Protein AF-A0AAU9J4H0-F1 (afdb_monomer)

Radius of gyration: 45.66 Å; Cα contacts (8 Å, |Δi|>4): 1269; chains: 1; bounding box: 122×54×115 Å

InterPro domains:
  IPR002110 Ankyrin repeat [PF00023] (557-580)
  IPR002110 Ankyrin repeat [PF12796] (115-205)
  IPR002110 Ankyrin repeat [PF12796] (214-286)
  IPR002110 Ankyrin repeat [PF12796] (301-387)
  IPR002110 Ankyrin repeat [PS50088] (143-175)
  IPR002110 Ankyrin repeat [PS50088] (176-208)
  IPR002110 Ankyrin repeat [PS50088] (290-323)
  IPR002110 Ankyrin repeat [PS50088] (357-389)
  IPR002110 Ankyrin repeat [SM00248] (110-138)
  IPR002110 Ankyrin repeat [SM00248] (143-172)
  IPR002110 Ankyrin repeat [SM00248] (176-205)
  IPR002110 Ankyrin repeat [SM00248] (209-238)
  IPR002110 Ankyrin repeat [SM00248] (242-272)
  IPR002110 Ankyrin repeat [SM00248] (276-320)
  IPR002110 Ankyrin repeat [SM00248] (324-353)
  IPR002110 Ankyrin repeat [SM00248] (357-386)
  IPR002110 Ankyrin repeat [SM00248] (390-419)
  IPR002110 Ankyrin repeat [SM00248] (521-550)
  IPR002110 Ankyrin repeat [SM00248] (556-585)
  IPR002562 3'-5' exonuclease domain [PF01612] (671-838)

Nearest PDB structures (foldseek):
  4rlv-assembly1_A  TM=5.603E-01  e=5.193E-19  Mus musculus
  5y4f-assembly2_B  TM=6.706E-01  e=7.267E-16  Homo sapiens
  6moj-assembly1_A-2  TM=9.292E-01  e=9.478E-12  synthetic construct
  3aji-assembly2_C  TM=9.211E-01  e=5.402E-10  Mus musculus
  7tbn-assembly2_B  TM=6.997E-01  e=3.399E-10  synthetic construct

Organism: NCBI:txid1481888

Structure (mmCIF, N/CA/C/O backbone):
data_AF-A0AAU9J4H0-F1
#
_entry.id   AF-A0AAU9J4H0-F1
#
loop_
_atom_site.group_PDB
_atom_site.id
_atom_site.type_symbol
_atom_site.label_atom_id
_atom_site.label_alt_id
_atom_site.label_comp_id
_atom_site.label_asym_id
_atom_site.label_entity_id
_atom_site.label_seq_id
_atom_site.pdbx_PDB_ins_code
_atom_site.Cartn_x
_atom_site.Cartn_y
_atom_site.Cartn_z
_atom_site.occupancy
_atom_site.B_iso_or_equiv
_atom_site.auth_seq_id
_atom_site.auth_comp_id
_atom_site.auth_asym_id
_atom_site.auth_atom_id
_atom_site.pdbx_PDB_model_num
ATOM 1 N N . MET A 1 1 ? 71.762 -32.742 -17.492 1.00 55.78 1 MET A N 1
ATOM 2 C CA . MET A 1 1 ? 72.572 -32.353 -16.318 1.00 55.78 1 MET A CA 1
ATOM 3 C C . MET A 1 1 ? 74.013 -31.993 -16.672 1.00 55.78 1 MET A C 1
ATOM 5 O O . MET A 1 1 ? 74.462 -30.982 -16.165 1.00 55.78 1 MET A O 1
ATOM 9 N N . GLY A 1 2 ? 74.713 -32.695 -17.580 1.00 63.88 2 GLY A N 1
ATOM 10 C CA . GLY A 1 2 ? 76.107 -32.341 -17.932 1.00 63.88 2 GLY A CA 1
ATOM 11 C C . GLY A 1 2 ? 76.330 -30.894 -18.416 1.00 63.88 2 GLY A C 1
ATOM 12 O O . GLY A 1 2 ? 77.321 -30.276 -18.057 1.00 63.88 2 GLY A O 1
ATOM 13 N N . TRP A 1 3 ? 75.373 -30.299 -19.142 1.00 71.12 3 TRP A N 1
ATOM 14 C CA . TRP A 1 3 ? 75.443 -28.881 -19.535 1.00 71.12 3 TRP A CA 1
ATOM 15 C C . TRP A 1 3 ? 75.326 -27.909 -18.342 1.00 71.12 3 TRP A C 1
ATOM 17 O O . TRP A 1 3 ? 75.891 -26.817 -18.381 1.00 71.12 3 TRP A O 1
ATOM 27 N N . LEU A 1 4 ? 74.601 -28.299 -17.283 1.00 64.75 4 LEU A N 1
ATOM 28 C CA . LEU A 1 4 ? 74.402 -27.495 -16.075 1.00 64.75 4 LEU A CA 1
ATOM 29 C C . LEU A 1 4 ? 75.691 -27.464 -15.251 1.00 64.75 4 LEU A C 1
ATOM 31 O O . LEU A 1 4 ? 76.097 -26.397 -14.812 1.00 64.75 4 LEU A O 1
ATOM 35 N N . GLU A 1 5 ? 76.366 -28.604 -15.099 1.00 70.50 5 GLU A N 1
ATOM 36 C CA . GLU A 1 5 ? 77.673 -28.682 -14.432 1.00 70.50 5 GLU A CA 1
ATOM 37 C C . GLU A 1 5 ? 78.719 -27.820 -15.150 1.00 70.50 5 GLU A C 1
ATOM 39 O O . GLU A 1 5 ? 79.410 -27.027 -14.512 1.00 70.50 5 GLU A O 1
ATOM 44 N N . ASP A 1 6 ? 78.764 -27.892 -16.482 1.00 73.69 6 ASP A N 1
ATOM 45 C CA . ASP A 1 6 ? 79.670 -27.088 -17.308 1.00 73.69 6 ASP A CA 1
ATOM 46 C C . ASP A 1 6 ? 79.358 -25.579 -17.193 1.00 73.69 6 ASP A C 1
ATOM 48 O O . ASP A 1 6 ? 80.252 -24.737 -17.079 1.00 73.69 6 ASP A O 1
ATOM 52 N N . SER A 1 7 ? 78.070 -25.230 -17.110 1.00 68.06 7 SER A N 1
ATOM 53 C CA . SER A 1 7 ? 77.603 -23.856 -16.878 1.00 68.06 7 SER A CA 1
ATOM 54 C C . SER A 1 7 ? 77.935 -23.351 -15.470 1.00 68.06 7 SER A C 1
ATOM 56 O O . SER A 1 7 ? 78.333 -22.199 -15.311 1.00 68.06 7 SER A O 1
ATOM 58 N N . LEU A 1 8 ? 77.842 -24.200 -14.443 1.00 68.06 8 LEU A N 1
ATOM 59 C CA . LEU A 1 8 ? 78.218 -23.860 -13.066 1.00 68.06 8 LEU A CA 1
ATOM 60 C C . LEU A 1 8 ? 79.736 -23.668 -12.919 1.00 68.06 8 LEU A C 1
ATOM 62 O O . LEU A 1 8 ? 80.172 -22.797 -12.167 1.00 68.06 8 LEU A O 1
ATOM 66 N N . VAL A 1 9 ? 80.552 -24.421 -13.664 1.00 76.69 9 VAL A N 1
ATOM 67 C CA . VAL A 1 9 ? 82.009 -24.209 -13.734 1.00 76.69 9 VAL A CA 1
ATOM 68 C C . VAL A 1 9 ? 82.345 -22.887 -14.433 1.00 76.69 9 VAL A C 1
ATOM 70 O O . VAL A 1 9 ? 83.223 -22.159 -13.965 1.00 76.69 9 VAL A O 1
ATOM 73 N N . LYS A 1 10 ? 81.641 -22.528 -15.516 1.00 71.50 10 LYS A N 1
ATOM 74 C CA . LYS A 1 10 ? 81.786 -21.209 -16.165 1.00 71.50 10 LYS A CA 1
ATOM 75 C C . LYS A 1 10 ? 81.401 -20.071 -15.213 1.00 71.50 10 LYS A C 1
ATOM 77 O O . LYS A 1 10 ? 82.149 -19.099 -15.110 1.00 71.50 10 LYS A O 1
ATOM 82 N N . LEU A 1 11 ? 80.305 -20.237 -14.469 1.00 67.25 11 LEU A N 1
ATOM 83 C CA . LEU A 1 11 ? 79.821 -19.272 -13.480 1.00 67.25 11 LEU A CA 1
ATOM 84 C C . LEU A 1 11 ? 80.829 -19.061 -12.335 1.00 67.25 11 LEU A C 1
ATOM 86 O O . LEU A 1 11 ? 81.153 -17.924 -12.018 1.00 67.25 11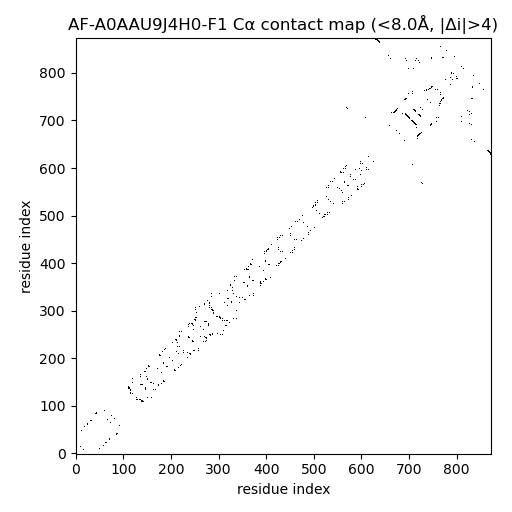 LEU A O 1
ATOM 90 N N . LYS A 1 12 ? 81.407 -20.142 -11.780 1.00 70.00 12 LYS A N 1
ATOM 91 C CA . LYS A 1 12 ? 82.473 -20.080 -10.750 1.00 70.00 12 LYS A CA 1
ATOM 92 C C . LYS A 1 12 ? 83.719 -19.307 -11.193 1.00 70.00 12 LYS A C 1
ATOM 94 O O . LYS A 1 12 ? 84.480 -18.849 -10.350 1.00 70.00 12 LYS A O 1
ATOM 99 N N . ASN A 1 13 ? 83.935 -19.183 -12.500 1.00 71.25 13 ASN A N 1
ATOM 100 C CA . ASN A 1 13 ? 85.061 -18.468 -13.095 1.00 71.25 13 ASN A CA 1
ATOM 101 C C . ASN A 1 13 ? 84.658 -17.092 -13.672 1.00 71.25 13 ASN A C 1
ATOM 103 O O . ASN A 1 13 ? 85.376 -16.569 -14.524 1.00 71.25 13 ASN A O 1
ATOM 107 N N . ASN A 1 14 ? 83.513 -16.525 -13.258 1.00 62.69 14 ASN A N 1
ATOM 108 C CA . ASN A 1 14 ? 82.960 -15.244 -13.733 1.00 62.69 14 ASN A CA 1
ATOM 109 C C . ASN A 1 14 ? 82.810 -15.135 -15.263 1.00 62.69 14 ASN A C 1
ATOM 111 O O . ASN A 1 14 ? 82.966 -14.060 -15.842 1.00 62.69 14 ASN A O 1
ATOM 115 N N . ARG A 1 15 ? 82.513 -16.245 -15.951 1.00 64.75 15 ARG A N 1
ATOM 116 C CA . ARG A 1 15 ? 82.235 -16.230 -17.396 1.00 64.75 15 ARG A CA 1
ATOM 117 C C . ARG A 1 15 ? 80.726 -16.182 -17.667 1.00 64.75 15 ARG A C 1
ATOM 119 O O . ARG A 1 15 ? 79.979 -16.884 -16.986 1.00 64.75 15 ARG A O 1
ATOM 126 N N . PRO A 1 16 ? 80.274 -15.415 -18.678 1.00 59.50 16 PRO A N 1
ATOM 127 C CA . PRO A 1 16 ? 78.859 -15.295 -19.005 1.00 59.50 16 PRO A CA 1
ATOM 128 C C . PRO A 1 16 ? 78.319 -16.607 -19.576 1.00 59.50 16 PRO A C 1
ATOM 130 O O . PRO A 1 16 ? 78.934 -17.229 -20.444 1.00 59.50 16 PRO A O 1
ATOM 133 N N . ILE A 1 17 ? 77.142 -17.008 -19.101 1.00 64.94 17 ILE A N 1
ATOM 134 C CA . ILE A 1 17 ? 76.466 -18.254 -19.497 1.00 64.94 17 ILE A CA 1
ATOM 135 C C . ILE A 1 17 ? 75.100 -18.006 -20.155 1.00 64.94 17 ILE A C 1
ATOM 137 O O . ILE A 1 17 ? 74.308 -18.933 -20.310 1.00 64.94 17 ILE A O 1
ATOM 141 N N . PHE A 1 18 ? 74.830 -16.758 -20.564 1.00 60.97 18 PHE A N 1
ATOM 142 C CA . PHE A 1 18 ? 73.543 -16.299 -21.100 1.00 60.97 18 PHE A CA 1
ATOM 143 C C . PHE A 1 18 ? 72.962 -17.217 -22.178 1.00 60.97 18 PHE A C 1
ATOM 145 O O . PHE A 1 18 ? 71.823 -17.650 -22.071 1.00 60.97 18 PHE A O 1
ATOM 152 N N . TRP A 1 19 ? 73.748 -17.545 -23.205 1.00 60.97 19 TRP A N 1
ATOM 153 C CA . TRP A 1 19 ? 73.262 -18.305 -24.360 1.00 60.97 19 TRP A CA 1
ATOM 154 C C . TRP A 1 19 ? 73.025 -19.788 -24.069 1.00 60.97 19 TRP A C 1
ATOM 156 O O . TRP A 1 19 ? 72.193 -20.409 -24.733 1.00 60.97 19 TRP A O 1
ATOM 166 N N . ASP A 1 20 ? 73.737 -20.348 -23.090 1.00 66.62 20 ASP A N 1
ATOM 167 C CA . ASP A 1 20 ? 73.509 -21.714 -22.612 1.00 66.62 20 ASP A CA 1
ATOM 168 C C . ASP A 1 20 ? 72.182 -21.766 -21.826 1.00 66.62 20 ASP A C 1
ATOM 170 O O . ASP A 1 20 ? 71.399 -22.707 -21.970 1.00 66.62 20 ASP A O 1
ATOM 174 N N . TRP A 1 21 ? 71.871 -20.693 -21.090 1.00 68.12 21 TRP A N 1
ATOM 175 C CA . TRP A 1 21 ? 70.630 -20.535 -20.330 1.00 68.12 21 TRP A CA 1
ATOM 176 C C . TRP A 1 21 ? 69.412 -20.160 -21.165 1.00 68.12 21 TRP A C 1
ATOM 178 O O . TRP A 1 21 ? 68.358 -20.754 -20.972 1.00 68.12 21 TRP A O 1
ATOM 188 N N . ALA A 1 22 ? 69.534 -19.235 -22.114 1.00 61.28 22 ALA A N 1
ATOM 189 C CA . ALA A 1 22 ? 68.445 -18.875 -23.020 1.00 61.28 22 ALA A CA 1
ATOM 190 C C . ALA A 1 22 ? 67.926 -20.114 -23.770 1.00 61.28 22 ALA A C 1
ATOM 192 O O . ALA A 1 22 ? 66.721 -20.337 -23.832 1.00 61.28 22 ALA A O 1
ATOM 193 N N . ARG A 1 23 ? 68.834 -20.998 -24.214 1.00 68.38 23 ARG A N 1
ATOM 194 C CA . ARG A 1 23 ? 68.466 -22.281 -24.835 1.00 68.38 23 ARG A CA 1
ATOM 195 C C . ARG A 1 23 ? 67.745 -23.232 -23.887 1.00 68.38 23 ARG A C 1
ATOM 197 O O . ARG A 1 23 ? 66.812 -23.902 -24.314 1.00 68.38 23 ARG A O 1
ATOM 204 N N . PHE A 1 24 ? 68.163 -23.308 -22.625 1.00 72.19 24 PHE A N 1
ATOM 205 C CA . PHE A 1 24 ? 67.441 -24.102 -21.633 1.00 72.19 24 PHE A CA 1
ATOM 206 C C . PHE A 1 24 ? 66.038 -23.535 -21.379 1.00 72.19 24 PHE A C 1
ATOM 208 O O . PHE A 1 24 ? 65.074 -24.294 -21.378 1.00 72.19 24 PHE A O 1
ATOM 215 N N . ILE A 1 25 ? 65.912 -22.216 -21.228 1.00 64.94 25 ILE A N 1
ATOM 216 C CA . ILE A 1 25 ? 64.640 -21.518 -20.986 1.00 64.94 25 ILE A CA 1
ATOM 217 C C . ILE A 1 25 ? 63.668 -21.732 -22.146 1.00 64.94 25 ILE A C 1
ATOM 219 O O . ILE A 1 25 ? 62.499 -22.027 -21.919 1.00 64.94 25 ILE A O 1
ATOM 223 N N . ASP A 1 26 ? 64.158 -21.652 -23.382 1.00 67.25 26 ASP A N 1
ATOM 224 C CA . ASP A 1 26 ? 63.362 -21.941 -24.575 1.00 67.25 26 ASP A CA 1
ATOM 225 C C . ASP A 1 26 ? 62.990 -23.426 -24.714 1.00 67.25 26 ASP A C 1
ATOM 227 O O . ASP A 1 26 ? 62.048 -23.751 -25.431 1.00 67.25 26 ASP A O 1
ATOM 231 N N . SER A 1 27 ? 63.688 -24.326 -24.011 1.00 70.31 27 SER A N 1
ATOM 232 C CA . SER A 1 27 ? 63.398 -25.768 -23.990 1.00 70.31 27 SER A CA 1
ATOM 233 C C . SER A 1 27 ? 62.429 -26.208 -22.883 1.00 70.31 27 SER A C 1
ATOM 235 O O . SER A 1 27 ? 62.122 -27.397 -22.788 1.00 70.31 27 SER A O 1
ATOM 237 N N . ILE A 1 28 ? 61.966 -25.284 -22.030 1.00 69.25 28 ILE A N 1
ATOM 238 C CA . ILE A 1 28 ? 61.002 -25.588 -20.965 1.00 69.25 28 ILE A CA 1
ATOM 239 C C . ILE A 1 28 ? 59.639 -25.870 -21.597 1.00 69.25 28 ILE A C 1
ATOM 241 O O . ILE A 1 28 ? 59.050 -24.993 -22.228 1.00 69.25 28 ILE A O 1
ATOM 245 N N . ASP A 1 29 ? 59.117 -27.077 -21.377 1.00 64.12 29 ASP A N 1
ATOM 246 C CA . ASP A 1 29 ? 57.759 -27.424 -21.789 1.00 64.12 29 ASP A CA 1
ATOM 247 C C . ASP A 1 29 ? 56.728 -26.695 -20.895 1.00 64.12 29 ASP A C 1
ATOM 249 O O . ASP A 1 29 ? 56.713 -26.901 -19.673 1.00 64.12 29 ASP A O 1
ATOM 253 N N . PRO A 1 30 ? 55.856 -25.838 -21.463 1.00 60.62 30 PRO A N 1
ATOM 254 C CA . PRO A 1 30 ? 54.851 -25.104 -20.698 1.00 60.62 30 PRO A CA 1
ATOM 255 C C . PRO A 1 30 ? 53.732 -25.992 -20.120 1.00 60.62 30 PRO A C 1
ATOM 257 O O . PRO A 1 30 ? 53.028 -25.546 -19.207 1.00 60.62 30 PRO A O 1
ATOM 260 N N . ILE A 1 31 ? 53.566 -27.229 -20.607 1.00 54.44 31 ILE A N 1
ATOM 261 C CA . ILE A 1 31 ? 52.535 -28.178 -20.155 1.00 54.44 31 ILE A CA 1
ATOM 262 C C . ILE A 1 31 ? 52.981 -28.915 -18.882 1.00 54.44 31 ILE A C 1
ATOM 264 O O . ILE A 1 31 ? 52.195 -29.035 -17.940 1.00 54.44 31 ILE A O 1
ATOM 268 N N . GLU A 1 32 ? 54.254 -29.322 -18.789 1.00 60.59 32 GLU A N 1
ATOM 269 C CA . GLU A 1 32 ? 54.823 -30.011 -17.615 1.00 60.59 32 GLU A CA 1
ATOM 270 C C . GLU A 1 32 ? 56.016 -29.272 -16.963 1.00 60.59 32 GLU A C 1
ATOM 272 O O . GLU A 1 32 ? 57.096 -29.837 -16.763 1.00 60.59 32 GLU A O 1
ATOM 277 N N . PRO A 1 33 ? 55.841 -28.011 -16.519 1.00 58.72 33 PRO A N 1
ATOM 278 C CA . PRO A 1 33 ? 56.946 -27.179 -16.033 1.00 58.72 33 PRO A CA 1
ATOM 279 C C . PRO A 1 33 ? 57.571 -27.677 -14.724 1.00 58.72 33 PRO A C 1
ATOM 281 O O . PRO A 1 33 ? 58.656 -27.246 -14.330 1.00 58.72 33 PRO A O 1
ATOM 284 N N . HIS A 1 34 ? 56.894 -28.600 -14.040 1.00 62.44 34 HIS A N 1
ATOM 285 C CA . HIS A 1 34 ? 57.294 -29.082 -12.731 1.00 62.44 34 HIS A CA 1
ATOM 286 C C . HIS A 1 34 ? 58.551 -29.950 -12.736 1.00 62.44 34 HIS A C 1
ATOM 288 O O . HIS A 1 34 ? 59.285 -29.973 -11.746 1.00 62.44 34 HIS A O 1
ATOM 294 N N . GLN A 1 35 ? 58.853 -30.587 -13.868 1.00 63.38 35 GLN A N 1
ATOM 295 C CA . GLN A 1 35 ? 60.067 -31.381 -14.047 1.00 63.38 35 GLN A CA 1
ATOM 296 C C . GLN A 1 35 ? 61.344 -30.518 -14.034 1.00 63.38 35 GLN A C 1
ATOM 298 O O . GLN A 1 35 ? 62.427 -30.998 -13.699 1.00 63.38 35 GLN A O 1
ATOM 303 N N . TYR A 1 36 ? 61.210 -29.220 -14.324 1.00 70.31 36 TYR A N 1
ATOM 304 C CA . TYR A 1 36 ? 62.320 -28.271 -14.421 1.00 70.31 36 TYR A CA 1
ATOM 305 C C . TYR A 1 36 ? 62.561 -27.485 -13.120 1.00 70.31 36 TYR A C 1
ATOM 307 O O . TYR A 1 36 ? 63.591 -26.820 -12.990 1.00 70.31 36 TYR A O 1
ATOM 315 N N . TYR A 1 37 ? 61.665 -27.591 -12.124 1.00 68.75 37 TYR A N 1
ATOM 316 C CA . TYR A 1 37 ? 61.773 -26.845 -10.861 1.00 68.75 37 TYR A CA 1
ATOM 317 C C . TYR A 1 37 ? 63.051 -27.150 -10.096 1.00 68.75 37 TYR A C 1
ATOM 319 O O . TYR A 1 37 ? 63.688 -26.234 -9.583 1.00 68.75 37 TYR A O 1
ATOM 327 N N . ARG A 1 38 ? 63.445 -28.425 -10.037 1.00 65.62 38 ARG A N 1
ATOM 328 C CA . ARG A 1 38 ? 64.646 -28.837 -9.307 1.00 65.62 38 ARG A CA 1
ATOM 329 C C . ARG A 1 38 ? 65.905 -28.213 -9.911 1.00 65.62 38 ARG A C 1
ATOM 331 O O . ARG A 1 38 ? 66.733 -27.700 -9.172 1.00 65.62 38 ARG A O 1
ATOM 338 N N . ILE A 1 39 ? 65.991 -28.177 -11.242 1.00 70.75 39 ILE A N 1
ATOM 339 C CA . ILE A 1 39 ? 67.118 -27.590 -11.982 1.00 70.75 39 ILE A CA 1
ATOM 340 C C . ILE A 1 39 ? 67.184 -26.073 -11.759 1.00 70.75 39 ILE A C 1
ATOM 342 O O . ILE A 1 39 ? 68.255 -25.536 -11.485 1.00 70.75 39 ILE A O 1
ATOM 346 N N . LEU A 1 40 ? 66.040 -25.385 -11.823 1.00 70.12 40 LEU A N 1
ATOM 347 C CA . LEU A 1 40 ? 65.954 -23.941 -11.579 1.00 70.12 40 LEU A CA 1
ATOM 348 C C . LEU A 1 40 ? 66.286 -23.577 -10.128 1.00 70.12 40 LEU A C 1
ATOM 350 O O . LEU A 1 40 ? 66.999 -22.608 -9.883 1.00 70.12 40 LEU A O 1
ATOM 354 N N . GLN A 1 41 ? 65.808 -24.363 -9.166 1.00 68.69 41 GLN A N 1
ATOM 355 C CA . GLN A 1 41 ? 66.076 -24.139 -7.749 1.00 68.69 41 GLN A CA 1
ATOM 356 C C . GLN A 1 41 ? 67.553 -24.357 -7.407 1.00 68.69 41 GLN A C 1
ATOM 358 O O . GLN A 1 41 ? 68.129 -23.551 -6.681 1.00 68.69 41 GLN A O 1
ATOM 363 N N . GLU A 1 42 ? 68.161 -25.417 -7.940 1.00 66.88 42 GLU A N 1
ATOM 364 C CA . GLU A 1 42 ? 69.566 -25.768 -7.713 1.00 66.88 42 GLU A CA 1
ATOM 365 C C . GLU A 1 42 ? 70.522 -24.772 -8.388 1.00 66.88 42 GLU A C 1
ATOM 367 O O . GLU A 1 42 ? 71.559 -24.415 -7.830 1.00 66.88 42 GLU A O 1
ATOM 372 N N . TYR A 1 43 ? 70.143 -24.229 -9.545 1.00 70.50 43 TYR A N 1
ATOM 373 C CA . TYR A 1 43 ? 70.875 -23.134 -10.172 1.00 70.50 43 TYR A CA 1
ATOM 374 C C . TYR A 1 43 ? 70.780 -21.827 -9.379 1.00 70.50 43 TYR A C 1
ATOM 376 O O . TYR A 1 43 ? 71.813 -21.231 -9.085 1.00 70.50 43 TYR A O 1
ATOM 384 N N . LEU A 1 44 ? 69.570 -21.381 -9.015 1.00 67.19 44 LEU A N 1
ATOM 385 C CA . LEU A 1 44 ? 69.379 -20.115 -8.301 1.00 67.19 44 LEU A CA 1
ATOM 386 C C . LEU A 1 44 ? 70.043 -20.139 -6.923 1.00 67.19 44 LEU A C 1
ATOM 388 O O . LEU A 1 44 ? 70.700 -19.170 -6.561 1.00 67.19 44 LEU A O 1
ATOM 392 N N . SER A 1 45 ? 69.960 -21.255 -6.191 1.00 64.00 45 SER A N 1
ATOM 393 C CA . SER A 1 45 ? 70.660 -21.394 -4.909 1.00 64.00 45 SER A CA 1
ATOM 394 C C . SER A 1 45 ? 72.180 -21.306 -5.074 1.00 64.00 45 SER A C 1
ATOM 396 O O . SER A 1 45 ? 72.847 -20.619 -4.301 1.00 64.00 45 SER A O 1
ATOM 398 N N . THR A 1 46 ? 72.731 -21.942 -6.111 1.00 64.12 46 THR A N 1
ATOM 399 C CA . THR A 1 46 ? 74.173 -21.928 -6.388 1.00 64.12 46 THR A CA 1
ATOM 400 C C . THR A 1 46 ? 74.641 -20.564 -6.902 1.00 64.12 46 THR A C 1
ATOM 402 O O . THR A 1 46 ? 75.730 -20.113 -6.559 1.00 64.12 46 THR A O 1
ATOM 405 N N . ARG A 1 47 ? 73.810 -19.868 -7.681 1.00 66.12 47 ARG A N 1
ATOM 406 C CA . ARG A 1 47 ? 74.084 -18.528 -8.206 1.00 66.12 47 ARG A CA 1
ATOM 407 C C . ARG A 1 47 ? 74.091 -17.471 -7.105 1.00 66.12 47 ARG A C 1
ATOM 409 O O . ARG A 1 47 ? 75.065 -16.731 -7.015 1.00 66.12 47 ARG A O 1
ATOM 416 N N . THR A 1 48 ? 73.078 -17.454 -6.235 1.00 62.06 48 THR A N 1
ATOM 417 C CA . THR A 1 48 ? 73.042 -16.565 -5.059 1.00 62.06 48 THR A CA 1
ATOM 418 C C . THR A 1 48 ? 74.233 -16.830 -4.130 1.00 62.06 48 THR A C 1
ATOM 420 O O . THR A 1 48 ? 74.805 -15.896 -3.579 1.00 62.06 48 THR A O 1
ATOM 423 N N . TYR A 1 49 ? 74.668 -18.090 -3.995 1.00 55.88 49 TYR A N 1
ATOM 424 C CA . TYR A 1 49 ? 75.842 -18.444 -3.188 1.00 55.88 49 TYR A CA 1
ATOM 425 C C . TYR A 1 49 ? 77.181 -17.996 -3.806 1.00 55.88 49 TYR A C 1
ATOM 427 O O . TYR A 1 49 ? 78.102 -17.650 -3.071 1.00 55.88 49 TYR A O 1
ATOM 435 N N . LEU A 1 50 ? 77.315 -18.015 -5.139 1.00 56.19 50 LEU A N 1
ATOM 436 C CA . LEU A 1 50 ? 78.579 -17.723 -5.833 1.00 56.19 50 LEU A CA 1
ATOM 437 C C . LEU A 1 50 ? 78.776 -16.247 -6.208 1.00 56.19 50 LEU A C 1
ATOM 439 O O . LEU A 1 50 ? 79.918 -15.800 -6.235 1.00 56.19 50 LEU A O 1
ATOM 443 N N . ILE A 1 51 ? 77.703 -15.514 -6.522 1.00 58.59 51 ILE A N 1
ATOM 444 C CA . ILE A 1 51 ? 77.764 -14.135 -7.058 1.00 58.59 51 ILE A CA 1
ATOM 445 C C . ILE A 1 51 ? 77.055 -13.125 -6.134 1.00 58.59 51 ILE A C 1
ATOM 447 O O . ILE A 1 51 ? 77.065 -11.926 -6.388 1.00 58.59 51 ILE A O 1
ATOM 451 N N . GLY A 1 52 ? 76.457 -13.588 -5.033 1.00 57.97 52 GLY A N 1
ATOM 452 C CA . GLY A 1 52 ? 75.711 -12.737 -4.109 1.00 57.97 52 GLY A CA 1
ATOM 453 C C . GLY A 1 52 ? 74.371 -12.257 -4.678 1.00 57.97 52 GLY A C 1
ATOM 454 O O . GLY A 1 52 ? 73.738 -12.935 -5.486 1.00 57.97 52 GLY A O 1
ATOM 455 N N . ASP A 1 53 ? 73.940 -11.086 -4.212 1.00 56.84 53 ASP A N 1
ATOM 456 C CA . ASP A 1 53 ? 72.629 -10.474 -4.470 1.00 56.84 53 ASP A CA 1
ATOM 457 C C . ASP A 1 53 ? 72.566 -9.633 -5.767 1.00 56.84 53 ASP A C 1
ATOM 459 O O . ASP A 1 53 ? 71.594 -8.910 -5.997 1.00 56.84 53 ASP A O 1
ATOM 463 N N . GLU A 1 54 ? 73.600 -9.696 -6.613 1.00 58.81 54 GLU A N 1
ATOM 464 C CA . GLU A 1 54 ? 73.684 -8.918 -7.854 1.00 58.81 54 GLU A CA 1
ATOM 465 C C . GLU A 1 54 ? 72.772 -9.474 -8.963 1.00 58.81 54 GLU A C 1
ATOM 467 O O . GLU A 1 54 ? 72.734 -10.677 -9.235 1.00 58.81 54 GLU A O 1
ATOM 472 N N . ILE A 1 55 ? 72.043 -8.571 -9.632 1.00 60.50 55 ILE A N 1
ATOM 473 C CA . ILE A 1 55 ? 71.105 -8.876 -10.723 1.00 60.50 55 ILE A CA 1
ATOM 474 C C . ILE A 1 55 ? 71.746 -8.515 -12.062 1.00 60.50 55 ILE A C 1
ATOM 476 O O . ILE A 1 55 ? 72.242 -7.403 -12.242 1.00 60.50 55 ILE A O 1
ATOM 480 N N . PHE A 1 56 ? 71.675 -9.433 -13.023 1.00 60.12 56 PHE A N 1
ATOM 481 C CA . PHE A 1 56 ? 72.255 -9.273 -14.356 1.00 60.12 56 PHE A CA 1
ATOM 482 C C . PHE A 1 56 ? 71.156 -9.224 -15.442 1.00 60.12 56 PHE A C 1
ATOM 484 O O . PHE A 1 56 ? 70.059 -9.738 -15.218 1.00 60.12 56 PHE A O 1
ATOM 491 N N . PRO A 1 57 ? 71.394 -8.627 -16.629 1.00 52.78 57 PRO A N 1
ATOM 492 C CA . PRO A 1 57 ? 70.400 -8.530 -17.716 1.00 52.78 57 PRO A CA 1
ATOM 493 C C . PRO A 1 57 ? 69.739 -9.861 -18.116 1.00 52.78 57 PRO A C 1
ATOM 495 O O . PRO A 1 57 ? 68.581 -9.911 -18.531 1.00 52.78 57 PRO A O 1
ATOM 498 N N . GLU A 1 58 ? 70.466 -10.957 -17.952 1.00 57.69 58 GLU A N 1
ATOM 499 C CA . GLU A 1 58 ? 70.024 -12.325 -18.191 1.00 57.69 58 GLU A CA 1
ATOM 500 C C . GLU A 1 58 ? 68.879 -12.758 -17.259 1.00 57.69 58 GLU A C 1
ATOM 502 O O . GLU A 1 58 ? 68.028 -13.561 -17.649 1.00 57.69 58 GLU A O 1
ATOM 507 N N . ASP A 1 59 ? 68.809 -12.181 -16.059 1.00 62.75 59 ASP A N 1
ATOM 508 C CA . ASP A 1 59 ? 67.752 -12.435 -15.077 1.00 62.75 59 ASP A CA 1
ATOM 509 C C . ASP A 1 59 ? 66.420 -11.836 -15.508 1.00 62.75 59 ASP A C 1
ATOM 511 O O . ASP A 1 59 ? 65.375 -12.468 -15.349 1.00 62.75 59 ASP A O 1
ATOM 515 N N . LEU A 1 60 ? 66.454 -10.652 -16.127 1.00 58.59 60 LEU A N 1
ATOM 516 C CA . LEU A 1 60 ? 65.264 -10.026 -16.700 1.00 58.59 60 LEU A CA 1
ATOM 517 C C . LEU A 1 60 ? 64.716 -10.835 -17.876 1.00 58.59 60 LEU A C 1
ATOM 519 O O . LEU A 1 60 ? 63.500 -10.994 -18.006 1.00 58.59 60 LEU A O 1
ATOM 523 N N . TYR A 1 61 ? 65.601 -11.367 -18.722 1.00 60.59 61 TYR A N 1
ATOM 524 C CA . TYR A 1 61 ? 65.200 -12.215 -19.843 1.00 60.59 61 TYR A CA 1
ATOM 525 C C . TYR A 1 61 ? 64.489 -13.489 -19.357 1.00 60.59 61 TYR A C 1
ATOM 527 O O . TYR A 1 61 ? 63.397 -13.817 -19.830 1.00 60.59 61 TYR A O 1
ATOM 535 N N . LEU A 1 62 ? 65.056 -14.154 -18.346 1.00 61.66 62 LEU A N 1
ATOM 536 C CA . LEU A 1 62 ? 64.476 -15.335 -17.704 1.00 61.66 62 LEU A CA 1
ATOM 537 C C . LEU A 1 62 ? 63.113 -15.035 -17.049 1.00 61.66 62 LEU A C 1
ATOM 539 O O . LEU A 1 62 ? 62.154 -15.782 -17.251 1.00 61.66 62 LEU A O 1
ATOM 543 N N . VAL A 1 63 ? 62.992 -13.926 -16.315 1.00 62.19 63 VAL A N 1
ATOM 544 C CA . VAL A 1 63 ? 61.742 -13.512 -15.653 1.00 62.19 63 VAL A CA 1
ATOM 545 C C . VAL A 1 63 ? 60.623 -13.214 -16.658 1.00 62.19 63 VAL A C 1
ATOM 547 O O . VAL A 1 63 ? 59.485 -13.645 -16.455 1.00 62.19 63 VAL A O 1
ATOM 550 N N . ASN A 1 64 ? 60.925 -12.523 -17.760 1.00 59.59 64 ASN A N 1
ATOM 551 C CA . ASN A 1 64 ? 59.929 -12.200 -18.785 1.00 59.59 64 ASN A CA 1
ATOM 552 C C . ASN A 1 64 ? 59.410 -13.442 -19.521 1.00 59.59 64 ASN A C 1
ATOM 554 O O . ASN A 1 64 ? 58.217 -13.518 -19.811 1.00 59.59 64 ASN A O 1
ATOM 558 N N . LYS A 1 65 ? 60.267 -14.437 -19.773 1.00 61.59 65 LYS A N 1
ATOM 559 C CA . LYS A 1 65 ? 59.861 -15.718 -20.374 1.00 61.59 65 LYS A CA 1
ATOM 560 C C . LYS A 1 65 ? 59.024 -16.573 -19.422 1.00 61.59 65 LYS A C 1
ATOM 562 O O . LYS A 1 65 ? 57.969 -17.059 -19.821 1.00 61.59 65 LYS A O 1
ATOM 567 N N . LEU A 1 66 ? 59.428 -16.714 -18.155 1.00 61.12 66 LEU A N 1
ATOM 568 C CA . LEU A 1 66 ? 58.676 -17.506 -17.170 1.00 61.12 66 LEU A CA 1
ATOM 569 C C . LEU A 1 66 ? 57.280 -16.925 -16.872 1.00 61.12 66 LEU A C 1
ATOM 571 O O . LEU A 1 66 ? 56.351 -17.691 -16.629 1.00 61.12 66 LEU A O 1
ATOM 575 N N . LYS A 1 67 ? 57.099 -15.596 -16.957 1.00 56.84 67 LYS A N 1
ATOM 576 C CA . LYS A 1 67 ? 55.788 -14.920 -16.838 1.00 56.84 67 LYS A CA 1
ATOM 577 C C . LYS A 1 67 ? 54.776 -15.327 -17.909 1.00 56.84 67 LYS A C 1
ATOM 579 O O . LYS A 1 67 ? 53.573 -15.271 -17.664 1.00 56.84 67 LYS A O 1
ATOM 584 N N . GLN A 1 68 ? 55.255 -15.707 -19.089 1.00 55.00 68 GLN A N 1
ATOM 585 C CA . GLN A 1 68 ? 54.406 -16.104 -20.211 1.00 55.00 68 GLN A CA 1
ATOM 586 C C . GLN A 1 68 ? 53.922 -17.558 -20.089 1.00 55.00 68 GLN A C 1
ATOM 588 O O . GLN A 1 68 ? 53.073 -17.974 -20.871 1.00 55.00 68 GLN A O 1
ATOM 593 N N . ILE A 1 69 ? 54.424 -18.327 -19.110 1.00 60.22 69 ILE A N 1
ATOM 594 C CA . ILE A 1 69 ? 54.046 -19.723 -18.859 1.00 60.22 69 ILE A CA 1
ATOM 595 C C . ILE A 1 69 ? 53.010 -19.762 -17.711 1.00 60.22 69 ILE A C 1
ATOM 597 O O . ILE A 1 69 ? 53.384 -19.629 -16.542 1.00 60.22 69 ILE A O 1
ATOM 601 N N . PRO A 1 70 ? 51.703 -19.971 -17.989 1.00 53.47 70 PRO A N 1
ATOM 602 C CA . PRO A 1 70 ? 50.619 -19.762 -17.013 1.00 53.47 70 PRO A CA 1
ATOM 603 C C . PRO A 1 70 ? 50.724 -20.617 -15.741 1.00 53.47 70 PRO A C 1
ATOM 605 O O . PRO A 1 70 ? 50.338 -20.202 -14.644 1.00 53.47 70 PRO A O 1
ATOM 608 N N . THR A 1 71 ? 51.265 -21.825 -15.871 1.00 56.53 71 THR A N 1
ATOM 609 C CA . THR A 1 71 ? 51.471 -22.784 -14.780 1.00 56.53 71 THR A CA 1
ATOM 610 C C . THR A 1 71 ? 52.582 -22.335 -13.824 1.00 56.53 71 THR A C 1
ATOM 612 O O . THR A 1 71 ? 52.472 -22.556 -12.619 1.00 56.53 71 THR A O 1
ATOM 615 N N . PHE A 1 72 ? 53.614 -21.642 -14.323 1.00 58.09 72 PHE A N 1
ATOM 616 C CA . PHE A 1 72 ? 54.703 -21.094 -13.505 1.00 58.09 72 PHE A CA 1
ATOM 617 C C . PHE A 1 72 ? 54.221 -19.928 -12.637 1.00 58.09 72 PHE A C 1
ATOM 619 O O . PHE A 1 72 ? 54.528 -19.875 -11.445 1.00 58.09 72 PHE A O 1
ATOM 626 N N . THR A 1 73 ? 53.380 -19.059 -13.201 1.00 55.44 73 THR A N 1
ATOM 627 C CA . THR A 1 73 ? 52.722 -17.957 -12.484 1.00 55.44 73 THR A CA 1
ATOM 628 C C . THR A 1 73 ? 51.853 -18.478 -11.335 1.00 55.44 73 THR A C 1
ATOM 630 O O . THR A 1 73 ? 51.920 -17.959 -10.223 1.00 55.44 73 THR A O 1
ATOM 633 N N . LYS A 1 74 ? 51.114 -19.578 -11.544 1.00 53.00 74 LYS A N 1
ATOM 634 C CA . LYS A 1 74 ? 50.337 -20.237 -10.476 1.00 53.00 74 LYS A CA 1
ATOM 635 C C . LYS A 1 74 ? 51.204 -20.800 -9.347 1.00 53.00 74 LYS A C 1
ATOM 637 O O . LYS A 1 74 ? 50.815 -20.693 -8.187 1.00 53.00 74 LYS A O 1
ATOM 642 N N . VAL A 1 75 ? 52.364 -21.383 -9.656 1.00 54.22 75 VAL A N 1
ATOM 643 C CA . VAL A 1 75 ? 53.274 -21.940 -8.636 1.00 54.22 75 VAL A CA 1
ATOM 644 C C . VAL A 1 75 ? 53.965 -20.842 -7.822 1.00 54.22 75 VAL A C 1
ATOM 646 O O . VAL A 1 75 ? 54.092 -20.985 -6.607 1.00 54.22 75 VAL A O 1
ATOM 649 N N . LEU A 1 76 ? 54.314 -19.709 -8.439 1.00 52.03 76 LEU A N 1
ATOM 650 C CA . LEU A 1 76 ? 54.832 -18.526 -7.734 1.00 52.03 76 LEU A CA 1
ATOM 651 C C . LEU A 1 76 ? 53.802 -17.919 -6.756 1.00 52.03 76 LEU A C 1
ATOM 653 O O . LEU A 1 76 ? 54.174 -17.374 -5.713 1.00 52.03 76 LEU A O 1
ATOM 657 N N . CYS A 1 77 ? 52.509 -18.064 -7.062 1.00 49.25 77 CYS A N 1
ATOM 658 C CA . CYS A 1 77 ? 51.391 -17.585 -6.246 1.00 49.25 77 CYS A CA 1
ATOM 659 C C . CYS A 1 77 ? 50.831 -18.627 -5.249 1.00 49.25 77 CYS A C 1
ATOM 661 O O . CYS A 1 77 ? 49.935 -18.296 -4.474 1.00 49.25 77 CYS A O 1
ATOM 663 N N . GLY A 1 78 ? 51.339 -19.866 -5.239 1.00 47.59 78 GLY A N 1
ATOM 664 C CA . GLY A 1 78 ? 50.872 -20.950 -4.362 1.00 47.59 78 GLY A CA 1
ATOM 665 C C . GLY A 1 78 ? 51.431 -20.901 -2.929 1.00 47.59 78 GLY A C 1
ATOM 666 O O . GLY A 1 78 ? 52.418 -20.225 -2.646 1.00 47.59 78 GLY A O 1
ATOM 667 N N . THR A 1 79 ? 50.815 -21.644 -2.001 1.00 43.09 79 THR A N 1
ATOM 668 C CA . THR A 1 79 ? 51.149 -21.641 -0.556 1.00 43.09 79 THR A CA 1
ATOM 669 C C . THR A 1 79 ? 52.364 -22.497 -0.167 1.00 43.09 79 THR A C 1
ATOM 671 O O . THR A 1 79 ? 52.923 -22.299 0.908 1.00 43.09 79 THR A O 1
ATOM 674 N N . LYS A 1 80 ? 52.824 -23.413 -1.031 1.00 50.16 80 LYS A N 1
ATOM 675 C CA . LYS A 1 80 ? 54.075 -24.178 -0.854 1.00 50.16 80 LYS A CA 1
ATOM 676 C C . LYS A 1 80 ? 55.146 -23.637 -1.805 1.00 50.16 80 LYS A C 1
ATOM 678 O O . LYS A 1 80 ? 55.222 -24.060 -2.954 1.00 50.16 80 LYS A O 1
ATOM 683 N N . LYS A 1 81 ? 55.942 -22.677 -1.330 1.00 56.06 81 LYS A N 1
ATOM 684 C CA . LYS A 1 81 ? 56.931 -21.948 -2.140 1.00 56.06 81 LYS A CA 1
ATOM 685 C C . LYS A 1 81 ? 58.340 -22.542 -1.993 1.00 56.06 81 LYS A C 1
ATOM 687 O O . LYS A 1 81 ? 58.774 -22.746 -0.860 1.00 56.06 81 LYS A O 1
ATOM 6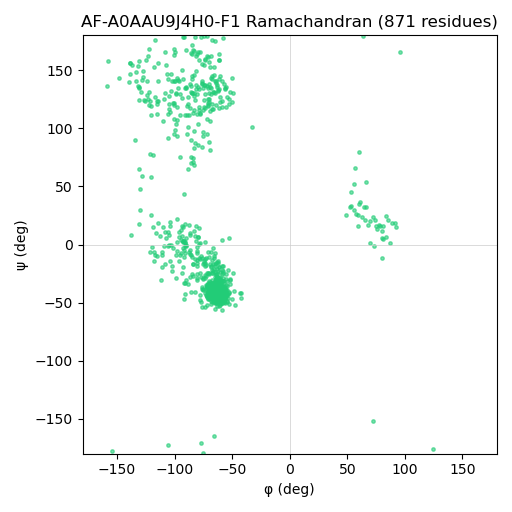92 N N . PRO A 1 82 ? 59.101 -22.748 -3.083 1.00 56.28 82 PRO A N 1
ATOM 693 C CA . PRO A 1 82 ? 60.551 -22.900 -3.002 1.00 56.28 82 PRO A CA 1
ATOM 694 C C . PRO A 1 82 ? 61.164 -21.546 -2.606 1.00 56.28 82 PRO A C 1
ATOM 696 O O . PRO A 1 82 ? 61.187 -20.608 -3.403 1.00 56.28 82 PRO A O 1
ATOM 699 N N . GLU A 1 83 ? 61.625 -21.424 -1.360 1.00 56.47 83 GLU A N 1
ATOM 700 C CA . GLU A 1 83 ? 61.980 -20.145 -0.714 1.00 56.47 83 GLU A CA 1
ATOM 701 C C . GLU A 1 83 ? 62.996 -19.304 -1.514 1.00 56.47 83 GLU A C 1
ATOM 703 O O . GLU A 1 83 ? 62.844 -18.088 -1.642 1.00 56.47 83 GLU A O 1
ATOM 708 N N . HIS A 1 84 ? 63.985 -19.956 -2.131 1.00 58.19 84 HIS A N 1
ATOM 709 C CA . HIS A 1 84 ? 65.017 -19.291 -2.933 1.00 58.19 84 HIS A CA 1
ATOM 710 C C . HIS A 1 84 ? 64.494 -18.738 -4.265 1.00 58.19 84 HIS A C 1
ATOM 712 O O . HIS A 1 84 ? 64.914 -17.664 -4.686 1.00 58.19 84 HIS A O 1
ATOM 718 N N . LEU A 1 85 ? 63.542 -19.431 -4.901 1.00 59.19 85 LEU A N 1
ATOM 719 C CA . LEU A 1 85 ? 62.972 -19.016 -6.185 1.00 59.19 85 LEU A CA 1
ATOM 720 C C . LEU A 1 85 ? 62.104 -17.759 -6.006 1.00 59.19 85 LEU A C 1
ATOM 722 O O . LEU A 1 85 ? 62.179 -16.832 -6.805 1.00 59.19 85 LEU A O 1
ATOM 726 N N . CYS A 1 86 ? 61.335 -17.694 -4.912 1.00 58.38 86 CYS A N 1
ATOM 727 C CA . CYS A 1 86 ? 60.519 -16.526 -4.579 1.00 58.38 86 CYS A CA 1
ATOM 728 C C . CYS A 1 86 ? 61.346 -15.331 -4.090 1.00 58.38 86 CYS A C 1
ATOM 730 O O . CYS A 1 86 ? 61.020 -14.204 -4.458 1.00 58.38 86 CYS A O 1
ATOM 732 N N . ARG A 1 87 ? 62.411 -15.548 -3.298 1.00 58.44 87 ARG A N 1
ATOM 733 C CA . ARG A 1 87 ? 63.326 -14.461 -2.899 1.00 58.44 87 ARG A CA 1
ATOM 734 C C . ARG A 1 87 ? 63.982 -13.817 -4.116 1.00 58.44 87 ARG A C 1
ATOM 736 O O . ARG A 1 87 ? 63.867 -12.609 -4.272 1.00 58.44 87 ARG A O 1
ATOM 743 N N . TRP A 1 88 ? 64.582 -14.623 -4.992 1.00 64.19 88 TRP A N 1
ATOM 744 C CA . TRP A 1 88 ? 65.241 -14.128 -6.200 1.00 64.19 88 TRP A CA 1
ATOM 745 C C . TRP A 1 88 ? 64.263 -13.398 -7.134 1.00 64.19 88 TRP A C 1
ATOM 747 O O . TRP A 1 88 ? 64.564 -12.304 -7.602 1.00 64.19 88 TRP A O 1
ATOM 757 N N . PHE A 1 89 ? 63.054 -13.938 -7.338 1.00 60.53 89 PHE A N 1
ATOM 758 C CA . PHE A 1 89 ? 62.027 -13.281 -8.154 1.00 60.53 89 PHE A CA 1
ATOM 759 C C . PHE A 1 89 ? 61.639 -11.914 -7.567 1.00 60.53 89 PHE A C 1
ATOM 761 O O . PHE A 1 89 ? 61.688 -10.909 -8.268 1.00 60.53 89 PHE A O 1
ATOM 768 N N . ASN A 1 90 ? 61.336 -11.846 -6.267 1.00 56.16 90 ASN A N 1
ATOM 769 C CA . ASN A 1 90 ? 60.993 -10.589 -5.593 1.00 56.16 90 ASN A CA 1
ATOM 770 C C . ASN A 1 90 ? 62.138 -9.566 -5.633 1.00 56.16 90 ASN A C 1
ATOM 772 O O . ASN A 1 90 ? 61.887 -8.374 -5.784 1.00 56.16 90 ASN A O 1
ATOM 776 N N . GLN A 1 91 ? 63.382 -10.030 -5.531 1.00 58.56 91 GLN A N 1
ATOM 777 C CA . GLN A 1 91 ? 64.573 -9.191 -5.585 1.00 58.56 91 GLN A CA 1
ATOM 778 C C . GLN A 1 91 ? 64.739 -8.553 -6.969 1.00 58.56 91 GLN A C 1
ATOM 780 O O . GLN A 1 91 ? 64.815 -7.330 -7.049 1.00 58.56 91 GLN A O 1
ATOM 785 N N . VAL A 1 92 ? 64.643 -9.337 -8.054 1.00 56.50 92 VAL A N 1
ATOM 786 C CA . VAL A 1 92 ? 64.678 -8.825 -9.441 1.00 56.50 92 VAL A CA 1
ATOM 787 C C . VAL A 1 92 ? 63.563 -7.800 -9.701 1.00 56.50 92 VAL A C 1
ATOM 789 O O . VAL A 1 92 ? 63.803 -6.800 -10.375 1.00 56.50 92 VAL A O 1
ATOM 792 N N . PHE A 1 93 ? 62.369 -7.991 -9.124 1.00 50.94 93 PHE A N 1
ATOM 793 C CA . PHE A 1 93 ? 61.261 -7.027 -9.231 1.00 50.94 93 PHE A CA 1
ATOM 794 C C . PHE A 1 93 ? 61.457 -5.754 -8.409 1.00 50.94 93 PHE A C 1
ATOM 796 O O . PHE A 1 93 ? 61.049 -4.682 -8.845 1.00 50.94 93 PHE A O 1
ATOM 803 N N . SER A 1 94 ? 62.079 -5.853 -7.235 1.00 50.19 94 SER A N 1
ATOM 804 C CA . SER A 1 94 ? 62.289 -4.706 -6.345 1.00 50.19 94 SER A CA 1
ATOM 805 C C . SER A 1 94 ? 63.347 -3.721 -6.854 1.00 50.19 94 SER A C 1
ATOM 807 O O . SER A 1 94 ? 63.304 -2.543 -6.513 1.00 50.19 94 SER A O 1
ATOM 809 N N . THR A 1 95 ? 64.286 -4.185 -7.683 1.00 48.03 95 THR A N 1
ATOM 810 C CA . THR A 1 95 ? 65.415 -3.380 -8.178 1.00 48.03 95 THR A CA 1
ATOM 811 C C . THR A 1 95 ? 65.070 -2.533 -9.408 1.00 48.03 95 THR A C 1
ATOM 813 O O . THR A 1 95 ? 65.770 -1.564 -9.688 1.00 48.03 95 THR A O 1
ATOM 816 N N . PHE A 1 96 ? 63.967 -2.825 -10.106 1.00 50.47 96 PHE A N 1
ATOM 817 C CA . PHE A 1 96 ? 63.465 -2.018 -11.226 1.00 50.47 96 PHE A CA 1
ATOM 818 C C . PHE A 1 96 ? 62.033 -1.541 -10.938 1.00 50.47 96 PHE A C 1
ATOM 820 O O . PHE A 1 96 ? 61.069 -2.128 -11.439 1.00 50.47 96 PHE A O 1
ATOM 827 N N . PRO A 1 97 ? 61.871 -0.502 -10.098 1.00 40.78 97 PRO A N 1
ATOM 828 C CA . PRO A 1 97 ? 60.566 0.014 -9.727 1.00 40.78 97 PRO A CA 1
ATOM 829 C C . PRO A 1 97 ? 60.036 0.923 -10.839 1.00 40.78 97 PRO A C 1
ATOM 831 O O . PRO A 1 97 ? 60.170 2.141 -10.782 1.00 40.78 97 PRO A O 1
ATOM 834 N N . ASP A 1 98 ? 59.381 0.348 -11.844 1.00 37.88 98 ASP A N 1
ATOM 835 C CA . ASP A 1 98 ? 58.356 1.109 -12.555 1.00 37.88 98 ASP A CA 1
ATOM 836 C C . ASP A 1 98 ? 57.127 1.159 -11.639 1.00 37.88 98 ASP A C 1
ATOM 838 O O . ASP A 1 98 ? 56.318 0.227 -11.602 1.00 37.88 98 ASP A O 1
ATOM 842 N N . GLU A 1 99 ? 56.991 2.266 -10.898 1.00 38.38 99 GLU A N 1
ATOM 843 C CA . GLU A 1 99 ? 55.922 2.591 -9.929 1.00 38.38 99 GLU A CA 1
ATOM 844 C C . GLU A 1 99 ? 54.479 2.469 -10.461 1.00 38.38 99 GLU A C 1
ATOM 846 O O . GLU A 1 99 ? 53.517 2.792 -9.769 1.00 38.38 99 GLU A O 1
ATOM 851 N N . LYS A 1 100 ? 54.273 1.987 -11.686 1.00 42.31 100 LYS A N 1
ATOM 852 C CA . LYS A 1 100 ? 52.942 1.800 -12.262 1.00 42.31 100 LYS A CA 1
ATOM 853 C C . LYS A 1 100 ? 52.584 0.355 -12.582 1.00 42.31 100 LYS A C 1
ATOM 855 O O . LYS A 1 100 ? 51.415 0.106 -12.836 1.00 42.31 100 LYS A O 1
ATOM 860 N N . HIS A 1 101 ? 53.491 -0.621 -12.519 1.00 40.47 101 HIS A N 1
ATOM 861 C CA . HIS A 1 101 ? 53.158 -1.970 -13.006 1.00 40.47 101 HIS A CA 1
ATOM 862 C C . HIS A 1 101 ? 52.470 -2.885 -11.967 1.00 40.47 101 HIS A C 1
ATOM 864 O O . HIS A 1 101 ? 51.638 -3.713 -12.340 1.00 40.47 101 HIS A O 1
ATOM 870 N N . GLU A 1 102 ? 52.716 -2.703 -10.661 1.00 36.00 102 GLU A N 1
ATOM 871 C CA . GLU A 1 102 ? 52.000 -3.455 -9.607 1.00 36.00 102 GLU A CA 1
ATOM 872 C C . GLU A 1 102 ? 50.529 -3.007 -9.469 1.00 36.00 102 GLU A C 1
ATOM 874 O O . GLU A 1 102 ? 49.668 -3.799 -9.087 1.00 36.00 102 GLU A O 1
ATOM 879 N N . TYR A 1 103 ? 50.219 -1.769 -9.877 1.00 36.03 103 TYR A N 1
ATOM 880 C CA . TYR A 1 103 ? 48.848 -1.273 -10.009 1.00 36.03 103 TYR A CA 1
ATOM 881 C C . TYR A 1 103 ? 48.100 -1.986 -11.149 1.00 36.03 103 TYR A C 1
ATOM 883 O O . TYR A 1 103 ? 46.994 -2.472 -10.930 1.00 36.03 103 TYR A O 1
ATOM 891 N N . TYR A 1 104 ? 48.708 -2.140 -12.330 1.00 36.28 104 TYR A N 1
ATOM 892 C CA . TYR A 1 104 ? 48.043 -2.754 -13.491 1.00 36.28 104 TYR A CA 1
ATOM 893 C C . TYR A 1 104 ? 47.902 -4.284 -13.403 1.00 36.28 104 TYR A C 1
ATOM 895 O O . TYR A 1 104 ? 46.928 -4.827 -13.915 1.00 36.28 104 TYR A O 1
ATOM 903 N N . LEU A 1 105 ? 48.803 -4.994 -12.708 1.00 37.81 105 LEU A N 1
ATOM 904 C CA . LEU A 1 105 ? 48.681 -6.450 -12.513 1.00 37.81 105 LEU A CA 1
ATOM 905 C C . LEU A 1 105 ? 47.714 -6.844 -11.384 1.00 37.81 105 LEU A C 1
ATOM 907 O O . LEU A 1 105 ? 47.073 -7.888 -11.480 1.00 37.81 105 LEU A O 1
ATOM 911 N N . LYS A 1 106 ? 47.567 -6.018 -10.335 1.00 37.19 106 LYS A N 1
ATOM 912 C CA . LYS A 1 106 ? 46.520 -6.211 -9.308 1.00 37.19 106 LYS A CA 1
ATOM 913 C C . LYS A 1 106 ? 45.120 -5.823 -9.802 1.00 37.19 106 LYS A C 1
ATOM 915 O O . LYS A 1 106 ? 44.144 -6.220 -9.175 1.00 37.19 106 LYS A O 1
ATOM 920 N N . HIS A 1 107 ? 45.021 -5.103 -10.923 1.00 37.09 107 HIS A N 1
ATOM 921 C CA . HIS A 1 107 ? 43.763 -4.625 -11.493 1.00 37.09 107 HIS A CA 1
ATOM 922 C C . HIS A 1 107 ? 43.615 -4.986 -12.980 1.00 37.09 107 HIS A C 1
ATOM 924 O O . HIS A 1 107 ? 43.376 -4.110 -13.808 1.00 37.09 107 HIS A O 1
ATOM 930 N N . SER A 1 108 ? 43.644 -6.276 -13.334 1.00 37.19 108 SER A N 1
ATOM 931 C CA . SER A 1 108 ? 43.308 -6.755 -14.694 1.00 37.19 108 SER A CA 1
ATOM 932 C C . SER A 1 108 ? 41.881 -6.402 -15.170 1.00 37.19 108 SER A C 1
ATOM 934 O O . SER A 1 108 ? 41.484 -6.813 -16.255 1.00 37.19 108 SER A O 1
ATOM 936 N N . ASN A 1 109 ? 41.127 -5.651 -14.361 1.00 40.72 109 ASN A N 1
ATOM 937 C CA . ASN A 1 109 ? 39.804 -5.097 -14.631 1.00 40.72 109 ASN A CA 1
ATOM 938 C C . ASN A 1 109 ? 39.796 -3.551 -14.729 1.00 40.72 109 ASN A C 1
ATOM 940 O O . ASN A 1 109 ? 38.721 -2.962 -14.800 1.00 40.72 109 ASN A O 1
ATOM 944 N N . VAL A 1 110 ? 40.944 -2.852 -14.723 1.00 45.78 110 VAL A N 1
ATOM 945 C CA . VAL A 1 110 ? 40.955 -1.405 -15.018 1.00 45.78 110 VAL A CA 1
ATOM 946 C C . VAL A 1 110 ? 40.883 -1.216 -16.526 1.00 45.78 110 VAL A C 1
ATOM 948 O O . VAL A 1 110 ? 41.849 -1.402 -17.262 1.00 45.78 110 VAL A O 1
ATOM 951 N N . ILE A 1 111 ? 39.689 -0.848 -16.960 1.00 54.91 111 ILE A N 1
ATOM 952 C CA . ILE A 1 111 ? 39.353 -0.413 -18.305 1.00 54.91 111 ILE A CA 1
ATOM 953 C C . ILE A 1 111 ? 40.243 0.776 -18.741 1.00 54.91 111 ILE A C 1
ATOM 955 O O . ILE A 1 111 ? 40.223 1.843 -18.124 1.00 54.91 111 ILE A O 1
ATOM 959 N N . ASP A 1 112 ? 41.040 0.593 -19.803 1.00 64.38 112 ASP A N 1
ATOM 960 C CA . ASP A 1 112 ? 41.908 1.637 -20.370 1.00 64.38 112 ASP A CA 1
ATOM 961 C C . ASP A 1 112 ? 41.182 2.467 -21.442 1.00 64.38 112 ASP A C 1
ATOM 963 O O . ASP A 1 112 ? 41.151 2.130 -22.625 1.00 64.38 112 ASP A O 1
ATOM 967 N N . ASN A 1 113 ? 40.630 3.604 -21.017 1.00 73.88 113 ASN A N 1
ATOM 968 C CA . ASN A 1 113 ? 39.806 4.481 -21.858 1.00 73.88 113 ASN A CA 1
ATOM 969 C C . ASN A 1 113 ? 40.563 5.558 -22.619 1.00 73.88 113 ASN A C 1
ATOM 971 O O . ASN A 1 113 ? 39.936 6.434 -23.218 1.00 73.88 113 ASN A O 1
ATOM 975 N N . ARG A 1 114 ? 41.898 5.572 -22.580 1.00 79.06 114 ARG A N 1
ATOM 976 C CA . ARG A 1 114 ? 42.667 6.677 -23.175 1.00 79.06 114 ARG A CA 1
ATOM 977 C C . ARG A 1 114 ? 42.420 6.800 -24.679 1.00 79.06 114 ARG A C 1
ATOM 979 O O . ARG A 1 114 ? 42.331 7.923 -25.174 1.00 79.06 114 ARG A O 1
ATOM 986 N N . LEU A 1 115 ? 42.242 5.667 -25.366 1.00 79.50 115 LEU A N 1
ATOM 987 C CA . LEU A 1 115 ? 41.900 5.629 -26.788 1.00 79.50 115 LEU A CA 1
ATOM 988 C C . LEU A 1 115 ? 40.502 6.219 -27.045 1.00 79.50 115 LEU A C 1
ATOM 990 O O . LEU A 1 115 ? 40.365 7.120 -27.864 1.00 79.50 115 LEU A O 1
ATOM 994 N N . ILE A 1 116 ? 39.482 5.797 -26.290 1.00 83.62 116 ILE A N 1
ATOM 995 C CA . ILE A 1 116 ? 38.108 6.331 -26.382 1.00 83.62 116 ILE A CA 1
ATOM 996 C C . ILE A 1 116 ? 38.061 7.833 -26.086 1.00 83.62 116 ILE A C 1
ATOM 998 O O . ILE A 1 116 ? 37.427 8.596 -26.815 1.00 83.62 116 ILE A O 1
ATOM 1002 N N . LYS A 1 117 ? 38.768 8.273 -25.041 1.00 83.69 117 LYS A N 1
ATOM 1003 C CA . LYS A 1 117 ? 38.854 9.683 -24.662 1.00 83.69 117 LYS A CA 1
ATOM 1004 C C . LYS A 1 117 ? 39.461 10.527 -25.784 1.00 83.69 117 LYS A C 1
ATOM 1006 O O . LYS A 1 117 ? 38.913 11.578 -26.090 1.00 83.69 117 LYS A O 1
ATOM 1011 N N . ALA A 1 118 ? 40.527 10.050 -26.432 1.00 85.31 118 ALA A N 1
ATOM 1012 C CA . ALA A 1 118 ? 41.119 10.740 -27.578 1.00 85.31 118 ALA A CA 1
ATOM 1013 C C . ALA A 1 118 ? 40.128 10.878 -28.751 1.00 85.31 118 ALA A C 1
ATOM 1015 O O . ALA A 1 118 ? 40.057 11.944 -29.357 1.00 85.31 118 ALA A O 1
ATOM 1016 N N . ILE A 1 119 ? 39.314 9.847 -29.020 1.00 89.81 119 ILE A N 1
ATOM 1017 C CA . ILE A 1 119 ? 38.278 9.893 -30.067 1.00 89.81 119 ILE A CA 1
ATOM 1018 C C . ILE A 1 119 ? 37.197 10.932 -29.727 1.00 89.81 119 ILE A C 1
ATOM 1020 O O . ILE A 1 119 ? 36.847 11.737 -30.586 1.00 89.81 119 ILE A O 1
ATOM 1024 N N . ARG A 1 120 ? 36.694 10.959 -28.484 1.00 88.62 120 ARG A 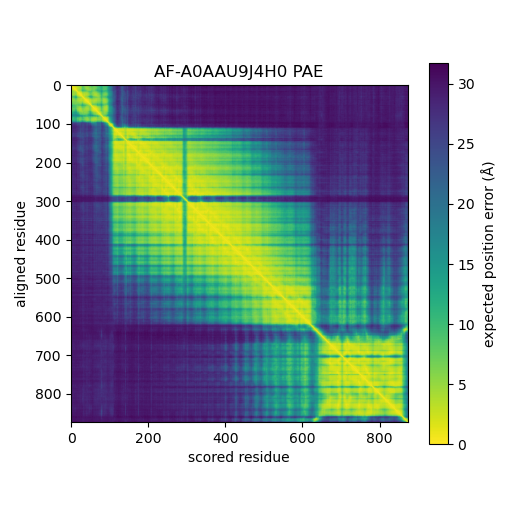N 1
ATOM 1025 C CA . ARG A 1 120 ? 35.691 11.952 -28.040 1.00 88.62 120 ARG A CA 1
ATOM 1026 C C . ARG A 1 120 ? 36.219 13.385 -28.057 1.00 88.62 120 ARG A C 1
ATOM 1028 O O . ARG A 1 120 ? 35.477 14.305 -28.378 1.00 88.62 120 ARG A O 1
ATOM 1035 N N . GLU A 1 121 ? 37.490 13.568 -27.706 1.00 86.44 121 GLU A N 1
ATOM 1036 C CA . GLU A 1 121 ? 38.176 14.866 -27.734 1.00 86.44 121 GLU A CA 1
ATOM 1037 C C . GLU A 1 121 ? 38.508 15.328 -29.166 1.00 86.44 121 GLU A C 1
ATOM 1039 O O . GLU A 1 121 ? 38.879 16.484 -29.357 1.00 86.44 121 GLU A O 1
ATOM 1044 N N . GLY A 1 122 ? 38.394 14.447 -30.169 1.00 85.38 122 GLY A N 1
ATOM 1045 C CA . GLY A 1 122 ? 38.822 14.724 -31.542 1.00 85.38 122 GLY A CA 1
ATOM 1046 C C . GLY A 1 122 ? 40.344 14.854 -31.698 1.00 85.38 122 GLY A C 1
ATOM 1047 O O . GLY A 1 122 ? 40.816 15.381 -32.705 1.00 85.38 122 GLY A O 1
ATOM 1048 N N . ASP A 1 123 ? 41.129 14.389 -30.720 1.00 86.81 123 ASP A N 1
ATOM 1049 C CA . ASP A 1 123 ? 42.591 14.481 -30.726 1.00 86.81 123 ASP A CA 1
ATOM 1050 C C . ASP A 1 123 ? 43.192 13.326 -31.534 1.00 86.81 123 ASP A C 1
ATOM 1052 O O . ASP A 1 123 ? 43.587 12.281 -31.007 1.00 86.81 123 ASP A O 1
ATOM 1056 N N . TYR A 1 124 ? 43.239 13.522 -32.850 1.00 88.50 124 TYR A N 1
ATOM 1057 C CA . TYR A 1 124 ? 43.729 12.521 -33.791 1.00 88.50 124 TYR A CA 1
ATOM 1058 C C . TYR A 1 124 ? 45.197 12.135 -33.545 1.00 88.50 124 TYR A C 1
ATOM 1060 O O . TYR A 1 124 ? 45.545 10.961 -33.621 1.00 88.50 124 TYR A O 1
ATOM 1068 N N . SER A 1 125 ? 46.062 13.094 -33.201 1.00 83.06 125 SER A N 1
ATOM 1069 C CA . SER A 1 125 ? 47.487 12.831 -32.938 1.00 83.06 125 SER A CA 1
ATOM 1070 C C . SER A 1 125 ? 47.676 11.903 -31.738 1.00 83.06 125 SER A C 1
ATOM 1072 O O . SER A 1 125 ? 48.501 10.988 -31.761 1.00 83.06 125 SER A O 1
ATOM 1074 N N . LYS A 1 126 ? 46.888 12.121 -30.682 1.00 78.88 126 LYS A N 1
ATOM 1075 C CA . LYS A 1 126 ? 46.868 11.269 -29.492 1.00 78.88 126 LYS A CA 1
ATOM 1076 C C . LYS A 1 126 ? 46.206 9.922 -29.764 1.00 78.88 126 LYS A C 1
ATOM 1078 O O . LYS A 1 126 ? 46.697 8.918 -29.263 1.00 78.88 126 LYS A O 1
ATOM 1083 N N . PHE A 1 127 ? 45.143 9.877 -30.570 1.00 86.00 127 PHE A N 1
ATOM 1084 C CA . PHE A 1 127 ? 44.554 8.622 -31.045 1.00 86.00 127 PHE A CA 1
ATOM 1085 C C . PHE A 1 127 ? 45.594 7.772 -31.789 1.00 86.00 127 PHE A C 1
ATOM 1087 O O . PHE A 1 127 ? 45.791 6.614 -31.432 1.00 86.00 127 PHE A O 1
ATOM 1094 N N . GLU A 1 128 ? 46.320 8.363 -32.741 1.00 81.50 128 GLU A N 1
ATOM 1095 C CA . GLU A 1 128 ? 47.329 7.669 -33.547 1.00 81.50 128 GLU A CA 1
ATOM 1096 C C . GLU A 1 128 ? 48.466 7.110 -32.687 1.00 81.50 128 GLU A C 1
ATOM 1098 O O . GLU A 1 128 ? 48.863 5.959 -32.842 1.00 81.50 128 GLU A O 1
ATOM 1103 N N . MET A 1 129 ? 48.955 7.903 -31.729 1.00 78.62 129 MET A N 1
ATOM 1104 C CA . MET A 1 129 ? 49.989 7.469 -30.788 1.00 78.62 129 MET A CA 1
ATOM 1105 C C . MET A 1 129 ? 49.538 6.271 -29.940 1.00 78.62 129 MET A C 1
ATOM 1107 O O . MET A 1 129 ? 50.339 5.392 -29.625 1.00 78.62 129 MET A O 1
ATOM 1111 N N . LEU A 1 130 ? 48.268 6.250 -29.532 1.00 72.31 130 LEU A N 1
ATOM 1112 C CA . LEU A 1 130 ? 47.713 5.220 -28.655 1.00 72.31 130 LEU A CA 1
ATOM 1113 C C . LEU A 1 130 ? 47.274 3.956 -29.407 1.00 72.31 130 LEU A C 1
ATOM 1115 O O . LEU A 1 130 ? 47.116 2.914 -28.773 1.00 72.31 130 LEU A O 1
ATOM 1119 N N . LEU A 1 131 ? 47.104 4.033 -30.729 1.00 72.06 131 LEU A N 1
ATOM 1120 C CA . LEU A 1 131 ? 46.548 2.972 -31.571 1.00 72.06 131 LEU A CA 1
ATOM 1121 C C . LEU A 1 131 ? 47.371 1.672 -31.552 1.00 72.06 131 LEU A C 1
ATOM 1123 O O . LEU A 1 131 ? 46.800 0.591 -31.652 1.00 72.06 131 LEU A O 1
ATOM 1127 N N . ASP A 1 132 ? 48.695 1.774 -31.398 1.00 66.62 132 ASP A N 1
ATOM 1128 C CA . ASP A 1 132 ? 49.609 0.621 -31.305 1.00 66.62 132 ASP A CA 1
ATOM 1129 C C . ASP A 1 132 ? 49.909 0.193 -29.855 1.00 66.62 132 ASP A C 1
ATOM 1131 O O . ASP A 1 132 ? 50.568 -0.821 -29.624 1.00 66.62 132 ASP A O 1
ATOM 1135 N N . LEU A 1 133 ? 49.447 0.968 -28.869 1.00 58.28 133 LEU A N 1
ATOM 1136 C CA . LEU A 1 133 ? 49.762 0.782 -27.448 1.00 58.28 133 LEU A CA 1
ATOM 1137 C C . LEU A 1 133 ? 48.576 0.255 -26.627 1.00 58.28 133 LEU A C 1
ATOM 1139 O O . LEU A 1 133 ? 48.778 -0.206 -25.504 1.00 58.28 133 LEU A O 1
ATOM 1143 N N . ILE A 1 134 ? 47.354 0.355 -27.155 1.00 68.81 134 ILE A N 1
ATOM 1144 C CA . ILE A 1 134 ? 46.101 0.005 -26.476 1.00 68.81 134 ILE A CA 1
ATOM 1145 C C . ILE A 1 134 ? 45.298 -0.955 -27.360 1.00 68.81 134 ILE A C 1
ATOM 1147 O O . ILE A 1 134 ? 45.281 -0.818 -28.581 1.00 68.81 134 ILE A O 1
ATOM 1151 N N . ASP A 1 135 ? 44.603 -1.916 -26.746 1.00 67.44 135 ASP A N 1
ATOM 1152 C CA . ASP A 1 135 ? 43.659 -2.784 -27.457 1.00 67.44 135 ASP A CA 1
ATOM 1153 C C . ASP A 1 135 ? 42.523 -1.955 -28.082 1.00 67.44 135 ASP A C 1
ATOM 1155 O O . ASP A 1 135 ? 41.726 -1.328 -27.380 1.00 67.44 135 ASP A O 1
ATOM 1159 N N . VAL A 1 136 ? 42.415 -1.986 -29.414 1.00 73.38 136 VAL A N 1
ATOM 1160 C CA . VAL A 1 136 ? 41.360 -1.300 -30.184 1.00 73.38 136 VAL A CA 1
ATOM 1161 C C . VAL A 1 136 ? 39.950 -1.808 -29.871 1.00 73.38 136 VAL A C 1
ATOM 1163 O O . VAL A 1 136 ? 38.963 -1.156 -30.216 1.00 73.38 136 VAL A O 1
ATOM 1166 N N . ASN A 1 137 ? 39.844 -2.954 -29.195 1.00 74.62 137 ASN A N 1
ATOM 1167 C CA . ASN A 1 137 ? 38.592 -3.523 -28.723 1.00 74.62 137 ASN A CA 1
ATOM 1168 C C . ASN A 1 137 ? 38.307 -3.210 -27.245 1.00 74.62 137 ASN A C 1
ATOM 1170 O O . ASN A 1 137 ? 37.279 -3.665 -26.747 1.00 74.62 137 ASN A O 1
ATOM 1174 N N . ALA A 1 138 ? 39.142 -2.448 -26.534 1.00 69.31 138 ALA A N 1
ATOM 1175 C CA . ALA A 1 138 ? 38.890 -2.105 -25.133 1.00 69.31 138 ALA A CA 1
ATOM 1176 C C . ALA A 1 138 ? 37.509 -1.437 -24.955 1.00 69.31 138 ALA A C 1
ATOM 1178 O O . ALA A 1 138 ? 37.108 -0.595 -25.757 1.00 69.31 138 ALA A O 1
ATOM 1179 N N . LYS A 1 139 ? 36.741 -1.835 -23.934 1.00 66.81 139 LYS A N 1
ATOM 1180 C CA . LYS A 1 139 ? 35.455 -1.189 -23.604 1.00 66.81 139 LYS A CA 1
ATOM 1181 C C . LYS A 1 139 ? 35.687 0.118 -22.846 1.00 66.81 139 LYS A C 1
ATOM 1183 O O . LYS A 1 139 ? 36.729 0.250 -22.226 1.00 66.81 139 LYS A O 1
ATOM 1188 N N . GLU A 1 140 ? 34.712 1.033 -22.850 1.00 63.72 140 GLU A N 1
ATOM 1189 C CA . GLU A 1 140 ? 34.740 2.267 -22.041 1.00 63.72 140 GLU A CA 1
ATOM 1190 C C . GLU A 1 140 ? 34.510 2.030 -20.538 1.00 63.72 140 GLU A C 1
ATOM 1192 O O . GLU A 1 140 ? 34.933 2.784 -19.665 1.00 63.72 140 GLU A O 1
ATOM 1197 N N . SER A 1 141 ? 33.797 0.974 -20.196 1.00 62.12 141 SER A N 1
ATOM 1198 C CA . SER A 1 141 ? 33.565 0.571 -18.814 1.00 62.12 141 SER A CA 1
ATOM 1199 C C . SER A 1 141 ? 33.287 -0.930 -18.790 1.00 62.12 141 SER A C 1
ATOM 1201 O O . SER A 1 141 ? 33.311 -1.573 -19.845 1.00 62.12 141 SER A O 1
ATOM 1203 N N . GLU A 1 142 ? 32.995 -1.509 -17.619 1.00 56.91 142 GLU A N 1
ATOM 1204 C CA . GLU A 1 142 ? 32.549 -2.911 -17.547 1.00 56.91 142 GLU A CA 1
ATOM 1205 C C . GLU A 1 142 ? 31.319 -3.142 -18.446 1.00 56.91 142 GLU A C 1
ATOM 1207 O O . GLU A 1 142 ? 31.157 -4.243 -18.976 1.00 56.91 142 GLU A O 1
ATOM 1212 N N . SER A 1 143 ? 30.553 -2.070 -18.710 1.00 55.75 143 SER A N 1
ATOM 1213 C CA . SER A 1 143 ? 29.343 -2.065 -19.526 1.00 55.75 143 SER A CA 1
ATOM 1214 C C . SER A 1 143 ? 29.254 -1.000 -20.633 1.00 55.75 143 SER A C 1
ATOM 1216 O O . SER A 1 143 ? 28.167 -0.533 -20.971 1.00 55.75 143 SER A O 1
ATOM 1218 N N . GLY A 1 144 ? 30.391 -0.576 -21.196 1.00 65.62 144 GLY A N 1
ATOM 1219 C CA . GLY A 1 144 ? 30.459 0.600 -22.076 1.00 65.62 144 GLY A CA 1
ATOM 1220 C C . GLY A 1 144 ? 30.695 0.329 -23.571 1.00 65.62 144 GLY A C 1
ATOM 1221 O O . GLY A 1 144 ? 31.154 -0.757 -23.948 1.00 65.62 144 GLY A O 1
ATOM 1222 N N . PRO A 1 145 ? 30.462 1.344 -24.431 1.00 77.69 145 PRO A N 1
ATOM 1223 C CA . PRO A 1 145 ? 30.794 1.295 -25.853 1.00 77.69 145 PRO A CA 1
ATOM 1224 C C . PRO A 1 145 ? 32.302 1.107 -26.070 1.00 77.69 145 PRO A C 1
ATOM 1226 O O . PRO A 1 145 ? 33.136 1.394 -25.214 1.00 77.69 145 PRO A O 1
ATOM 1229 N N . ARG A 1 146 ? 32.666 0.623 -27.255 1.00 87.81 146 ARG A N 1
ATOM 1230 C CA . ARG A 1 146 ? 34.068 0.429 -27.689 1.00 87.81 146 ARG A CA 1
ATOM 1231 C C . ARG A 1 146 ? 34.523 1.563 -28.613 1.00 87.81 146 ARG A C 1
ATOM 1233 O O . ARG A 1 146 ? 33.648 2.211 -29.188 1.00 87.81 146 ARG A O 1
ATOM 1240 N N . PRO A 1 147 ? 35.838 1.763 -28.848 1.00 89.75 147 PRO A N 1
ATOM 1241 C CA . PRO A 1 147 ? 36.365 2.796 -29.742 1.00 89.75 147 PRO A CA 1
ATOM 1242 C C . PRO A 1 147 ? 35.610 2.934 -31.068 1.00 89.75 147 PRO A C 1
ATOM 1244 O O . PRO A 1 147 ? 35.307 4.046 -31.488 1.00 89.75 147 PRO A O 1
ATOM 1247 N N . ILE A 1 148 ? 35.237 1.812 -31.693 1.00 92.81 148 ILE A N 1
ATOM 1248 C CA . ILE A 1 148 ? 34.512 1.805 -32.970 1.00 92.81 148 ILE A CA 1
ATOM 1249 C C . ILE A 1 148 ? 33.073 2.345 -32.872 1.00 92.81 148 ILE A C 1
ATOM 1251 O O . ILE A 1 148 ? 32.616 3.013 -33.797 1.00 92.81 148 ILE A O 1
ATOM 1255 N N . HIS A 1 149 ? 32.379 2.124 -31.750 1.00 93.06 149 HIS A N 1
ATOM 1256 C CA . HIS A 1 149 ? 31.059 2.712 -31.498 1.00 93.06 149 HIS A CA 1
ATOM 1257 C C . HIS A 1 149 ? 31.178 4.228 -31.354 1.00 93.06 149 HIS A C 1
ATOM 1259 O O . HIS A 1 149 ? 30.435 4.962 -31.992 1.00 93.06 149 HIS A O 1
ATOM 1265 N N . ILE A 1 150 ? 32.176 4.689 -30.592 1.00 92.25 150 ILE A N 1
ATOM 1266 C CA . ILE A 1 150 ? 32.436 6.116 -30.376 1.00 92.25 150 ILE A CA 1
ATOM 1267 C C . ILE A 1 150 ? 32.845 6.812 -31.678 1.00 92.25 150 ILE A C 1
ATOM 1269 O O . ILE A 1 150 ? 32.408 7.926 -31.929 1.00 92.25 150 ILE A O 1
ATOM 1273 N N . ALA A 1 151 ? 33.635 6.168 -32.541 1.00 94.12 151 ALA A N 1
ATOM 1274 C CA . ALA A 1 151 ? 33.964 6.716 -33.858 1.00 94.12 151 ALA A CA 1
ATOM 1275 C C . ALA A 1 151 ? 32.712 6.899 -34.738 1.00 94.12 151 ALA A C 1
ATOM 1277 O O . ALA A 1 151 ? 32.584 7.903 -35.438 1.00 94.12 151 ALA A O 1
ATOM 1278 N N . CYS A 1 152 ? 31.768 5.954 -34.664 1.00 95.88 152 CYS A N 1
ATOM 1279 C CA . CYS A 1 152 ? 30.476 6.051 -35.344 1.00 95.88 152 CYS A CA 1
ATOM 1280 C C . CYS A 1 152 ? 29.529 7.058 -34.684 1.00 95.88 152 CYS A C 1
ATOM 1282 O O . CYS A 1 152 ? 28.702 7.631 -35.374 1.00 95.88 152 CYS A O 1
ATOM 1284 N N . GLU A 1 153 ? 29.636 7.286 -33.375 1.00 94.62 153 GLU A N 1
ATOM 1285 C CA . GLU A 1 153 ? 28.877 8.302 -32.639 1.00 94.62 153 GLU A CA 1
ATOM 1286 C C . GLU A 1 153 ? 29.345 9.721 -32.994 1.00 94.62 153 GLU A C 1
ATOM 1288 O O . GLU A 1 153 ? 28.530 10.597 -33.282 1.00 94.62 153 GLU A O 1
ATOM 1293 N N . THR A 1 154 ? 30.663 9.943 -33.016 1.00 93.38 154 THR A N 1
ATOM 1294 C CA . THR A 1 154 ? 31.276 11.257 -33.270 1.00 93.38 154 THR A CA 1
ATOM 1295 C C . THR A 1 154 ? 31.350 11.625 -34.748 1.00 93.38 154 THR A C 1
ATOM 1297 O O . THR A 1 154 ? 31.610 12.783 -35.068 1.00 93.38 154 THR A O 1
ATOM 1300 N N . GLY A 1 155 ? 31.124 10.671 -35.654 1.00 94.06 155 GLY A N 1
ATOM 1301 C CA . GLY A 1 155 ? 31.159 10.917 -37.096 1.00 94.06 155 GLY A CA 1
ATOM 1302 C C . GLY A 1 155 ? 32.562 10.942 -37.696 1.00 94.06 155 GLY A C 1
ATOM 1303 O O . GLY A 1 155 ? 32.745 11.431 -38.809 1.00 94.06 155 GLY A O 1
ATOM 1304 N N . ASN A 1 156 ? 33.575 10.435 -36.986 1.00 92.62 156 ASN A N 1
ATOM 1305 C CA . ASN A 1 156 ? 34.953 10.487 -37.463 1.00 92.62 156 ASN A CA 1
ATOM 1306 C C . ASN A 1 156 ? 35.280 9.294 -38.379 1.00 92.62 156 ASN A C 1
ATOM 1308 O O . ASN A 1 156 ? 35.735 8.238 -37.930 1.00 92.62 156 ASN A O 1
ATOM 1312 N N . PHE A 1 157 ? 35.048 9.486 -39.680 1.00 94.81 157 PHE A N 1
ATOM 1313 C CA . PHE A 1 157 ? 35.269 8.477 -40.719 1.00 94.81 157 PHE A CA 1
ATOM 1314 C C . PHE A 1 157 ? 36.712 7.948 -40.751 1.00 94.81 157 PHE A C 1
ATOM 1316 O O . PHE A 1 157 ? 36.937 6.743 -40.855 1.00 94.81 157 PHE A O 1
ATOM 1323 N N . GLU A 1 158 ? 37.702 8.830 -40.611 1.00 93.81 158 GLU A N 1
ATOM 1324 C CA . GLU A 1 158 ? 39.116 8.454 -40.682 1.00 93.81 158 GLU A CA 1
ATOM 1325 C C . GLU A 1 158 ? 39.529 7.547 -39.511 1.00 93.81 158 GLU A C 1
ATOM 1327 O O . GLU A 1 158 ? 40.191 6.524 -39.707 1.00 93.81 158 GLU A O 1
ATOM 1332 N N . ILE A 1 159 ? 39.070 7.874 -38.298 1.00 94.06 159 ILE A N 1
ATOM 1333 C CA . ILE A 1 159 ? 39.272 7.042 -37.105 1.00 94.06 159 ILE A CA 1
ATOM 1334 C C . ILE A 1 159 ? 38.587 5.680 -37.270 1.00 94.06 159 ILE A C 1
ATOM 1336 O O . ILE A 1 159 ? 39.196 4.654 -36.961 1.00 94.06 159 ILE A O 1
ATOM 1340 N N . LEU A 1 160 ? 37.353 5.640 -37.786 1.00 95.00 160 LEU A N 1
ATOM 1341 C CA . LEU A 1 160 ? 36.635 4.388 -38.048 1.00 95.00 160 LEU A CA 1
ATOM 1342 C C . LEU A 1 160 ? 37.428 3.464 -38.985 1.00 95.00 160 LEU A C 1
ATOM 1344 O O . LEU A 1 160 ? 37.615 2.285 -38.674 1.00 95.00 160 LEU A O 1
ATOM 1348 N N . VAL A 1 161 ? 37.918 3.995 -40.109 1.00 94.38 161 VAL A N 1
ATOM 1349 C CA . VAL A 1 161 ? 38.704 3.224 -41.085 1.00 94.38 161 VAL A CA 1
ATOM 1350 C C . VAL A 1 161 ? 39.968 2.658 -40.439 1.00 94.38 161 VAL A C 1
ATOM 1352 O O . VAL A 1 161 ? 40.264 1.473 -40.609 1.00 94.38 161 VAL A O 1
ATOM 1355 N N . LYS A 1 162 ? 40.689 3.461 -39.648 1.00 91.38 162 LYS A N 1
ATOM 1356 C CA . LYS A 1 162 ? 41.901 3.004 -38.951 1.00 91.38 162 LYS A CA 1
ATOM 1357 C C . LYS A 1 162 ? 41.625 1.937 -37.897 1.00 91.38 162 LYS A C 1
ATOM 1359 O O . LYS A 1 162 ? 42.371 0.961 -37.818 1.00 91.38 162 LYS A O 1
ATOM 1364 N N . LEU A 1 163 ? 40.552 2.078 -37.120 1.00 89.31 163 LEU A N 1
ATOM 1365 C CA . LEU A 1 163 ? 40.145 1.067 -36.142 1.00 89.31 163 LEU A CA 1
ATOM 1366 C C . LEU A 1 163 ? 39.849 -0.278 -36.822 1.00 89.31 163 LEU A C 1
ATOM 1368 O O . LEU A 1 163 ? 40.336 -1.311 -36.364 1.00 89.31 163 LEU A O 1
ATOM 1372 N N . LEU A 1 164 ? 39.119 -0.271 -37.943 1.00 87.31 164 LEU A N 1
ATOM 1373 C CA . LEU A 1 164 ? 38.836 -1.479 -38.729 1.00 87.31 164 LEU A CA 1
ATOM 1374 C C . LEU A 1 164 ? 40.119 -2.109 -39.301 1.00 87.31 164 LEU A C 1
ATOM 1376 O O . LEU A 1 164 ? 40.303 -3.321 -39.207 1.00 87.31 164 LEU A O 1
ATOM 1380 N N . GLN A 1 165 ? 41.048 -1.301 -39.827 1.00 86.56 165 GLN A N 1
ATOM 1381 C CA . GLN A 1 165 ? 42.353 -1.782 -40.314 1.00 86.56 165 GLN A CA 1
ATOM 1382 C C . GLN A 1 165 ? 43.195 -2.443 -39.214 1.00 86.56 165 GLN A C 1
ATOM 1384 O O . GLN A 1 165 ? 43.944 -3.380 -39.487 1.00 86.56 165 GLN A O 1
ATOM 1389 N N . LYS A 1 166 ? 43.069 -1.973 -37.969 1.00 81.12 166 LYS A N 1
ATOM 1390 C CA . LYS A 1 166 ? 43.757 -2.520 -36.790 1.00 81.12 166 LYS A CA 1
ATOM 1391 C C . LYS A 1 166 ? 43.010 -3.685 -36.131 1.00 81.12 166 LYS A C 1
ATOM 1393 O O . LYS A 1 166 ? 43.427 -4.154 -35.076 1.00 81.12 166 LYS A O 1
ATOM 1398 N N . GLY A 1 167 ? 41.950 -4.189 -36.764 1.00 76.19 167 GLY A N 1
ATOM 1399 C CA . GLY A 1 167 ? 41.254 -5.402 -36.339 1.00 76.19 167 GLY A CA 1
ATOM 1400 C C . GLY A 1 167 ? 40.071 -5.178 -35.397 1.00 76.19 167 GLY A C 1
ATOM 1401 O O . GLY A 1 167 ? 39.611 -6.144 -34.788 1.00 76.19 167 GLY A O 1
ATOM 1402 N N . ALA A 1 168 ? 39.551 -3.951 -35.270 1.00 84.81 168 ALA A N 1
ATOM 1403 C CA . ALA A 1 168 ? 38.238 -3.750 -34.659 1.00 84.81 168 ALA A CA 1
ATOM 1404 C C . ALA A 1 168 ? 37.158 -4.432 -35.518 1.00 84.81 168 ALA A C 1
ATOM 1406 O O . ALA A 1 168 ? 37.178 -4.334 -36.745 1.00 84.81 168 ALA A O 1
ATOM 1407 N N . SER A 1 169 ? 36.205 -5.123 -34.891 1.00 85.75 169 SER A N 1
ATOM 1408 C CA . SER A 1 169 ? 35.135 -5.803 -35.631 1.00 85.75 169 SER A CA 1
ATOM 1409 C C . SER A 1 169 ? 33.971 -4.857 -35.936 1.00 85.75 169 SER A C 1
ATOM 1411 O O . SER A 1 169 ? 33.445 -4.195 -35.036 1.00 85.75 169 SER A O 1
ATOM 1413 N N . ILE A 1 170 ? 33.525 -4.850 -37.197 1.00 90.00 170 ILE A N 1
ATOM 1414 C CA . ILE A 1 170 ? 32.354 -4.093 -37.671 1.00 90.00 170 ILE A CA 1
ATOM 1415 C C . ILE A 1 170 ? 31.043 -4.545 -37.003 1.00 90.00 170 ILE A C 1
ATOM 1417 O O . ILE A 1 170 ? 30.108 -3.763 -36.891 1.00 90.00 170 ILE A O 1
ATOM 1421 N N . GLU A 1 171 ? 31.010 -5.780 -36.491 1.00 91.19 171 GLU A N 1
ATOM 1422 C CA . GLU A 1 171 ? 29.865 -6.401 -35.808 1.00 91.19 171 GLU A CA 1
ATOM 1423 C C . GLU A 1 171 ? 30.038 -6.446 -34.287 1.00 91.19 171 GLU A C 1
ATOM 1425 O O . GLU A 1 171 ? 29.377 -7.225 -33.591 1.00 91.19 171 GLU A O 1
ATOM 1430 N N . THR A 1 172 ? 30.977 -5.667 -33.744 1.00 88.00 172 THR A N 1
ATOM 1431 C CA . THR A 1 172 ? 31.165 -5.652 -32.296 1.00 88.00 172 THR A CA 1
ATOM 1432 C C . THR A 1 172 ? 29.911 -5.128 -31.619 1.00 88.00 172 THR A C 1
ATOM 1434 O O . THR A 1 172 ? 29.356 -4.132 -32.057 1.00 88.00 172 THR A O 1
ATOM 1437 N N . LYS A 1 173 ? 29.483 -5.788 -30.546 1.00 88.62 173 LYS A N 1
ATOM 1438 C CA . LYS A 1 173 ? 28.306 -5.387 -29.780 1.00 88.62 173 LYS A CA 1
ATOM 1439 C C . LYS A 1 173 ? 28.718 -4.676 -28.501 1.00 88.62 173 LYS A C 1
ATOM 1441 O O . LYS A 1 173 ? 29.708 -5.073 -27.867 1.00 88.62 173 LYS A O 1
ATOM 1446 N N . ASP A 1 174 ? 27.977 -3.638 -28.149 1.00 85.62 174 ASP A N 1
ATOM 1447 C CA . ASP A 1 174 ? 27.938 -3.131 -26.784 1.00 85.62 174 ASP A CA 1
ATOM 1448 C C . ASP A 1 174 ? 27.056 -4.028 -25.892 1.00 85.62 174 ASP A C 1
ATOM 1450 O O . ASP A 1 174 ? 26.662 -5.134 -26.275 1.00 85.62 174 ASP A O 1
ATOM 1454 N N . ASP A 1 175 ? 26.788 -3.565 -24.679 1.00 85.19 175 ASP A N 1
ATOM 1455 C CA . ASP A 1 175 ? 26.039 -4.303 -23.666 1.00 85.19 175 ASP A CA 1
ATOM 1456 C C . ASP A 1 175 ? 24.515 -4.281 -23.866 1.00 85.19 175 ASP A C 1
ATOM 1458 O O . ASP A 1 175 ? 23.808 -5.055 -23.226 1.00 85.19 175 ASP A O 1
ATOM 1462 N N . GLU A 1 176 ? 24.007 -3.426 -24.757 1.00 85.31 176 GLU A N 1
ATOM 1463 C CA . GLU A 1 176 ? 22.615 -3.458 -25.224 1.00 85.31 176 GLU A CA 1
ATOM 1464 C C . GLU A 1 176 ? 22.474 -4.298 -26.506 1.00 85.31 176 GLU A C 1
ATOM 1466 O O . GLU A 1 176 ? 21.391 -4.426 -27.086 1.00 85.31 176 GLU A O 1
ATOM 1471 N N . GLY A 1 177 ? 23.580 -4.884 -26.970 1.00 89.31 177 GLY A N 1
ATOM 1472 C CA . GLY A 1 177 ? 23.637 -5.623 -28.214 1.00 89.31 177 GLY A CA 1
ATOM 1473 C C . GLY A 1 177 ? 23.661 -4.717 -29.444 1.00 89.31 177 GLY A C 1
ATOM 1474 O O . GLY A 1 177 ? 23.454 -5.231 -30.540 1.00 89.31 177 GLY A O 1
ATOM 1475 N N . LEU A 1 178 ? 23.893 -3.407 -29.317 1.00 92.69 178 LEU A N 1
ATOM 1476 C CA . LEU A 1 178 ? 23.983 -2.476 -30.443 1.00 92.69 178 LEU A CA 1
ATOM 1477 C C . LEU A 1 178 ? 25.333 -2.623 -31.146 1.00 92.69 178 LEU A C 1
ATOM 1479 O O . LEU A 1 178 ? 26.372 -2.769 -30.506 1.00 92.69 178 LEU A O 1
ATOM 1483 N N . THR A 1 179 ? 25.314 -2.574 -32.476 1.00 93.94 179 THR A N 1
ATOM 1484 C CA . THR A 1 179 ? 26.521 -2.555 -33.318 1.00 93.94 179 THR A CA 1
ATOM 1485 C C . THR A 1 179 ? 26.847 -1.122 -33.768 1.00 93.94 179 THR A C 1
ATOM 1487 O O . THR A 1 179 ? 25.988 -0.238 -33.679 1.00 93.94 179 THR A O 1
ATOM 1490 N N . PRO A 1 180 ? 28.056 -0.839 -34.296 1.00 95.25 180 PRO A N 1
ATOM 1491 C CA . PRO A 1 180 ? 28.477 0.517 -34.661 1.00 95.25 180 PRO A CA 1
ATOM 1492 C C . PRO A 1 180 ? 27.534 1.240 -35.637 1.00 95.25 180 PRO A C 1
ATOM 1494 O O . PRO A 1 180 ? 27.375 2.458 -35.556 1.00 95.25 180 PRO A O 1
ATOM 1497 N N . ILE A 1 181 ? 26.837 0.505 -36.514 1.00 96.38 181 ILE A N 1
ATOM 1498 C CA . ILE A 1 181 ? 25.868 1.088 -37.455 1.00 96.38 181 ILE A CA 1
ATOM 1499 C C . ILE A 1 181 ? 24.666 1.748 -36.756 1.00 96.38 181 ILE A C 1
ATOM 1501 O O . ILE A 1 181 ? 24.142 2.733 -37.271 1.00 96.38 181 ILE A O 1
ATOM 1505 N N . PHE A 1 182 ? 24.258 1.280 -35.567 1.00 95.06 182 PHE A N 1
ATOM 1506 C CA . PHE A 1 182 ? 23.181 1.915 -34.792 1.00 95.06 182 PHE A CA 1
ATOM 1507 C C . PHE A 1 182 ? 23.578 3.332 -34.369 1.00 95.06 182 PHE A C 1
ATOM 1509 O O . PHE A 1 182 ? 22.802 4.269 -34.551 1.00 95.06 182 PHE A O 1
ATOM 1516 N N . TYR A 1 183 ? 24.812 3.500 -33.885 1.00 94.62 183 TYR A N 1
ATOM 1517 C CA . TYR A 1 183 ? 25.362 4.798 -33.486 1.00 94.62 183 TYR A CA 1
ATOM 1518 C C . TYR A 1 183 ? 25.484 5.760 -34.671 1.00 94.62 183 TYR A C 1
ATOM 1520 O O . TYR A 1 183 ? 25.139 6.936 -34.540 1.00 94.62 183 TYR A O 1
ATOM 1528 N N . ALA A 1 184 ? 25.911 5.258 -35.833 1.00 96.25 184 ALA A N 1
ATOM 1529 C CA . ALA A 1 184 ? 26.010 6.058 -37.050 1.00 96.25 184 ALA A CA 1
ATOM 1530 C C . ALA A 1 184 ? 24.634 6.550 -37.537 1.00 96.25 184 ALA A C 1
ATOM 1532 O O . ALA A 1 184 ? 24.490 7.722 -37.878 1.00 96.25 184 ALA A O 1
ATOM 1533 N N . ILE A 1 185 ? 23.605 5.690 -37.514 1.00 95.31 185 ILE A N 1
ATOM 1534 C CA . ILE A 1 185 ? 22.227 6.066 -37.875 1.00 95.31 185 ILE A CA 1
ATOM 1535 C C . ILE A 1 185 ? 21.636 7.057 -36.866 1.00 95.31 185 ILE A C 1
ATOM 1537 O O . ILE A 1 185 ? 21.017 8.046 -37.265 1.00 95.31 185 ILE A O 1
ATOM 1541 N N . GLN A 1 186 ? 21.833 6.819 -35.565 1.00 94.06 186 GLN A N 1
ATOM 1542 C CA . GLN A 1 186 ? 21.334 7.694 -34.500 1.00 94.06 186 GLN A CA 1
ATOM 1543 C C . GLN A 1 186 ? 21.855 9.126 -34.638 1.00 94.06 186 GLN A C 1
ATOM 1545 O O . GLN A 1 186 ? 21.085 10.073 -34.479 1.00 94.06 186 GLN A O 1
ATOM 1550 N N . ASN A 1 187 ? 23.136 9.270 -34.979 1.00 93.69 187 ASN A N 1
ATOM 1551 C CA . ASN A 1 187 ? 23.805 10.564 -35.105 1.00 93.69 187 ASN A CA 1
ATOM 1552 C C . ASN A 1 187 ? 23.854 11.104 -36.545 1.00 93.69 187 ASN A C 1
ATOM 1554 O O . ASN A 1 187 ? 24.436 12.155 -36.783 1.00 93.69 187 ASN A O 1
ATOM 1558 N N . ASP A 1 188 ? 23.181 10.434 -37.484 1.00 94.75 188 ASP A N 1
ATOM 1559 C CA . ASP A 1 188 ? 23.012 10.868 -38.876 1.00 94.75 188 ASP A CA 1
ATOM 1560 C C . ASP A 1 188 ? 24.298 10.962 -39.717 1.00 94.75 188 ASP A C 1
ATOM 1562 O O . ASP A 1 188 ? 24.420 11.779 -40.631 1.00 94.75 188 ASP A O 1
ATOM 1566 N N . HIS A 1 189 ? 25.271 10.095 -39.438 1.00 95.81 189 HIS A N 1
ATOM 1567 C CA . HIS A 1 189 ? 26.556 10.081 -40.139 1.00 95.81 189 HIS A CA 1
ATOM 1568 C C . HIS A 1 189 ? 26.485 9.255 -41.422 1.00 95.81 189 HIS A C 1
ATOM 1570 O O . HIS A 1 189 ? 26.986 8.132 -41.496 1.00 95.81 189 HIS A O 1
ATOM 1576 N N . LYS A 1 190 ? 25.854 9.823 -42.452 1.00 94.56 190 LYS A N 1
ATOM 1577 C CA . LYS A 1 190 ? 25.561 9.157 -43.732 1.00 94.56 190 LYS A CA 1
ATOM 1578 C C . LYS A 1 190 ? 26.760 8.460 -44.380 1.00 94.56 190 LYS A C 1
ATOM 1580 O O . LYS A 1 190 ? 26.631 7.311 -44.794 1.00 94.56 190 LYS A O 1
ATOM 1585 N N . GLU A 1 191 ? 27.909 9.132 -44.448 1.00 95.62 191 GLU A N 1
ATOM 1586 C CA . GLU A 1 191 ? 29.135 8.579 -45.045 1.00 95.62 191 GLU A CA 1
ATOM 1587 C C . GLU A 1 191 ? 29.598 7.310 -44.309 1.00 95.62 191 GLU A C 1
ATOM 1589 O O . GLU A 1 191 ? 29.943 6.306 -44.932 1.00 95.62 191 GLU A O 1
ATOM 1594 N N . ILE A 1 192 ? 29.512 7.313 -42.976 1.00 97.19 192 ILE A N 1
ATOM 1595 C CA . ILE A 1 192 ? 29.824 6.147 -42.147 1.00 97.19 192 ILE A CA 1
ATOM 1596 C C . ILE A 1 192 ? 28.798 5.033 -42.365 1.00 97.19 192 ILE A C 1
ATOM 1598 O O . ILE A 1 192 ? 29.191 3.882 -42.533 1.00 97.19 192 ILE A O 1
ATOM 1602 N N . VAL A 1 193 ? 27.498 5.343 -42.395 1.00 95.75 193 VAL A N 1
ATOM 1603 C CA . VAL A 1 193 ? 26.445 4.336 -42.627 1.00 95.75 193 VAL A CA 1
ATOM 1604 C C . VAL A 1 193 ? 26.647 3.636 -43.974 1.00 95.75 193 VAL A C 1
ATOM 1606 O O . VAL A 1 193 ? 26.623 2.408 -44.040 1.00 95.75 193 VAL A O 1
ATOM 1609 N N . GLU A 1 194 ? 26.892 4.396 -45.044 1.00 94.19 194 GLU A N 1
ATOM 1610 C CA . GLU A 1 194 ? 27.137 3.849 -46.384 1.00 94.19 194 GLU A CA 1
ATOM 1611 C C . GLU A 1 194 ? 28.389 2.972 -46.419 1.00 94.19 194 GLU A C 1
ATOM 1613 O O . GLU A 1 194 ? 28.358 1.869 -46.969 1.00 94.19 194 GLU A O 1
ATOM 1618 N N . TYR A 1 195 ? 29.466 3.421 -45.776 1.00 96.31 195 TYR A N 1
ATOM 1619 C CA . TYR A 1 195 ? 30.700 2.655 -45.686 1.00 96.31 195 TYR A CA 1
ATOM 1620 C C . TYR A 1 195 ? 30.535 1.363 -44.884 1.00 96.31 195 TYR A C 1
ATOM 1622 O O . TYR A 1 195 ? 31.004 0.314 -45.325 1.00 96.31 195 TYR A O 1
ATOM 1630 N N . LEU A 1 196 ? 29.845 1.401 -43.741 1.00 95.44 196 LEU A N 1
ATOM 1631 C CA . LEU A 1 196 ? 29.587 0.213 -42.929 1.00 95.44 196 LEU A CA 1
ATOM 1632 C C . LEU A 1 196 ? 28.763 -0.819 -43.715 1.00 95.44 196 LEU A C 1
ATOM 1634 O O . LEU A 1 196 ? 29.136 -1.990 -43.763 1.00 95.44 196 LEU A O 1
ATOM 1638 N N . ILE A 1 197 ? 27.699 -0.389 -44.403 1.00 92.81 197 ILE A N 1
ATOM 1639 C CA . ILE A 1 197 ? 26.880 -1.270 -45.254 1.00 92.81 197 ILE A CA 1
ATOM 1640 C C . ILE A 1 197 ? 27.716 -1.857 -46.402 1.00 92.81 197 ILE A C 1
ATOM 1642 O O . ILE A 1 197 ? 27.641 -3.058 -46.665 1.00 92.81 197 ILE A O 1
ATOM 1646 N N . ALA A 1 198 ? 28.535 -1.041 -47.074 1.00 93.38 198 ALA A N 1
ATOM 1647 C CA . ALA A 1 198 ? 29.396 -1.494 -48.168 1.00 93.38 198 ALA A CA 1
ATOM 1648 C C . ALA A 1 198 ? 30.452 -2.516 -47.710 1.00 93.38 198 ALA A C 1
ATOM 1650 O O . ALA A 1 198 ? 30.808 -3.413 -48.473 1.00 93.38 198 ALA A O 1
ATOM 1651 N N . ASN A 1 199 ? 30.910 -2.415 -46.460 1.00 91.06 199 ASN A N 1
ATOM 1652 C CA . ASN A 1 199 ? 31.866 -3.336 -45.842 1.00 91.06 199 ASN A CA 1
ATOM 1653 C C . ASN A 1 199 ? 31.196 -4.507 -45.100 1.00 91.06 199 ASN A C 1
ATOM 1655 O O . ASN A 1 199 ? 31.845 -5.194 -44.313 1.00 91.06 199 ASN A O 1
ATOM 1659 N N . GLY A 1 200 ? 29.916 -4.774 -45.377 1.00 88.88 200 GLY A N 1
ATOM 1660 C CA . GLY A 1 200 ? 29.234 -5.984 -44.924 1.00 88.88 200 GLY A CA 1
ATOM 1661 C C . GLY A 1 200 ? 28.637 -5.911 -43.521 1.00 88.88 200 GLY A C 1
ATOM 1662 O O . GLY A 1 200 ? 28.395 -6.967 -42.939 1.00 88.88 200 GLY A O 1
ATOM 1663 N N . ALA A 1 201 ? 28.377 -4.711 -42.987 1.00 93.75 201 ALA A N 1
ATOM 1664 C CA . ALA A 1 201 ? 27.633 -4.575 -41.737 1.00 93.75 201 ALA A CA 1
ATOM 1665 C C . ALA A 1 201 ? 26.263 -5.269 -41.834 1.00 93.75 201 ALA A C 1
ATOM 1667 O O . ALA A 1 201 ? 25.530 -5.110 -42.818 1.00 93.75 201 ALA A O 1
ATOM 1668 N N . ASN A 1 202 ? 25.895 -6.028 -40.805 1.00 91.56 202 ASN A N 1
ATOM 1669 C CA . ASN A 1 202 ? 24.652 -6.782 -40.782 1.00 91.56 202 ASN A CA 1
ATOM 1670 C C . ASN A 1 202 ? 23.448 -5.862 -40.533 1.00 91.56 202 ASN A C 1
ATOM 1672 O O . ASN A 1 202 ? 23.033 -5.622 -39.399 1.00 91.56 202 ASN A O 1
ATOM 1676 N N . ILE A 1 203 ? 22.824 -5.402 -41.616 1.00 91.69 203 ILE A N 1
ATOM 1677 C CA . ILE A 1 203 ? 21.618 -4.562 -41.567 1.00 91.69 203 ILE A CA 1
ATOM 1678 C C . ILE A 1 203 ? 20.387 -5.267 -40.967 1.00 91.69 203 ILE A C 1
ATOM 1680 O O . ILE A 1 203 ? 19.432 -4.602 -40.573 1.00 91.69 203 ILE A O 1
ATOM 1684 N N . ASN A 1 204 ? 20.411 -6.602 -40.874 1.00 90.50 204 ASN A N 1
ATOM 1685 C CA . ASN A 1 204 ? 19.356 -7.415 -40.263 1.00 90.50 204 ASN A CA 1
ATOM 1686 C C . ASN A 1 204 ? 19.662 -7.761 -38.797 1.00 90.50 204 ASN A C 1
ATOM 1688 O O . ASN A 1 204 ? 19.000 -8.621 -38.214 1.00 90.50 204 ASN A O 1
ATOM 1692 N N . HIS A 1 205 ? 20.678 -7.131 -38.198 1.00 90.50 205 HIS A N 1
ATOM 1693 C CA . HIS A 1 205 ? 20.988 -7.327 -36.789 1.00 90.50 205 HIS A CA 1
ATOM 1694 C C . HIS A 1 205 ? 19.819 -6.884 -35.896 1.00 90.50 205 HIS A C 1
ATOM 1696 O O . HIS A 1 205 ? 19.123 -5.897 -36.160 1.00 90.50 205 HIS A O 1
ATOM 1702 N N . ILE A 1 206 ? 19.613 -7.656 -34.833 1.00 91.94 206 ILE A N 1
ATOM 1703 C CA . ILE A 1 206 ? 18.561 -7.472 -33.841 1.00 91.94 206 ILE A CA 1
ATOM 1704 C C . ILE A 1 206 ? 19.243 -7.337 -32.480 1.00 91.94 206 ILE A C 1
ATOM 1706 O O . ILE A 1 206 ? 19.935 -8.263 -32.046 1.00 91.94 206 ILE A O 1
ATOM 1710 N N . GLU A 1 207 ? 19.038 -6.198 -31.820 1.00 92.31 207 GLU A N 1
ATOM 1711 C CA . GLU A 1 207 ? 19.614 -5.932 -30.497 1.00 92.31 207 GLU A CA 1
ATOM 1712 C C . GLU A 1 207 ? 18.864 -6.669 -29.374 1.00 92.31 207 GLU A C 1
ATOM 1714 O O . GLU A 1 207 ? 17.898 -7.406 -29.615 1.00 92.31 207 GLU A O 1
ATOM 1719 N N . ASP A 1 208 ? 19.321 -6.523 -28.133 1.00 91.25 208 ASP A N 1
ATOM 1720 C CA . ASP A 1 208 ? 18.899 -7.386 -27.028 1.00 91.25 208 ASP A CA 1
ATOM 1721 C C . ASP A 1 208 ? 17.416 -7.212 -26.632 1.00 91.25 208 ASP A C 1
ATOM 1723 O O . ASP A 1 208 ? 16.778 -8.163 -26.160 1.00 91.25 208 ASP A O 1
ATOM 1727 N N . GLN A 1 209 ? 16.803 -6.053 -26.910 1.00 90.44 209 GLN A N 1
ATOM 1728 C CA . GLN A 1 209 ? 15.351 -5.810 -26.807 1.00 90.44 209 GLN A CA 1
ATOM 1729 C C . GLN A 1 209 ? 14.551 -6.276 -28.034 1.00 90.44 209 GLN A C 1
ATOM 1731 O O . GLN A 1 209 ? 13.345 -6.009 -28.148 1.00 90.44 209 GLN A O 1
ATOM 1736 N N . LYS A 1 210 ? 15.190 -7.039 -28.920 1.00 94.38 210 LYS A N 1
ATOM 1737 C CA . LYS A 1 210 ? 14.645 -7.572 -30.170 1.00 94.38 210 LYS A CA 1
ATOM 1738 C C . LYS A 1 210 ? 14.228 -6.505 -31.189 1.00 94.38 210 LYS A C 1
ATOM 1740 O O . LYS A 1 210 ? 13.391 -6.767 -32.046 1.00 94.38 210 LYS A O 1
ATOM 1745 N N . ARG A 1 211 ? 14.784 -5.299 -31.122 1.00 94.69 211 ARG A N 1
ATOM 1746 C CA . ARG A 1 211 ? 14.573 -4.243 -32.119 1.00 94.69 211 ARG A CA 1
ATOM 1747 C C . ARG A 1 211 ? 15.521 -4.471 -33.289 1.00 94.69 211 ARG A C 1
ATOM 1749 O O . ARG A 1 211 ? 16.729 -4.601 -33.108 1.00 94.69 211 ARG A O 1
ATOM 1756 N N . SER A 1 212 ? 14.970 -4.498 -34.496 1.00 94.62 212 SER A N 1
ATOM 1757 C CA . SER A 1 212 ? 15.772 -4.468 -35.719 1.00 94.62 212 SER A CA 1
ATOM 1758 C C . SER A 1 212 ? 16.383 -3.081 -35.939 1.00 94.62 212 SER A C 1
ATOM 1760 O O . SER A 1 212 ? 15.905 -2.074 -35.402 1.00 94.62 212 SER A O 1
ATOM 1762 N N . LEU A 1 213 ? 17.407 -3.008 -36.790 1.00 94.88 213 LEU A N 1
ATOM 1763 C CA . LEU A 1 213 ? 17.964 -1.733 -37.250 1.00 94.88 213 LEU A CA 1
ATOM 1764 C C . LEU A 1 213 ? 16.890 -0.837 -37.898 1.00 94.88 213 LEU A C 1
ATOM 1766 O O . LEU A 1 213 ? 16.843 0.369 -37.651 1.00 94.88 213 LEU A O 1
ATOM 1770 N N . LEU A 1 214 ? 15.965 -1.432 -38.661 1.00 95.25 214 LEU A N 1
ATOM 1771 C CA . LEU A 1 214 ? 14.834 -0.727 -39.270 1.00 95.25 214 LEU A CA 1
ATOM 1772 C C . LEU A 1 214 ? 13.860 -0.163 -38.219 1.00 95.25 214 LEU A C 1
ATOM 1774 O O . LEU A 1 214 ? 13.404 0.971 -38.363 1.00 95.25 214 LEU A O 1
ATOM 1778 N N . TYR A 1 215 ? 13.592 -0.892 -37.126 1.00 95.44 215 TYR A N 1
ATOM 1779 C CA . TYR A 1 215 ? 12.802 -0.377 -35.999 1.00 95.44 215 TYR A CA 1
ATOM 1780 C C . TYR A 1 215 ? 13.433 0.876 -35.386 1.00 95.44 215 TYR A C 1
ATOM 1782 O O . TYR A 1 215 ? 12.738 1.870 -35.165 1.00 95.44 215 TYR A O 1
ATOM 1790 N N . TRP A 1 216 ? 14.742 0.849 -35.126 1.00 93.81 216 TRP A N 1
ATOM 1791 C CA . TRP A 1 216 ? 15.469 2.003 -34.591 1.00 93.81 216 TRP A CA 1
ATOM 1792 C C . TRP A 1 216 ? 15.419 3.193 -35.545 1.00 93.81 216 TRP A C 1
ATOM 1794 O O . TRP A 1 216 ? 15.054 4.296 -35.143 1.00 93.81 216 TRP A O 1
ATOM 1804 N N . THR A 1 217 ? 15.695 2.945 -36.822 1.00 94.00 217 THR A N 1
ATOM 1805 C CA . THR A 1 217 ? 15.682 3.964 -37.875 1.00 94.00 217 THR A CA 1
ATOM 1806 C C . THR A 1 217 ? 14.310 4.643 -37.989 1.00 94.00 217 THR A C 1
ATOM 1808 O O . THR A 1 217 ? 14.226 5.873 -38.023 1.00 94.00 217 THR A O 1
ATOM 1811 N N . ALA A 1 218 ? 13.227 3.858 -37.962 1.00 92.94 218 ALA A N 1
ATOM 1812 C CA . ALA A 1 218 ? 11.854 4.364 -37.951 1.00 92.94 218 ALA A CA 1
ATOM 1813 C C . ALA A 1 218 ? 11.528 5.151 -36.673 1.00 92.94 218 ALA A C 1
ATOM 1815 O O . ALA A 1 218 ? 10.944 6.231 -36.744 1.00 92.94 218 ALA A O 1
ATOM 1816 N N . SER A 1 219 ? 11.949 4.653 -35.505 1.00 90.44 219 SER A N 1
ATOM 1817 C CA . SER A 1 219 ? 11.757 5.338 -34.221 1.00 90.44 219 SER A CA 1
ATOM 1818 C C . SER A 1 219 ? 12.451 6.701 -34.168 1.00 90.44 219 SER A C 1
ATOM 1820 O O . SER A 1 219 ? 11.961 7.596 -33.483 1.00 90.44 219 SER A O 1
ATOM 1822 N N . LEU A 1 220 ? 13.583 6.847 -34.859 1.00 89.00 220 LEU A N 1
ATOM 1823 C CA . LEU A 1 220 ? 14.376 8.075 -34.929 1.00 89.00 220 LEU A CA 1
ATOM 1824 C C . LEU A 1 220 ? 13.929 9.027 -36.049 1.00 89.00 220 LEU A C 1
ATOM 1826 O O . LEU A 1 220 ? 14.459 10.130 -36.154 1.00 89.00 220 LEU A O 1
ATOM 1830 N N . GLY A 1 221 ? 12.990 8.619 -36.906 1.00 89.69 221 GLY A N 1
ATOM 1831 C CA . GLY A 1 221 ? 12.526 9.453 -38.015 1.00 89.69 221 GLY A CA 1
ATOM 1832 C C . GLY A 1 221 ? 13.493 9.559 -39.198 1.00 89.69 221 GLY A C 1
ATOM 1833 O O . GLY A 1 221 ? 13.347 10.461 -40.019 1.00 89.69 221 GLY A O 1
ATOM 1834 N N . LYS A 1 222 ? 14.493 8.675 -39.307 1.00 90.75 222 LYS A N 1
ATOM 1835 C CA . LYS A 1 222 ? 15.570 8.786 -40.306 1.00 90.75 222 LYS A CA 1
ATOM 1836 C C . LYS A 1 222 ? 15.173 8.191 -41.662 1.00 90.75 222 LYS A C 1
ATOM 1838 O O . LYS A 1 222 ? 15.663 7.138 -42.064 1.00 90.75 222 LYS A O 1
ATOM 1843 N N . ILE A 1 223 ? 14.271 8.876 -42.365 1.00 90.06 223 ILE A N 1
ATOM 1844 C CA . ILE A 1 223 ? 13.628 8.404 -43.606 1.00 90.06 223 ILE A CA 1
ATOM 1845 C C . ILE A 1 223 ? 14.631 7.952 -44.677 1.00 90.06 223 ILE A C 1
ATOM 1847 O O . ILE A 1 223 ? 14.418 6.915 -45.299 1.00 90.06 223 ILE A O 1
ATOM 1851 N N . GLU A 1 224 ? 15.735 8.678 -44.871 1.00 89.31 224 GLU A N 1
ATOM 1852 C CA . GLU A 1 224 ? 16.717 8.333 -45.910 1.00 89.31 224 GLU A CA 1
ATOM 1853 C C . GLU A 1 224 ? 17.320 6.931 -45.703 1.00 89.31 224 GLU A C 1
ATOM 1855 O O . GLU A 1 224 ? 17.522 6.183 -46.660 1.00 89.31 224 GLU A O 1
ATOM 1860 N N . TYR A 1 225 ? 17.573 6.538 -44.452 1.00 93.44 225 TYR A N 1
ATOM 1861 C CA . TYR A 1 225 ? 18.097 5.207 -44.149 1.00 93.44 225 TYR A CA 1
ATOM 1862 C C . TYR A 1 225 ? 17.008 4.132 -44.222 1.00 93.44 225 TYR A C 1
ATOM 1864 O O . TYR A 1 225 ? 17.319 2.998 -44.570 1.00 93.44 225 TYR A O 1
ATOM 1872 N N . ILE A 1 226 ? 15.738 4.470 -43.966 1.00 93.38 226 ILE A N 1
ATOM 1873 C CA . ILE A 1 226 ? 14.611 3.534 -44.131 1.00 93.38 226 ILE A CA 1
ATOM 1874 C C . ILE A 1 226 ? 14.549 3.037 -45.573 1.00 93.38 226 ILE A C 1
ATOM 1876 O O . ILE A 1 226 ? 14.473 1.832 -45.791 1.00 93.38 226 ILE A O 1
ATOM 1880 N N . ASP A 1 227 ? 14.645 3.941 -46.547 1.00 89.56 227 ASP A N 1
ATOM 1881 C CA . ASP A 1 227 ? 14.599 3.575 -47.964 1.00 89.56 227 ASP A CA 1
ATOM 1882 C C . ASP A 1 227 ? 15.747 2.628 -48.339 1.00 89.56 227 ASP A C 1
ATOM 1884 O O . ASP A 1 227 ? 15.507 1.564 -48.909 1.00 89.56 227 ASP A O 1
ATOM 1888 N N . LYS A 1 228 ? 16.977 2.941 -47.911 1.00 89.12 228 LYS A N 1
ATOM 1889 C CA . LYS A 1 228 ? 18.155 2.086 -48.147 1.00 89.12 228 LYS A CA 1
ATOM 1890 C C . LYS A 1 228 ? 18.023 0.702 -47.501 1.00 89.12 228 LYS A C 1
ATOM 1892 O O . LYS A 1 228 ? 18.433 -0.294 -48.095 1.00 89.12 228 LYS A O 1
ATOM 1897 N N . LEU A 1 229 ? 17.475 0.621 -46.286 1.00 91.56 229 LEU A N 1
ATOM 1898 C CA . LEU A 1 229 ? 17.263 -0.653 -45.589 1.00 91.56 229 LEU A CA 1
ATOM 1899 C C . LEU A 1 229 ? 16.169 -1.489 -46.274 1.00 91.56 229 LEU A C 1
ATOM 1901 O O . LEU A 1 229 ? 16.335 -2.694 -46.465 1.00 91.56 229 LEU A O 1
ATOM 1905 N N . LEU A 1 230 ? 15.074 -0.858 -46.704 1.00 89.88 230 LEU A N 1
ATOM 1906 C CA . LEU A 1 230 ? 13.985 -1.530 -47.418 1.00 89.88 230 LEU A CA 1
ATOM 1907 C C . LEU A 1 230 ? 14.411 -2.023 -48.811 1.00 89.88 230 LEU A C 1
ATOM 1909 O O . LEU A 1 230 ? 14.051 -3.134 -49.189 1.00 89.88 230 LEU A O 1
ATOM 1913 N N . GLU A 1 231 ? 15.240 -1.270 -49.544 1.00 88.56 231 GLU A N 1
ATOM 1914 C CA . GLU A 1 231 ? 15.839 -1.705 -50.823 1.00 88.56 231 GLU A CA 1
ATOM 1915 C C . GLU A 1 231 ? 16.677 -2.987 -50.688 1.00 88.56 231 GLU A C 1
ATOM 1917 O O . GLU A 1 231 ? 16.841 -3.746 -51.646 1.00 88.56 231 GLU A O 1
ATOM 1922 N N . LYS A 1 232 ? 17.206 -3.253 -49.490 1.00 87.00 232 LYS A N 1
ATOM 1923 C CA . LYS A 1 232 ? 17.953 -4.471 -49.160 1.00 87.00 232 LYS A CA 1
ATOM 1924 C C . LYS A 1 232 ? 17.071 -5.582 -48.573 1.00 87.00 232 LYS A C 1
ATOM 1926 O O . LYS A 1 232 ? 17.606 -6.557 -48.049 1.00 87.00 232 LYS A O 1
ATOM 1931 N N . ASN A 1 233 ? 15.747 -5.473 -48.715 1.00 85.12 233 ASN A N 1
ATOM 1932 C CA . ASN A 1 233 ? 14.743 -6.431 -48.244 1.00 85.12 233 ASN A CA 1
ATOM 1933 C C . ASN A 1 233 ? 14.757 -6.664 -46.719 1.00 85.12 233 ASN A C 1
ATOM 1935 O O . ASN A 1 233 ? 14.514 -7.785 -46.268 1.00 85.12 233 ASN A O 1
ATOM 1939 N N . CYS A 1 234 ? 15.042 -5.635 -45.910 1.00 90.44 234 CYS A N 1
ATOM 1940 C CA . CYS A 1 234 ? 14.818 -5.717 -44.463 1.00 90.44 234 CYS A CA 1
ATOM 1941 C C . CYS A 1 234 ? 13.325 -5.911 -44.160 1.00 90.44 234 CYS A C 1
ATOM 1943 O O . CYS A 1 234 ? 12.486 -5.183 -44.688 1.00 90.44 234 CYS A O 1
ATOM 1945 N N . ASP A 1 235 ? 13.000 -6.853 -43.274 1.00 92.69 235 ASP A N 1
ATOM 1946 C CA . ASP A 1 235 ? 11.617 -7.133 -42.879 1.00 92.69 235 ASP A CA 1
ATOM 1947 C C . ASP A 1 235 ? 11.077 -6.042 -41.920 1.00 92.69 235 ASP A C 1
ATOM 1949 O O . ASP A 1 235 ? 11.595 -5.897 -40.802 1.00 92.69 235 ASP A O 1
ATOM 1953 N N . PRO A 1 236 ? 10.048 -5.260 -42.315 1.00 94.38 236 PRO A N 1
ATOM 1954 C CA . PRO A 1 236 ? 9.456 -4.226 -41.464 1.00 94.38 236 PRO A CA 1
ATOM 1955 C C . PRO A 1 236 ? 8.542 -4.783 -40.359 1.00 94.38 236 PRO A C 1
ATOM 1957 O O . PRO A 1 236 ? 8.180 -4.053 -39.432 1.00 94.38 236 PRO A O 1
ATOM 1960 N N . ASN A 1 237 ? 8.183 -6.067 -40.420 1.00 96.19 237 ASN A N 1
ATOM 1961 C CA . ASN A 1 237 ? 7.234 -6.696 -39.503 1.00 96.19 237 ASN A CA 1
ATOM 1962 C C . ASN A 1 237 ? 7.903 -7.318 -38.267 1.00 96.19 237 ASN A C 1
ATOM 1964 O O . ASN A 1 237 ? 7.220 -7.886 -37.414 1.00 96.19 237 ASN A O 1
ATOM 1968 N N . ILE A 1 238 ? 9.230 -7.197 -38.130 1.00 95.62 238 ILE A N 1
ATOM 1969 C CA . ILE A 1 238 ? 9.965 -7.729 -36.975 1.00 95.62 238 ILE A CA 1
ATOM 1970 C C . ILE A 1 238 ? 9.434 -7.107 -35.678 1.00 95.62 238 ILE A C 1
ATOM 1972 O O . ILE A 1 238 ? 9.451 -5.887 -35.484 1.00 95.62 238 ILE A O 1
ATOM 1976 N N . GLN A 1 239 ? 9.006 -7.979 -34.766 1.00 96.12 239 GLN A N 1
ATOM 1977 C CA . GLN A 1 239 ? 8.508 -7.601 -33.453 1.00 96.12 239 GLN A CA 1
ATOM 1978 C C . GLN A 1 239 ? 9.628 -7.541 -32.412 1.00 96.12 239 GLN A C 1
ATOM 1980 O O . GLN A 1 239 ? 10.446 -8.451 -32.271 1.00 96.12 239 GLN A O 1
ATOM 1985 N N . THR A 1 240 ? 9.601 -6.478 -31.613 1.00 96.19 240 THR A N 1
ATOM 1986 C CA . THR A 1 240 ? 10.429 -6.348 -30.408 1.00 96.19 240 THR A CA 1
ATOM 1987 C C . THR A 1 240 ? 10.014 -7.337 -29.319 1.00 96.19 240 THR A C 1
ATOM 1989 O O . THR A 1 240 ? 8.978 -7.994 -29.400 1.00 96.19 240 THR A O 1
ATOM 1992 N N . ARG A 1 241 ? 10.752 -7.367 -28.203 1.00 95.06 241 ARG A N 1
ATOM 1993 C CA . ARG A 1 241 ? 10.384 -8.149 -27.012 1.00 95.06 241 ARG A CA 1
ATOM 1994 C C . ARG A 1 241 ? 9.018 -7.749 -26.439 1.00 95.06 241 ARG A C 1
ATOM 1996 O O . ARG A 1 241 ? 8.383 -8.531 -25.740 1.00 95.06 241 ARG A O 1
ATOM 2003 N N . LEU A 1 242 ? 8.561 -6.534 -26.744 1.00 93.69 242 LEU A N 1
ATOM 2004 C CA . LEU A 1 242 ? 7.236 -6.035 -26.388 1.00 93.69 242 LEU A CA 1
ATOM 2005 C C . LEU A 1 242 ? 6.204 -6.232 -27.507 1.00 93.69 242 LEU A C 1
ATOM 2007 O O . LEU A 1 242 ? 5.155 -5.609 -27.441 1.00 93.69 242 LEU A O 1
ATOM 2011 N N . GLY A 1 243 ? 6.484 -7.024 -28.542 1.00 95.06 243 GLY A N 1
ATOM 2012 C CA . GLY A 1 243 ? 5.582 -7.256 -29.676 1.00 95.06 243 GLY A CA 1
ATOM 2013 C C . GLY A 1 243 ? 5.462 -6.082 -30.661 1.00 95.06 243 GLY A C 1
ATOM 2014 O O . GLY A 1 243 ? 4.739 -6.179 -31.642 1.00 95.06 243 GLY A O 1
ATOM 2015 N N . ARG A 1 244 ? 6.143 -4.955 -30.421 1.00 95.38 244 ARG A N 1
ATOM 2016 C CA . ARG A 1 244 ? 6.025 -3.744 -31.258 1.00 95.38 244 ARG A CA 1
ATOM 2017 C C . ARG A 1 244 ? 6.777 -3.887 -32.577 1.00 95.38 244 ARG A C 1
ATOM 2019 O O . ARG A 1 244 ? 7.905 -4.367 -32.552 1.00 95.38 244 ARG A O 1
ATOM 2026 N N . THR A 1 245 ? 6.211 -3.377 -33.665 1.00 96.44 245 THR A N 1
ATOM 2027 C CA . THR A 1 245 ? 6.845 -3.243 -34.993 1.00 96.44 245 THR A CA 1
ATOM 2028 C C . THR A 1 245 ? 7.338 -1.815 -35.244 1.00 96.44 245 THR A C 1
ATOM 2030 O O . THR A 1 245 ? 6.973 -0.886 -34.511 1.00 96.44 245 THR A O 1
ATOM 2033 N N . CYS A 1 246 ? 8.136 -1.603 -36.298 1.00 95.19 246 CYS A N 1
ATOM 2034 C CA . CYS A 1 246 ? 8.582 -0.260 -36.685 1.00 95.19 246 CYS A CA 1
ATOM 2035 C C . CYS A 1 246 ? 7.400 0.647 -37.073 1.00 95.19 246 CYS A C 1
ATOM 2037 O O . CYS A 1 246 ? 7.402 1.830 -36.735 1.00 95.19 246 CYS A O 1
ATOM 2039 N N . LEU A 1 247 ? 6.354 0.069 -37.680 1.00 96.38 247 LEU A N 1
ATOM 2040 C CA . LEU A 1 247 ? 5.105 0.756 -38.010 1.00 96.38 247 LEU A CA 1
ATOM 2041 C C . LEU A 1 247 ? 4.371 1.226 -36.749 1.00 96.38 247 LEU A C 1
ATOM 2043 O O . LEU A 1 247 ? 4.053 2.406 -36.630 1.00 96.38 247 LEU A O 1
ATOM 2047 N N . SER A 1 248 ? 4.176 0.338 -35.765 1.00 94.06 248 SER A N 1
ATOM 2048 C CA . SER A 1 248 ? 3.508 0.698 -34.503 1.00 94.06 248 SER A CA 1
ATOM 2049 C C . SER A 1 248 ? 4.259 1.789 -33.728 1.00 94.06 248 SER A C 1
ATOM 2051 O O . SER A 1 248 ? 3.646 2.637 -33.079 1.00 94.06 248 SER A O 1
ATOM 2053 N N . LYS A 1 249 ? 5.595 1.810 -33.829 1.00 92.19 249 LYS A N 1
ATOM 2054 C CA . LYS A 1 249 ? 6.429 2.836 -33.201 1.00 92.19 249 LYS A CA 1
ATOM 2055 C C . LYS A 1 249 ? 6.367 4.172 -33.946 1.00 92.19 249 LYS A C 1
ATOM 2057 O O . LYS A 1 249 ? 6.313 5.208 -33.287 1.00 92.19 249 LYS A O 1
ATOM 2062 N N . ALA A 1 250 ? 6.340 4.157 -35.279 1.00 92.38 250 ALA A N 1
ATOM 2063 C CA . ALA A 1 250 ? 6.126 5.357 -36.087 1.00 92.38 250 ALA A CA 1
ATOM 2064 C C . ALA A 1 250 ? 4.753 5.984 -35.801 1.00 92.38 250 ALA A C 1
ATOM 2066 O O . ALA A 1 250 ? 4.673 7.191 -35.582 1.00 92.38 250 ALA A O 1
ATOM 2067 N N . ALA A 1 251 ? 3.715 5.147 -35.704 1.00 92.00 251 ALA A N 1
ATOM 2068 C CA . ALA A 1 251 ? 2.365 5.544 -35.320 1.00 92.00 251 ALA A CA 1
ATOM 2069 C C . ALA A 1 251 ? 2.323 6.170 -33.915 1.00 92.00 251 ALA A C 1
ATOM 2071 O O . ALA A 1 251 ? 1.824 7.278 -33.761 1.00 92.00 251 ALA A O 1
ATOM 2072 N N . TRP A 1 252 ? 2.932 5.524 -32.911 1.00 87.94 252 TRP A N 1
ATOM 2073 C CA . TRP A 1 252 ? 3.038 6.072 -31.548 1.00 87.94 252 TRP A CA 1
ATOM 2074 C C . TRP A 1 252 ? 3.738 7.434 -31.496 1.00 87.94 252 TRP A C 1
ATOM 2076 O O . TRP A 1 252 ? 3.398 8.284 -30.681 1.00 87.94 252 TRP A O 1
ATOM 2086 N N . ASN A 1 253 ? 4.767 7.627 -32.321 1.00 85.75 253 ASN A N 1
ATOM 2087 C CA . ASN A 1 253 ? 5.520 8.876 -32.370 1.00 85.75 253 ASN A CA 1
ATOM 2088 C C . ASN A 1 253 ? 4.815 9.967 -33.201 1.00 85.75 253 ASN A C 1
ATOM 2090 O O . ASN A 1 253 ? 5.341 11.074 -33.270 1.00 85.75 253 ASN A O 1
ATOM 2094 N N . GLY A 1 254 ? 3.696 9.661 -33.869 1.00 87.25 254 GLY A N 1
ATOM 2095 C CA . GLY A 1 254 ? 3.024 10.585 -34.785 1.00 87.25 254 GLY A CA 1
ATOM 2096 C C . GLY A 1 254 ? 3.845 10.937 -36.030 1.00 87.25 254 GLY A C 1
ATOM 2097 O O . GLY A 1 254 ? 3.628 11.977 -36.648 1.00 87.25 254 GLY A O 1
ATOM 2098 N N . ASN A 1 255 ? 4.826 10.107 -36.409 1.00 89.00 255 ASN A N 1
ATOM 2099 C CA . ASN A 1 255 ? 5.700 10.409 -37.543 1.00 89.00 255 ASN A CA 1
ATOM 2100 C C . ASN A 1 255 ? 5.030 10.011 -38.865 1.00 89.00 255 ASN A C 1
ATOM 2102 O O . ASN A 1 255 ? 5.226 8.906 -39.380 1.00 89.00 255 ASN A O 1
ATOM 2106 N N . LEU A 1 256 ? 4.249 10.947 -39.404 1.00 90.06 256 LEU A N 1
ATOM 2107 C CA . LEU A 1 256 ? 3.449 10.762 -40.610 1.00 90.06 256 LEU A CA 1
ATOM 2108 C C . LEU A 1 256 ? 4.287 10.347 -41.826 1.00 90.06 256 LEU A C 1
ATOM 2110 O O . LEU A 1 256 ? 3.870 9.487 -42.602 1.00 90.06 256 LEU A O 1
ATOM 2114 N N . ASP A 1 257 ? 5.467 10.936 -42.005 1.00 92.38 257 ASP A N 1
ATOM 2115 C CA . ASP A 1 257 ? 6.290 10.685 -43.187 1.00 92.38 257 ASP A CA 1
ATOM 2116 C C . ASP A 1 257 ? 6.941 9.302 -43.145 1.00 92.38 257 ASP A C 1
ATOM 2118 O O . ASP A 1 257 ? 6.908 8.582 -44.145 1.00 92.38 257 ASP A O 1
ATOM 2122 N N . VAL A 1 258 ? 7.444 8.870 -41.984 1.00 93.44 258 VAL A N 1
ATOM 2123 C CA . VAL A 1 258 ? 7.917 7.488 -41.802 1.00 93.44 258 VAL A CA 1
ATOM 2124 C C . VAL A 1 258 ? 6.782 6.496 -42.028 1.00 93.44 258 VAL A C 1
ATOM 2126 O O . VAL A 1 258 ? 6.971 5.504 -42.734 1.00 93.44 258 VAL A O 1
ATOM 2129 N N . LEU A 1 259 ? 5.597 6.773 -41.480 1.00 94.19 259 LEU A N 1
ATOM 2130 C CA . LEU A 1 259 ? 4.427 5.917 -41.643 1.00 94.19 259 LEU A CA 1
ATOM 2131 C C . LEU A 1 259 ? 4.057 5.763 -43.126 1.00 94.19 259 LEU A C 1
ATOM 2133 O O . LEU A 1 259 ? 3.946 4.640 -43.613 1.00 94.19 259 LEU A O 1
ATOM 2137 N N . LYS A 1 260 ? 3.987 6.869 -43.884 1.00 95.06 260 LYS A N 1
ATOM 2138 C CA . LYS A 1 260 ? 3.750 6.856 -45.341 1.00 95.06 260 LYS A CA 1
ATOM 2139 C C . LYS A 1 260 ? 4.769 6.013 -46.102 1.00 95.06 260 LYS A C 1
ATOM 2141 O O . LYS A 1 260 ? 4.410 5.392 -47.099 1.00 95.06 260 LYS A O 1
ATOM 2146 N N . ARG A 1 261 ? 6.045 6.027 -45.701 1.00 94.81 261 ARG A N 1
ATOM 2147 C CA . ARG A 1 261 ? 7.086 5.216 -46.356 1.00 94.81 261 ARG A CA 1
ATOM 2148 C C . ARG A 1 261 ? 6.916 3.734 -46.051 1.00 94.81 261 ARG A C 1
ATOM 2150 O O . ARG A 1 261 ? 6.932 2.938 -46.982 1.00 94.81 261 ARG A O 1
ATOM 2157 N N . LEU A 1 262 ? 6.708 3.378 -44.785 1.00 95.50 262 LEU A N 1
ATOM 2158 C CA . LEU A 1 262 ? 6.515 1.986 -44.369 1.00 95.50 262 LEU A CA 1
ATOM 2159 C C . LEU A 1 262 ? 5.251 1.371 -44.989 1.00 95.50 262 LEU A C 1
ATOM 2161 O O . LEU A 1 262 ? 5.302 0.243 -45.463 1.00 95.50 262 LEU A O 1
ATOM 2165 N N . LEU A 1 263 ? 4.152 2.128 -45.072 1.00 96.12 263 LEU A N 1
ATOM 2166 C CA . LEU A 1 263 ? 2.890 1.670 -45.671 1.00 96.12 263 LEU A CA 1
ATOM 2167 C C . LEU A 1 263 ? 2.970 1.422 -47.187 1.00 96.12 263 LEU A C 1
ATOM 2169 O O . LEU A 1 263 ? 2.114 0.743 -47.742 1.00 96.12 263 LEU A O 1
ATOM 2173 N N . LYS A 1 264 ? 3.999 1.937 -47.875 1.00 93.69 264 LYS A N 1
ATOM 2174 C CA . LYS A 1 264 ? 4.241 1.627 -49.296 1.00 93.69 264 LYS A CA 1
ATOM 2175 C C . LYS A 1 264 ? 4.888 0.260 -49.511 1.00 93.69 264 LYS A C 1
ATOM 2177 O O . LYS A 1 264 ? 4.963 -0.184 -50.655 1.00 93.69 264 LYS A O 1
ATOM 2182 N N . VAL A 1 265 ? 5.394 -0.384 -48.458 1.00 92.94 265 VAL A N 1
ATOM 2183 C CA . VAL A 1 265 ? 6.036 -1.697 -48.560 1.00 92.94 265 VAL A CA 1
ATOM 2184 C C . VAL A 1 265 ? 4.948 -2.756 -48.759 1.00 92.94 265 VAL A C 1
ATOM 2186 O O . VAL A 1 265 ? 4.135 -2.933 -47.859 1.00 92.94 265 VAL A O 1
ATOM 2189 N N . PRO A 1 266 ? 4.917 -3.504 -49.880 1.00 89.31 266 PRO A N 1
ATOM 2190 C CA . PRO A 1 266 ? 3.810 -4.423 -50.167 1.00 89.31 266 PRO A CA 1
ATOM 2191 C C . PRO A 1 266 ? 3.607 -5.540 -49.135 1.00 89.31 266 PRO A C 1
ATOM 2193 O O . PRO A 1 266 ? 2.519 -6.094 -49.045 1.00 89.31 266 PRO A O 1
ATOM 2196 N N . SER A 1 267 ? 4.652 -5.895 -48.384 1.00 91.06 267 SER A N 1
ATOM 2197 C CA . SER A 1 267 ? 4.614 -6.930 -47.348 1.00 91.06 267 SER A CA 1
ATOM 2198 C C . SER A 1 267 ? 4.304 -6.400 -45.946 1.00 91.06 267 SER A C 1
ATOM 2200 O O . SER A 1 267 ? 4.387 -7.177 -44.999 1.00 91.06 267 SER A O 1
ATOM 2202 N N . ILE A 1 268 ? 4.030 -5.101 -45.771 1.00 95.25 268 ILE A N 1
ATOM 2203 C CA . ILE A 1 268 ? 3.744 -4.525 -44.451 1.00 95.25 268 ILE A CA 1
ATOM 2204 C C . ILE A 1 268 ? 2.428 -5.079 -43.897 1.00 95.25 268 ILE A C 1
ATOM 2206 O O . ILE A 1 268 ? 1.410 -5.081 -44.586 1.00 95.25 268 ILE A O 1
ATOM 2210 N N . ASP A 1 269 ? 2.447 -5.530 -42.647 1.00 96.38 269 ASP A N 1
ATOM 2211 C CA . ASP A 1 269 ? 1.239 -5.910 -41.918 1.00 96.38 269 ASP A CA 1
ATOM 2212 C C . ASP A 1 269 ? 0.911 -4.816 -40.891 1.00 96.38 269 ASP A C 1
ATOM 2214 O O . ASP A 1 269 ? 1.696 -4.506 -39.986 1.00 96.38 269 ASP A O 1
ATOM 2218 N N . VAL A 1 270 ? -0.244 -4.181 -41.086 1.00 96.75 270 VAL A N 1
ATOM 2219 C CA . VAL A 1 270 ? -0.695 -3.023 -40.306 1.00 96.75 270 VAL A CA 1
ATOM 2220 C C . VAL A 1 270 ? -1.310 -3.405 -38.957 1.00 96.75 270 VAL A C 1
ATOM 2222 O O . VAL A 1 270 ? -1.342 -2.570 -38.045 1.00 96.75 270 VAL A O 1
ATOM 2225 N N . ASP A 1 271 ? -1.721 -4.666 -38.801 1.00 96.75 271 ASP A N 1
ATOM 2226 C CA . ASP A 1 271 ? -2.512 -5.150 -37.667 1.00 96.75 271 ASP A CA 1
ATOM 2227 C C . ASP A 1 271 ? -1.718 -6.045 -36.706 1.00 96.75 271 ASP A C 1
ATOM 2229 O O . ASP A 1 271 ? -2.290 -6.612 -35.775 1.00 96.75 271 ASP A O 1
ATOM 2233 N N . ILE A 1 272 ? -0.389 -6.124 -36.850 1.00 97.12 272 ILE A N 1
ATOM 2234 C CA . ILE A 1 272 ? 0.464 -6.847 -35.897 1.00 97.12 272 ILE A CA 1
ATOM 2235 C C . ILE A 1 272 ? 0.296 -6.251 -34.484 1.00 97.12 272 ILE A C 1
ATOM 2237 O O . ILE A 1 272 ? 0.650 -5.083 -34.261 1.00 97.12 272 ILE A O 1
ATOM 2241 N N . PRO A 1 273 ? -0.189 -7.038 -33.503 1.00 96.25 273 PRO A N 1
ATOM 2242 C CA . PRO A 1 273 ? -0.401 -6.551 -32.151 1.00 96.25 273 PRO A CA 1
ATOM 2243 C C . PRO A 1 273 ? 0.888 -6.583 -31.325 1.00 96.25 273 PRO A C 1
ATOM 2245 O O . PRO A 1 273 ? 1.709 -7.498 -31.428 1.00 96.25 273 PRO A O 1
ATOM 2248 N N . ASP A 1 274 ? 1.038 -5.604 -30.433 1.00 95.38 274 ASP A N 1
ATOM 2249 C CA . ASP A 1 274 ? 2.073 -5.625 -29.404 1.00 95.38 274 ASP A CA 1
ATOM 2250 C C . ASP A 1 274 ? 1.739 -6.611 -28.262 1.00 95.38 274 ASP A C 1
ATOM 2252 O O . ASP A 1 274 ? 0.705 -7.276 -28.246 1.00 95.38 274 ASP A O 1
ATOM 2256 N N . SER A 1 275 ? 2.604 -6.715 -27.252 1.00 95.94 275 SER A N 1
ATOM 2257 C CA . SER A 1 275 ? 2.395 -7.606 -26.098 1.00 95.94 275 SER A CA 1
ATOM 2258 C C . SER A 1 275 ? 1.189 -7.235 -25.224 1.00 95.94 275 SER A C 1
ATOM 2260 O O . SER A 1 275 ? 0.842 -7.971 -24.297 1.00 95.94 275 SER A O 1
ATOM 2262 N N . LYS A 1 276 ? 0.555 -6.088 -25.486 1.00 93.88 276 LYS A N 1
ATOM 2263 C CA . LYS A 1 276 ? -0.707 -5.646 -24.892 1.00 93.88 276 LYS A CA 1
ATOM 2264 C C . LYS A 1 276 ? -1.883 -5.781 -25.859 1.00 93.88 276 LYS A C 1
ATOM 2266 O O . LYS A 1 276 ? -2.955 -5.321 -25.499 1.00 93.88 276 LYS A O 1
ATOM 2271 N N . GLY A 1 277 ? -1.713 -6.405 -27.022 1.00 95.56 277 GLY A N 1
ATOM 2272 C CA . GLY A 1 277 ? -2.759 -6.544 -28.035 1.00 95.56 277 GLY A CA 1
ATOM 2273 C C . GLY A 1 277 ? -2.939 -5.302 -28.915 1.00 95.56 277 GLY A C 1
ATOM 2274 O O . GLY A 1 277 ? -3.848 -5.263 -29.729 1.00 95.56 277 GLY A O 1
ATOM 2275 N N . ARG A 1 278 ? -2.101 -4.265 -28.770 1.00 95.50 278 ARG A N 1
ATOM 2276 C CA . ARG A 1 278 ? -2.308 -2.977 -29.454 1.00 95.50 278 ARG A CA 1
ATOM 2277 C C . ARG A 1 278 ? -1.658 -2.973 -30.832 1.00 95.50 278 ARG A C 1
ATOM 2279 O O . ARG A 1 278 ? -0.453 -3.198 -30.939 1.00 95.50 278 ARG A O 1
ATOM 2286 N N . THR A 1 279 ? -2.432 -2.636 -31.857 1.00 97.00 279 THR A N 1
ATOM 2287 C CA . THR A 1 279 ? -1.966 -2.465 -33.247 1.00 97.00 279 THR A CA 1
ATOM 2288 C C . THR A 1 279 ? -1.349 -1.085 -33.488 1.00 97.00 279 THR A C 1
ATOM 2290 O O . THR A 1 279 ? -1.315 -0.229 -32.597 1.00 97.00 279 THR A O 1
ATOM 2293 N N . ALA A 1 280 ? -0.855 -0.822 -34.702 1.00 96.19 280 ALA A N 1
ATOM 2294 C CA . ALA A 1 280 ? -0.386 0.515 -35.067 1.00 96.19 280 ALA A CA 1
ATOM 2295 C C . ALA A 1 280 ? -1.492 1.580 -34.922 1.00 96.19 280 ALA A C 1
ATOM 2297 O O . ALA A 1 280 ? -1.201 2.678 -34.452 1.00 96.19 280 ALA A O 1
ATOM 2298 N N . LEU A 1 281 ? -2.752 1.236 -35.221 1.00 96.81 281 LEU A N 1
ATOM 2299 C CA . LEU A 1 281 ? -3.895 2.149 -35.093 1.00 96.81 281 LEU A CA 1
ATOM 2300 C C . LEU A 1 281 ? -4.132 2.567 -33.635 1.00 96.81 281 LEU A C 1
ATOM 2302 O O . LEU A 1 281 ? -4.201 3.759 -33.346 1.00 96.81 281 LEU A O 1
ATOM 2306 N N . HIS A 1 282 ? -4.130 1.611 -32.698 1.00 95.06 282 HIS A N 1
ATOM 2307 C CA . HIS A 1 282 ? -4.198 1.913 -31.262 1.00 95.06 282 HIS A CA 1
ATOM 2308 C C . HIS A 1 282 ? -3.099 2.887 -30.829 1.00 95.06 282 HIS A C 1
ATOM 2310 O O . HIS A 1 282 ? -3.340 3.808 -30.055 1.00 95.06 282 HIS A O 1
ATOM 2316 N N . ASN A 1 283 ? -1.875 2.677 -31.320 1.00 91.88 283 ASN A N 1
ATOM 2317 C CA . ASN A 1 283 ? -0.731 3.502 -30.958 1.00 91.88 283 ASN A CA 1
ATOM 2318 C C . ASN A 1 283 ? -0.808 4.917 -31.567 1.00 91.88 283 ASN A C 1
ATOM 2320 O O . ASN A 1 283 ? -0.390 5.859 -30.899 1.00 91.88 283 ASN A O 1
ATOM 2324 N N . ALA A 1 284 ? -1.363 5.082 -32.776 1.00 92.31 284 ALA A N 1
ATOM 2325 C CA . ALA A 1 284 ? -1.606 6.399 -33.380 1.00 92.31 284 ALA A CA 1
ATOM 2326 C C . ALA A 1 284 ? -2.611 7.235 -32.572 1.00 92.31 284 ALA A C 1
ATOM 2328 O O . ALA A 1 284 ? -2.412 8.432 -32.386 1.00 92.31 284 ALA A O 1
ATOM 2329 N N . ILE A 1 285 ? -3.666 6.591 -32.067 1.00 91.56 285 ILE A N 1
ATOM 2330 C CA . ILE A 1 285 ? -4.733 7.241 -31.290 1.00 91.56 285 ILE A CA 1
ATOM 2331 C C . ILE A 1 285 ? -4.271 7.551 -29.866 1.00 91.56 285 ILE A C 1
ATOM 2333 O O . ILE A 1 285 ? -4.592 8.593 -29.308 1.00 91.56 285 ILE A O 1
ATOM 2337 N N . TRP A 1 286 ? -3.494 6.652 -29.261 1.00 84.75 286 TRP A N 1
ATOM 2338 C CA . TRP A 1 286 ? -2.945 6.878 -27.924 1.00 84.75 286 TRP A CA 1
ATOM 2339 C C . TRP A 1 286 ? -1.891 8.000 -27.927 1.00 84.75 286 TRP A C 1
ATOM 2341 O O . TRP A 1 286 ? -1.819 8.793 -26.985 1.00 84.75 286 TRP A O 1
ATOM 2351 N N . GLY A 1 287 ? -1.069 8.060 -28.982 1.00 72.75 287 GLY A N 1
ATOM 2352 C CA . GLY A 1 287 ? -0.042 9.078 -29.192 1.00 72.75 287 GLY A CA 1
ATOM 2353 C C . GLY A 1 287 ? 1.090 9.090 -28.146 1.00 72.75 287 GLY A C 1
ATOM 2354 O O . GLY A 1 287 ? 1.102 8.317 -27.180 1.00 72.75 287 GLY A O 1
ATOM 2355 N N . PRO A 1 288 ? 2.069 10.001 -28.295 1.00 60.03 288 PRO A N 1
ATOM 2356 C CA . PRO A 1 288 ? 3.212 10.107 -27.388 1.00 60.03 288 PRO A CA 1
ATOM 2357 C C . PRO A 1 288 ? 2.858 10.751 -26.034 1.00 60.03 288 PRO A C 1
ATOM 2359 O O . PRO A 1 288 ? 3.621 10.605 -25.077 1.00 60.03 288 PRO A O 1
ATOM 2362 N N . ALA A 1 289 ? 1.713 11.436 -25.932 1.00 53.78 289 ALA A N 1
ATOM 2363 C CA . ALA A 1 289 ? 1.257 12.137 -24.728 1.00 53.78 289 ALA A CA 1
ATOM 2364 C C . ALA A 1 289 ? 0.650 11.207 -23.657 1.00 53.78 289 ALA A C 1
ATOM 2366 O O . ALA A 1 289 ? 0.717 11.515 -22.469 1.00 53.78 289 ALA A O 1
ATOM 2367 N N . GLY A 1 290 ? 0.128 10.034 -24.035 1.00 49.28 290 GLY A N 1
ATOM 2368 C CA . GLY A 1 290 ? -0.516 9.098 -23.104 1.00 49.28 290 GLY A CA 1
ATOM 2369 C C . GLY A 1 290 ? 0.437 8.189 -22.304 1.00 49.28 290 GLY A C 1
ATOM 2370 O O . GLY A 1 290 ? 0.007 7.160 -21.775 1.00 49.28 290 GLY A O 1
ATOM 2371 N N . GLY A 1 291 ? 1.737 8.504 -22.241 1.00 42.69 291 GLY A N 1
ATOM 2372 C CA . GLY A 1 291 ? 2.743 7.745 -21.488 1.00 42.69 291 GLY A CA 1
ATOM 2373 C C . GLY A 1 291 ? 2.767 8.072 -19.987 1.00 42.69 291 GLY A C 1
ATOM 2374 O O . GLY A 1 291 ? 2.511 9.201 -19.576 1.00 42.69 291 GLY A O 1
ATOM 2375 N N . ARG A 1 292 ? 3.125 7.089 -19.142 1.00 39.56 292 ARG A N 1
ATOM 2376 C CA . ARG A 1 292 ? 3.379 7.306 -17.703 1.00 39.56 292 ARG A CA 1
ATOM 2377 C C . ARG A 1 292 ? 4.391 8.449 -17.531 1.00 39.56 292 ARG A C 1
ATOM 2379 O O . ARG A 1 292 ? 5.522 8.339 -17.998 1.00 39.56 292 ARG A O 1
ATOM 2386 N N . SER A 1 293 ? 3.976 9.505 -16.827 1.00 36.94 293 SER A N 1
ATOM 2387 C CA . SER A 1 293 ? 4.785 10.658 -16.395 1.00 36.94 293 SER A CA 1
ATOM 2388 C C . SER A 1 293 ? 5.445 11.488 -17.511 1.00 36.94 293 SER A C 1
ATOM 2390 O O . SER A 1 293 ? 6.646 11.392 -17.742 1.00 36.94 293 SER A O 1
ATOM 2392 N N . GLY A 1 294 ? 4.667 12.374 -18.141 1.00 37.03 294 GLY A N 1
ATOM 2393 C CA . GLY A 1 294 ? 5.056 13.778 -18.364 1.00 37.03 294 GLY A CA 1
ATOM 2394 C C . GLY A 1 294 ? 6.329 14.113 -19.158 1.00 37.03 294 GLY A C 1
ATOM 2395 O O . GLY A 1 294 ? 6.772 15.256 -19.085 1.00 37.03 294 GLY A O 1
ATOM 2396 N N . LYS A 1 295 ? 6.937 13.196 -19.921 1.00 33.22 295 LYS A N 1
ATOM 2397 C CA . LYS A 1 295 ? 8.015 13.545 -20.864 1.00 33.22 295 LYS A CA 1
ATOM 2398 C C . LYS A 1 295 ? 7.477 13.644 -22.290 1.00 33.22 295 LYS A C 1
ATOM 2400 O O . LYS A 1 295 ? 7.338 12.642 -22.986 1.00 33.22 295 LYS A O 1
ATOM 2405 N N . LYS A 1 296 ? 7.207 14.889 -22.698 1.00 39.31 296 LYS A N 1
ATOM 2406 C CA . LYS A 1 296 ? 6.947 15.329 -24.077 1.00 39.31 296 LYS A CA 1
ATOM 2407 C C . LYS A 1 296 ? 8.063 14.806 -25.000 1.00 39.31 296 LYS A C 1
ATOM 2409 O O . LYS A 1 296 ? 9.230 15.099 -24.752 1.00 39.31 296 LYS A O 1
ATOM 2414 N N . MET A 1 297 ? 7.720 14.037 -26.036 1.00 44.00 297 MET A N 1
ATOM 2415 C CA . MET A 1 297 ? 8.653 13.664 -27.119 1.00 44.00 297 MET A CA 1
ATOM 2416 C C . MET A 1 297 ? 8.313 14.318 -28.469 1.00 44.00 297 MET A C 1
ATOM 2418 O O . MET A 1 297 ? 9.130 14.250 -29.380 1.00 44.00 297 MET A O 1
ATOM 2422 N N . ALA A 1 298 ? 7.158 14.979 -28.589 1.00 45.81 298 ALA A N 1
ATOM 2423 C CA . ALA A 1 298 ? 6.745 15.731 -29.774 1.00 45.81 298 ALA A CA 1
ATOM 2424 C C . ALA A 1 298 ? 6.119 17.080 -29.366 1.00 45.81 298 ALA A C 1
ATOM 2426 O O . ALA A 1 298 ? 5.628 17.227 -28.243 1.00 45.81 298 ALA A O 1
ATOM 2427 N N . GLU A 1 299 ? 6.177 18.066 -30.265 1.00 39.53 299 GLU A N 1
ATOM 2428 C CA . GLU A 1 299 ? 5.656 19.427 -30.052 1.00 39.53 299 GLU A CA 1
ATOM 2429 C C . GLU A 1 299 ? 4.121 19.502 -30.091 1.00 39.53 299 GLU A C 1
ATOM 2431 O O . GLU A 1 299 ? 3.552 20.450 -29.553 1.00 39.53 299 GLU A O 1
ATOM 2436 N N . THR A 1 300 ? 3.450 18.501 -30.669 1.00 46.09 300 THR A N 1
ATOM 2437 C CA . THR A 1 300 ? 1.992 18.472 -30.829 1.00 46.09 300 THR A CA 1
ATOM 2438 C C . THR A 1 300 ? 1.293 17.941 -29.578 1.00 46.09 300 THR A C 1
ATOM 2440 O O . THR A 1 300 ? 1.655 16.903 -29.020 1.00 46.09 300 THR A O 1
ATOM 2443 N N . GLU A 1 301 ? 0.287 18.683 -29.124 1.00 43.91 301 GLU A N 1
ATOM 2444 C CA . GLU A 1 301 ? -0.645 18.265 -28.081 1.00 43.91 301 GLU A CA 1
ATOM 2445 C C . GLU A 1 301 ? -1.665 17.313 -28.714 1.00 43.91 301 GLU A C 1
ATOM 2447 O O . GLU A 1 301 ? -2.421 17.736 -29.580 1.00 43.91 301 GLU A O 1
ATOM 2452 N N . GLY A 1 302 ? -1.658 16.034 -28.328 1.00 59.62 302 GLY A N 1
ATOM 2453 C CA . GLY A 1 302 ? -2.712 15.088 -28.711 1.00 59.62 302 GLY A CA 1
ATOM 2454 C C . GLY A 1 302 ? -2.262 13.808 -29.416 1.00 59.62 302 GLY A C 1
ATOM 2455 O O . GLY A 1 302 ? -1.072 13.495 -29.534 1.00 59.62 302 GLY A O 1
ATOM 2456 N N . ASP A 1 303 ? -3.282 13.047 -29.807 1.00 69.25 303 ASP A N 1
ATOM 2457 C CA . ASP A 1 303 ? -3.267 11.905 -30.718 1.00 69.25 303 ASP A CA 1
ATOM 2458 C C . ASP A 1 303 ? -2.718 12.279 -32.106 1.00 69.25 303 ASP A C 1
ATOM 2460 O O . ASP A 1 303 ? -2.341 13.416 -32.374 1.00 69.25 303 ASP A O 1
ATOM 2464 N N . SER A 1 304 ? -2.606 11.308 -33.012 1.00 83.56 304 SER A N 1
ATOM 2465 C CA . SER A 1 304 ? -2.188 11.554 -34.398 1.00 83.56 304 SER A CA 1
ATOM 2466 C C . SER A 1 304 ? -3.293 11.138 -35.371 1.00 83.56 304 SER A C 1
ATOM 2468 O O . SER A 1 304 ? -3.180 10.069 -35.989 1.00 83.56 304 SER A O 1
ATOM 2470 N N . PRO A 1 305 ? -4.355 11.954 -35.528 1.00 87.69 305 PRO A N 1
ATOM 2471 C CA . PRO A 1 305 ? -5.499 11.620 -36.374 1.00 87.69 305 PRO A CA 1
ATOM 2472 C C . PRO A 1 305 ? -5.095 11.406 -37.838 1.00 87.69 305 PRO A C 1
ATOM 2474 O O . PRO A 1 305 ? -5.644 10.533 -38.506 1.00 87.69 305 PRO A O 1
ATOM 2477 N N . GLU A 1 306 ? -4.069 12.099 -38.343 1.00 90.69 306 GLU A N 1
ATOM 2478 C CA . GLU A 1 306 ? -3.545 11.878 -39.695 1.00 90.69 306 GLU A CA 1
ATOM 2479 C C . GLU A 1 306 ? -2.868 10.508 -39.838 1.00 90.69 306 GLU A C 1
ATOM 2481 O O . GLU A 1 306 ? -3.000 9.855 -40.874 1.00 90.69 306 GLU A O 1
ATOM 2486 N N . CYS A 1 307 ? -2.157 10.046 -38.803 1.00 92.81 307 CYS A N 1
ATOM 2487 C CA . CYS A 1 307 ? -1.563 8.708 -38.793 1.00 92.81 307 CYS A CA 1
ATOM 2488 C C . CYS A 1 307 ? -2.646 7.629 -38.694 1.00 92.81 307 CYS A C 1
ATOM 2490 O O . CYS A 1 307 ? -2.575 6.635 -39.416 1.00 92.81 307 CYS A O 1
ATOM 2492 N N . ALA A 1 308 ? -3.656 7.836 -37.842 1.00 94.94 308 ALA A N 1
ATOM 2493 C CA . ALA A 1 308 ? -4.813 6.951 -37.741 1.00 94.94 308 ALA A CA 1
ATOM 2494 C C . ALA A 1 308 ? -5.541 6.850 -39.090 1.00 94.94 308 ALA A C 1
ATOM 2496 O O . ALA A 1 308 ? -5.789 5.747 -39.571 1.00 94.94 308 ALA A O 1
ATOM 2497 N N . LYS A 1 309 ? -5.773 7.987 -39.758 1.00 96.31 309 LYS A N 1
ATOM 2498 C CA . LYS A 1 309 ? -6.382 8.044 -41.090 1.00 96.31 309 LYS A CA 1
ATOM 2499 C C . LYS A 1 309 ? -5.591 7.251 -42.125 1.00 96.31 309 LYS A C 1
ATOM 2501 O O . LYS A 1 309 ? -6.179 6.431 -42.819 1.00 96.31 309 LYS A O 1
ATOM 2506 N N . LEU A 1 310 ? -4.271 7.436 -42.202 1.00 97.00 310 LEU A N 1
ATOM 2507 C CA . LEU A 1 310 ? -3.437 6.673 -43.138 1.00 97.00 310 LEU A CA 1
ATOM 2508 C C . LEU A 1 310 ? -3.457 5.167 -42.865 1.00 97.00 310 LEU A C 1
ATOM 2510 O O . LEU A 1 310 ? -3.423 4.382 -43.807 1.00 97.00 310 LEU A O 1
ATOM 2514 N N . LEU A 1 311 ? -3.488 4.758 -41.596 1.00 97.56 311 LEU A N 1
ATOM 2515 C CA . LEU A 1 311 ? -3.577 3.344 -41.231 1.00 97.56 311 LEU A CA 1
ATOM 2516 C C . LEU A 1 311 ? -4.921 2.750 -41.662 1.00 97.56 311 LEU A C 1
ATOM 2518 O O . LEU A 1 311 ? -4.936 1.673 -42.250 1.00 97.56 311 LEU A O 1
ATOM 2522 N N . ILE A 1 312 ? -6.025 3.470 -41.442 1.00 97.50 312 ILE A N 1
ATOM 2523 C CA . ILE A 1 312 ? -7.364 3.060 -41.890 1.00 97.50 312 ILE A CA 1
ATOM 2524 C C . ILE A 1 312 ? -7.418 2.979 -43.425 1.00 97.50 312 ILE A C 1
ATOM 2526 O O . ILE A 1 312 ? -7.884 1.982 -43.971 1.00 97.50 312 ILE A O 1
ATOM 2530 N N . GLU A 1 313 ? -6.879 3.975 -44.137 1.00 96.38 313 GLU A N 1
ATOM 2531 C CA . GLU A 1 313 ? -6.781 3.974 -45.608 1.00 96.38 313 GLU A CA 1
ATOM 2532 C C . GLU A 1 313 ? -5.912 2.822 -46.142 1.00 96.38 313 GLU A C 1
ATOM 2534 O O . GLU A 1 313 ? -6.176 2.298 -47.225 1.00 96.38 313 GLU A O 1
ATOM 2539 N N . ALA A 1 314 ? -4.900 2.398 -45.379 1.00 96.19 314 ALA A N 1
ATOM 2540 C CA . ALA A 1 314 ? -4.064 1.238 -45.681 1.00 96.19 314 ALA A CA 1
ATOM 2541 C C . ALA A 1 314 ? -4.699 -0.109 -45.278 1.00 96.19 314 ALA A C 1
ATOM 2543 O O . ALA A 1 314 ? -4.070 -1.151 -45.459 1.00 96.19 314 ALA A O 1
ATOM 2544 N N . GLY A 1 315 ? -5.934 -0.105 -44.766 1.00 95.88 315 GLY A N 1
ATOM 2545 C CA . GLY A 1 315 ? -6.697 -1.308 -44.439 1.00 95.88 315 GLY A CA 1
ATOM 2546 C C . GLY A 1 315 ? -6.540 -1.818 -43.007 1.00 95.88 315 GLY A C 1
ATOM 2547 O O . GLY A 1 315 ? -6.859 -2.978 -42.768 1.00 95.88 315 GLY A O 1
ATOM 2548 N N . ALA A 1 316 ? -6.065 -0.994 -42.064 1.00 97.44 316 ALA A N 1
ATOM 2549 C CA . ALA A 1 316 ? -6.026 -1.368 -40.649 1.00 97.44 316 ALA A CA 1
ATOM 2550 C C . ALA A 1 316 ? -7.436 -1.635 -40.113 1.00 97.44 316 ALA A C 1
ATOM 2552 O O . ALA A 1 316 ? -8.358 -0.841 -40.325 1.00 97.44 316 ALA A O 1
ATOM 2553 N N . ASN A 1 317 ? -7.600 -2.738 -39.387 1.00 97.38 317 ASN A N 1
ATOM 2554 C CA . ASN A 1 317 ? -8.884 -3.097 -38.811 1.00 97.38 317 ASN A CA 1
ATOM 2555 C C . ASN A 1 317 ? -9.218 -2.196 -37.602 1.00 97.38 317 ASN A C 1
ATOM 2557 O O . ASN A 1 317 ? -8.528 -2.198 -36.578 1.00 97.38 317 ASN A O 1
ATOM 2561 N N . ILE A 1 318 ? -10.313 -1.439 -37.723 1.00 97.44 318 ILE A N 1
ATOM 2562 C CA . ILE A 1 318 ? -10.783 -0.486 -36.706 1.00 97.44 318 ILE A CA 1
ATOM 2563 C C . ILE A 1 318 ? -11.391 -1.150 -35.463 1.00 97.44 318 ILE A C 1
ATOM 2565 O O . ILE A 1 318 ? -11.563 -0.467 -34.459 1.00 97.44 318 ILE A O 1
ATOM 2569 N N . GLU A 1 319 ? -11.659 -2.458 -35.506 1.00 97.44 319 GLU A N 1
ATOM 2570 C CA . GLU A 1 319 ? -12.300 -3.230 -34.428 1.00 97.44 319 GLU A CA 1
ATOM 2571 C C . GLU A 1 319 ? -11.348 -4.216 -33.733 1.00 97.44 319 GLU A C 1
ATOM 2573 O O . GLU A 1 319 ? -11.784 -5.134 -33.040 1.00 97.44 319 GLU A O 1
ATOM 2578 N N . VAL A 1 320 ? -10.029 -4.087 -33.923 1.00 97.12 320 VAL A N 1
ATOM 2579 C CA . VAL A 1 320 ? -9.087 -4.947 -33.189 1.00 97.12 320 VAL A CA 1
ATOM 2580 C C . VAL A 1 320 ? -9.164 -4.628 -31.701 1.00 97.12 320 VAL A C 1
ATOM 2582 O O . VAL A 1 320 ? -9.068 -3.472 -31.309 1.00 97.12 320 VAL A O 1
ATOM 2585 N N . GLU A 1 321 ? -9.289 -5.659 -30.872 1.00 96.94 321 GLU A N 1
ATOM 2586 C CA . GLU A 1 321 ? -9.258 -5.528 -29.420 1.00 96.94 321 GLU A CA 1
ATOM 2587 C C . GLU A 1 321 ? -7.839 -5.676 -28.864 1.00 96.94 321 GLU A C 1
ATOM 2589 O O . GLU A 1 321 ? -7.118 -6.628 -29.182 1.00 96.94 321 GLU A O 1
ATOM 2594 N N . ASP A 1 322 ? -7.469 -4.787 -27.943 1.00 95.94 322 ASP A N 1
ATOM 2595 C CA . ASP A 1 322 ? -6.302 -4.986 -27.094 1.00 95.94 322 ASP A CA 1
ATOM 2596 C C . ASP A 1 322 ? -6.532 -6.091 -26.034 1.00 95.94 322 ASP A C 1
ATOM 2598 O O . ASP A 1 322 ? -7.597 -6.701 -25.902 1.00 95.94 322 ASP A O 1
ATOM 2602 N N . ASN A 1 323 ? -5.526 -6.373 -25.206 1.00 96.00 323 ASN A N 1
ATOM 2603 C CA . ASN A 1 323 ? -5.632 -7.419 -24.187 1.00 96.00 323 ASN A CA 1
ATOM 2604 C C . ASN A 1 323 ? -6.682 -7.121 -23.101 1.00 96.00 323 ASN A C 1
ATOM 2606 O O . ASN A 1 323 ? -7.094 -8.062 -22.418 1.00 96.00 323 ASN A O 1
ATOM 2610 N N . ALA A 1 324 ? -7.115 -5.870 -22.936 1.00 94.00 324 ALA A N 1
ATOM 2611 C CA . ALA A 1 324 ? -8.217 -5.467 -22.063 1.00 94.00 324 ALA A CA 1
ATOM 2612 C C . ALA A 1 324 ? -9.572 -5.418 -22.802 1.00 94.00 324 ALA A C 1
ATOM 2614 O O . ALA A 1 324 ? -10.596 -5.114 -22.193 1.00 94.00 324 ALA A O 1
ATOM 2615 N N . GLY A 1 325 ? -9.604 -5.789 -24.084 1.00 96.00 325 GLY A N 1
ATOM 2616 C CA . GLY A 1 325 ? -10.798 -5.745 -24.921 1.00 96.00 325 GLY A CA 1
ATOM 2617 C C . GLY A 1 325 ? -11.131 -4.345 -25.418 1.00 96.00 325 GLY A C 1
ATOM 2618 O O . GLY A 1 325 ? -12.265 -4.116 -25.805 1.00 96.00 325 GLY A O 1
ATOM 2619 N N . ASN A 1 326 ? -10.215 -3.378 -25.347 1.00 96.06 326 ASN A N 1
ATOM 2620 C CA . ASN A 1 326 ? -10.482 -2.038 -25.863 1.00 96.06 326 ASN A CA 1
ATOM 2621 C C . ASN A 1 326 ? -10.215 -2.008 -27.366 1.00 96.06 326 ASN A C 1
ATOM 2623 O O . ASN A 1 326 ? -9.133 -2.406 -27.793 1.00 96.06 326 ASN A O 1
ATOM 2627 N N . THR A 1 327 ? -11.165 -1.484 -28.133 1.00 97.38 327 THR A N 1
ATOM 2628 C CA . THR A 1 327 ? -10.971 -1.117 -29.538 1.00 97.38 327 THR A CA 1
ATOM 2629 C C . THR A 1 327 ? -10.341 0.280 -29.652 1.00 97.38 327 THR A C 1
ATOM 2631 O O . THR A 1 327 ? -10.326 1.047 -28.677 1.00 97.38 327 THR A O 1
ATOM 2634 N N . PRO A 1 328 ? -9.841 0.668 -30.837 1.00 96.69 328 PRO A N 1
ATOM 2635 C CA . PRO A 1 328 ? -9.403 2.027 -31.150 1.00 96.69 328 PRO A CA 1
ATOM 2636 C C . PRO A 1 328 ? -10.323 3.147 -30.629 1.00 96.69 328 PRO A C 1
ATOM 2638 O O . PRO A 1 328 ? -9.827 4.124 -30.063 1.00 96.69 328 PRO A O 1
ATOM 2641 N N . ILE A 1 329 ? -11.650 2.995 -30.737 1.00 97.25 329 ILE A N 1
ATOM 2642 C CA . ILE A 1 329 ? -12.612 3.999 -30.249 1.00 97.25 329 ILE A CA 1
ATOM 2643 C C . ILE A 1 329 ? -12.652 4.073 -28.715 1.00 97.25 329 ILE A C 1
ATOM 2645 O O . ILE A 1 329 ? -12.710 5.168 -28.156 1.00 97.25 329 ILE A O 1
ATOM 2649 N N . CYS A 1 330 ? -12.513 2.942 -28.012 1.00 95.75 330 CYS A N 1
ATOM 2650 C CA . CYS A 1 330 ? -12.360 2.932 -26.554 1.00 95.75 330 CYS A CA 1
ATOM 2651 C C . CYS A 1 330 ? -11.088 3.667 -26.115 1.00 95.75 330 CYS A C 1
ATOM 2653 O O . CYS A 1 330 ? -11.124 4.428 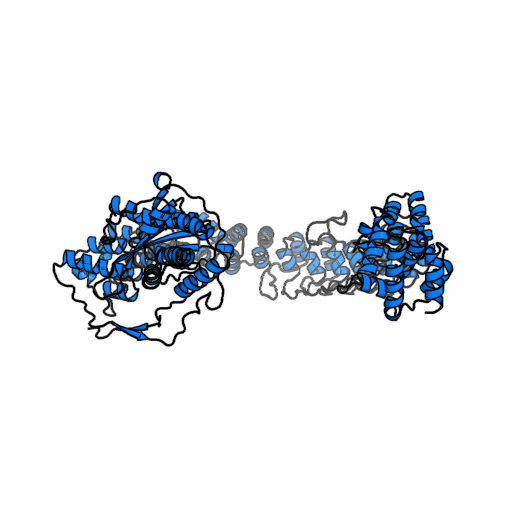-25.144 1.00 95.75 330 CYS A O 1
ATOM 2655 N N . ILE A 1 331 ? -9.973 3.467 -26.833 1.00 93.00 331 ILE A N 1
ATOM 2656 C CA . ILE A 1 331 ? -8.728 4.192 -26.555 1.00 93.00 331 ILE A CA 1
ATOM 2657 C C . ILE A 1 331 ? -8.954 5.688 -26.727 1.00 93.00 331 ILE A C 1
ATOM 2659 O O . ILE A 1 331 ? -8.645 6.428 -25.793 1.00 93.00 331 ILE A O 1
ATOM 2663 N N . ALA A 1 332 ? -9.570 6.112 -27.835 1.00 93.69 332 ALA A N 1
ATOM 2664 C CA . ALA A 1 332 ? -9.808 7.522 -28.116 1.00 93.69 332 ALA A CA 1
ATOM 2665 C C . ALA A 1 332 ? -10.590 8.225 -26.995 1.00 93.69 332 ALA A C 1
ATOM 2667 O O . ALA A 1 332 ? -10.193 9.289 -26.517 1.00 93.69 332 ALA A O 1
ATOM 2668 N N . CYS A 1 333 ? -11.651 7.579 -26.507 1.00 93.69 333 CYS A N 1
ATOM 2669 C CA . CYS A 1 333 ? -12.452 8.075 -25.392 1.00 93.69 333 CYS A CA 1
ATOM 2670 C C . CYS A 1 333 ? -11.683 8.117 -24.068 1.00 93.69 333 CYS A C 1
ATOM 2672 O O . CYS A 1 333 ? -11.929 8.998 -23.252 1.00 93.69 333 CYS A O 1
ATOM 2674 N N . SER A 1 334 ? -10.738 7.201 -23.843 1.00 90.44 334 SER A N 1
ATOM 2675 C CA . SER A 1 334 ? -9.934 7.164 -22.614 1.00 90.44 334 SER A CA 1
ATOM 2676 C C . SER A 1 334 ? -8.763 8.159 -22.603 1.00 90.44 334 SER A C 1
ATOM 2678 O O . SER A 1 334 ? -8.322 8.568 -21.527 1.00 90.44 334 SER A O 1
ATOM 2680 N N . THR A 1 335 ? -8.257 8.553 -23.777 1.00 87.38 335 THR A N 1
ATOM 2681 C CA . THR A 1 335 ? -7.079 9.426 -23.934 1.00 87.38 335 THR A CA 1
ATOM 2682 C C . THR A 1 335 ? -7.412 10.838 -24.407 1.00 87.38 335 THR A C 1
ATOM 2684 O O . THR A 1 335 ? -6.484 11.606 -24.638 1.00 87.38 335 THR A O 1
ATOM 2687 N N . TYR A 1 336 ? -8.699 11.185 -24.528 1.00 88.56 336 TYR A N 1
ATOM 2688 C CA . TYR A 1 336 ? -9.165 12.485 -25.029 1.00 88.56 336 TYR A CA 1
ATOM 2689 C C . TYR A 1 336 ? -8.710 12.768 -26.480 1.00 88.56 336 TYR A C 1
ATOM 2691 O O . TYR A 1 336 ? -8.397 13.888 -26.866 1.00 88.56 336 TYR A O 1
ATOM 2699 N N . ALA A 1 337 ? -8.669 11.728 -27.317 1.00 89.31 337 ALA A N 1
ATOM 2700 C CA . ALA A 1 337 ? -8.290 11.831 -28.727 1.00 89.31 337 ALA A CA 1
ATOM 2701 C C . ALA A 1 337 ? -9.503 12.245 -29.582 1.00 89.31 337 ALA A C 1
ATOM 2703 O O . ALA A 1 337 ? -10.129 11.408 -30.235 1.00 89.31 337 ALA A O 1
ATOM 2704 N N . LEU A 1 338 ? -9.903 13.519 -29.509 1.00 90.56 338 LEU A N 1
ATOM 2705 C CA . LEU A 1 338 ? -11.164 14.004 -30.094 1.00 90.56 338 LEU A CA 1
ATOM 2706 C C . LEU A 1 338 ? -11.240 13.832 -31.610 1.00 90.56 338 LEU A C 1
ATOM 2708 O O . LEU A 1 338 ? -12.278 13.423 -32.131 1.00 90.56 338 LEU A O 1
ATOM 2712 N N . ASP A 1 339 ? -10.163 14.150 -32.320 1.00 91.19 339 ASP A N 1
ATOM 2713 C CA . ASP A 1 339 ? -10.168 14.110 -33.779 1.00 91.19 339 ASP A CA 1
ATOM 2714 C C . ASP A 1 339 ? -10.084 12.670 -34.290 1.00 91.19 339 ASP A C 1
ATOM 2716 O O . ASP A 1 339 ? -10.816 12.311 -35.216 1.00 91.19 339 ASP A O 1
ATOM 2720 N N . SER A 1 340 ? -9.320 11.797 -33.622 1.00 92.44 340 SER A N 1
ATOM 2721 C CA . SER A 1 340 ? -9.393 10.357 -33.889 1.00 92.44 340 SER A CA 1
ATOM 2722 C C . SER A 1 340 ? -10.758 9.761 -33.538 1.00 92.44 340 SER A C 1
ATOM 2724 O O . SER A 1 340 ? -11.234 8.899 -34.269 1.00 92.44 340 SER A O 1
ATOM 2726 N N . LEU A 1 341 ? -11.420 10.205 -32.463 1.00 95.69 341 LEU A N 1
ATOM 2727 C CA . LEU A 1 341 ? -12.772 9.751 -32.116 1.00 95.69 341 LEU A CA 1
ATOM 2728 C C . LEU A 1 341 ? -13.768 10.088 -33.232 1.00 95.69 341 LEU A C 1
ATOM 2730 O O . LEU A 1 341 ? -14.515 9.212 -33.665 1.00 95.69 341 LEU A O 1
ATOM 2734 N N . LYS A 1 342 ? -13.758 11.334 -33.726 1.00 96.44 342 LYS A N 1
ATOM 2735 C CA . LYS A 1 342 ? -14.612 11.757 -34.849 1.00 96.44 342 LYS A CA 1
ATOM 2736 C C . LYS A 1 342 ? -14.325 10.931 -36.100 1.00 96.44 342 LYS A C 1
ATOM 2738 O O . LYS A 1 342 ? -15.256 10.384 -36.680 1.00 96.44 342 LYS A O 1
ATOM 2743 N N . LEU A 1 343 ? -13.048 10.771 -36.455 1.00 97.00 343 LEU A N 1
ATOM 2744 C CA . LEU A 1 343 ? -12.619 9.952 -37.590 1.00 97.00 343 LEU A CA 1
ATOM 2745 C C . LEU A 1 343 ? -13.115 8.502 -37.473 1.00 97.00 343 LEU A C 1
ATOM 2747 O O . LEU A 1 343 ? -13.649 7.955 -38.431 1.00 97.00 343 LEU A O 1
ATOM 2751 N N . LEU A 1 344 ? -12.965 7.873 -36.306 1.00 97.88 344 LEU A N 1
ATOM 2752 C CA . LEU A 1 344 ? -13.404 6.494 -36.084 1.00 97.88 344 LEU A CA 1
ATOM 2753 C C . LEU A 1 344 ? -14.924 6.354 -36.208 1.00 97.88 344 LEU A C 1
ATOM 2755 O O . LEU A 1 344 ? -15.392 5.404 -36.832 1.00 97.88 344 LEU A O 1
ATOM 2759 N N . ILE A 1 345 ? -15.695 7.307 -35.675 1.00 97.75 345 ILE A N 1
ATOM 2760 C CA . ILE A 1 345 ? -17.157 7.335 -35.836 1.00 97.75 345 ILE A CA 1
ATOM 2761 C C . ILE A 1 345 ? -17.534 7.491 -37.317 1.00 97.75 345 ILE A C 1
ATOM 2763 O O . ILE A 1 345 ? -18.405 6.766 -37.798 1.00 97.75 345 ILE A O 1
ATOM 2767 N N . GLU A 1 346 ? -16.866 8.382 -38.057 1.00 97.19 346 GLU A N 1
ATOM 2768 C CA . GLU A 1 346 ? -17.067 8.563 -39.504 1.00 97.19 346 GLU A CA 1
ATOM 2769 C C . GLU A 1 346 ? -16.738 7.293 -40.303 1.00 97.19 346 GLU A C 1
ATOM 2771 O O . GLU A 1 346 ? -17.431 6.969 -41.269 1.00 97.19 346 GLU A O 1
ATOM 2776 N N . CYS A 1 347 ? -15.718 6.542 -39.879 1.00 96.94 347 CYS A N 1
ATOM 2777 C CA . CYS A 1 347 ? -15.337 5.256 -40.461 1.00 96.94 347 CYS A CA 1
ATOM 2778 C C . CYS A 1 347 ? -16.220 4.078 -40.007 1.00 96.94 347 CYS A C 1
ATOM 2780 O O . CYS A 1 347 ? -16.006 2.958 -40.468 1.00 96.94 347 CYS A O 1
ATOM 2782 N N . GLY A 1 348 ? -17.222 4.316 -39.155 1.00 96.69 348 GLY A N 1
ATOM 2783 C CA . GLY A 1 348 ? -18.192 3.307 -38.732 1.00 96.69 348 GLY A CA 1
ATOM 2784 C C . GLY A 1 348 ? -17.743 2.417 -37.573 1.00 96.69 348 GLY A C 1
ATOM 2785 O O . GLY A 1 348 ? -18.256 1.306 -37.464 1.00 96.69 348 GLY A O 1
ATOM 2786 N N . ALA A 1 349 ? -16.819 2.884 -36.726 1.00 97.75 349 ALA A N 1
ATOM 2787 C CA . ALA A 1 349 ? -16.388 2.144 -35.543 1.00 97.75 349 ALA A CA 1
ATOM 2788 C C . ALA A 1 349 ? -17.549 1.885 -34.563 1.00 97.75 349 ALA A C 1
ATOM 2790 O O . ALA A 1 349 ? -18.425 2.743 -34.379 1.00 97.75 349 ALA A O 1
ATOM 2791 N N . ASP A 1 350 ? -17.543 0.731 -33.894 1.00 97.44 350 ASP A N 1
ATOM 2792 C CA . ASP A 1 350 ? -18.594 0.368 -32.944 1.00 97.44 350 ASP A CA 1
ATOM 2793 C C . ASP A 1 350 ? -18.517 1.192 -31.646 1.00 97.44 350 ASP A C 1
ATOM 2795 O O . ASP A 1 350 ? -17.831 0.867 -30.675 1.00 97.44 350 ASP A O 1
ATOM 2799 N N . LYS A 1 351 ? -19.298 2.273 -31.602 1.00 96.19 351 LYS A N 1
ATOM 2800 C CA . LYS A 1 351 ? -19.475 3.125 -30.413 1.00 96.19 351 LYS A CA 1
ATOM 2801 C C . LYS A 1 351 ? -20.180 2.436 -29.235 1.00 96.19 351 LYS A C 1
ATOM 2803 O O . LYS A 1 351 ? -20.218 3.016 -28.150 1.00 96.19 351 LYS A O 1
ATOM 2808 N N . PHE A 1 352 ? -20.735 1.237 -29.429 1.00 94.75 352 PHE A N 1
ATOM 2809 C CA . PHE A 1 352 ? -21.382 0.434 -28.389 1.00 94.75 352 PHE A CA 1
ATOM 2810 C C . PHE A 1 352 ? -20.515 -0.724 -27.894 1.00 94.75 352 PHE A C 1
ATOM 2812 O O . PHE A 1 352 ? -20.950 -1.429 -26.982 1.00 94.75 352 PHE A O 1
ATOM 2819 N N . HIS A 1 353 ? -19.309 -0.891 -28.450 1.00 95.62 353 HIS A N 1
ATOM 2820 C CA . HIS A 1 353 ? -18.377 -1.948 -28.068 1.00 95.62 353 HIS A CA 1
ATOM 2821 C C . HIS A 1 353 ? -18.179 -2.001 -26.552 1.00 95.62 353 HIS A C 1
ATOM 2823 O O . HIS A 1 353 ? -18.121 -0.964 -25.896 1.00 95.62 353 HIS A O 1
ATOM 2829 N N . GLU A 1 354 ? -18.037 -3.194 -25.983 1.00 93.56 354 GLU A N 1
ATOM 2830 C CA . GLU A 1 354 ? -17.776 -3.368 -24.555 1.00 93.56 354 GLU A CA 1
ATOM 2831 C C . GLU A 1 354 ? -16.418 -4.028 -24.337 1.00 93.56 354 GLU A C 1
ATOM 2833 O O . GLU A 1 354 ? -16.148 -5.115 -24.848 1.00 93.56 354 GLU A O 1
ATOM 2838 N N . SER A 1 355 ? -15.579 -3.401 -23.509 1.00 93.69 355 SER A N 1
ATOM 2839 C CA . SER A 1 355 ? -14.306 -3.994 -23.101 1.00 93.69 355 SER A CA 1
ATOM 2840 C C . SER A 1 355 ? -14.504 -5.266 -22.268 1.00 93.69 355 SER A C 1
ATOM 2842 O O . SER A 1 355 ? -15.616 -5.614 -21.861 1.00 93.69 355 SER A O 1
ATOM 2844 N N . LYS A 1 356 ? -13.414 -5.960 -21.917 1.00 93.25 356 LYS A N 1
ATOM 2845 C CA . LYS A 1 356 ? -13.497 -7.149 -21.045 1.00 93.25 356 LYS A CA 1
ATOM 2846 C C . LYS A 1 356 ? -14.081 -6.838 -19.666 1.00 93.25 356 LYS A C 1
ATOM 2848 O O . LYS A 1 356 ? -14.720 -7.708 -19.076 1.00 93.25 356 LYS A O 1
ATOM 2853 N N . ASP A 1 357 ? -13.911 -5.605 -19.192 1.00 87.50 357 ASP A N 1
ATOM 2854 C CA . ASP A 1 357 ? -14.504 -5.109 -17.944 1.00 87.50 357 ASP A CA 1
ATOM 2855 C C . ASP A 1 357 ? -15.975 -4.680 -18.113 1.00 87.50 357 ASP A C 1
ATOM 2857 O O . ASP A 1 357 ? -16.632 -4.291 -17.147 1.00 87.50 357 ASP A O 1
ATOM 2861 N N . GLY A 1 358 ? -16.512 -4.761 -19.334 1.00 92.25 358 GLY A N 1
ATOM 2862 C CA . GLY A 1 358 ? -17.882 -4.395 -19.675 1.00 92.25 358 GLY A CA 1
ATOM 2863 C C . GLY A 1 358 ? -18.096 -2.908 -19.941 1.00 92.25 358 GLY A C 1
ATOM 2864 O O . GLY A 1 358 ? -19.242 -2.490 -20.078 1.00 92.25 358 GLY A O 1
ATOM 2865 N N . TYR A 1 359 ? -17.036 -2.095 -19.971 1.00 94.69 359 TYR A N 1
ATOM 2866 C CA . TYR A 1 359 ? -17.153 -0.655 -20.192 1.00 94.69 359 TYR A CA 1
ATOM 2867 C C . TYR A 1 359 ? -17.203 -0.319 -21.679 1.00 94.69 359 TYR A C 1
ATOM 2869 O O . TYR A 1 359 ? -16.335 -0.737 -22.445 1.00 94.69 359 TYR A O 1
ATOM 2877 N N . SER A 1 360 ? -18.187 0.498 -22.053 1.00 96.56 360 SER A N 1
ATOM 2878 C CA . SER A 1 360 ? -18.298 1.065 -23.398 1.00 96.56 360 SER A CA 1
ATOM 2879 C C . SER A 1 360 ? -17.449 2.328 -23.584 1.00 96.56 360 SER A C 1
ATOM 2881 O O . SER A 1 360 ? -16.999 2.900 -22.583 1.00 96.56 360 SER A O 1
ATOM 2883 N N . PRO A 1 361 ? -17.245 2.816 -24.826 1.00 97.38 361 PRO A N 1
ATOM 2884 C CA . PRO A 1 361 ? -16.566 4.086 -25.083 1.00 97.38 361 PRO A CA 1
ATOM 2885 C C . PRO A 1 361 ? -17.083 5.248 -24.222 1.00 97.38 361 PRO A C 1
ATOM 2887 O O . PRO A 1 361 ? -16.280 6.005 -23.676 1.00 97.38 361 PRO A O 1
ATOM 2890 N N . LEU A 1 362 ? -18.403 5.338 -24.004 1.00 97.56 362 LEU A N 1
ATOM 2891 C CA . LEU A 1 362 ? -18.994 6.373 -23.146 1.00 97.56 362 LEU A CA 1
ATOM 2892 C C . LEU A 1 362 ? -18.540 6.232 -21.690 1.00 97.56 362 LEU A C 1
ATOM 2894 O O . LEU A 1 362 ? -18.105 7.208 -21.084 1.00 97.56 362 LEU A O 1
ATOM 2898 N N . HIS A 1 363 ? -18.571 5.018 -21.136 1.00 97.44 363 HIS A N 1
ATOM 2899 C CA . HIS A 1 363 ? -18.085 4.779 -19.776 1.00 97.44 363 HIS A CA 1
ATOM 2900 C C . HIS A 1 363 ? -16.594 5.113 -19.636 1.00 97.44 363 HIS A C 1
ATOM 2902 O O . HIS A 1 363 ? -16.191 5.667 -18.619 1.00 97.44 363 HIS A O 1
ATOM 2908 N N . GLN A 1 364 ? -15.773 4.817 -20.650 1.00 95.19 364 GLN A N 1
ATOM 2909 C CA . GLN A 1 364 ? -14.343 5.144 -20.633 1.00 95.19 364 GLN A CA 1
ATOM 2910 C C . GLN A 1 364 ? -14.097 6.658 -20.650 1.00 95.19 364 GLN A C 1
ATOM 2912 O O . GLN A 1 364 ? -13.237 7.137 -19.910 1.00 95.19 364 GLN A O 1
ATOM 2917 N N . ALA A 1 365 ? -14.868 7.413 -21.442 1.00 96.12 365 ALA A N 1
ATOM 2918 C CA . ALA A 1 365 ? -14.807 8.874 -21.442 1.00 96.12 365 ALA A CA 1
ATOM 2919 C C . ALA A 1 365 ? -15.163 9.445 -20.060 1.00 96.12 365 ALA A C 1
ATOM 2921 O O . ALA A 1 365 ? -14.397 10.220 -19.487 1.00 96.12 365 ALA A O 1
ATOM 2922 N N . LEU A 1 366 ? -16.278 8.986 -19.486 1.00 97.00 366 LEU A N 1
ATOM 2923 C CA . LEU A 1 366 ? -16.775 9.431 -18.182 1.00 97.00 366 LEU A CA 1
ATOM 2924 C C . LEU A 1 366 ? -15.854 9.042 -17.020 1.00 97.00 366 LEU A C 1
ATOM 2926 O O . LEU A 1 366 ? -15.692 9.822 -16.088 1.00 97.00 366 LEU A O 1
ATOM 2930 N N . ALA A 1 367 ? -15.210 7.873 -17.076 1.00 95.31 367 ALA A N 1
ATOM 2931 C CA . ALA A 1 367 ? -14.236 7.436 -16.073 1.00 95.31 367 ALA A CA 1
ATOM 2932 C C . ALA A 1 367 ? -12.963 8.298 -16.061 1.00 95.31 367 ALA A C 1
ATOM 2934 O O . ALA A 1 367 ? -12.247 8.334 -15.060 1.00 95.31 367 ALA A O 1
ATOM 2935 N N . ARG A 1 368 ? -12.646 8.949 -17.187 1.00 93.00 368 ARG A N 1
ATOM 2936 C CA . ARG A 1 368 ? -11.430 9.753 -17.374 1.00 93.00 368 ARG A CA 1
ATOM 2937 C C . ARG A 1 368 ? -11.665 11.258 -17.333 1.00 93.00 368 ARG A C 1
ATOM 2939 O O . ARG A 1 368 ? -10.690 11.991 -17.449 1.00 93.00 368 ARG A O 1
ATOM 2946 N N . GLY A 1 369 ? -12.907 11.705 -17.151 1.00 94.25 369 GLY A N 1
ATOM 2947 C CA . GLY A 1 369 ? -13.232 13.133 -17.138 1.00 94.25 369 GLY A CA 1
ATOM 2948 C C . GLY A 1 369 ? -13.350 13.759 -18.532 1.00 94.25 369 GLY A C 1
ATOM 2949 O O . GLY A 1 369 ? -13.387 14.979 -18.659 1.00 94.25 369 GLY A O 1
ATOM 2950 N N . ASN A 1 370 ? -13.399 12.951 -19.595 1.00 93.69 370 ASN A N 1
ATOM 2951 C CA . ASN A 1 370 ? -13.355 13.421 -20.981 1.00 93.69 370 ASN A CA 1
ATOM 2952 C C . ASN A 1 370 ? -14.761 13.804 -21.472 1.00 93.69 370 ASN A C 1
ATOM 2954 O O . ASN A 1 370 ? -15.355 13.107 -22.298 1.00 93.69 370 ASN A O 1
ATOM 2958 N N . ILE A 1 371 ? -15.295 14.909 -20.944 1.00 95.44 371 ILE A N 1
ATOM 2959 C CA . ILE A 1 371 ? -16.674 15.373 -21.182 1.00 95.44 371 ILE A CA 1
ATOM 2960 C C . ILE A 1 371 ? -16.973 15.549 -22.673 1.00 95.44 371 ILE A C 1
ATOM 2962 O O . ILE A 1 371 ? -17.995 15.075 -23.150 1.00 95.44 371 ILE A O 1
ATOM 2966 N N . GLU A 1 372 ? -16.061 16.143 -23.437 1.00 94.88 372 GLU A N 1
ATOM 2967 C CA . GLU A 1 372 ? -16.273 16.380 -24.871 1.00 94.88 372 GLU A CA 1
ATOM 2968 C C . GLU A 1 372 ? -16.333 15.071 -25.678 1.00 94.88 372 GLU A C 1
ATOM 2970 O O . GLU A 1 372 ? -17.123 14.950 -26.612 1.00 94.88 372 GLU A O 1
ATOM 2975 N N . CYS A 1 373 ? -15.568 14.040 -25.291 1.00 95.00 373 CYS A N 1
ATOM 2976 C CA . CYS A 1 373 ? -15.713 12.707 -25.883 1.00 95.00 373 CYS A CA 1
ATOM 2977 C C . CYS A 1 373 ? -17.087 12.103 -25.560 1.00 95.00 373 CYS A C 1
ATOM 2979 O O . CYS A 1 373 ? -17.713 11.502 -26.435 1.00 95.00 373 CYS A O 1
ATOM 2981 N N . ALA A 1 374 ? -17.553 12.253 -24.315 1.00 97.00 374 ALA A N 1
ATOM 2982 C CA . ALA A 1 374 ? -18.877 11.794 -23.905 1.00 97.00 374 ALA A CA 1
ATOM 2983 C C . ALA A 1 374 ? -19.985 12.532 -24.676 1.00 97.00 374 ALA A C 1
ATOM 2985 O O . ALA A 1 374 ? -20.909 11.894 -25.176 1.00 97.00 374 ALA A O 1
ATOM 2986 N N . GLU A 1 375 ? -19.852 13.847 -24.853 1.00 97.12 375 GLU A N 1
ATOM 2987 C CA . GLU A 1 375 ? -20.772 14.669 -25.635 1.00 97.12 375 GLU A CA 1
ATOM 2988 C C . GLU A 1 375 ? -20.835 14.219 -27.098 1.00 97.12 375 GLU A C 1
ATOM 2990 O O . GLU A 1 375 ? -21.928 13.981 -27.611 1.00 97.12 375 GLU A O 1
ATOM 2995 N N . ILE A 1 376 ? -19.686 14.016 -27.755 1.00 97.62 376 ILE A N 1
ATOM 2996 C CA . ILE A 1 376 ? -19.628 13.520 -29.139 1.00 97.62 376 ILE A CA 1
ATOM 2997 C C . ILE A 1 376 ? -20.352 12.174 -29.266 1.00 97.62 376 ILE A C 1
ATOM 2999 O O . ILE A 1 376 ? -21.122 11.979 -30.209 1.00 97.62 376 ILE A O 1
ATOM 3003 N N . LEU A 1 377 ? -20.140 11.244 -28.330 1.00 97.81 377 LEU A N 1
ATOM 3004 C CA . LEU A 1 377 ? -20.812 9.942 -28.339 1.00 97.81 377 LEU A CA 1
ATOM 3005 C C . LEU A 1 377 ? -22.333 10.077 -28.176 1.00 97.81 377 LEU A C 1
ATOM 3007 O O . LEU A 1 377 ? -23.083 9.471 -28.945 1.00 97.81 377 LEU A O 1
ATOM 3011 N N . ILE A 1 378 ? -22.788 10.895 -27.222 1.00 96.31 378 ILE A N 1
ATOM 3012 C CA . ILE A 1 378 ? -24.215 11.135 -26.961 1.00 96.31 378 ILE A CA 1
ATOM 3013 C C . ILE A 1 378 ? -24.885 11.795 -28.174 1.00 96.31 378 ILE A C 1
ATOM 3015 O O . ILE A 1 378 ? -25.931 11.335 -28.633 1.00 96.31 378 ILE A O 1
ATOM 3019 N N . GLN A 1 379 ? -24.255 12.813 -28.768 1.00 95.62 379 GLN A N 1
ATOM 3020 C CA . GLN A 1 379 ? -24.736 13.467 -29.992 1.00 95.62 379 GLN A CA 1
ATOM 3021 C C . GLN A 1 379 ? -24.803 12.501 -31.184 1.00 95.62 379 GLN A C 1
ATOM 3023 O O . GLN A 1 379 ? -25.661 12.642 -32.054 1.00 95.62 379 GLN A O 1
ATOM 3028 N N . ASN A 1 380 ? -23.940 11.482 -31.203 1.00 96.44 380 ASN A N 1
ATOM 3029 C CA . ASN A 1 380 ? -23.964 10.409 -32.191 1.00 96.44 380 ASN A CA 1
ATOM 3030 C C . ASN A 1 380 ? -24.887 9.240 -31.799 1.00 96.44 380 ASN A C 1
ATOM 3032 O O . ASN A 1 380 ? -24.803 8.173 -32.407 1.00 96.44 380 ASN A O 1
ATOM 3036 N N . GLY A 1 381 ? -25.803 9.416 -30.844 1.00 94.50 381 GLY A N 1
ATOM 3037 C CA . GLY A 1 381 ? -26.874 8.460 -30.547 1.00 94.50 381 GLY A CA 1
ATOM 3038 C C . GLY A 1 381 ? -26.525 7.379 -29.523 1.00 94.50 381 GLY A C 1
ATOM 3039 O O . GLY A 1 381 ? -27.202 6.352 -29.494 1.00 94.50 381 GLY A O 1
ATOM 3040 N N . VAL A 1 382 ? -25.484 7.573 -28.707 1.00 96.19 382 VAL A N 1
ATOM 3041 C CA . VAL A 1 382 ? -25.246 6.741 -27.515 1.00 96.19 382 VAL A CA 1
ATOM 3042 C C . VAL A 1 382 ? -26.141 7.232 -26.372 1.00 96.19 382 VAL A C 1
ATOM 3044 O O . VAL A 1 382 ? -26.173 8.423 -26.076 1.00 96.19 382 VAL A O 1
ATOM 3047 N N . ASP A 1 383 ? -26.882 6.325 -25.731 1.00 94.50 383 ASP A N 1
ATOM 3048 C CA . ASP A 1 383 ? -27.753 6.668 -24.601 1.00 94.50 383 ASP A CA 1
ATOM 3049 C C . ASP A 1 383 ? -26.909 7.010 -23.354 1.00 94.50 383 ASP A C 1
ATOM 3051 O O . ASP A 1 383 ? -26.143 6.155 -22.899 1.00 94.50 383 ASP A O 1
ATOM 3055 N N . PRO A 1 384 ? -27.036 8.212 -22.754 1.00 94.50 384 PRO A N 1
ATOM 3056 C CA . PRO A 1 384 ? -26.327 8.551 -21.519 1.00 94.50 384 PRO A CA 1
ATOM 3057 C C . PRO A 1 384 ? -26.703 7.654 -20.326 1.00 94.50 384 PRO A C 1
ATOM 3059 O O . PRO A 1 384 ? -25.929 7.554 -19.373 1.00 94.50 384 PRO A O 1
ATOM 3062 N N . ASN A 1 385 ? -27.854 6.971 -20.376 1.00 92.69 385 ASN A N 1
ATOM 3063 C CA . ASN A 1 385 ? -28.296 6.017 -19.357 1.00 92.69 385 ASN A CA 1
ATOM 3064 C C . ASN A 1 385 ? -27.862 4.573 -19.639 1.00 92.69 385 ASN A C 1
ATOM 3066 O O . ASN A 1 385 ? -28.213 3.677 -18.859 1.00 92.69 385 ASN A O 1
ATOM 3070 N N . GLN A 1 386 ? -27.122 4.310 -20.728 1.00 91.88 386 GLN A N 1
ATOM 3071 C CA . GLN A 1 386 ? -26.693 2.947 -21.022 1.00 91.88 386 GLN A CA 1
ATOM 3072 C C . GLN A 1 386 ? -25.897 2.393 -19.837 1.00 91.88 386 GLN A C 1
ATOM 3074 O O . GLN A 1 386 ? -25.045 3.065 -19.251 1.00 91.88 386 GLN A O 1
ATOM 3079 N N . LYS A 1 387 ? -26.161 1.130 -19.510 1.00 92.31 387 LYS A N 1
ATOM 3080 C CA . LYS A 1 387 ? -25.429 0.414 -18.472 1.00 92.31 387 LYS A CA 1
ATOM 3081 C C . LYS A 1 387 ? -24.339 -0.433 -19.103 1.00 92.31 387 LYS A C 1
ATOM 3083 O O . LYS A 1 387 ? -24.544 -1.025 -20.157 1.00 92.31 387 LYS A O 1
ATOM 3088 N N . SER A 1 388 ? -23.194 -0.494 -18.439 1.00 92.12 388 SER A N 1
ATOM 3089 C CA . SER A 1 388 ? -22.143 -1.470 -18.726 1.00 92.12 388 SER A CA 1
ATOM 3090 C C . SER A 1 388 ? -22.660 -2.895 -18.509 1.00 92.12 388 SER A C 1
ATOM 3092 O O . SER A 1 388 ? -23.634 -3.110 -17.777 1.00 92.12 388 SER A O 1
ATOM 3094 N N . LYS A 1 389 ? -21.946 -3.897 -19.025 1.00 88.44 389 LYS A N 1
ATOM 3095 C CA . LYS A 1 389 ? -22.199 -5.318 -18.719 1.00 88.44 389 LYS A CA 1
ATOM 3096 C C . LYS A 1 389 ? -22.266 -5.633 -17.220 1.00 88.44 389 LYS A C 1
ATOM 3098 O O . LYS A 1 389 ? -22.979 -6.542 -16.802 1.00 88.44 389 LYS A O 1
ATOM 3103 N N . GLY A 1 390 ? -21.524 -4.879 -16.404 1.00 87.06 390 GLY A N 1
ATOM 3104 C CA . GLY A 1 390 ? -21.537 -4.971 -14.940 1.00 87.06 390 GLY A CA 1
ATOM 3105 C C . GLY A 1 390 ? -22.742 -4.298 -14.272 1.00 87.06 390 GLY A C 1
ATOM 3106 O O . GLY A 1 390 ? -22.821 -4.281 -13.047 1.00 87.06 390 GLY A O 1
ATOM 3107 N N . GLY A 1 391 ? -23.663 -3.724 -15.049 1.00 90.62 391 GLY A N 1
ATOM 3108 C CA . GLY A 1 391 ? -24.851 -3.022 -14.570 1.00 90.62 391 GLY A CA 1
ATOM 3109 C C . GLY A 1 391 ? -24.607 -1.586 -14.105 1.00 90.62 391 GLY A C 1
ATOM 3110 O O . GLY A 1 391 ? -25.551 -0.977 -13.602 1.00 90.62 391 GLY A O 1
ATOM 3111 N N . ARG A 1 392 ? -23.389 -1.046 -14.277 1.00 91.25 392 ARG A N 1
ATOM 3112 C CA . ARG A 1 392 ? -23.050 0.333 -13.885 1.00 91.25 392 ARG A CA 1
ATOM 3113 C C . ARG A 1 392 ? -23.491 1.339 -14.934 1.00 91.25 392 ARG A C 1
ATOM 3115 O O . ARG A 1 392 ? -23.190 1.103 -16.102 1.00 91.25 392 ARG A O 1
ATOM 3122 N N . SER A 1 393 ? -24.132 2.431 -14.527 1.00 93.94 393 SER A N 1
ATOM 3123 C CA . SER A 1 393 ? -24.439 3.576 -15.396 1.00 93.94 393 SER A CA 1
ATOM 3124 C C . SER A 1 393 ? -23.230 4.500 -15.582 1.00 93.94 393 SER A C 1
ATOM 3126 O O . SER A 1 393 ? -22.269 4.459 -14.807 1.00 93.94 393 SER A O 1
ATOM 3128 N N . GLY A 1 394 ? -23.298 5.391 -16.576 1.00 94.69 394 GLY A N 1
ATOM 3129 C CA . GLY A 1 394 ? -22.324 6.472 -16.737 1.00 94.69 394 GLY A CA 1
ATOM 3130 C C . GLY A 1 394 ? -22.187 7.345 -15.482 1.00 94.69 394 GLY A C 1
ATOM 3131 O O . GLY A 1 394 ? -21.071 7.671 -15.085 1.00 94.69 394 GLY A O 1
ATOM 3132 N N . LEU A 1 395 ? -23.305 7.630 -14.803 1.00 95.94 395 LEU A N 1
ATOM 3133 C CA . LEU A 1 395 ? -23.328 8.403 -13.559 1.00 95.94 395 LEU A CA 1
ATOM 3134 C C . LEU A 1 395 ? -22.549 7.704 -12.434 1.00 95.94 395 LEU A C 1
ATOM 3136 O O . LEU A 1 395 ? -21.708 8.323 -11.785 1.00 95.94 395 LEU A O 1
ATOM 3140 N N . GLU A 1 396 ? -22.778 6.405 -12.224 1.00 95.62 396 GLU A N 1
ATOM 3141 C CA . GLU A 1 396 ? -22.060 5.618 -11.210 1.00 95.62 396 GLU A CA 1
ATOM 3142 C C . GLU A 1 396 ? -20.560 5.523 -11.513 1.00 95.62 396 GLU A C 1
ATOM 3144 O O . GLU A 1 396 ? -19.737 5.544 -10.595 1.00 95.62 396 GLU A O 1
ATOM 3149 N N . VAL A 1 397 ? -20.190 5.451 -12.795 1.00 95.94 397 VAL A N 1
ATOM 3150 C CA . VAL A 1 397 ? -18.788 5.487 -13.223 1.00 95.94 397 VAL A CA 1
ATOM 3151 C C . VAL A 1 397 ? -18.155 6.839 -12.889 1.00 95.94 397 VAL A C 1
ATOM 3153 O O . VAL A 1 397 ? -17.107 6.861 -12.246 1.00 95.94 397 VAL A O 1
ATOM 3156 N N . SER A 1 398 ? -18.793 7.961 -13.231 1.00 96.94 398 SER A N 1
ATOM 3157 C CA . SER A 1 398 ? -18.279 9.296 -12.889 1.00 96.94 398 SER A CA 1
ATOM 3158 C C . SER A 1 398 ? -18.098 9.477 -11.380 1.00 96.94 398 SER A C 1
ATOM 3160 O O . SER A 1 398 ? -17.044 9.935 -10.944 1.00 96.94 398 SER A O 1
ATOM 3162 N N . ILE A 1 399 ? -19.064 9.022 -10.576 1.00 96.56 399 ILE A N 1
ATOM 3163 C CA . ILE A 1 399 ? -18.982 9.036 -9.108 1.00 96.56 399 ILE A CA 1
ATOM 3164 C C . ILE A 1 399 ? -17.784 8.212 -8.616 1.00 96.56 399 ILE A C 1
ATOM 3166 O O . ILE A 1 399 ? -16.987 8.694 -7.815 1.00 96.56 399 ILE A O 1
ATOM 3170 N N . GLN A 1 400 ? -17.641 6.972 -9.094 1.00 95.19 400 GLN A N 1
ATOM 3171 C CA . GLN A 1 400 ? -16.599 6.050 -8.635 1.00 95.19 400 GLN A CA 1
ATOM 3172 C C . GLN A 1 400 ? -15.182 6.559 -8.933 1.00 95.19 400 GLN A C 1
ATOM 3174 O O . GLN A 1 400 ? -14.262 6.312 -8.151 1.00 95.19 400 GLN A O 1
ATOM 3179 N N . PHE A 1 401 ? -14.997 7.239 -10.066 1.00 94.56 401 PHE A N 1
ATOM 3180 C CA . PHE A 1 401 ? -13.708 7.797 -10.477 1.00 94.56 401 PHE A CA 1
ATOM 3181 C C . PHE A 1 401 ? -13.512 9.262 -10.052 1.00 94.56 401 PHE A C 1
ATOM 3183 O O . PHE A 1 401 ? -12.515 9.872 -10.443 1.00 94.56 401 PHE A O 1
ATOM 3190 N N . GLY A 1 402 ? -14.423 9.818 -9.242 1.00 95.69 402 GLY A N 1
ATOM 3191 C CA . GLY A 1 402 ? -14.318 11.171 -8.689 1.00 95.69 402 GLY A CA 1
ATOM 3192 C C . GLY A 1 402 ? -14.394 12.283 -9.737 1.00 95.69 402 GLY A C 1
ATOM 3193 O O . GLY A 1 402 ? -13.720 13.296 -9.591 1.00 95.69 402 GLY A O 1
ATOM 3194 N N . GLN A 1 403 ? -15.159 12.073 -10.809 1.00 96.88 403 GLN A N 1
ATOM 3195 C CA . GLN A 1 403 ? -15.323 13.017 -11.917 1.00 96.88 403 GLN A CA 1
ATOM 3196 C C . GLN A 1 403 ? -16.575 13.876 -11.691 1.00 96.88 403 GLN A C 1
ATOM 3198 O O . GLN A 1 403 ? -17.618 13.642 -12.307 1.00 96.88 403 GLN A O 1
ATOM 3203 N N . ASP A 1 404 ? -16.482 14.847 -10.780 1.00 96.75 404 ASP A N 1
ATOM 3204 C CA . ASP A 1 404 ? -17.610 15.699 -10.371 1.00 96.75 404 ASP A CA 1
ATOM 3205 C C . ASP A 1 404 ? -18.178 16.514 -11.550 1.00 96.75 404 ASP A C 1
ATOM 3207 O O . ASP A 1 404 ? -19.392 16.663 -11.686 1.00 96.75 404 ASP A O 1
ATOM 3211 N N . GLU A 1 405 ? -17.325 16.979 -12.463 1.00 96.69 405 GLU A N 1
ATOM 3212 C CA . GLU A 1 405 ? -17.745 17.704 -13.665 1.00 96.69 405 GLU A CA 1
ATOM 3213 C C . GLU A 1 405 ? -18.505 16.801 -14.646 1.00 96.69 405 GLU A C 1
ATOM 3215 O O . GLU A 1 405 ? -19.446 17.253 -15.295 1.00 96.69 405 GLU A O 1
ATOM 3220 N N . CYS A 1 406 ? -18.156 15.511 -14.724 1.00 97.00 406 CYS A N 1
ATOM 3221 C CA . CYS A 1 406 ? -18.929 14.547 -15.510 1.00 97.00 406 CYS A CA 1
ATOM 3222 C C . CYS A 1 406 ? -20.295 14.268 -14.874 1.00 97.00 406 CYS A C 1
ATOM 3224 O O . CYS A 1 406 ? -21.272 14.100 -15.600 1.00 97.00 406 CYS A O 1
ATOM 3226 N N . VAL A 1 407 ? -20.382 14.247 -13.538 1.00 97.12 407 VAL A N 1
ATOM 3227 C CA . VAL A 1 407 ? -21.671 14.159 -12.834 1.00 97.12 407 VAL A CA 1
ATOM 3228 C C . VAL A 1 407 ? -22.535 15.366 -13.193 1.00 97.12 407 VAL A C 1
ATOM 3230 O O . VAL A 1 407 ? -23.662 15.177 -13.643 1.00 97.12 407 VAL A O 1
ATOM 3233 N N . ALA A 1 408 ? -22.002 16.586 -13.084 1.00 96.50 408 ALA A N 1
ATOM 3234 C CA . ALA A 1 408 ? -22.718 17.802 -13.469 1.00 96.50 408 ALA A CA 1
ATOM 3235 C C . ALA A 1 408 ? -23.192 17.753 -14.932 1.00 96.50 408 ALA A C 1
ATOM 3237 O O . ALA A 1 408 ? -24.382 17.926 -15.190 1.00 96.50 408 ALA A O 1
ATOM 3238 N N . PHE A 1 409 ? -22.287 17.430 -15.862 1.00 96.69 409 PHE A N 1
ATOM 3239 C CA . PHE A 1 409 ? -22.583 17.289 -17.289 1.00 96.69 409 PHE A CA 1
ATOM 3240 C C . PHE A 1 409 ? -23.720 16.295 -17.551 1.00 96.69 409 PHE A C 1
ATOM 3242 O O . PHE A 1 409 ? -24.673 16.618 -18.253 1.00 96.69 409 PHE A O 1
ATOM 3249 N N . LEU A 1 410 ? -23.673 15.097 -16.962 1.00 96.00 410 LEU A N 1
ATOM 3250 C CA . LEU A 1 410 ? -24.717 14.092 -17.167 1.00 96.00 410 LEU A CA 1
ATOM 3251 C C . LEU A 1 410 ? -26.082 14.553 -16.637 1.00 96.00 410 LEU A C 1
ATOM 3253 O O . LEU A 1 410 ? -27.103 14.299 -17.278 1.00 96.00 410 LEU A O 1
ATOM 3257 N N . LEU A 1 411 ? -26.121 15.256 -15.502 1.00 94.75 411 LEU A N 1
ATOM 3258 C CA . LEU A 1 411 ? -27.368 15.782 -14.936 1.00 94.75 411 LEU A CA 1
ATOM 3259 C C . LEU A 1 411 ? -28.036 16.829 -15.848 1.00 94.75 411 LEU A C 1
ATOM 3261 O O . LEU A 1 411 ? -29.266 16.931 -15.848 1.00 94.75 411 LEU A O 1
ATOM 3265 N N . GLU A 1 412 ? -27.278 17.543 -16.689 1.00 92.62 412 GLU A N 1
ATOM 3266 C CA . GLU A 1 412 ? -27.838 18.456 -17.701 1.00 92.62 412 GLU A CA 1
ATOM 3267 C C . GLU A 1 412 ? -28.672 17.720 -18.767 1.00 92.62 412 GLU A C 1
ATOM 3269 O O . GLU A 1 412 ? -29.668 18.261 -19.257 1.00 92.62 412 GLU A O 1
ATOM 3274 N N . PHE A 1 413 ? -28.347 16.455 -19.062 1.00 89.50 413 PHE A N 1
ATOM 3275 C CA . PHE A 1 413 ? -29.101 15.607 -19.999 1.00 89.50 413 PHE A CA 1
ATOM 3276 C C . PHE A 1 413 ? -30.367 14.987 -19.395 1.00 89.50 413 PHE A C 1
ATOM 3278 O O . PHE A 1 413 ? -31.035 14.196 -20.061 1.00 89.50 413 PHE A O 1
ATOM 3285 N N . LYS A 1 414 ? -30.734 15.357 -18.160 1.00 84.69 414 LYS A N 1
ATOM 3286 C CA . LYS A 1 414 ? -31.897 14.820 -17.434 1.00 84.69 414 LYS A CA 1
ATOM 3287 C C . LYS A 1 414 ? -31.897 13.290 -17.355 1.00 84.69 414 LYS A C 1
ATOM 3289 O O . LYS A 1 414 ? -32.919 12.650 -17.601 1.00 84.69 414 LYS A O 1
ATOM 3294 N N . ILE A 1 415 ? -30.736 12.721 -17.038 1.00 90.38 415 ILE A N 1
ATOM 3295 C CA . ILE A 1 415 ? -30.561 11.276 -16.867 1.00 90.38 415 ILE A CA 1
ATOM 3296 C C . ILE A 1 415 ? -31.427 10.714 -15.731 1.00 90.38 415 ILE A C 1
ATOM 3298 O O . ILE A 1 415 ? -31.840 11.437 -14.812 1.00 90.38 415 ILE A O 1
ATOM 3302 N N . ASP A 1 416 ? -31.662 9.405 -15.784 1.00 86.69 416 ASP A N 1
ATOM 3303 C CA . ASP A 1 416 ? -32.379 8.671 -14.750 1.00 86.69 416 ASP A CA 1
ATOM 3304 C C . ASP A 1 416 ? -31.518 8.609 -13.480 1.00 86.69 416 ASP A C 1
ATOM 3306 O O . ASP A 1 416 ? -30.455 7.990 -13.449 1.00 86.69 416 ASP A O 1
ATOM 3310 N N . CYS A 1 417 ? -31.991 9.245 -12.408 1.00 90.75 417 CYS A N 1
ATOM 3311 C CA . CYS A 1 417 ? -31.369 9.192 -11.088 1.00 90.75 417 CYS A CA 1
ATOM 3312 C C . CYS A 1 417 ? -32.390 8.681 -10.073 1.00 90.75 417 CYS A C 1
ATOM 3314 O O . CYS A 1 417 ? -33.487 9.232 -9.947 1.00 90.75 417 CYS A O 1
ATOM 3316 N N . SER A 1 418 ? -32.040 7.618 -9.353 1.00 92.12 418 SER A N 1
ATOM 3317 C CA . SER A 1 418 ? -32.852 7.046 -8.286 1.00 92.12 418 SER A CA 1
ATOM 3318 C C . SER A 1 418 ? -32.130 7.138 -6.943 1.00 92.12 418 SER A C 1
ATOM 3320 O O . SER A 1 418 ? -30.960 7.511 -6.852 1.00 92.12 418 SER A O 1
ATOM 3322 N N . GLN A 1 419 ? -32.813 6.720 -5.876 1.00 94.44 419 GLN A N 1
ATOM 3323 C CA . GLN A 1 419 ? -32.205 6.603 -4.551 1.00 94.44 419 GLN A CA 1
ATOM 3324 C C . GLN A 1 419 ? -30.902 5.786 -4.573 1.00 94.44 419 GLN A C 1
ATOM 3326 O O . GLN A 1 419 ? -29.981 6.096 -3.822 1.00 94.44 419 GLN A O 1
ATOM 3331 N N . LYS A 1 420 ? -30.798 4.769 -5.443 1.00 93.00 420 LYS A N 1
ATOM 3332 C CA . LYS A 1 420 ? -29.617 3.899 -5.518 1.00 93.00 420 LYS A CA 1
ATOM 3333 C C . LYS A 1 420 ? -28.363 4.658 -5.930 1.00 93.00 420 LYS A C 1
ATOM 3335 O O . LYS A 1 420 ? -27.313 4.430 -5.340 1.00 93.00 420 LYS A O 1
ATOM 3340 N N . GLU A 1 421 ? -28.465 5.565 -6.894 1.00 94.25 421 GLU A N 1
ATOM 3341 C CA . GLU A 1 421 ? -27.327 6.353 -7.364 1.00 94.25 421 GLU A CA 1
ATOM 3342 C C . GLU A 1 421 ? -26.887 7.375 -6.303 1.00 94.25 421 GLU A C 1
ATOM 3344 O O . GLU A 1 421 ? -25.689 7.569 -6.094 1.00 94.25 421 GLU A O 1
ATOM 3349 N N . VAL A 1 422 ? -27.829 7.959 -5.549 1.00 95.94 422 VAL A N 1
ATOM 3350 C CA . VAL A 1 422 ? -27.491 8.840 -4.416 1.00 95.94 422 VAL A CA 1
ATOM 3351 C C . VAL A 1 422 ? -26.804 8.056 -3.293 1.00 95.94 422 VAL A C 1
ATOM 3353 O O . VAL A 1 422 ? -25.781 8.493 -2.768 1.00 95.94 422 VAL A O 1
ATOM 3356 N N . GLU A 1 423 ? -27.315 6.874 -2.943 1.00 96.38 423 GLU A N 1
ATOM 3357 C CA . GLU A 1 423 ? -26.680 5.976 -1.969 1.00 96.38 423 GLU A CA 1
ATOM 3358 C C . GLU A 1 423 ? -25.283 5.526 -2.423 1.00 96.38 423 GLU A C 1
ATOM 3360 O O . GLU A 1 423 ? -24.343 5.495 -1.623 1.00 96.38 423 GLU A O 1
ATOM 3365 N N . TYR A 1 424 ? -25.119 5.224 -3.713 1.00 95.88 424 TYR A N 1
ATOM 3366 C CA . TYR A 1 424 ? -23.823 4.908 -4.308 1.00 95.88 424 TYR A CA 1
ATOM 3367 C C . TYR A 1 424 ? -22.855 6.093 -4.184 1.00 95.88 424 TYR A C 1
ATOM 3369 O O . TYR A 1 424 ? -21.698 5.905 -3.803 1.00 95.88 424 TYR A O 1
ATOM 3377 N N . CYS A 1 425 ? -23.333 7.322 -4.405 1.00 97.12 425 CYS A N 1
ATOM 3378 C CA . CYS A 1 425 ? -22.550 8.535 -4.190 1.00 97.12 425 CYS A CA 1
ATOM 3379 C C . CYS A 1 425 ? -22.135 8.727 -2.732 1.00 97.12 425 CYS A C 1
ATOM 3381 O O . CYS A 1 425 ? -20.986 9.075 -2.476 1.00 97.12 425 CYS A O 1
ATOM 3383 N N . MET A 1 426 ? -23.011 8.451 -1.765 1.00 97.19 426 MET A N 1
ATOM 3384 C CA . MET A 1 426 ? -22.634 8.525 -0.348 1.00 97.19 426 MET A CA 1
ATOM 3385 C C . MET A 1 426 ? -21.489 7.567 -0.009 1.00 97.19 426 MET A C 1
ATOM 3387 O O . MET A 1 426 ? -20.647 7.886 0.829 1.00 97.19 426 MET A O 1
ATOM 3391 N N . LYS A 1 427 ? -21.458 6.391 -0.646 1.00 96.88 427 LYS A N 1
ATOM 3392 C CA . LYS A 1 427 ? -20.434 5.362 -0.424 1.00 96.88 427 LYS A CA 1
ATOM 3393 C C . LYS A 1 427 ? -19.117 5.700 -1.114 1.00 96.88 427 LYS A C 1
ATOM 3395 O O . LYS A 1 427 ? -18.065 5.663 -0.477 1.00 96.88 427 LYS A O 1
ATOM 3400 N N . TYR A 1 428 ? -19.166 6.046 -2.397 1.00 96.44 428 TYR A N 1
ATOM 3401 C CA . TYR A 1 428 ? -17.980 6.086 -3.262 1.00 96.44 428 TYR A CA 1
ATOM 3402 C C . TYR A 1 428 ? -17.650 7.470 -3.826 1.00 96.44 428 TYR A C 1
ATOM 3404 O O . TYR A 1 428 ? -16.552 7.658 -4.339 1.00 96.44 428 TYR A O 1
ATOM 3412 N N . GLY A 1 429 ? -18.577 8.421 -3.736 1.00 95.50 429 GLY A N 1
ATOM 3413 C CA . GLY A 1 429 ? -18.462 9.745 -4.338 1.00 95.50 429 GLY A CA 1
ATOM 3414 C C . GLY A 1 429 ? -17.859 10.811 -3.432 1.00 95.50 429 GLY A C 1
ATOM 3415 O O . GLY A 1 429 ? -17.532 10.587 -2.261 1.00 95.50 429 GLY A O 1
ATOM 3416 N N . SER A 1 430 ? -17.734 12.008 -4.002 1.00 96.62 430 SER A N 1
ATOM 3417 C CA . SER A 1 430 ? -17.331 13.216 -3.292 1.00 96.62 430 SER A CA 1
ATOM 3418 C C . SER A 1 430 ? -18.536 13.909 -2.639 1.00 96.62 430 SER A C 1
ATOM 3420 O O . SER A 1 430 ? -19.694 13.687 -2.998 1.00 96.62 430 SER A O 1
ATOM 3422 N N . GLN A 1 431 ? -18.253 14.826 -1.713 1.00 94.94 431 GLN A N 1
ATOM 3423 C CA . GLN A 1 431 ? -19.267 15.715 -1.140 1.00 94.94 431 GLN A CA 1
ATOM 3424 C C . GLN A 1 431 ? -19.896 16.666 -2.177 1.00 94.94 431 GLN A C 1
ATOM 3426 O O . GLN A 1 431 ? -21.029 17.101 -1.993 1.00 94.94 431 GLN A O 1
ATOM 3431 N N . ILE A 1 432 ? -19.179 16.975 -3.267 1.00 96.44 432 ILE A N 1
ATOM 3432 C CA . ILE A 1 432 ? -19.658 17.845 -4.350 1.00 96.44 432 ILE A CA 1
ATOM 3433 C C . ILE A 1 432 ? -20.703 17.092 -5.175 1.00 96.44 432 ILE A C 1
ATOM 3435 O O . ILE A 1 432 ? -21.837 17.558 -5.290 1.00 96.44 432 ILE A O 1
ATOM 3439 N N . SER A 1 433 ? -20.355 15.893 -5.655 1.00 96.94 433 SER A N 1
ATOM 3440 C CA . SER A 1 433 ? -21.287 14.995 -6.347 1.00 96.94 433 SER A CA 1
ATOM 3441 C C . SER A 1 433 ? -22.520 14.693 -5.493 1.00 96.94 433 SER A C 1
ATOM 3443 O O . SER A 1 433 ? -23.642 14.721 -5.996 1.00 96.94 433 SER A O 1
ATOM 3445 N N . LEU A 1 434 ? -22.337 14.461 -4.186 1.00 96.88 434 LEU A N 1
ATOM 3446 C CA . LEU A 1 434 ? -23.457 14.211 -3.278 1.00 96.88 434 LEU A CA 1
ATOM 3447 C C . LEU A 1 434 ? -24.402 15.416 -3.200 1.00 96.88 434 LEU A C 1
ATOM 3449 O O . LEU A 1 434 ? -25.616 15.231 -3.265 1.00 96.88 434 LEU A O 1
ATOM 3453 N N . GLY A 1 435 ? -23.864 16.634 -3.093 1.00 95.94 435 GLY A N 1
ATOM 3454 C CA . GLY A 1 435 ? -24.661 17.861 -3.108 1.00 95.94 435 GLY A CA 1
ATOM 3455 C C . GLY A 1 435 ? -25.480 18.000 -4.392 1.00 95.94 435 GLY A C 1
ATOM 3456 O O . GLY A 1 435 ? -26.698 18.147 -4.322 1.00 95.94 435 GLY A O 1
ATOM 3457 N N . MET A 1 436 ? -24.835 17.842 -5.554 1.00 96.31 436 MET A N 1
ATOM 3458 C CA . MET A 1 436 ? -25.500 17.905 -6.863 1.00 96.31 436 MET A CA 1
ATOM 3459 C C . MET A 1 436 ? -26.631 16.879 -6.988 1.00 96.31 436 MET A C 1
ATOM 3461 O O . MET A 1 436 ? -27.725 17.201 -7.448 1.00 96.31 436 MET A O 1
ATOM 3465 N N . LEU A 1 437 ? -26.390 15.641 -6.551 1.00 95.94 437 LEU A N 1
ATOM 3466 C CA . LEU A 1 437 ? -27.390 14.580 -6.621 1.00 95.94 437 LEU A CA 1
ATOM 3467 C C . LEU A 1 437 ? -28.544 14.790 -5.647 1.00 95.94 437 LEU A C 1
ATOM 3469 O O . LEU A 1 437 ? -29.676 14.469 -5.991 1.00 95.94 437 LEU A O 1
ATOM 3473 N N . ILE A 1 438 ? -28.295 15.336 -4.457 1.00 94.69 438 ILE A N 1
ATOM 3474 C CA . ILE A 1 438 ? -29.366 15.685 -3.517 1.00 94.69 438 ILE A CA 1
ATOM 3475 C C . ILE A 1 438 ? -30.220 16.826 -4.070 1.00 94.69 438 ILE A C 1
ATOM 3477 O O . ILE A 1 438 ? -31.441 16.769 -3.934 1.00 94.69 438 ILE A O 1
ATOM 3481 N N . ASP A 1 439 ? -29.610 17.823 -4.711 1.00 94.25 439 ASP A N 1
ATOM 3482 C CA . ASP A 1 439 ? -30.340 18.924 -5.346 1.00 94.25 439 ASP A CA 1
ATOM 3483 C C . ASP A 1 439 ? -31.172 18.437 -6.544 1.00 94.25 439 ASP A C 1
ATOM 3485 O O . ASP A 1 439 ? -32.290 18.910 -6.756 1.00 94.25 439 ASP A O 1
ATOM 3489 N N . TYR A 1 440 ? -30.662 17.454 -7.293 1.00 94.94 440 TYR A N 1
ATOM 3490 C CA . TYR A 1 440 ? -31.348 16.865 -8.444 1.00 94.94 440 TYR A CA 1
ATOM 3491 C C . TYR A 1 440 ? -32.455 15.864 -8.056 1.00 94.94 440 TYR A C 1
ATOM 3493 O O . TYR A 1 440 ? -33.563 15.934 -8.585 1.00 94.94 440 TYR A O 1
ATOM 3501 N N . TYR A 1 441 ? -32.176 14.927 -7.142 1.00 94.19 441 TYR A N 1
ATOM 3502 C CA . TYR A 1 441 ? -33.089 13.840 -6.747 1.00 94.19 441 TYR A CA 1
ATOM 3503 C C . TYR A 1 441 ? -34.040 14.227 -5.603 1.00 94.19 441 TYR A C 1
ATOM 3505 O O . TYR A 1 441 ? -35.188 13.781 -5.557 1.00 94.19 441 TYR A O 1
ATOM 3513 N N . GLY A 1 442 ? -33.579 15.065 -4.673 1.00 92.38 442 GLY A N 1
ATOM 3514 C CA . GLY A 1 442 ? -34.296 15.445 -3.459 1.00 92.38 442 GLY A CA 1
ATOM 3515 C C . GLY A 1 442 ? -33.925 14.624 -2.217 1.00 92.38 442 GLY A C 1
ATOM 3516 O O . GLY A 1 442 ? -33.291 13.567 -2.270 1.00 92.38 442 GLY A O 1
ATOM 3517 N N . LYS A 1 443 ? -34.331 15.130 -1.045 1.00 91.50 443 LYS A N 1
ATOM 3518 C CA . LYS A 1 443 ? -34.103 14.479 0.257 1.00 91.50 443 LYS A CA 1
ATOM 3519 C C . LYS A 1 443 ? -35.189 13.446 0.572 1.00 91.50 443 LYS A C 1
ATOM 3521 O O . LYS A 1 443 ? -36.366 13.699 0.325 1.00 91.50 443 LYS A O 1
ATOM 3526 N N . TRP A 1 444 ? -34.813 12.325 1.197 1.00 93.62 444 TRP A N 1
ATOM 3527 C CA . TRP A 1 444 ? -35.752 11.320 1.718 1.00 93.62 444 TRP A CA 1
ATOM 3528 C C . TRP A 1 444 ? -35.559 11.067 3.219 1.00 93.62 444 TRP A C 1
ATOM 3530 O O . TRP A 1 444 ? -34.535 11.410 3.816 1.00 93.62 444 TRP A O 1
ATOM 3540 N N . GLN A 1 445 ? -36.567 10.468 3.852 1.00 90.56 445 GLN A N 1
ATOM 3541 C CA . GLN A 1 445 ? -36.525 10.136 5.275 1.00 90.56 445 GLN A CA 1
ATOM 3542 C C . GLN A 1 445 ? -35.503 9.021 5.552 1.00 90.56 445 GLN A C 1
ATOM 3544 O O . GLN A 1 445 ? -35.548 7.974 4.916 1.00 90.56 445 GLN A O 1
ATOM 3549 N N . GLY A 1 446 ? -34.606 9.228 6.522 1.00 90.75 446 GLY A N 1
ATOM 3550 C CA . GLY A 1 446 ? -33.535 8.275 6.857 1.00 90.75 446 GLY A CA 1
ATOM 3551 C C . GLY A 1 446 ? -32.251 8.446 6.035 1.00 90.75 446 GLY A C 1
ATOM 3552 O O . GLY A 1 446 ? -31.287 7.721 6.254 1.00 90.75 446 GLY A O 1
ATOM 3553 N N . MET A 1 447 ? -32.200 9.430 5.130 1.00 94.81 447 MET A N 1
ATOM 3554 C CA . MET A 1 447 ? -31.015 9.751 4.322 1.00 94.81 447 MET A CA 1
ATOM 3555 C C . MET A 1 447 ? -29.767 10.030 5.179 1.00 94.81 447 MET A C 1
ATOM 3557 O O . MET A 1 447 ? -28.684 9.528 4.888 1.00 94.81 447 MET A O 1
ATOM 3561 N N . VAL A 1 448 ? -29.914 10.825 6.244 1.00 95.00 448 VAL A N 1
ATOM 3562 C CA . VAL A 1 448 ? -28.809 11.197 7.144 1.00 95.00 448 VAL A CA 1
ATOM 3563 C C . VAL A 1 448 ? -28.296 9.972 7.895 1.00 95.00 448 VAL A C 1
ATOM 3565 O O . VAL A 1 448 ? -27.091 9.743 7.941 1.00 95.00 448 VAL A O 1
ATOM 3568 N N . GLU A 1 449 ? -29.206 9.163 8.442 1.00 94.38 449 GLU A N 1
ATOM 3569 C CA . GLU A 1 449 ? -28.865 7.916 9.128 1.00 94.38 449 GLU A CA 1
ATOM 3570 C C . GLU A 1 449 ? -28.111 6.958 8.200 1.00 94.38 449 GLU A C 1
ATOM 3572 O O . GLU A 1 449 ? -27.050 6.459 8.577 1.00 94.38 449 GLU A O 1
ATOM 3577 N N . TYR A 1 450 ? -28.593 6.772 6.965 1.00 95.25 450 TYR A N 1
ATOM 3578 C CA . TYR A 1 450 ? -27.900 5.966 5.960 1.00 95.25 450 TYR A CA 1
ATOM 3579 C C . TYR A 1 450 ? -26.500 6.512 5.676 1.00 95.25 450 TYR A C 1
ATOM 3581 O O . TYR A 1 450 ? -25.530 5.760 5.698 1.00 95.25 450 TYR A O 1
ATOM 3589 N N . CYS A 1 451 ? -26.368 7.823 5.455 1.00 96.12 451 CYS A N 1
ATOM 3590 C CA . CYS A 1 451 ? -25.076 8.441 5.167 1.00 96.12 451 CYS A CA 1
ATOM 3591 C C . CYS A 1 451 ? -24.084 8.278 6.331 1.00 96.12 451 CYS A C 1
ATOM 3593 O O . CYS A 1 451 ? -22.895 8.081 6.096 1.00 96.12 451 CYS A O 1
ATOM 3595 N N . LEU A 1 452 ? -24.551 8.330 7.581 1.00 96.12 452 LEU A N 1
ATOM 3596 C CA . LEU A 1 452 ? -23.716 8.095 8.762 1.00 96.12 452 LEU A CA 1
ATOM 3597 C C . LEU A 1 452 ? -23.324 6.621 8.919 1.00 96.12 452 LEU A C 1
ATOM 3599 O O . LEU A 1 452 ? -22.221 6.327 9.382 1.00 96.12 452 LEU A O 1
ATOM 3603 N N . LEU A 1 453 ? -24.220 5.701 8.560 1.00 94.12 453 LEU A N 1
ATOM 3604 C CA . LEU A 1 453 ? -23.996 4.263 8.684 1.00 94.12 453 LEU A CA 1
ATOM 3605 C C . LEU A 1 453 ? -23.059 3.743 7.587 1.00 94.12 453 LEU A C 1
ATOM 3607 O O . LEU A 1 453 ? -22.034 3.129 7.876 1.00 94.12 453 LEU A O 1
ATOM 3611 N N . GLU A 1 454 ? -23.412 4.029 6.340 1.00 94.31 454 GLU A N 1
ATOM 3612 C CA . GLU A 1 454 ? -22.869 3.402 5.137 1.00 94.31 454 GLU A CA 1
ATOM 3613 C C . GLU A 1 454 ? -21.997 4.348 4.303 1.00 94.31 454 GLU A C 1
ATOM 3615 O O . GLU A 1 454 ? -21.212 3.893 3.474 1.00 94.31 454 GLU A O 1
ATOM 3620 N N . GLY A 1 455 ? -22.137 5.662 4.495 1.00 92.94 455 GLY A N 1
ATOM 3621 C CA . GLY A 1 455 ? -21.409 6.658 3.719 1.00 92.94 455 GLY A CA 1
ATOM 3622 C C . GLY A 1 455 ? -19.928 6.756 4.086 1.00 92.94 455 GLY A C 1
ATOM 3623 O O . GLY A 1 455 ? -19.480 6.376 5.179 1.00 92.94 455 GLY A O 1
ATOM 3624 N N . ASN A 1 456 ? -19.149 7.306 3.157 1.00 95.75 456 ASN A N 1
ATOM 3625 C CA . ASN A 1 456 ? -17.780 7.716 3.429 1.00 95.75 456 ASN A CA 1
ATOM 3626 C C . ASN A 1 456 ? -17.741 8.952 4.341 1.00 95.75 456 ASN A C 1
ATOM 3628 O O . ASN A 1 456 ? -18.726 9.676 4.499 1.00 95.75 456 ASN A O 1
ATOM 3632 N N . ASP A 1 457 ? -16.585 9.186 4.963 1.00 95.94 457 ASP A N 1
ATOM 3633 C CA . ASP A 1 457 ? -16.445 10.227 5.983 1.00 95.94 457 ASP A CA 1
ATOM 3634 C C . ASP A 1 457 ? -16.721 11.635 5.442 1.00 95.94 457 ASP A C 1
ATOM 3636 O O . ASP A 1 457 ? -17.348 12.433 6.135 1.00 95.94 457 ASP A O 1
ATOM 3640 N N . ASN A 1 458 ? -16.307 11.940 4.208 1.00 95.50 458 ASN A N 1
ATOM 3641 C CA . ASN A 1 458 ? -16.520 13.259 3.604 1.00 95.50 458 ASN A CA 1
ATOM 3642 C C . ASN A 1 458 ? -18.012 13.533 3.386 1.00 95.50 458 ASN A C 1
ATOM 3644 O O . ASN A 1 458 ? -18.514 14.588 3.769 1.00 95.50 458 ASN A O 1
ATOM 3648 N N . CYS A 1 459 ? -18.736 12.552 2.846 1.00 96.44 459 CYS A N 1
ATOM 3649 C CA . CYS A 1 459 ? -20.180 12.631 2.655 1.00 96.44 459 CYS A CA 1
ATOM 3650 C C . CYS A 1 459 ? -20.927 12.747 3.990 1.00 96.44 459 CYS A C 1
ATOM 3652 O O . CYS A 1 459 ? -21.819 13.583 4.125 1.00 96.44 459 CYS A O 1
ATOM 3654 N N . ALA A 1 460 ? -20.537 11.962 5.000 1.00 97.00 460 ALA A N 1
ATOM 3655 C CA . ALA A 1 460 ? -21.131 12.017 6.334 1.00 97.00 460 ALA A CA 1
ATOM 3656 C C . ALA A 1 460 ? -20.919 13.380 7.016 1.00 97.00 460 ALA A C 1
ATOM 3658 O O . ALA A 1 460 ? -21.857 13.936 7.588 1.00 97.00 460 ALA A O 1
ATOM 3659 N N . MET A 1 461 ? -19.709 13.943 6.933 1.00 96.75 461 MET A N 1
ATOM 3660 C CA . MET A 1 461 ? -19.408 15.276 7.468 1.00 96.75 461 MET A CA 1
ATOM 3661 C C . MET A 1 461 ? -20.213 16.362 6.748 1.00 96.75 461 MET A C 1
ATOM 3663 O O . MET A 1 461 ? -20.891 17.147 7.411 1.00 96.75 461 MET A O 1
ATOM 3667 N N . TRP A 1 462 ? -20.223 16.357 5.412 1.00 96.25 462 TRP A N 1
ATOM 3668 C CA . TRP A 1 462 ? -21.015 17.302 4.622 1.00 96.25 462 TRP A CA 1
ATOM 3669 C C . TRP A 1 462 ? -22.513 17.204 4.946 1.00 96.25 462 TRP A C 1
ATOM 3671 O O . TRP A 1 462 ? -23.192 18.220 5.099 1.00 96.25 462 TRP A O 1
ATOM 3681 N N . MET A 1 463 ? -23.036 15.987 5.130 1.00 95.94 463 MET A N 1
ATOM 3682 C CA . MET A 1 463 ? -24.428 15.775 5.531 1.00 95.94 463 MET A CA 1
ATOM 3683 C C . MET A 1 463 ? -24.721 16.421 6.892 1.00 95.94 463 MET A C 1
ATOM 3685 O O . MET A 1 463 ? -25.718 17.125 7.034 1.00 95.94 463 MET A O 1
ATOM 3689 N N . LEU A 1 464 ? -23.841 16.234 7.883 1.00 95.75 464 LEU A N 1
ATOM 3690 C CA . LEU A 1 464 ? -23.982 16.850 9.206 1.00 95.75 464 LEU A CA 1
ATOM 3691 C C . LEU A 1 464 ? -23.917 18.384 9.155 1.00 95.75 464 LEU A C 1
ATOM 3693 O O . LEU A 1 464 ? -24.642 19.053 9.895 1.00 95.75 464 LEU A O 1
ATOM 3697 N N . GLU A 1 465 ? -23.090 18.965 8.284 1.00 94.75 465 GLU A N 1
ATOM 3698 C CA . GLU A 1 465 ? -23.030 20.421 8.088 1.00 94.75 465 GLU A CA 1
ATOM 3699 C C . GLU A 1 465 ? -24.373 20.979 7.601 1.00 94.75 465 GLU A C 1
ATOM 3701 O O . GLU A 1 465 ? -24.831 22.001 8.121 1.00 94.75 465 GLU A O 1
ATOM 3706 N N . ASN A 1 466 ? -25.042 20.250 6.702 1.00 92.38 466 ASN A N 1
ATOM 3707 C CA . ASN A 1 466 ? -26.247 20.667 5.979 1.00 92.38 466 ASN A CA 1
ATOM 3708 C C . ASN A 1 466 ? -27.584 20.253 6.635 1.00 92.38 466 ASN A C 1
ATOM 3710 O O . ASN A 1 466 ? -28.641 20.310 5.994 1.00 92.38 466 ASN A O 1
ATOM 3714 N N . ILE A 1 467 ? -27.563 19.860 7.913 1.00 92.38 467 ILE A N 1
ATOM 3715 C CA . ILE A 1 467 ? -28.765 19.608 8.728 1.00 92.38 467 ILE A CA 1
ATOM 3716 C C . ILE A 1 467 ? -28.854 20.553 9.933 1.00 92.38 467 ILE A C 1
ATOM 3718 O O . ILE A 1 467 ? -27.844 21.025 10.466 1.00 92.38 467 ILE A O 1
ATOM 3722 N N . GLU A 1 468 ? -30.080 20.811 10.398 1.00 88.31 468 GLU A N 1
ATOM 3723 C CA . GLU A 1 468 ? -30.347 21.697 11.542 1.00 88.31 468 GLU A CA 1
ATOM 3724 C C . GLU A 1 468 ? -30.359 20.988 12.904 1.00 88.31 468 GLU A C 1
ATOM 3726 O O . GLU A 1 468 ? -30.077 21.614 13.932 1.00 88.31 468 GLU A O 1
ATOM 3731 N N . SER A 1 469 ? -30.755 19.714 12.944 1.00 90.31 469 SER A N 1
ATOM 3732 C CA . SER A 1 469 ? -30.774 18.892 14.157 1.00 90.31 469 SER A CA 1
ATOM 3733 C C . SER A 1 469 ? -30.736 17.407 13.822 1.00 90.31 469 SER A C 1
ATOM 3735 O O . SER A 1 469 ? -31.155 17.010 12.739 1.00 90.31 469 SER A O 1
ATOM 3737 N N . LEU A 1 470 ? -30.298 16.608 14.793 1.00 92.88 470 LEU A N 1
ATOM 3738 C CA . LEU A 1 470 ? -30.253 15.149 14.718 1.00 92.88 470 LEU A CA 1
ATOM 3739 C C . LEU A 1 470 ? -31.384 14.502 15.517 1.00 92.88 470 LEU A C 1
ATOM 3741 O O . LEU A 1 470 ? -31.764 14.978 16.590 1.00 92.88 470 LEU A O 1
ATOM 3745 N N . SER A 1 471 ? -31.856 13.366 15.021 1.00 92.56 471 SER A N 1
ATOM 3746 C CA . SER A 1 471 ? -32.624 12.387 15.782 1.00 92.56 471 SER A CA 1
ATOM 3747 C C . SER A 1 471 ? -31.712 11.539 16.679 1.00 92.56 471 SER A C 1
ATOM 3749 O O . SER A 1 471 ? -30.485 11.527 16.549 1.00 92.56 471 SER A O 1
ATOM 3751 N N . LEU A 1 472 ? -32.315 10.819 17.630 1.00 91.06 472 LEU A N 1
ATOM 3752 C CA . LEU A 1 472 ? -31.568 9.974 18.564 1.00 91.06 472 LEU A CA 1
ATOM 3753 C C . LEU A 1 472 ? -30.824 8.830 17.854 1.00 91.06 472 LEU A C 1
ATOM 3755 O O . LEU A 1 472 ? -29.697 8.515 18.232 1.00 91.06 472 LEU A O 1
ATOM 3759 N N . GLU A 1 473 ? -31.440 8.207 16.850 1.00 92.62 473 GLU A N 1
ATOM 3760 C CA . GLU A 1 473 ? -30.824 7.088 16.125 1.00 92.62 473 GLU A CA 1
ATOM 3761 C C . GLU A 1 473 ? -29.666 7.557 15.232 1.00 92.62 473 GLU A C 1
ATOM 3763 O O . GLU A 1 473 ? -28.618 6.910 15.196 1.00 92.62 473 GLU A O 1
ATOM 3768 N N . GLU A 1 474 ? -29.768 8.744 14.626 1.00 95.00 474 GLU A N 1
ATOM 3769 C CA . GLU A 1 474 ? -28.654 9.353 13.886 1.00 95.00 474 GLU A CA 1
ATOM 3770 C C . GLU A 1 474 ? -27.485 9.703 14.820 1.00 95.00 474 GLU A C 1
ATOM 3772 O O . GLU A 1 474 ? -26.335 9.398 14.504 1.00 95.00 474 GLU A O 1
ATOM 3777 N N . LEU A 1 475 ? -27.759 10.259 16.011 1.00 94.44 475 LEU A N 1
ATOM 3778 C CA . LEU A 1 475 ? -26.715 10.524 17.008 1.00 94.44 475 LEU A CA 1
ATOM 3779 C C . LEU A 1 475 ? -26.009 9.228 17.434 1.00 94.44 475 LEU A C 1
ATOM 3781 O O . LEU A 1 475 ? -24.781 9.177 17.473 1.00 94.44 475 LEU A O 1
ATOM 3785 N N . LYS A 1 476 ? -26.764 8.166 17.740 1.00 93.69 476 LYS A N 1
ATOM 3786 C CA . LYS A 1 476 ? -26.184 6.861 18.099 1.00 93.69 476 LYS A CA 1
ATOM 3787 C C . LYS A 1 476 ? -25.325 6.293 16.972 1.00 93.69 476 LYS A C 1
ATOM 3789 O O . LYS A 1 476 ? -24.278 5.713 17.245 1.00 93.69 476 LYS A O 1
ATOM 3794 N N . THR A 1 477 ? -25.756 6.453 15.724 1.00 94.62 477 THR A N 1
ATOM 3795 C CA . THR A 1 477 ? -25.015 5.985 14.547 1.00 94.62 477 THR A CA 1
ATOM 3796 C C . THR A 1 477 ? -23.718 6.770 14.364 1.00 94.62 477 THR A C 1
ATOM 3798 O O . THR A 1 477 ? -22.673 6.162 14.146 1.00 94.62 477 THR A O 1
ATOM 3801 N N . ALA A 1 478 ? -23.736 8.090 14.575 1.00 94.88 478 ALA A N 1
ATOM 3802 C CA . ALA A 1 478 ? -22.530 8.917 14.551 1.00 94.88 478 ALA A CA 1
ATOM 3803 C C . ALA A 1 478 ? -21.483 8.471 15.590 1.00 94.88 478 ALA A C 1
ATOM 3805 O O . ALA A 1 478 ? -20.292 8.485 15.297 1.00 94.88 478 ALA A O 1
ATOM 3806 N N . PHE A 1 479 ? -21.909 7.999 16.769 1.00 92.62 479 PHE A N 1
ATOM 3807 C CA . PHE A 1 479 ? -21.017 7.468 17.814 1.00 92.62 479 PHE A CA 1
ATOM 3808 C C . PHE A 1 479 ? -20.275 6.176 17.447 1.00 92.62 479 PHE A C 1
ATOM 3810 O O . PHE A 1 479 ? -19.340 5.804 18.149 1.00 92.62 479 PHE A O 1
ATOM 3817 N N . LYS A 1 480 ? -20.651 5.516 16.346 1.00 92.00 480 LYS A N 1
ATOM 3818 C CA . LYS A 1 480 ? -19.929 4.360 15.791 1.00 92.00 480 LYS A CA 1
ATOM 3819 C C . LYS A 1 480 ? -18.853 4.765 14.774 1.00 92.00 480 LYS A C 1
ATOM 3821 O O . LYS A 1 480 ? -18.218 3.899 14.177 1.00 92.00 480 LYS A O 1
ATOM 3826 N N . ARG A 1 481 ? -18.697 6.068 14.513 1.00 93.81 481 ARG A N 1
ATOM 3827 C CA . ARG A 1 481 ? -17.772 6.634 13.522 1.00 93.81 481 ARG A CA 1
ATOM 3828 C C . ARG A 1 481 ? -16.557 7.271 14.200 1.00 93.81 481 ARG A C 1
ATOM 3830 O O . ARG A 1 481 ? -16.344 7.137 15.400 1.00 93.81 481 ARG A O 1
ATOM 3837 N N . ASN A 1 482 ? -15.731 7.947 13.405 1.00 92.06 482 ASN A N 1
ATOM 3838 C CA . ASN A 1 482 ? -14.537 8.629 13.892 1.00 92.06 482 ASN A CA 1
ATOM 3839 C C . ASN A 1 482 ? -14.871 9.847 14.783 1.00 92.06 482 ASN A C 1
ATOM 3841 O O . ASN A 1 482 ? -15.963 10.418 14.730 1.00 92.06 482 ASN A O 1
ATOM 3845 N N . GLU A 1 483 ? -13.884 10.300 15.560 1.00 91.31 483 GLU A N 1
ATOM 3846 C CA . GLU A 1 483 ? -14.045 11.379 16.544 1.00 91.31 483 GLU A CA 1
ATOM 3847 C C . GLU A 1 483 ? -14.541 12.709 15.940 1.00 91.31 483 GLU A C 1
ATOM 3849 O O . GLU A 1 483 ? -15.255 13.457 16.611 1.00 91.31 483 GLU A O 1
ATOM 3854 N N . LYS A 1 484 ? -14.189 13.028 14.684 1.00 93.62 484 LYS A N 1
ATOM 3855 C CA . LYS A 1 484 ? -14.628 14.275 14.032 1.00 93.62 484 LYS A CA 1
ATOM 3856 C C . LYS A 1 484 ? -16.135 14.259 13.787 1.00 93.62 484 LYS A C 1
ATOM 3858 O O . LYS A 1 484 ? -16.818 15.208 14.164 1.00 93.62 484 LYS A O 1
ATOM 3863 N N . ILE A 1 485 ? -16.649 13.157 13.241 1.00 95.19 485 ILE A N 1
ATOM 3864 C CA . ILE A 1 485 ? -18.086 12.962 13.003 1.00 95.19 485 ILE A CA 1
ATOM 3865 C C . ILE A 1 485 ? -18.852 13.008 14.330 1.00 95.19 485 ILE A C 1
ATOM 3867 O O . ILE A 1 485 ? -19.879 13.678 14.419 1.00 95.19 485 ILE A O 1
ATOM 3871 N N . ILE A 1 486 ? -18.324 12.380 15.387 1.00 94.25 486 ILE A N 1
ATOM 3872 C CA . ILE A 1 486 ? -18.933 12.419 16.727 1.00 94.25 486 ILE A CA 1
ATOM 3873 C C . ILE A 1 486 ? -19.041 13.856 17.247 1.00 94.25 486 ILE A C 1
ATOM 3875 O O . ILE A 1 486 ? -20.096 14.253 17.740 1.00 94.25 486 ILE A O 1
ATOM 3879 N N . LYS A 1 487 ? -17.973 14.655 17.131 1.00 92.56 487 LYS A N 1
ATOM 3880 C CA . LYS A 1 487 ? -17.973 16.062 17.568 1.00 92.56 487 LYS A CA 1
ATOM 3881 C C . LYS A 1 487 ? -19.016 16.886 16.820 1.00 92.56 487 LYS A C 1
ATOM 3883 O O . LYS A 1 487 ? -19.827 17.547 17.463 1.00 92.56 487 LYS A O 1
ATOM 3888 N N . MET A 1 488 ? -19.048 16.779 15.493 1.00 95.31 488 MET A N 1
ATOM 3889 C CA . MET A 1 488 ? -20.042 17.472 14.668 1.00 95.31 488 MET A CA 1
ATOM 3890 C C . MET A 1 488 ? -21.467 17.038 15.029 1.00 95.31 488 MET A C 1
ATOM 3892 O O . MET A 1 488 ? -22.363 17.869 15.159 1.00 95.31 488 MET A O 1
ATOM 3896 N N . ALA A 1 489 ? -21.687 15.743 15.268 1.00 94.69 489 ALA A N 1
ATOM 3897 C CA . ALA A 1 489 ? -22.990 15.244 15.687 1.00 94.69 489 ALA A CA 1
ATOM 3898 C C . ALA A 1 489 ? -23.405 15.781 17.070 1.00 94.69 489 ALA A C 1
ATOM 3900 O O . ALA A 1 489 ? -24.556 16.166 17.273 1.00 94.69 489 ALA A O 1
ATOM 3901 N N . LEU A 1 490 ? -22.469 15.877 18.017 1.00 92.69 490 LEU A N 1
ATOM 3902 C CA . LEU A 1 490 ? -22.720 16.478 19.328 1.00 92.69 490 LEU A CA 1
ATOM 3903 C C . LEU A 1 490 ? -23.065 17.972 19.237 1.00 92.69 490 LEU A C 1
ATOM 3905 O O . LEU A 1 490 ? -23.913 18.430 19.998 1.00 92.69 490 LEU A O 1
ATOM 3909 N N . GLU A 1 491 ? -22.462 18.721 18.310 1.00 92.19 491 GLU A N 1
ATOM 3910 C CA . GLU A 1 491 ? -22.800 20.132 18.060 1.00 92.19 491 GLU A CA 1
ATOM 3911 C C . GLU A 1 491 ? -24.220 20.302 17.503 1.00 92.19 491 GLU A C 1
ATOM 3913 O O . GLU A 1 491 ? -24.914 21.266 17.831 1.00 92.19 491 GLU A O 1
ATOM 3918 N N . LYS A 1 492 ? -24.680 19.347 16.688 1.00 93.38 492 LYS A N 1
ATOM 3919 C CA . LYS A 1 492 ? -26.025 19.351 16.090 1.00 93.38 492 LYS A CA 1
ATOM 3920 C C . LYS A 1 492 ? -27.111 18.806 17.027 1.00 93.38 492 LYS A C 1
ATOM 3922 O O . LYS A 1 492 ? -28.304 18.974 16.753 1.00 93.38 492 LYS A O 1
ATOM 3927 N N . TRP A 1 493 ? -26.741 18.167 18.136 1.00 93.50 493 TRP A N 1
ATOM 3928 C CA . TRP A 1 493 ? -27.685 17.622 19.111 1.00 93.50 493 TRP A CA 1
ATOM 3929 C C . TRP A 1 493 ? -28.244 18.708 20.042 1.00 93.50 493 TRP A C 1
ATOM 3931 O O . TRP A 1 493 ? -27.521 19.319 20.824 1.00 93.50 493 TRP A O 1
ATOM 3941 N N . LYS A 1 494 ? -29.567 18.914 20.008 1.00 87.94 494 LYS A N 1
ATOM 3942 C CA . LYS A 1 494 ? -30.265 19.940 20.813 1.00 87.94 494 LYS A CA 1
ATOM 3943 C C . LYS A 1 494 ? -30.910 19.401 22.102 1.00 87.94 494 LYS A C 1
ATOM 3945 O O . LYS A 1 494 ? -31.456 20.178 22.881 1.00 87.94 494 LYS A O 1
ATOM 3950 N N . GLY A 1 495 ? -30.891 18.085 22.321 1.00 85.12 495 GLY A N 1
ATOM 3951 C CA . GLY A 1 495 ? -31.542 17.431 23.462 1.00 85.12 495 GLY A CA 1
ATOM 3952 C C . GLY A 1 495 ? -30.630 17.228 24.676 1.00 85.12 495 GLY A C 1
ATOM 3953 O O . GLY A 1 495 ? -29.431 17.501 24.649 1.00 85.12 495 GLY A O 1
ATOM 3954 N N . THR A 1 496 ? -31.180 16.657 25.748 1.00 88.44 496 THR A N 1
ATOM 3955 C CA . THR A 1 496 ? -30.357 16.085 26.823 1.00 88.44 496 THR A CA 1
ATOM 3956 C C . THR A 1 496 ? -29.664 14.824 26.316 1.00 88.44 496 THR A C 1
ATOM 3958 O O . THR A 1 496 ? -30.253 14.033 25.579 1.00 88.44 496 THR A O 1
ATOM 3961 N N . LEU A 1 497 ? -28.387 14.647 26.658 1.00 90.19 497 LEU A N 1
ATOM 3962 C CA . LEU A 1 497 ? -27.626 13.495 26.185 1.00 90.19 497 LEU A CA 1
ATOM 3963 C C . LEU A 1 497 ? -28.118 12.205 26.880 1.00 90.19 497 LEU A C 1
ATOM 3965 O O . LEU A 1 497 ? -28.149 12.149 28.115 1.00 90.19 497 LEU A O 1
ATOM 3969 N N . PRO A 1 498 ? -28.503 11.167 26.115 1.00 87.94 498 PRO A N 1
ATOM 3970 C CA . PRO A 1 498 ? -28.951 9.899 26.676 1.00 87.94 498 PRO A CA 1
ATOM 3971 C C . PRO A 1 498 ? -27.808 9.131 27.346 1.00 87.94 498 PRO A C 1
ATOM 3973 O O . PRO A 1 498 ? -26.648 9.231 26.945 1.00 87.94 498 PRO A O 1
ATOM 3976 N N . LYS A 1 499 ? -28.143 8.302 28.343 1.00 87.31 499 LYS A N 1
ATOM 3977 C CA . LYS A 1 499 ? -27.169 7.467 29.077 1.00 87.31 499 LYS A CA 1
ATOM 3978 C C . LYS A 1 499 ? -26.425 6.485 28.164 1.00 87.31 499 LYS A C 1
ATOM 3980 O O . LYS A 1 499 ? -25.269 6.170 28.424 1.00 87.31 499 LYS A O 1
ATOM 3985 N N . GLU A 1 500 ? -27.076 6.041 27.090 1.00 88.94 500 GLU A N 1
ATOM 3986 C CA . GLU A 1 500 ? -26.553 5.106 26.092 1.00 88.94 500 GLU A CA 1
ATOM 3987 C C . GLU A 1 500 ? -25.342 5.682 25.339 1.00 88.94 500 GLU A C 1
ATOM 3989 O O . GLU A 1 500 ? -24.489 4.926 24.885 1.00 88.94 500 GLU A O 1
ATOM 3994 N N . ILE A 1 501 ? -25.215 7.011 25.256 1.00 91.12 501 ILE A N 1
ATOM 3995 C CA . ILE A 1 501 ? -24.089 7.669 24.579 1.00 91.12 501 ILE A CA 1
ATOM 3996 C C . ILE A 1 501 ? -22.772 7.473 25.337 1.00 91.12 501 ILE A C 1
ATOM 3998 O O . ILE A 1 501 ? -21.728 7.344 24.707 1.00 91.12 501 ILE A O 1
ATOM 4002 N N . LEU A 1 502 ? -22.801 7.384 26.673 1.00 90.38 502 LEU A N 1
ATOM 4003 C CA . LEU A 1 502 ? -21.599 7.030 27.438 1.00 90.38 502 LEU A CA 1
ATOM 4004 C C . LEU A 1 502 ? -21.153 5.597 27.148 1.00 90.38 502 LEU A C 1
ATOM 4006 O O . LEU A 1 502 ? -19.957 5.338 27.086 1.00 90.38 502 LEU A O 1
ATOM 4010 N N . GLU A 1 503 ? -22.103 4.674 26.972 1.00 89.44 503 GLU A N 1
ATOM 4011 C CA . GLU A 1 503 ? -21.792 3.283 26.633 1.00 89.44 503 GLU A CA 1
ATOM 4012 C C . GLU A 1 503 ? -21.136 3.204 25.256 1.00 89.44 503 GLU A C 1
ATOM 4014 O O . GLU A 1 503 ? -20.050 2.645 25.141 1.00 89.44 503 GLU A O 1
ATOM 4019 N N . LEU A 1 504 ? -21.749 3.829 24.246 1.00 90.94 504 LEU A N 1
ATOM 4020 C CA . LEU A 1 504 ? -21.201 3.870 22.891 1.00 90.94 504 LEU A CA 1
ATOM 4021 C C . LEU A 1 504 ? -19.848 4.586 22.851 1.00 90.94 504 LEU A C 1
ATOM 4023 O O . LEU A 1 504 ? -18.914 4.093 22.233 1.00 90.94 504 LEU A O 1
ATOM 4027 N N . GLY A 1 505 ? -19.708 5.711 23.556 1.00 90.88 505 GLY A N 1
ATOM 4028 C CA . GLY A 1 505 ? -18.441 6.429 23.627 1.00 90.88 505 GLY A CA 1
ATOM 4029 C C . GLY A 1 505 ? -17.315 5.581 24.224 1.00 90.88 505 GLY A C 1
ATOM 4030 O O . GLY A 1 505 ? -16.215 5.575 23.691 1.00 90.88 505 GLY A O 1
ATOM 4031 N N . LEU A 1 506 ? -17.586 4.810 25.281 1.00 90.31 506 LEU A N 1
ATOM 4032 C CA . LEU A 1 506 ? -16.604 3.882 25.856 1.00 90.31 506 LEU A CA 1
ATOM 4033 C C . LEU A 1 506 ? -16.314 2.679 24.944 1.00 90.31 506 LEU A C 1
ATOM 4035 O O . LEU A 1 506 ? -15.183 2.196 24.909 1.00 90.31 506 LEU A O 1
ATOM 4039 N N . GLU A 1 507 ? -17.323 2.176 24.233 1.00 89.69 507 GLU A N 1
ATOM 4040 C CA . GLU A 1 507 ? -17.203 1.029 23.328 1.00 89.69 507 GLU A CA 1
ATOM 4041 C C . GLU A 1 507 ? -16.341 1.351 22.099 1.00 89.69 507 GLU A C 1
ATOM 4043 O O . GLU A 1 507 ? -15.451 0.565 21.768 1.00 89.69 507 GLU A O 1
ATOM 4048 N N . TYR A 1 508 ? -16.560 2.528 21.502 1.00 88.50 508 TYR A N 1
ATOM 4049 C CA . TYR A 1 508 ? -15.857 3.051 20.322 1.00 88.50 508 TYR A CA 1
ATOM 4050 C C . TYR A 1 508 ? -14.724 4.035 20.677 1.00 88.50 508 TYR A C 1
ATOM 4052 O O . TYR A 1 508 ? -14.310 4.842 19.850 1.00 88.50 508 TYR A O 1
ATOM 4060 N N . GLU A 1 509 ? -14.218 3.965 21.913 1.00 84.81 509 GLU A N 1
ATOM 4061 C CA . GLU A 1 509 ? -13.011 4.665 22.392 1.00 84.81 509 GLU A CA 1
ATOM 4062 C C . GLU A 1 509 ? -13.013 6.201 22.256 1.00 84.81 509 GLU A C 1
ATOM 4064 O O . GLU A 1 509 ? -11.963 6.844 22.233 1.00 84.81 509 GLU A O 1
ATOM 4069 N N . PHE A 1 510 ? -14.191 6.820 22.247 1.00 88.56 510 PHE A N 1
ATOM 4070 C CA . PHE A 1 510 ? -14.337 8.263 22.381 1.00 88.56 510 PHE A CA 1
ATOM 4071 C C . PHE A 1 510 ? -13.940 8.729 23.792 1.00 88.56 510 PHE A C 1
ATOM 4073 O O . PHE A 1 510 ? -14.243 8.086 24.801 1.00 88.56 510 PHE A O 1
ATOM 4080 N N . ASP A 1 511 ? -13.315 9.903 23.879 1.00 86.81 511 ASP A N 1
ATOM 4081 C CA . ASP A 1 511 ? -12.995 10.552 25.150 1.00 86.81 511 ASP A CA 1
ATOM 4082 C C . ASP A 1 511 ? -14.268 11.055 25.855 1.00 86.81 511 ASP A C 1
ATOM 4084 O O . ASP A 1 511 ? -14.710 12.200 25.703 1.00 86.81 511 ASP A O 1
ATOM 4088 N N . VAL A 1 512 ? -14.871 10.169 26.651 1.00 88.69 512 VAL A N 1
ATOM 4089 C CA . VAL A 1 512 ? -16.117 10.449 27.371 1.00 88.69 512 VAL A CA 1
ATOM 4090 C C . VAL A 1 512 ? -15.956 11.448 28.519 1.00 88.69 512 VAL A C 1
ATOM 4092 O O . VAL A 1 512 ? -16.971 11.933 29.021 1.00 88.69 512 VAL A O 1
ATOM 4095 N N . SER A 1 513 ? -14.731 11.815 28.921 1.00 85.31 513 SER A N 1
ATOM 4096 C CA . SER A 1 513 ? -14.499 12.783 30.010 1.00 85.31 513 SER A CA 1
ATOM 4097 C C . SER A 1 513 ? -15.204 14.121 29.741 1.00 85.31 513 SER A C 1
ATOM 4099 O O . SER A 1 513 ? -15.819 14.710 30.632 1.00 85.31 513 SER A O 1
ATOM 4101 N N . LYS A 1 514 ? -15.243 14.534 28.468 1.00 81.94 514 LYS A N 1
ATOM 4102 C CA . LYS A 1 514 ? -15.870 15.776 27.984 1.00 81.94 514 LYS A CA 1
ATOM 4103 C C . LYS A 1 514 ? -17.393 15.798 28.125 1.00 81.94 514 LYS A C 1
ATOM 4105 O O . LYS A 1 514 ? -17.998 16.873 28.143 1.00 81.94 514 LYS A O 1
ATOM 4110 N N . ILE A 1 515 ? -18.024 14.627 28.196 1.00 87.62 515 ILE A N 1
ATOM 4111 C CA . ILE A 1 515 ? -19.485 14.482 28.271 1.00 87.62 515 ILE A CA 1
ATOM 4112 C C . ILE A 1 515 ? -19.962 13.868 29.592 1.00 87.62 515 ILE A C 1
ATOM 4114 O O . ILE A 1 515 ? -21.158 13.920 29.873 1.00 87.62 515 ILE A O 1
ATOM 4118 N N . LEU A 1 516 ? -19.058 13.354 30.434 1.00 85.88 516 LEU A N 1
ATOM 4119 C CA . LEU A 1 516 ? -19.388 12.658 31.682 1.00 85.88 516 LEU A CA 1
ATOM 4120 C C . LEU A 1 516 ? -20.220 13.520 32.644 1.00 85.88 516 LEU A C 1
ATOM 4122 O O . LEU A 1 516 ? -21.173 13.034 33.247 1.00 85.88 516 LEU A O 1
ATOM 4126 N N . ALA A 1 517 ? -19.926 14.820 32.731 1.00 84.31 517 ALA A N 1
ATOM 4127 C CA . ALA A 1 517 ? -20.689 15.759 33.559 1.00 84.31 517 ALA A CA 1
ATOM 4128 C C . ALA A 1 517 ? -22.117 16.024 33.039 1.00 84.31 517 ALA A C 1
ATOM 4130 O O . ALA A 1 517 ? -22.973 16.497 33.784 1.00 84.31 517 ALA A O 1
ATOM 4131 N N . LYS A 1 518 ? -22.382 15.738 31.758 1.00 85.75 518 LYS A N 1
ATOM 4132 C CA . LYS A 1 518 ? -23.657 16.022 31.079 1.00 85.75 518 LYS A CA 1
ATOM 4133 C C . LYS A 1 518 ? -24.582 14.807 31.007 1.00 85.75 518 LYS A C 1
ATOM 4135 O O . LYS A 1 518 ? -25.733 14.953 30.601 1.00 85.75 518 LYS A O 1
ATOM 4140 N N . VAL A 1 519 ? -24.095 13.619 31.372 1.00 88.62 519 VAL A N 1
ATOM 4141 C CA . VAL A 1 519 ? -24.816 12.354 31.203 1.00 88.62 519 VAL A CA 1
ATOM 4142 C C . VAL A 1 519 ? -24.803 11.556 32.497 1.00 88.62 519 VAL A C 1
ATOM 4144 O O . VAL A 1 519 ? -23.771 11.382 33.134 1.00 88.62 519 VAL A O 1
ATOM 4147 N N . LYS A 1 520 ? -25.961 11.008 32.871 1.00 88.25 520 LYS A N 1
ATOM 4148 C CA . LYS A 1 520 ? -26.062 10.086 34.003 1.00 88.25 520 LYS A CA 1
ATOM 4149 C C . LYS A 1 520 ? -25.583 8.683 33.584 1.00 88.25 520 LYS A C 1
ATOM 4151 O O . LYS A 1 520 ? -26.257 8.068 32.753 1.00 88.25 520 LYS A O 1
ATOM 4156 N N . PRO A 1 521 ? -24.495 8.138 34.160 1.00 89.12 521 PRO A N 1
ATOM 4157 C CA . PRO A 1 521 ? -23.956 6.838 33.776 1.00 89.12 521 PRO A CA 1
ATOM 4158 C C . PRO A 1 521 ? -24.892 5.685 34.153 1.00 89.12 521 PRO A C 1
ATOM 4160 O O . PRO A 1 521 ? -25.583 5.700 35.179 1.00 89.12 521 PRO A O 1
ATOM 4163 N N . SER A 1 522 ? -24.909 4.662 33.299 1.00 90.62 522 SER A N 1
ATOM 4164 C CA . SER A 1 522 ? -25.563 3.380 33.558 1.00 90.62 522 SER A CA 1
ATOM 4165 C C . SER A 1 522 ? -24.587 2.401 34.232 1.00 90.62 522 SER A C 1
ATOM 4167 O O . SER A 1 522 ? -23.376 2.614 34.242 1.00 90.62 522 SER A O 1
ATOM 4169 N N . LEU A 1 523 ? -25.104 1.288 34.768 1.00 89.38 523 LEU A N 1
ATOM 4170 C CA . LEU A 1 523 ? -24.250 0.195 35.257 1.00 89.38 523 LEU A CA 1
ATOM 4171 C C . LEU A 1 523 ? -23.385 -0.385 34.130 1.00 89.38 523 LEU A C 1
ATOM 4173 O O . LEU A 1 523 ? -22.217 -0.695 34.335 1.00 89.38 523 LEU A O 1
ATOM 4177 N N . LYS A 1 524 ? -23.963 -0.505 32.931 1.00 88.94 524 LYS A N 1
ATOM 4178 C CA . LYS A 1 524 ? -23.264 -1.022 31.758 1.00 88.94 524 LYS A CA 1
ATOM 4179 C C . LYS A 1 524 ? -22.122 -0.095 31.341 1.00 88.94 524 LYS A C 1
ATOM 4181 O O . LYS A 1 524 ? -21.049 -0.602 31.037 1.00 88.94 524 LYS A O 1
ATOM 4186 N N . ALA A 1 525 ? -22.297 1.227 31.418 1.00 90.81 525 ALA A N 1
ATOM 4187 C CA . ALA A 1 525 ? -21.218 2.187 31.182 1.00 90.81 525 ALA A CA 1
ATOM 4188 C C . ALA A 1 525 ? -20.073 2.012 32.195 1.00 90.81 525 ALA A C 1
ATOM 4190 O O . ALA A 1 525 ? -18.920 1.914 31.788 1.00 90.81 525 ALA A O 1
ATOM 4191 N N . LEU A 1 526 ? -20.384 1.874 33.492 1.00 91.94 526 LEU A N 1
ATOM 4192 C CA . LEU A 1 526 ? -19.371 1.619 34.525 1.00 91.94 526 LEU A CA 1
ATOM 4193 C C . LEU A 1 526 ? -18.600 0.318 34.263 1.00 91.94 526 LEU A C 1
ATOM 4195 O O . LEU A 1 526 ? -17.374 0.314 34.271 1.00 91.94 526 LEU A O 1
ATOM 4199 N N . HIS A 1 527 ? -19.303 -0.783 33.991 1.00 91.25 527 HIS A N 1
ATOM 4200 C CA . HIS A 1 527 ? -18.655 -2.061 33.688 1.00 91.25 527 HIS A CA 1
ATOM 4201 C C . HIS A 1 527 ? -17.807 -1.984 32.414 1.00 91.25 527 HIS A C 1
ATOM 4203 O O . HIS A 1 527 ? -16.690 -2.490 32.401 1.00 91.25 527 HIS A O 1
ATOM 4209 N N . THR A 1 528 ? -18.296 -1.306 31.372 1.00 90.50 528 THR A N 1
ATOM 4210 C CA . THR A 1 528 ? -17.550 -1.109 30.119 1.00 90.50 528 THR A CA 1
ATOM 4211 C C . THR A 1 528 ? -16.280 -0.296 30.364 1.00 90.50 528 THR A C 1
ATOM 4213 O O . THR A 1 528 ? -15.231 -0.667 29.853 1.00 90.50 528 THR A O 1
ATOM 4216 N N . ALA A 1 529 ? -16.333 0.751 31.197 1.00 91.50 529 ALA A N 1
ATOM 4217 C CA . ALA A 1 529 ? -15.152 1.528 31.572 1.00 91.50 529 ALA A CA 1
ATOM 4218 C C . ALA A 1 529 ? -14.091 0.659 32.268 1.00 91.50 529 ALA A C 1
ATOM 4220 O O . ALA A 1 529 ? -12.921 0.729 31.901 1.00 91.50 529 ALA A O 1
ATOM 4221 N N . ILE A 1 530 ? -14.498 -0.202 33.210 1.00 91.06 530 ILE A N 1
ATOM 4222 C CA . ILE A 1 530 ? -13.586 -1.123 33.910 1.00 91.06 530 ILE A CA 1
ATOM 4223 C C . ILE A 1 530 ? -12.969 -2.124 32.924 1.00 91.06 530 ILE A C 1
ATOM 4225 O O . ILE A 1 530 ? -11.750 -2.253 32.871 1.00 91.06 530 ILE A O 1
ATOM 4229 N N . ILE A 1 531 ? -13.791 -2.772 32.092 1.00 88.88 531 ILE A N 1
ATOM 4230 C CA . ILE A 1 531 ? -13.340 -3.760 31.095 1.00 88.88 531 ILE A CA 1
ATOM 4231 C C . ILE A 1 531 ? -12.386 -3.127 30.067 1.00 88.88 531 ILE A C 1
ATOM 4233 O O . ILE A 1 531 ? -11.414 -3.749 29.651 1.00 88.88 531 ILE A O 1
ATOM 4237 N N . LYS A 1 532 ? -12.627 -1.871 29.671 1.00 87.44 532 LYS A N 1
ATOM 4238 C CA . LYS A 1 532 ? -11.762 -1.101 28.759 1.00 87.44 532 LYS A CA 1
ATOM 4239 C C . LYS A 1 532 ? -10.558 -0.450 29.459 1.00 87.44 532 LYS A C 1
ATOM 4241 O O . LYS A 1 532 ? -9.852 0.344 28.840 1.00 87.44 532 LYS A O 1
ATOM 4246 N N . GLY A 1 533 ? -10.325 -0.745 30.740 1.00 86.94 533 GLY A N 1
ATOM 4247 C CA . GLY A 1 533 ? -9.178 -0.250 31.504 1.00 86.94 533 GLY A CA 1
ATOM 4248 C C . GLY A 1 533 ? -9.197 1.248 31.822 1.00 86.94 533 GLY A C 1
ATOM 4249 O O . GLY A 1 533 ? -8.154 1.832 32.099 1.00 86.94 533 GLY A O 1
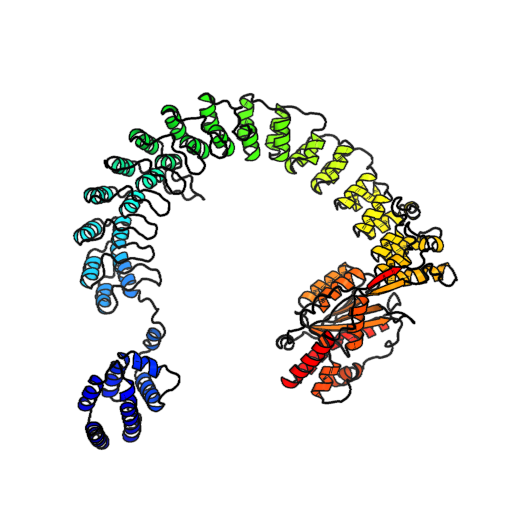ATOM 4250 N N . LYS A 1 534 ? -10.364 1.898 31.782 1.00 87.88 534 LYS A N 1
ATOM 4251 C CA . LYS A 1 534 ? -10.537 3.323 32.098 1.00 87.88 534 LYS A CA 1
ATOM 4252 C C . LYS A 1 534 ? -10.796 3.514 33.600 1.00 87.88 534 LYS A C 1
ATOM 4254 O O . LYS A 1 534 ? -11.887 3.924 34.000 1.00 87.88 534 LYS A O 1
ATOM 4259 N N . GLU A 1 535 ? -9.799 3.182 34.427 1.00 88.75 535 GLU A N 1
ATOM 4260 C CA . GLU A 1 535 ? -9.910 3.161 35.899 1.00 88.75 535 GLU A CA 1
ATOM 4261 C C . GLU A 1 535 ? -10.346 4.519 36.479 1.00 88.75 535 GLU A C 1
ATOM 4263 O O . GLU A 1 535 ? -11.289 4.570 37.266 1.00 88.75 535 GLU A O 1
ATOM 4268 N N . GLU A 1 536 ? -9.743 5.626 36.039 1.00 88.50 536 GLU A N 1
ATOM 4269 C CA . GLU A 1 536 ? -10.076 6.975 36.528 1.00 88.50 536 GLU A CA 1
ATOM 4270 C C . GLU A 1 536 ? -11.524 7.374 36.215 1.00 88.50 536 GLU A C 1
ATOM 4272 O O . GLU A 1 536 ? -12.240 7.865 37.087 1.00 88.50 536 GLU A O 1
ATOM 4277 N N . ILE A 1 537 ? -11.998 7.072 35.001 1.00 90.25 537 ILE A N 1
ATOM 4278 C CA . ILE A 1 537 ? -13.386 7.327 34.593 1.00 90.25 537 ILE A CA 1
ATOM 4279 C C . ILE A 1 537 ? -14.350 6.507 35.461 1.00 90.25 537 ILE A C 1
ATOM 4281 O O . ILE A 1 537 ? -15.388 7.017 35.885 1.00 90.25 537 ILE A O 1
ATOM 4285 N N . ALA A 1 538 ? -14.013 5.247 35.758 1.00 91.25 538 ALA A N 1
ATOM 4286 C CA . ALA A 1 538 ? -14.810 4.406 36.647 1.00 91.25 538 ALA A CA 1
ATOM 4287 C C . ALA A 1 538 ? -14.846 4.969 38.080 1.00 91.25 538 ALA A C 1
ATOM 4289 O O . ALA A 1 538 ? -15.922 5.043 38.679 1.00 91.25 538 ALA A O 1
ATOM 4290 N N . ILE A 1 539 ? -13.702 5.421 38.608 1.00 90.00 539 ILE A N 1
ATOM 4291 C CA . ILE A 1 539 ? -13.604 6.077 39.920 1.00 90.00 539 ILE A CA 1
ATOM 4292 C C . ILE A 1 539 ? -14.493 7.329 39.963 1.00 90.00 539 ILE A C 1
ATOM 4294 O O . ILE A 1 539 ? -15.277 7.485 40.901 1.00 90.00 539 ILE A O 1
ATOM 4298 N N . ASP A 1 540 ? -14.432 8.190 38.947 1.00 89.38 540 ASP A N 1
ATOM 4299 C CA . ASP A 1 540 ? -15.250 9.405 38.874 1.00 89.38 540 ASP A CA 1
ATOM 4300 C C . ASP A 1 540 ? -16.747 9.091 38.772 1.00 89.38 540 ASP A C 1
ATOM 4302 O O . ASP A 1 540 ? -17.567 9.705 39.466 1.00 89.38 540 ASP A O 1
ATOM 4306 N N . MET A 1 541 ? -17.123 8.075 37.987 1.00 90.81 541 MET A N 1
ATOM 4307 C CA . MET A 1 541 ? -18.504 7.586 37.937 1.00 90.81 541 MET A CA 1
ATOM 4308 C C . MET A 1 541 ? -18.998 7.154 39.321 1.00 90.81 541 MET A C 1
ATOM 4310 O O . MET A 1 541 ? -20.121 7.486 39.696 1.00 90.81 541 MET A O 1
ATOM 4314 N N . ILE A 1 542 ? -18.182 6.439 40.095 1.00 89.94 542 ILE A N 1
ATOM 4315 C CA . ILE A 1 542 ? -18.559 5.957 41.431 1.00 89.94 542 ILE A CA 1
ATOM 4316 C C . ILE A 1 542 ? -18.659 7.108 42.434 1.00 89.94 542 ILE A C 1
ATOM 4318 O O . ILE A 1 542 ? -19.643 7.171 43.174 1.00 89.94 542 ILE A O 1
ATOM 4322 N N . LYS A 1 543 ? -17.698 8.041 42.427 1.00 86.50 543 LYS A N 1
ATOM 4323 C CA . LYS A 1 543 ? -17.697 9.223 43.308 1.00 86.50 543 LYS A CA 1
ATOM 4324 C C . LYS A 1 543 ? -18.964 10.061 43.137 1.00 86.50 543 LYS A C 1
ATOM 4326 O O . LYS A 1 543 ? -19.578 10.462 44.122 1.00 86.50 543 LYS A O 1
ATOM 4331 N N . HIS A 1 544 ? -19.373 10.309 41.893 1.00 85.31 544 HIS A N 1
ATOM 4332 C CA . HIS A 1 544 ? -20.549 11.131 41.599 1.00 85.31 544 HIS A CA 1
ATOM 4333 C C . HIS A 1 544 ? -21.871 10.346 41.626 1.00 85.31 544 HIS A C 1
ATOM 4335 O O . HIS A 1 544 ? -22.928 10.927 41.886 1.00 85.31 544 HIS A O 1
ATOM 4341 N N . TYR A 1 545 ? -21.838 9.029 41.392 1.00 87.56 545 TYR A N 1
ATOM 4342 C CA . TYR A 1 545 ? -23.026 8.175 41.308 1.00 87.56 545 TYR A CA 1
ATOM 4343 C C . TYR A 1 545 ? -22.902 6.904 42.172 1.00 87.56 545 TYR A C 1
ATOM 4345 O O . TYR A 1 545 ? -22.985 5.785 41.654 1.00 87.56 545 TYR A O 1
ATOM 4353 N N . PRO A 1 546 ? -22.836 7.033 43.513 1.00 83.62 546 PRO A N 1
ATOM 4354 C CA . PRO A 1 546 ? -22.592 5.913 44.432 1.00 83.62 546 PRO A CA 1
ATOM 4355 C C . PRO A 1 546 ? -23.668 4.816 44.384 1.00 83.62 546 PRO A C 1
ATOM 4357 O O . PRO A 1 546 ? -23.418 3.668 44.734 1.00 83.62 546 PRO A O 1
ATOM 4360 N N . LYS A 1 547 ? -24.872 5.111 43.870 1.00 83.81 547 LYS A N 1
ATOM 4361 C CA . LYS A 1 547 ? -25.926 4.099 43.651 1.00 83.81 547 LYS A CA 1
ATOM 4362 C C . LYS A 1 547 ? -25.534 3.007 42.644 1.00 83.81 547 LYS A C 1
ATOM 4364 O O . LYS A 1 547 ? -26.221 1.990 42.581 1.00 83.81 547 LYS A O 1
ATOM 4369 N N . LEU A 1 548 ? -24.492 3.210 41.833 1.00 85.25 548 LEU A N 1
ATOM 4370 C CA . LEU A 1 548 ? -23.982 2.185 40.919 1.00 85.25 548 LEU A CA 1
ATOM 4371 C C . LEU A 1 548 ? -23.287 1.033 41.659 1.00 85.25 548 LEU A C 1
ATOM 4373 O O . LEU A 1 548 ? -23.320 -0.085 41.157 1.00 85.25 548 LEU A O 1
ATOM 4377 N N . LEU A 1 549 ? -22.760 1.280 42.865 1.00 80.44 549 LEU A N 1
ATOM 4378 C CA . LEU A 1 549 ? -22.064 0.292 43.703 1.00 80.44 549 LEU A CA 1
ATOM 4379 C C . LEU A 1 549 ? -22.917 -0.942 44.014 1.00 80.44 549 LEU A C 1
ATOM 4381 O O . LEU A 1 549 ? -22.421 -2.059 44.043 1.00 80.44 549 LEU A O 1
ATOM 4385 N N . GLN A 1 550 ? -24.213 -0.737 44.248 1.00 71.44 550 GLN A N 1
ATOM 4386 C CA . GLN A 1 550 ? -25.125 -1.776 44.736 1.00 71.44 550 GLN A CA 1
ATOM 4387 C C . GLN A 1 550 ? -25.738 -2.622 43.616 1.00 71.44 550 GLN A C 1
ATOM 4389 O O . GLN A 1 550 ? -26.509 -3.541 43.885 1.00 71.44 550 GLN A O 1
ATOM 4394 N N . LYS A 1 551 ? -25.472 -2.289 42.348 1.00 79.44 551 LYS A N 1
ATOM 4395 C CA . LYS A 1 551 ? -26.111 -2.969 41.224 1.00 79.44 551 LYS A CA 1
ATOM 4396 C C . LYS A 1 551 ? -25.244 -4.119 40.729 1.00 79.44 551 LYS A C 1
ATOM 4398 O O . LYS A 1 551 ? -24.089 -3.927 40.367 1.00 79.44 551 LYS A O 1
ATOM 4403 N N . LEU A 1 552 ? -25.848 -5.298 40.661 1.00 83.56 552 LEU A N 1
ATOM 4404 C CA . LEU A 1 552 ? -25.239 -6.498 40.101 1.00 83.56 552 LEU A CA 1
ATOM 4405 C C . LEU A 1 552 ? -25.432 -6.525 38.586 1.00 83.56 552 LEU A C 1
ATOM 4407 O O . LEU A 1 552 ? -26.472 -6.095 38.074 1.00 83.56 552 LEU A O 1
ATOM 4411 N N . ASN A 1 553 ? -24.448 -7.054 37.861 1.00 84.38 553 ASN A N 1
ATOM 4412 C CA . ASN A 1 553 ? -24.663 -7.435 36.473 1.00 84.38 553 ASN A CA 1
ATOM 4413 C C . ASN A 1 553 ? -25.776 -8.505 36.427 1.00 84.38 553 ASN A C 1
ATOM 4415 O O . ASN A 1 553 ? -25.614 -9.548 37.059 1.00 84.38 553 ASN A O 1
ATOM 4419 N N . PRO A 1 554 ? -26.883 -8.294 35.694 1.00 80.25 554 PRO A N 1
ATOM 4420 C CA . PRO A 1 554 ? -28.010 -9.226 35.698 1.00 80.25 554 PRO A CA 1
ATOM 4421 C C . PRO A 1 554 ? -27.683 -10.598 35.090 1.00 80.25 554 PRO A C 1
ATOM 4423 O O . PRO A 1 554 ? -28.389 -11.555 35.380 1.00 80.25 554 PRO A O 1
ATOM 4426 N N . LEU A 1 555 ? -26.643 -10.701 34.255 1.00 82.75 555 LEU A N 1
ATOM 4427 C CA . LEU A 1 555 ? -26.243 -11.955 33.612 1.00 82.75 555 LEU A CA 1
ATOM 4428 C C . LEU A 1 555 ? -25.212 -12.729 34.435 1.00 82.75 555 LEU A C 1
ATOM 4430 O O . LEU A 1 555 ? -25.304 -13.945 34.537 1.00 82.75 555 LEU A O 1
ATOM 4434 N N . THR A 1 556 ? -24.223 -12.037 35.003 1.00 85.62 556 THR A N 1
ATOM 4435 C CA . THR A 1 556 ? -23.097 -12.690 35.694 1.00 85.62 556 THR A CA 1
ATOM 4436 C C . THR A 1 556 ? -23.192 -12.626 37.214 1.00 85.62 556 THR A C 1
ATOM 4438 O O . THR A 1 556 ? -22.450 -13.322 37.901 1.00 85.62 556 THR A O 1
ATOM 4441 N N . GLY A 1 557 ? -24.059 -11.780 37.770 1.00 87.62 557 GLY A N 1
ATOM 4442 C CA . GLY A 1 557 ? -24.089 -11.467 39.202 1.00 87.62 557 GLY A CA 1
ATOM 4443 C C . GLY A 1 557 ? -22.885 -10.655 39.687 1.00 87.62 557 GLY A C 1
ATOM 4444 O O . GLY A 1 557 ? -22.810 -10.337 40.866 1.00 87.62 557 GLY A O 1
ATOM 4445 N N . ARG A 1 558 ? -21.943 -10.284 38.808 1.00 90.75 558 ARG A N 1
ATOM 4446 C CA . ARG A 1 558 ? -20.722 -9.568 39.203 1.00 90.75 558 ARG A CA 1
ATOM 4447 C C . ARG A 1 558 ? -21.001 -8.106 39.553 1.00 90.75 558 ARG A C 1
ATOM 4449 O O . ARG A 1 558 ? -21.718 -7.409 38.830 1.00 90.75 558 ARG A O 1
ATOM 4456 N N . THR A 1 559 ? -20.384 -7.639 40.638 1.00 92.00 559 THR A N 1
ATOM 4457 C CA . THR A 1 559 ? -20.272 -6.212 40.999 1.00 92.00 559 THR A CA 1
ATOM 4458 C C . THR A 1 559 ? -19.074 -5.561 40.299 1.00 92.00 559 THR A C 1
ATOM 4460 O O . THR A 1 559 ? -18.203 -6.247 39.759 1.00 92.00 559 THR A O 1
ATOM 4463 N N . ALA A 1 560 ? -18.958 -4.234 40.395 1.00 91.56 560 ALA A N 1
ATOM 4464 C CA . ALA A 1 560 ? -17.746 -3.522 39.990 1.00 91.56 560 ALA A CA 1
ATOM 4465 C C . ALA A 1 560 ? -16.485 -4.007 40.740 1.00 91.56 560 ALA A C 1
ATOM 4467 O O . ALA A 1 560 ? -15.400 -3.971 40.168 1.00 91.56 560 ALA A O 1
ATOM 4468 N N . LEU A 1 561 ? -16.615 -4.513 41.979 1.00 92.44 561 LEU A N 1
ATOM 4469 C CA . LEU A 1 561 ? -15.487 -5.059 42.749 1.00 92.44 561 LEU A CA 1
ATOM 4470 C C . LEU A 1 561 ? -14.975 -6.386 42.178 1.00 92.44 561 LEU A C 1
ATOM 4472 O O . LEU A 1 561 ? -13.769 -6.600 42.137 1.00 92.44 561 LEU A O 1
ATOM 4476 N N . HIS A 1 562 ? -15.869 -7.243 41.677 1.00 92.38 562 HIS A N 1
ATOM 4477 C CA . HIS A 1 562 ? -15.477 -8.470 40.975 1.00 92.38 562 HIS A CA 1
ATOM 4478 C C . HIS A 1 562 ? -14.699 -8.145 39.693 1.00 92.38 562 HIS A C 1
ATOM 4480 O O . HIS A 1 562 ? -13.664 -8.748 39.428 1.00 92.38 562 HIS A O 1
ATOM 4486 N N . LEU A 1 563 ? -15.163 -7.155 38.921 1.00 91.69 563 LEU A N 1
ATOM 4487 C CA . LEU A 1 563 ? -14.460 -6.712 37.712 1.00 91.69 563 LEU A CA 1
ATOM 4488 C C . LEU A 1 563 ? -13.121 -6.034 38.041 1.00 91.69 563 LEU A C 1
ATOM 4490 O O . LEU A 1 563 ? -12.145 -6.236 37.324 1.00 91.69 563 LEU A O 1
ATOM 4494 N N . ALA A 1 564 ? -13.048 -5.270 39.136 1.00 90.75 564 ALA A N 1
ATOM 4495 C CA . ALA A 1 564 ? -11.791 -4.708 39.627 1.00 90.75 564 ALA A CA 1
ATOM 4496 C C . ALA A 1 564 ? -10.798 -5.811 40.031 1.00 90.75 564 ALA A C 1
ATOM 4498 O O . ALA A 1 564 ? -9.616 -5.699 39.713 1.00 90.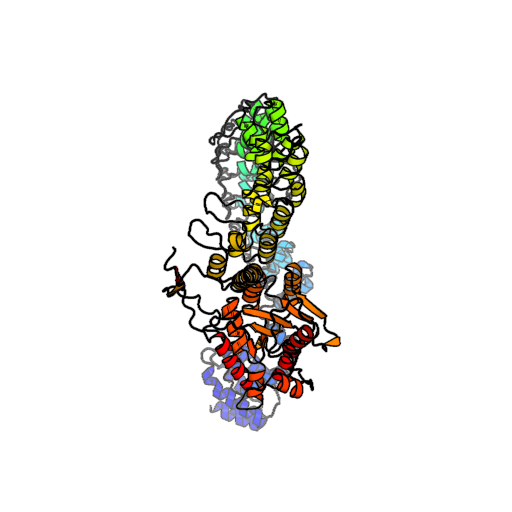75 564 ALA A O 1
ATOM 4499 N N . ALA A 1 565 ? -11.276 -6.890 40.663 1.00 89.31 565 ALA A N 1
ATOM 4500 C CA . ALA A 1 565 ? -10.468 -8.055 41.024 1.00 89.31 565 ALA A CA 1
ATOM 4501 C C . ALA A 1 565 ? -9.921 -8.800 39.801 1.00 89.31 565 ALA A C 1
ATOM 4503 O O . ALA A 1 565 ? -8.771 -9.218 39.809 1.00 89.31 565 ALA A O 1
ATOM 4504 N N . GLU A 1 566 ? -10.708 -8.908 38.732 1.00 85.94 566 GLU A N 1
ATOM 4505 C CA . GLU A 1 566 ? -10.294 -9.504 37.453 1.00 85.94 566 GLU A CA 1
ATOM 4506 C C . GLU A 1 566 ? -9.184 -8.706 36.742 1.00 85.94 566 GLU A C 1
ATOM 4508 O O . GLU A 1 566 ? -8.420 -9.269 35.959 1.00 85.94 566 GLU A O 1
ATOM 4513 N N . HIS A 1 567 ? -9.059 -7.407 37.032 1.00 82.75 567 HIS A N 1
ATOM 4514 C CA . HIS A 1 567 ? -8.081 -6.512 36.399 1.00 82.75 567 HIS A CA 1
ATOM 4515 C C . HIS A 1 567 ? -6.965 -6.037 37.347 1.00 82.75 567 HIS A C 1
ATOM 4517 O O . HIS A 1 567 ? -6.019 -5.389 36.899 1.00 82.75 567 HIS A O 1
ATOM 4523 N N . GLY A 1 568 ? -7.053 -6.354 38.643 1.00 79.88 568 GLY A N 1
ATOM 4524 C CA . GLY A 1 568 ? -6.089 -5.936 39.664 1.00 79.88 568 GLY A CA 1
ATOM 4525 C C . GLY A 1 568 ? -6.149 -4.445 40.033 1.00 79.88 568 GLY A C 1
ATOM 4526 O O . GLY A 1 568 ? -5.155 -3.903 40.516 1.00 79.88 568 GLY A O 1
ATOM 4527 N N . PHE A 1 569 ? -7.283 -3.767 39.821 1.00 84.69 569 PHE A N 1
ATOM 4528 C CA . PHE A 1 569 ? -7.436 -2.323 40.062 1.00 84.69 569 PHE A CA 1
ATOM 4529 C C . PHE A 1 569 ? -7.577 -1.992 41.553 1.00 84.69 569 PHE A C 1
ATOM 4531 O O . PHE A 1 569 ? -8.683 -1.872 42.085 1.00 84.69 569 PHE A O 1
ATOM 4538 N N . CYS A 1 570 ? -6.442 -1.875 42.245 1.00 80.81 570 CYS A N 1
ATOM 4539 C CA . CYS A 1 570 ? -6.385 -1.675 43.695 1.00 80.81 570 CYS A CA 1
ATOM 4540 C C . CYS A 1 570 ? -6.974 -0.322 44.131 1.00 80.81 570 CYS A C 1
ATOM 4542 O O . CYS A 1 570 ? -7.687 -0.267 45.134 1.00 80.81 570 CYS A O 1
ATOM 4544 N N . ASN A 1 571 ? -6.748 0.752 43.363 1.00 78.31 571 ASN A N 1
ATOM 4545 C CA . ASN A 1 571 ? -7.278 2.082 43.683 1.00 78.31 571 ASN A CA 1
ATOM 4546 C C . ASN A 1 571 ? -8.798 2.120 43.520 1.00 78.31 571 ASN A C 1
ATOM 4548 O O . ASN A 1 571 ? -9.512 2.605 44.402 1.00 78.31 571 ASN A O 1
ATOM 4552 N N . LEU A 1 572 ? -9.303 1.550 42.423 1.00 87.50 572 LEU A N 1
ATOM 4553 C CA . LEU A 1 572 ? -10.735 1.354 42.239 1.00 87.50 572 LEU A CA 1
ATOM 4554 C C . LEU A 1 572 ? -11.334 0.486 43.353 1.00 87.50 572 LEU A C 1
ATOM 4556 O O . LEU A 1 572 ? -12.379 0.844 43.888 1.00 87.50 572 LEU A O 1
ATOM 4560 N N . ALA A 1 573 ? -10.688 -0.619 43.740 1.00 87.88 573 ALA A N 1
ATOM 4561 C CA . ALA A 1 573 ? -11.162 -1.482 44.823 1.00 87.88 573 ALA A CA 1
ATOM 4562 C C . ALA A 1 573 ? -11.250 -0.734 46.160 1.00 87.88 573 ALA A C 1
ATOM 4564 O O . ALA A 1 573 ? -12.284 -0.801 46.823 1.00 87.88 573 ALA A O 1
ATOM 4565 N N . ALA A 1 574 ? -10.225 0.042 46.516 1.00 83.06 574 ALA A N 1
ATOM 4566 C CA . ALA A 1 574 ? -10.249 0.893 47.700 1.00 83.06 574 ALA A CA 1
ATOM 4567 C C . ALA A 1 574 ? -11.404 1.908 47.635 1.00 83.06 574 ALA A C 1
ATOM 4569 O O . ALA A 1 574 ? -12.210 1.981 48.559 1.00 83.06 574 ALA A O 1
ATOM 4570 N N . ALA A 1 575 ? -11.560 2.625 46.515 1.00 84.88 575 ALA A N 1
ATOM 4571 C CA . ALA A 1 575 ? -12.643 3.593 46.330 1.00 84.88 575 ALA A CA 1
ATOM 4572 C C . ALA A 1 575 ? -14.039 2.947 46.420 1.00 84.88 575 ALA A C 1
ATOM 4574 O O . ALA A 1 575 ? -14.947 3.507 47.042 1.00 84.88 575 ALA A O 1
ATOM 4575 N N . LEU A 1 576 ? -14.207 1.762 45.829 1.00 89.44 576 LEU A N 1
ATOM 4576 C CA . LEU A 1 576 ? -15.430 0.964 45.876 1.00 89.44 576 LEU A CA 1
ATOM 4577 C C . LEU A 1 576 ? -15.777 0.550 47.312 1.00 89.44 576 LEU A C 1
ATOM 4579 O O . LEU A 1 576 ? -16.921 0.711 47.729 1.00 89.44 576 LEU A O 1
ATOM 4583 N N . ILE A 1 577 ? -14.798 0.033 48.058 1.00 86.94 577 ILE A N 1
ATOM 4584 C CA . ILE A 1 577 ? -14.971 -0.477 49.425 1.00 86.94 577 ILE A CA 1
ATOM 4585 C C . ILE A 1 577 ? -15.225 0.671 50.402 1.00 86.94 577 ILE A C 1
ATOM 4587 O O . ILE A 1 577 ? -16.179 0.604 51.171 1.00 86.94 577 ILE A O 1
ATOM 4591 N N . SER A 1 578 ? -14.445 1.754 50.337 1.00 82.44 578 SER A N 1
ATOM 4592 C CA . SER A 1 578 ? -14.643 2.935 51.189 1.00 82.44 578 SER A CA 1
ATOM 4593 C C . SER A 1 578 ? -15.987 3.625 50.949 1.00 82.44 578 SER A C 1
ATOM 4595 O O . SER A 1 578 ? -16.524 4.252 51.857 1.00 82.44 578 SER A O 1
ATOM 4597 N N . SER A 1 579 ? -16.540 3.509 49.738 1.00 84.25 579 SER A N 1
ATOM 4598 C CA . SER A 1 579 ? -17.849 4.075 49.387 1.00 84.25 579 SER A CA 1
ATOM 4599 C C . SER A 1 579 ? -19.012 3.098 49.614 1.00 84.25 579 SER A C 1
ATOM 4601 O O . SER A 1 579 ? -20.174 3.483 49.452 1.00 84.25 579 SER A O 1
ATOM 4603 N N . ALA A 1 580 ? -18.734 1.833 49.947 1.00 84.88 580 ALA A N 1
ATOM 4604 C CA . ALA A 1 580 ? -19.759 0.816 50.139 1.00 84.88 580 ALA A CA 1
ATOM 4605 C C . ALA A 1 580 ? -20.505 1.033 51.473 1.00 84.88 580 ALA A C 1
ATOM 4607 O O . ALA A 1 580 ? -19.867 1.265 52.499 1.00 84.88 580 ALA A O 1
ATOM 4608 N N . PRO A 1 581 ? -21.847 0.896 51.512 1.00 81.75 581 PRO A N 1
ATOM 4609 C CA . PRO A 1 581 ? -22.614 1.042 52.754 1.00 81.75 581 PRO A CA 1
ATOM 4610 C C . PRO A 1 581 ? -22.256 -0.018 53.802 1.00 81.75 581 PRO A C 1
ATOM 4612 O O . PRO A 1 581 ? -22.281 0.256 54.997 1.00 81.75 581 PRO A O 1
ATOM 4615 N N . ASN A 1 582 ? -21.949 -1.232 53.338 1.00 85.31 582 ASN A N 1
ATOM 4616 C CA . ASN A 1 582 ? -21.505 -2.352 54.156 1.00 85.31 582 ASN A CA 1
ATOM 4617 C C . ASN A 1 582 ? -20.290 -3.008 53.474 1.00 85.31 582 ASN A C 1
ATOM 4619 O O . ASN A 1 582 ? -20.467 -3.889 52.629 1.00 85.31 582 ASN A O 1
ATOM 4623 N N . PRO A 1 583 ? -19.062 -2.557 53.788 1.00 83.69 583 PRO A N 1
ATOM 4624 C CA . PRO A 1 583 ? -17.843 -3.052 53.150 1.00 83.69 583 PRO A CA 1
ATOM 4625 C C . PRO A 1 583 ? -17.655 -4.566 53.294 1.00 83.69 583 PRO A C 1
ATOM 4627 O O . PRO A 1 583 ? -17.312 -5.234 52.323 1.00 83.69 583 PRO A O 1
ATOM 4630 N N . CYS A 1 584 ? -17.947 -5.125 54.473 1.00 80.69 584 CYS A N 1
ATOM 4631 C CA . CYS A 1 584 ? -17.811 -6.559 54.741 1.00 80.69 584 CYS A CA 1
ATOM 4632 C C . CYS A 1 584 ? -18.744 -7.400 53.866 1.00 80.69 584 CYS A C 1
ATOM 4634 O O . CYS A 1 584 ? -18.326 -8.404 53.296 1.00 80.69 584 CYS A O 1
ATOM 4636 N N . GLU A 1 585 ? -20.005 -6.983 53.747 1.00 83.56 585 GLU A N 1
ATOM 4637 C CA . GLU A 1 585 ? -20.975 -7.656 52.882 1.00 83.56 585 GLU A CA 1
ATOM 4638 C C . GLU A 1 585 ? -20.580 -7.514 51.413 1.00 83.56 585 GLU A C 1
ATOM 4640 O O . GLU A 1 585 ? -20.578 -8.500 50.687 1.00 83.56 585 GLU A O 1
ATOM 4645 N N . TYR A 1 586 ? -20.153 -6.321 50.993 1.00 86.81 586 TYR A N 1
ATOM 4646 C CA . TYR A 1 586 ? -19.771 -6.045 49.611 1.00 86.81 586 TYR A CA 1
ATOM 4647 C C . TYR A 1 586 ? -18.544 -6.847 49.141 1.00 86.81 586 TYR A C 1
ATOM 4649 O O . TYR A 1 586 ? -18.520 -7.304 47.999 1.00 86.81 586 TYR A O 1
ATOM 4657 N N . ILE A 1 587 ? -17.556 -7.059 50.020 1.00 86.31 587 ILE A N 1
ATOM 4658 C CA . ILE A 1 587 ? -16.376 -7.903 49.761 1.00 86.31 587 ILE A CA 1
ATOM 4659 C C . ILE A 1 587 ? -16.762 -9.388 49.629 1.00 86.31 587 ILE A C 1
ATOM 4661 O O . ILE A 1 587 ? -16.186 -10.100 48.805 1.00 86.31 587 ILE A O 1
ATOM 4665 N N . ASN A 1 588 ? -17.739 -9.844 50.418 1.00 84.44 588 ASN A N 1
ATOM 4666 C CA . ASN A 1 588 ? -18.182 -11.240 50.459 1.00 84.44 588 ASN A CA 1
ATOM 4667 C C . ASN A 1 588 ? -19.316 -11.571 49.478 1.00 84.44 588 ASN A C 1
ATOM 4669 O O . ASN A 1 588 ? -19.746 -12.723 49.431 1.00 84.44 588 ASN A O 1
ATOM 4673 N N . LEU A 1 589 ? -19.816 -10.597 48.708 1.00 87.38 589 LEU A N 1
ATOM 4674 C CA . LEU A 1 589 ? -20.804 -10.866 47.667 1.00 87.38 589 LEU A CA 1
ATOM 4675 C C . LEU A 1 589 ? -20.251 -11.905 46.694 1.00 87.38 589 LEU A C 1
ATOM 4677 O O . LEU A 1 589 ? -19.107 -11.802 46.255 1.00 87.38 589 LEU A O 1
ATOM 4681 N N . LEU A 1 590 ? -21.087 -12.884 46.367 1.00 88.19 590 LEU A N 1
ATOM 4682 C CA . LEU A 1 590 ? -20.771 -13.933 45.411 1.00 88.19 590 LEU A CA 1
ATOM 4683 C C . LEU A 1 590 ? -21.407 -13.599 44.065 1.00 88.19 590 LEU A C 1
ATOM 4685 O O . LEU A 1 590 ? -22.544 -13.117 44.008 1.00 88.19 590 LEU A O 1
ATOM 4689 N N . ASP A 1 591 ? -20.682 -13.867 42.985 1.00 87.25 591 ASP A N 1
ATOM 4690 C CA . ASP A 1 591 ? -21.257 -13.858 41.648 1.00 87.25 591 ASP A CA 1
ATOM 4691 C C . ASP A 1 591 ? -22.129 -15.108 41.398 1.00 87.25 591 ASP A C 1
ATOM 4693 O O . ASP A 1 591 ? -22.301 -15.968 42.265 1.00 87.25 591 ASP A O 1
ATOM 4697 N N . THR A 1 592 ? -22.722 -15.222 40.206 1.00 86.31 592 THR A N 1
ATOM 4698 C CA . THR A 1 592 ? -23.587 -16.374 39.857 1.00 86.31 592 THR A CA 1
ATOM 4699 C C . THR A 1 592 ? -22.862 -17.723 39.850 1.00 86.31 592 THR A C 1
ATOM 4701 O O . THR A 1 592 ? -23.527 -18.757 39.864 1.00 86.31 592 THR A O 1
ATOM 4704 N N . GLN A 1 593 ? -21.526 -17.730 39.836 1.00 81.56 593 GLN A N 1
ATOM 4705 C CA . GLN A 1 593 ? -20.700 -18.936 39.924 1.00 81.56 593 GLN A CA 1
ATOM 4706 C C . GLN A 1 593 ? -20.273 -19.240 41.368 1.00 81.56 593 GLN A C 1
ATOM 4708 O O . GLN A 1 593 ? -19.520 -20.185 41.596 1.00 81.56 593 GLN A O 1
ATOM 4713 N N . GLY A 1 594 ? -20.740 -18.457 42.347 1.00 82.56 594 GLY A N 1
ATOM 4714 C CA . GLY A 1 594 ? -20.365 -18.610 43.749 1.00 82.56 594 GLY A CA 1
ATOM 4715 C C . GLY A 1 594 ? -18.981 -18.041 44.076 1.00 82.56 594 GLY A C 1
ATOM 4716 O O . GLY A 1 594 ? -18.416 -18.385 45.112 1.00 82.56 594 GLY A O 1
ATOM 4717 N N . LEU A 1 595 ? -18.407 -17.193 43.212 1.00 83.81 595 LEU A N 1
ATOM 4718 C CA . LEU A 1 595 ? -17.065 -16.643 43.402 1.00 83.81 595 LEU A CA 1
ATOM 4719 C C . LEU A 1 595 ? -17.139 -15.239 44.002 1.00 83.81 595 LEU A C 1
ATOM 4721 O O . LEU A 1 595 ? -17.848 -14.380 43.485 1.00 83.81 595 LEU A O 1
ATOM 4725 N N . SER A 1 596 ? -16.368 -14.992 45.062 1.00 88.06 596 SER A N 1
ATOM 4726 C CA . SER A 1 596 ? -16.164 -13.643 45.600 1.00 88.06 596 SER A CA 1
ATOM 4727 C C . SER A 1 596 ? -15.047 -12.909 44.857 1.00 88.06 596 SER A C 1
ATOM 4729 O O . SER A 1 596 ? -14.194 -13.522 44.207 1.00 88.06 596 SER A O 1
ATOM 4731 N N . ALA A 1 597 ? -14.977 -11.586 45.020 1.00 88.06 597 ALA A N 1
ATOM 4732 C CA . ALA A 1 597 ? -13.880 -10.782 44.479 1.00 88.06 597 ALA A CA 1
ATOM 4733 C C . ALA A 1 597 ? -12.493 -11.250 44.970 1.00 88.06 597 ALA A C 1
ATOM 4735 O O . ALA A 1 597 ? -11.529 -11.201 44.208 1.00 88.06 597 ALA A O 1
ATOM 4736 N N . MET A 1 598 ? -12.388 -11.759 46.206 1.00 84.81 598 MET A N 1
ATOM 4737 C CA . MET A 1 598 ? -11.138 -12.340 46.718 1.00 84.81 598 MET A CA 1
ATOM 4738 C C . MET A 1 598 ? -10.712 -13.565 45.907 1.00 84.81 598 MET A C 1
ATOM 4740 O O . MET A 1 598 ? -9.550 -13.690 45.538 1.00 84.81 598 MET A O 1
ATOM 4744 N N . ILE A 1 599 ? -11.659 -14.453 45.602 1.00 81.44 599 ILE A N 1
ATOM 4745 C CA . ILE A 1 599 ? -11.388 -15.687 44.860 1.00 81.44 599 ILE A CA 1
ATOM 4746 C C . ILE A 1 599 ? -11.030 -15.365 43.409 1.00 81.44 599 ILE A C 1
ATOM 4748 O O . ILE A 1 599 ? -10.077 -15.928 42.880 1.00 81.44 599 ILE A O 1
ATOM 4752 N N . ILE A 1 600 ? -11.739 -14.423 42.778 1.00 83.56 600 ILE A N 1
ATOM 4753 C CA . ILE A 1 600 ? -11.397 -13.953 41.428 1.00 83.56 600 ILE A CA 1
ATOM 4754 C C . ILE A 1 600 ? -9.963 -13.406 41.404 1.00 83.56 600 ILE A C 1
ATOM 4756 O O . ILE A 1 600 ? -9.182 -13.778 40.532 1.00 83.56 600 ILE A O 1
ATOM 4760 N N . ALA A 1 601 ? -9.573 -12.592 42.387 1.00 81.38 601 ALA A N 1
ATOM 4761 C CA . ALA A 1 601 ? -8.200 -12.102 42.480 1.00 81.38 601 ALA A CA 1
ATOM 4762 C C . ALA A 1 601 ? -7.175 -13.241 42.650 1.00 81.38 601 ALA A C 1
ATOM 4764 O O . ALA A 1 601 ? -6.117 -13.198 42.019 1.00 81.38 601 ALA A O 1
ATOM 4765 N N . GLU A 1 602 ? -7.482 -14.278 43.439 1.00 73.38 602 GLU A N 1
ATOM 4766 C CA . GLU A 1 602 ? -6.624 -15.466 43.572 1.00 73.38 602 GLU A CA 1
ATOM 4767 C C . GLU A 1 602 ? -6.485 -16.231 42.246 1.00 73.38 602 GLU A C 1
ATOM 4769 O O . GLU A 1 602 ? -5.363 -16.573 41.865 1.00 73.38 602 GLU A O 1
ATOM 4774 N N . ILE A 1 603 ? -7.586 -16.438 41.512 1.00 72.06 603 ILE A N 1
ATOM 4775 C CA . ILE A 1 603 ? -7.602 -17.097 40.191 1.00 72.06 603 ILE A CA 1
ATOM 4776 C C . ILE A 1 603 ? -6.709 -16.345 39.199 1.00 72.06 603 ILE A C 1
ATOM 4778 O O . ILE A 1 603 ? -5.898 -16.952 38.498 1.00 72.06 603 ILE A O 1
ATOM 4782 N N . HIS A 1 604 ? -6.811 -15.016 39.174 1.00 71.31 604 HIS A N 1
ATOM 4783 C CA . HIS A 1 604 ? -6.000 -14.160 38.306 1.00 71.31 604 HIS A CA 1
ATOM 4784 C C . HIS A 1 604 ? -4.578 -13.908 38.848 1.00 71.31 604 HIS A C 1
ATOM 4786 O O . HIS A 1 604 ? -3.819 -13.143 38.253 1.00 71.31 604 HIS A O 1
ATOM 4792 N N . LYS A 1 605 ? -4.187 -14.574 39.946 1.00 70.06 605 LYS A N 1
ATOM 4793 C CA . LYS A 1 605 ? -2.872 -14.459 40.606 1.00 70.06 605 LYS A CA 1
ATOM 4794 C C . LYS A 1 605 ? -2.536 -13.044 41.083 1.00 70.06 605 LYS A C 1
ATOM 4796 O O . LYS A 1 605 ? -1.373 -12.694 41.281 1.00 70.06 605 LYS A O 1
ATOM 4801 N N . PHE A 1 606 ? -3.548 -12.227 41.355 1.00 71.81 606 PHE A N 1
ATOM 4802 C CA . PHE A 1 606 ? -3.384 -10.940 42.019 1.00 71.81 606 PHE A CA 1
ATOM 4803 C C . PHE A 1 606 ? -3.326 -11.146 43.535 1.00 71.81 606 PHE A C 1
ATOM 4805 O O . PHE A 1 606 ? -4.225 -10.766 44.287 1.00 71.81 606 PHE A O 1
ATOM 4812 N N . HIS A 1 607 ? -2.240 -11.776 43.993 1.00 70.00 607 HIS A N 1
ATOM 4813 C CA . HIS A 1 607 ? -2.028 -12.115 45.402 1.00 70.00 607 HIS A CA 1
ATOM 4814 C C . HIS A 1 607 ? -2.063 -10.880 46.305 1.00 70.00 607 HIS A C 1
ATOM 4816 O O . HIS A 1 607 ? -2.705 -10.907 47.348 1.00 70.00 607 HIS A O 1
ATOM 4822 N N . TYR A 1 608 ? -1.475 -9.767 45.862 1.00 68.81 608 TYR A N 1
ATOM 4823 C CA . TYR A 1 608 ? -1.566 -8.504 46.591 1.00 68.81 608 TYR A CA 1
ATOM 4824 C C . TYR A 1 608 ? -3.007 -7.996 46.708 1.00 68.81 608 TYR A C 1
ATOM 4826 O O . TYR A 1 608 ? -3.444 -7.670 47.802 1.00 68.81 608 TYR A O 1
ATOM 4834 N N . PHE A 1 609 ? -3.768 -7.984 45.608 1.00 78.25 609 PHE A N 1
ATOM 4835 C CA . PHE A 1 609 ? -5.176 -7.574 45.626 1.00 78.25 609 PHE A CA 1
ATOM 4836 C C . PHE A 1 609 ? -5.989 -8.448 46.592 1.00 78.25 609 PHE A C 1
ATOM 4838 O O . PHE A 1 609 ? -6.822 -7.951 47.342 1.00 78.25 609 PHE A O 1
ATOM 4845 N N . THR A 1 610 ? -5.701 -9.750 46.618 1.00 78.19 610 THR A N 1
ATOM 4846 C CA . THR A 1 610 ? -6.317 -10.695 47.557 1.00 78.19 610 THR A CA 1
ATOM 4847 C C . THR A 1 610 ? -6.009 -10.323 49.008 1.00 78.19 610 THR A C 1
ATOM 4849 O O . THR A 1 610 ? -6.923 -10.249 49.827 1.00 78.19 610 THR A O 1
ATOM 4852 N N . GLU A 1 611 ? -4.740 -10.080 49.339 1.00 72.19 611 GLU A N 1
ATOM 4853 C CA . GLU A 1 611 ? -4.335 -9.705 50.698 1.00 72.19 611 GLU A CA 1
ATOM 4854 C C . GLU A 1 611 ? -4.841 -8.313 51.092 1.00 72.19 611 GLU A C 1
ATOM 4856 O O . GLU A 1 611 ? -5.263 -8.132 52.227 1.00 72.19 611 GLU A O 1
ATOM 4861 N N . LEU A 1 612 ? -4.912 -7.361 50.157 1.00 77.94 612 LEU A N 1
ATOM 4862 C CA . LEU A 1 612 ? -5.556 -6.064 50.366 1.00 77.94 612 LEU A CA 1
ATOM 4863 C C . LEU A 1 612 ? -7.028 -6.247 50.749 1.00 77.94 612 LEU A C 1
ATOM 4865 O O . LEU A 1 612 ? -7.494 -5.645 51.711 1.00 77.94 612 LEU A O 1
ATOM 4869 N N . LEU A 1 613 ? -7.766 -7.100 50.034 1.00 81.62 613 LEU A N 1
ATOM 4870 C CA . LEU A 1 613 ? -9.155 -7.392 50.384 1.00 81.62 613 LEU A CA 1
ATOM 4871 C C . LEU A 1 613 ? -9.276 -8.061 51.758 1.00 81.62 613 LEU A C 1
ATOM 4873 O O . LEU A 1 613 ? -10.198 -7.737 52.503 1.00 81.62 613 LEU A O 1
ATOM 4877 N N . LYS A 1 614 ? -8.362 -8.973 52.107 1.00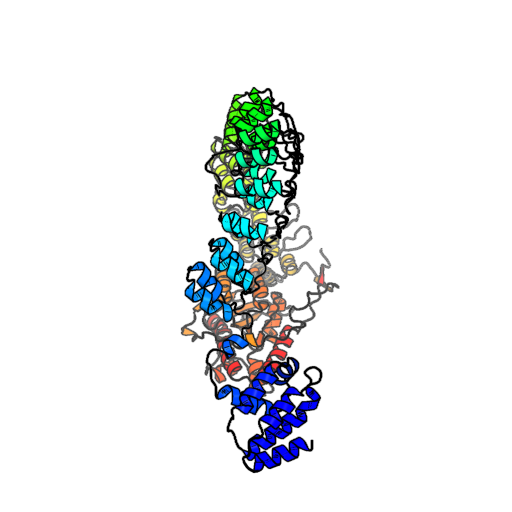 77.12 614 LYS A N 1
ATOM 4878 C CA . LYS A 1 614 ? -8.308 -9.620 53.429 1.00 77.12 614 LYS A CA 1
ATOM 4879 C C . LYS A 1 614 ? -8.011 -8.626 54.551 1.00 77.12 614 LYS A C 1
ATOM 4881 O O . LYS A 1 614 ? -8.689 -8.659 55.574 1.00 77.12 614 LYS A O 1
ATOM 4886 N N . ASP A 1 615 ? -7.041 -7.740 54.351 1.00 73.25 615 ASP A N 1
ATOM 4887 C CA . ASP A 1 615 ? -6.663 -6.693 55.300 1.00 73.25 615 ASP A CA 1
ATOM 4888 C C . ASP A 1 615 ? -7.820 -5.709 55.504 1.00 73.25 615 ASP A C 1
ATOM 4890 O O . ASP A 1 615 ? -8.311 -5.554 56.622 1.00 73.25 615 ASP A O 1
ATOM 4894 N N . LEU A 1 616 ? -8.367 -5.156 54.418 1.00 74.81 616 LEU A N 1
ATOM 4895 C CA . LEU A 1 616 ? -9.550 -4.292 54.469 1.00 74.81 616 LEU A CA 1
ATOM 4896 C C . LEU A 1 616 ? -10.735 -4.988 55.152 1.00 74.81 616 LEU A C 1
ATOM 4898 O O . LEU A 1 616 ? -11.436 -4.379 55.957 1.00 74.81 616 LEU A O 1
ATOM 4902 N N . TYR A 1 617 ? -10.946 -6.278 54.888 1.00 77.75 617 TYR A N 1
ATOM 4903 C CA . TYR A 1 617 ? -11.975 -7.054 55.573 1.00 77.75 617 TYR A CA 1
ATOM 4904 C C . TYR A 1 617 ? -11.694 -7.184 57.076 1.00 77.75 617 TYR A C 1
ATOM 4906 O O . TYR A 1 617 ? -12.600 -7.012 57.891 1.00 77.75 617 TYR A O 1
ATOM 4914 N N . SER A 1 618 ? -10.451 -7.463 57.469 1.00 70.81 618 SER A N 1
ATOM 4915 C CA . SER A 1 618 ? -10.042 -7.608 58.871 1.00 70.81 618 SER A CA 1
ATOM 4916 C C . SER A 1 618 ? -10.202 -6.306 59.665 1.00 70.81 618 SER A C 1
ATOM 4918 O O . SER A 1 618 ? -10.754 -6.325 60.767 1.00 70.81 618 SER A O 1
ATOM 4920 N N . GLN A 1 619 ? -9.830 -5.172 59.059 1.00 69.81 619 GLN A N 1
ATOM 4921 C CA . GLN A 1 619 ? -9.934 -3.835 59.643 1.00 69.81 619 GLN A CA 1
ATOM 4922 C C . GLN A 1 619 ? -11.388 -3.456 59.932 1.00 69.81 619 GLN A C 1
ATOM 4924 O O . GLN A 1 619 ? -11.669 -2.779 60.919 1.00 69.81 619 GLN A O 1
ATOM 4929 N N . VAL A 1 620 ? -12.321 -3.904 59.086 1.00 70.38 620 VAL A N 1
ATOM 4930 C CA . VAL A 1 620 ? -13.743 -3.559 59.211 1.00 70.38 620 VAL A CA 1
ATOM 4931 C C . VAL A 1 620 ? -14.532 -4.608 60.012 1.00 70.38 620 VAL A C 1
ATOM 4933 O O . VAL A 1 620 ? -15.558 -4.277 60.605 1.00 70.38 620 VAL A O 1
ATOM 4936 N N . SER A 1 621 ? -14.079 -5.868 60.078 1.00 66.25 621 SER A N 1
ATOM 4937 C CA . SER A 1 621 ? -14.859 -6.976 60.659 1.00 66.25 621 SER A CA 1
ATOM 4938 C C . SER A 1 621 ? -14.466 -7.408 62.078 1.00 66.25 621 SER A C 1
ATOM 4940 O O . SER A 1 621 ? -15.285 -8.068 62.721 1.00 66.25 621 SER A O 1
ATOM 4942 N N . ASN A 1 622 ? -13.267 -7.073 62.588 1.00 58.41 622 ASN A N 1
ATOM 4943 C CA . ASN A 1 622 ? -12.739 -7.589 63.871 1.00 58.41 622 ASN A CA 1
ATOM 4944 C C . ASN A 1 622 ? -12.845 -9.134 64.009 1.00 58.41 622 ASN A C 1
ATOM 4946 O O . ASN A 1 622 ? -12.943 -9.667 65.117 1.00 58.41 622 ASN A O 1
ATOM 4950 N N . ARG A 1 623 ? -12.878 -9.871 62.890 1.00 55.75 623 ARG A N 1
ATOM 4951 C CA . ARG A 1 623 ? -13.074 -11.329 62.824 1.00 55.75 623 ARG A CA 1
ATOM 4952 C C . ARG A 1 623 ? -12.032 -11.978 61.915 1.00 55.75 623 ARG A C 1
ATOM 4954 O O . ARG A 1 623 ? -11.545 -11.353 60.977 1.00 55.75 623 ARG A O 1
ATOM 4961 N N . GLU A 1 624 ? -11.741 -13.254 62.167 1.00 52.19 624 GLU A N 1
ATOM 4962 C CA . GLU A 1 624 ? -10.970 -14.088 61.240 1.00 52.19 624 GLU A CA 1
ATOM 4963 C C . GLU A 1 624 ? -11.735 -14.292 59.921 1.00 52.19 624 GLU A C 1
ATOM 4965 O O . GLU A 1 624 ? -12.961 -14.443 59.895 1.00 52.19 624 GLU A O 1
ATOM 4970 N N . ILE A 1 625 ? -10.992 -14.269 58.814 1.00 52.25 625 ILE A N 1
ATOM 4971 C CA . ILE A 1 625 ? -11.507 -14.410 57.450 1.00 52.25 625 ILE A CA 1
ATOM 4972 C C . ILE A 1 625 ? -12.040 -15.834 57.262 1.00 52.25 625 ILE A C 1
ATOM 4974 O O . ILE A 1 625 ? -11.280 -16.799 57.299 1.00 52.25 625 ILE A O 1
ATOM 4978 N N . ILE A 1 626 ? -13.344 -15.969 57.015 1.00 49.44 626 ILE A N 1
ATOM 4979 C CA . ILE A 1 626 ? -13.951 -17.247 56.633 1.00 49.44 626 ILE A CA 1
ATOM 4980 C C . ILE A 1 626 ? -13.863 -17.353 55.112 1.00 49.44 626 ILE A C 1
ATOM 4982 O O . ILE A 1 626 ? -14.654 -16.750 54.392 1.00 49.44 626 ILE A O 1
ATOM 4986 N N . THR A 1 627 ? -12.897 -18.114 54.609 1.00 50.81 627 THR A N 1
ATOM 4987 C CA . THR A 1 627 ? -12.854 -18.484 53.192 1.00 50.81 627 THR A CA 1
ATOM 4988 C C . THR A 1 627 ? -13.995 -19.464 52.894 1.00 50.81 627 THR A C 1
ATOM 4990 O O . THR A 1 627 ? -14.132 -20.500 53.541 1.00 50.81 627 THR A O 1
ATOM 4993 N N . HIS A 1 628 ? -14.870 -19.123 51.943 1.00 52.69 628 HIS A N 1
ATOM 4994 C CA . HIS A 1 628 ? -16.004 -19.976 51.544 1.00 52.69 628 HIS A CA 1
ATOM 4995 C C . HIS A 1 628 ? -15.599 -21.150 50.639 1.00 52.69 628 HIS A C 1
ATOM 4997 O O . HIS A 1 628 ? -16.386 -22.072 50.450 1.00 52.69 628 HIS A O 1
ATOM 5003 N N . ILE A 1 629 ? -14.356 -21.164 50.148 1.00 48.91 629 ILE A N 1
ATOM 5004 C CA . ILE A 1 629 ? -13.767 -22.294 49.424 1.00 48.91 629 ILE A CA 1
ATOM 5005 C C . ILE A 1 629 ? -12.862 -23.070 50.379 1.00 48.91 629 ILE A C 1
ATOM 5007 O O . ILE A 1 629 ? -11.894 -22.522 50.907 1.00 48.91 629 ILE A O 1
ATOM 5011 N N . LYS A 1 630 ? -13.173 -24.356 50.587 1.00 44.09 630 LYS A N 1
ATOM 5012 C CA . LYS A 1 630 ? -12.403 -25.248 51.472 1.00 44.09 630 LYS A CA 1
ATOM 5013 C C . LYS A 1 630 ? -11.081 -25.712 50.851 1.00 44.09 630 LYS A C 1
ATOM 5015 O O . LYS A 1 630 ? -10.136 -25.956 51.597 1.00 44.09 630 LYS A O 1
ATOM 5020 N N . SER A 1 631 ? -11.001 -25.822 49.523 1.00 48.28 631 SER A N 1
ATOM 5021 C CA . SER A 1 631 ? -9.759 -26.135 48.810 1.00 48.28 631 SER A CA 1
ATOM 5022 C C . SER A 1 631 ? -9.810 -25.700 47.340 1.00 48.28 631 SER A C 1
ATOM 5024 O O . SER A 1 631 ? -10.799 -25.906 46.638 1.00 48.28 631 SER A O 1
ATOM 5026 N N . ILE A 1 632 ? -8.715 -25.093 46.881 1.00 52.62 632 ILE A N 1
ATOM 5027 C CA . ILE A 1 632 ? -8.400 -24.906 45.463 1.00 52.62 632 ILE A CA 1
ATOM 5028 C C . ILE A 1 632 ? -7.328 -25.944 45.146 1.00 52.62 632 ILE A C 1
ATOM 5030 O O . ILE A 1 632 ? -6.232 -25.879 45.706 1.00 52.62 632 ILE A O 1
ATOM 5034 N N . GLU A 1 633 ? -7.649 -26.912 44.296 1.00 52.22 633 GLU A N 1
ATOM 5035 C CA . GLU A 1 633 ? -6.693 -27.911 43.830 1.00 52.22 633 GLU A CA 1
ATOM 5036 C C . GLU A 1 633 ? -6.142 -27.515 42.460 1.00 52.22 633 GLU A C 1
ATOM 5038 O O . GLU A 1 633 ? -6.840 -26.955 41.617 1.00 52.22 633 GLU A O 1
ATOM 5043 N N . TYR A 1 634 ? -4.861 -27.790 42.255 1.00 50.06 634 TYR A N 1
ATOM 5044 C CA . TYR A 1 634 ? -4.135 -27.503 41.027 1.00 50.06 634 TYR A CA 1
ATOM 5045 C C . TYR A 1 634 ? -3.719 -28.851 40.423 1.00 50.06 634 TYR A C 1
ATOM 5047 O O . TYR A 1 634 ? -2.909 -29.560 41.012 1.00 50.06 634 TYR A O 1
ATOM 5055 N N . GLU A 1 635 ? -4.287 -29.229 39.280 1.00 51.88 635 GLU A N 1
ATOM 5056 C CA . GLU A 1 635 ? -4.003 -30.477 38.559 1.00 51.88 635 GLU A CA 1
ATOM 5057 C C . GLU A 1 635 ? -3.076 -30.184 37.375 1.00 51.88 635 GLU A C 1
ATOM 5059 O O . GLU A 1 635 ? -3.398 -29.359 36.533 1.00 51.88 635 GLU A O 1
ATOM 5064 N N . GLU A 1 636 ? -1.904 -30.807 37.311 1.00 48.72 636 GLU A N 1
ATOM 5065 C CA . GLU A 1 636 ? -0.912 -30.528 36.262 1.00 48.72 636 GLU A CA 1
ATOM 5066 C C . GLU A 1 636 ? -1.433 -30.902 34.858 1.00 48.72 636 GLU A C 1
ATOM 5068 O O . GLU A 1 636 ? -2.073 -31.938 34.697 1.00 48.72 636 GLU A O 1
ATOM 5073 N N . THR A 1 637 ? -1.164 -30.081 33.838 1.00 55.66 637 THR A N 1
ATOM 5074 C CA . THR A 1 637 ? -1.520 -30.365 32.435 1.00 55.66 637 THR A CA 1
ATOM 5075 C C . THR A 1 637 ? -0.286 -30.713 31.597 1.00 55.66 637 THR A C 1
ATOM 5077 O O . THR A 1 637 ? 0.826 -30.275 31.899 1.00 55.66 637 THR A O 1
ATOM 5080 N N . ASP A 1 638 ? -0.501 -31.476 30.519 1.00 47.62 638 ASP A N 1
ATOM 5081 C CA . ASP A 1 638 ? 0.530 -31.947 29.575 1.00 47.62 638 ASP A CA 1
ATOM 5082 C C . ASP A 1 638 ? 0.978 -30.879 28.546 1.00 47.62 638 ASP A C 1
ATOM 5084 O O . ASP A 1 638 ? 1.602 -31.204 27.536 1.00 47.62 638 ASP A O 1
ATOM 5088 N N . GLU A 1 639 ? 0.648 -29.598 28.745 1.00 47.34 639 GLU A N 1
ATOM 5089 C CA . GLU A 1 639 ? 1.050 -28.528 27.821 1.00 47.34 639 GLU A CA 1
ATOM 5090 C C . GLU A 1 639 ? 2.545 -28.196 27.976 1.00 47.34 639 GLU A C 1
ATOM 5092 O O . GLU A 1 639 ? 3.023 -27.863 29.064 1.00 47.34 639 GLU A O 1
ATOM 5097 N N . GLU A 1 640 ? 3.304 -28.265 26.878 1.00 46.28 640 GLU A N 1
ATOM 5098 C CA . GLU A 1 640 ? 4.722 -27.896 26.876 1.00 46.28 640 GLU A CA 1
ATOM 5099 C C . GLU A 1 640 ? 4.903 -26.372 26.953 1.00 46.28 640 GLU A C 1
ATOM 5101 O O . GLU A 1 640 ? 4.338 -25.601 26.175 1.00 46.28 640 GLU A O 1
ATOM 5106 N N . ILE A 1 641 ? 5.742 -25.929 27.892 1.00 49.44 641 ILE A N 1
ATOM 5107 C CA . ILE A 1 641 ? 6.181 -24.533 27.999 1.00 49.44 641 ILE A CA 1
ATOM 5108 C C . ILE A 1 641 ? 7.056 -24.188 26.786 1.00 49.44 641 ILE A C 1
ATOM 5110 O O . ILE A 1 641 ? 7.882 -25.013 26.386 1.00 49.44 641 ILE A O 1
ATOM 5114 N N . PRO A 1 642 ? 6.965 -22.963 26.229 1.00 44.00 642 PRO A N 1
ATOM 5115 C CA . PRO A 1 642 ? 7.910 -22.507 25.218 1.00 44.00 642 PRO A CA 1
ATOM 5116 C C . PRO A 1 642 ? 9.357 -22.675 25.701 1.00 44.00 642 PRO A C 1
ATOM 5118 O O . PRO A 1 642 ? 9.743 -22.173 26.759 1.00 44.00 642 PRO A O 1
ATOM 5121 N N . ILE A 1 643 ? 10.151 -23.387 24.901 1.00 47.34 643 ILE A N 1
ATOM 5122 C CA . ILE A 1 643 ? 11.580 -23.627 2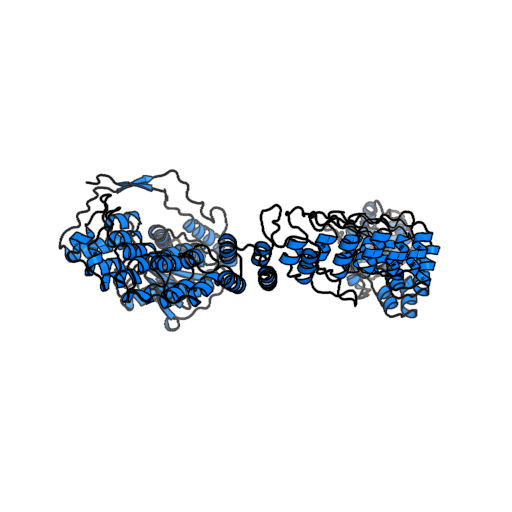5.123 1.00 47.34 643 ILE A CA 1
ATOM 5123 C C . ILE A 1 643 ? 12.269 -22.288 25.419 1.00 47.34 643 ILE A C 1
ATOM 5125 O O . ILE A 1 643 ? 12.072 -21.307 24.698 1.00 47.34 643 ILE A O 1
ATOM 5129 N N . HIS A 1 644 ? 13.067 -22.242 26.494 1.00 51.31 644 HIS A N 1
ATOM 5130 C CA . HIS A 1 644 ? 13.809 -21.043 26.882 1.00 51.31 644 HIS A CA 1
ATOM 5131 C C . HIS A 1 644 ? 14.613 -20.518 25.673 1.00 51.31 644 HIS A C 1
ATOM 5133 O O . HIS A 1 644 ? 15.332 -21.314 25.063 1.00 51.31 644 HIS A O 1
ATOM 5139 N N . PRO A 1 645 ? 14.558 -19.215 25.324 1.00 50.66 645 PRO A N 1
ATOM 5140 C CA . PRO A 1 645 ? 15.145 -18.695 24.079 1.00 50.66 645 PRO A CA 1
ATOM 5141 C C . PRO A 1 645 ? 16.655 -18.953 23.923 1.00 50.66 645 PRO A C 1
ATOM 5143 O O . PRO A 1 645 ? 17.178 -18.913 22.815 1.00 50.66 645 PRO A O 1
ATOM 5146 N N . TYR A 1 646 ? 17.344 -19.255 25.029 1.00 50.88 646 TYR A N 1
ATOM 5147 C CA . TYR A 1 646 ? 18.785 -19.535 25.097 1.00 50.88 646 TYR A CA 1
ATOM 5148 C C . TYR A 1 646 ? 19.117 -20.970 25.510 1.00 50.88 646 TYR A C 1
ATOM 5150 O O . TYR A 1 646 ? 20.242 -21.235 25.919 1.00 50.88 646 TYR A O 1
ATOM 5158 N N . ALA A 1 647 ? 18.174 -21.915 25.409 1.00 53.47 647 ALA A N 1
ATOM 5159 C CA . ALA A 1 647 ? 18.439 -23.318 25.745 1.00 53.47 647 ALA A CA 1
ATOM 5160 C C . ALA A 1 647 ? 19.660 -23.904 24.996 1.00 53.47 647 ALA A C 1
ATOM 5162 O O . ALA A 1 647 ? 20.263 -24.850 25.491 1.00 53.47 647 ALA A O 1
ATOM 5163 N N . ASN A 1 648 ? 20.051 -23.304 23.858 1.00 49.97 648 ASN A N 1
ATOM 5164 C CA . ASN A 1 648 ? 21.140 -23.756 22.985 1.00 49.97 648 ASN A CA 1
ATOM 5165 C C . ASN A 1 648 ? 22.159 -22.658 22.583 1.00 49.97 648 ASN A C 1
ATOM 5167 O O . ASN A 1 648 ? 22.853 -22.835 21.585 1.00 49.97 648 ASN A O 1
ATOM 5171 N N . ILE A 1 649 ? 22.241 -21.517 23.283 1.00 53.34 649 ILE A N 1
ATOM 5172 C CA . ILE A 1 649 ? 23.087 -20.378 22.856 1.00 53.34 649 ILE A CA 1
ATOM 5173 C C . ILE A 1 649 ? 24.078 -19.993 23.967 1.00 53.34 649 ILE A C 1
ATOM 5175 O O . ILE A 1 649 ? 23.680 -19.783 25.112 1.00 53.34 649 ILE A O 1
ATOM 5179 N N . GLU A 1 650 ? 25.367 -19.886 23.630 1.00 57.41 650 GLU A N 1
ATOM 5180 C CA . GLU A 1 650 ? 26.401 -19.321 24.512 1.00 57.41 650 GLU A CA 1
ATOM 5181 C C . GLU A 1 650 ? 26.234 -17.793 24.622 1.00 57.41 650 GLU A C 1
ATOM 5183 O O . GLU A 1 650 ? 25.976 -17.123 23.622 1.00 57.41 650 GLU A O 1
ATOM 5188 N N . MET A 1 651 ? 26.356 -17.228 25.833 1.00 60.66 651 MET A N 1
ATOM 5189 C CA . MET A 1 651 ? 26.239 -15.775 26.033 1.00 60.66 651 MET A CA 1
ATOM 5190 C C . MET A 1 651 ? 27.322 -15.034 25.224 1.00 60.66 651 MET A C 1
ATOM 5192 O O . MET A 1 651 ? 28.501 -15.348 25.397 1.00 60.66 651 MET A O 1
ATOM 5196 N N . PRO A 1 652 ? 26.970 -14.039 24.385 1.00 60.69 652 PRO A N 1
ATOM 5197 C CA . PRO A 1 652 ? 27.961 -13.332 23.577 1.00 60.69 652 PRO A CA 1
ATOM 5198 C C . PRO A 1 652 ? 28.942 -12.538 24.447 1.00 60.69 652 PRO A C 1
ATOM 5200 O O . PRO A 1 652 ? 28.531 -11.759 25.308 1.00 60.69 652 PRO A O 1
ATOM 5203 N N . THR A 1 653 ? 30.240 -12.713 24.195 1.00 59.75 653 THR A N 1
ATOM 5204 C CA . THR A 1 653 ? 31.347 -12.038 24.902 1.00 59.75 653 THR A CA 1
ATOM 5205 C C . THR A 1 653 ? 31.263 -10.511 24.805 1.00 59.75 653 THR A C 1
ATOM 5207 O O . THR A 1 653 ? 31.606 -9.808 25.748 1.00 59.75 653 THR A O 1
ATOM 5210 N N . GLU A 1 654 ? 30.725 -9.999 23.696 1.00 61.59 654 GLU A N 1
ATOM 5211 C CA . GLU A 1 654 ? 30.627 -8.569 23.365 1.00 61.59 654 GLU A CA 1
ATOM 5212 C C . GLU A 1 654 ? 29.748 -7.757 24.332 1.00 61.59 654 GLU A C 1
ATOM 5214 O O . GLU A 1 654 ? 29.898 -6.540 24.434 1.00 61.59 654 GLU A O 1
ATOM 5219 N N . TYR A 1 655 ? 28.838 -8.406 25.069 1.00 59.12 655 TYR A N 1
ATOM 5220 C CA . TYR A 1 655 ? 27.989 -7.724 26.054 1.00 59.12 655 TYR A CA 1
ATOM 5221 C C . TYR A 1 655 ? 28.733 -7.317 27.324 1.00 59.12 655 TYR A C 1
ATOM 5223 O O . TYR A 1 655 ? 28.225 -6.498 28.087 1.00 59.12 655 TYR A O 1
ATOM 5231 N N . PHE A 1 656 ? 29.920 -7.871 27.555 1.00 65.56 656 PHE A N 1
ATOM 5232 C CA . PHE A 1 656 ? 30.661 -7.655 28.789 1.00 65.56 656 PHE A CA 1
ATOM 5233 C C . PHE A 1 656 ? 31.710 -6.540 28.667 1.00 65.56 656 PHE A C 1
ATOM 5235 O O . PHE A 1 656 ? 32.108 -5.949 29.666 1.00 65.56 656 PHE A O 1
ATOM 5242 N N . ASP A 1 657 ? 32.032 -6.125 27.442 1.00 64.75 657 ASP A N 1
ATOM 5243 C CA . ASP A 1 657 ? 32.991 -5.056 27.136 1.00 64.75 657 ASP A CA 1
ATOM 5244 C C . ASP A 1 657 ? 32.315 -3.674 27.009 1.00 64.75 657 ASP A C 1
ATOM 5246 O O . ASP A 1 657 ? 32.584 -2.893 26.094 1.00 64.75 657 ASP A O 1
ATOM 5250 N N . ILE A 1 658 ? 31.388 -3.363 27.920 1.00 72.69 658 ILE A N 1
ATOM 5251 C CA . ILE A 1 658 ? 30.598 -2.124 27.883 1.00 72.69 658 ILE A CA 1
ATOM 5252 C C . ILE A 1 658 ? 31.097 -1.147 28.944 1.00 72.69 658 ILE A C 1
ATOM 5254 O O . ILE A 1 658 ? 31.041 -1.425 30.142 1.00 72.69 658 ILE A O 1
ATOM 5258 N N . ASN A 1 659 ? 31.517 0.037 28.500 1.00 75.44 659 ASN A N 1
ATOM 5259 C CA . ASN A 1 659 ? 31.816 1.152 29.390 1.00 75.44 659 ASN A CA 1
ATOM 5260 C C . ASN A 1 659 ? 30.519 1.890 29.779 1.00 75.44 659 ASN A C 1
ATOM 5262 O O . ASN A 1 659 ? 29.656 2.119 28.932 1.00 75.44 659 ASN A O 1
ATOM 5266 N N . ILE A 1 660 ? 30.384 2.253 31.053 1.00 78.06 660 ILE A N 1
ATOM 5267 C CA . ILE A 1 660 ? 29.179 2.853 31.662 1.00 78.06 660 ILE A CA 1
ATOM 5268 C C . ILE A 1 660 ? 29.580 4.183 32.307 1.00 78.06 660 ILE A C 1
ATOM 5270 O O . ILE A 1 660 ? 30.646 4.288 32.914 1.00 78.06 660 ILE A O 1
ATOM 5274 N N . GLU A 1 661 ? 28.723 5.194 32.194 1.00 74.94 661 GLU A N 1
ATOM 5275 C CA . GLU A 1 661 ? 28.897 6.476 32.877 1.00 74.94 661 GLU A CA 1
ATOM 5276 C C . GLU A 1 661 ? 28.425 6.357 34.335 1.00 74.94 661 GLU A C 1
ATOM 5278 O O . GLU A 1 661 ? 27.237 6.175 34.596 1.00 74.94 661 GLU A O 1
ATOM 5283 N N . LEU A 1 662 ? 29.361 6.442 35.283 1.00 78.62 662 LEU A N 1
ATOM 5284 C CA . LEU A 1 662 ? 29.104 6.272 36.716 1.00 78.62 662 LEU A CA 1
ATOM 5285 C C . LEU A 1 662 ? 29.158 7.611 37.456 1.00 78.62 662 LEU A C 1
ATOM 5287 O O . LEU A 1 662 ? 29.948 8.492 37.106 1.00 78.62 662 LEU A O 1
ATOM 5291 N N . LYS A 1 663 ? 28.331 7.751 38.494 1.00 79.81 663 LYS A N 1
ATOM 5292 C CA . LYS A 1 663 ? 28.228 8.949 39.333 1.00 79.81 663 LYS A CA 1
ATOM 5293 C C . LYS A 1 663 ? 28.096 8.557 40.801 1.00 79.81 663 LYS A C 1
ATOM 5295 O O . LYS A 1 663 ? 27.452 7.565 41.111 1.00 79.81 663 LYS A O 1
ATOM 5300 N N . ASP A 1 664 ? 28.644 9.368 41.704 1.00 79.00 664 ASP A N 1
ATOM 5301 C CA . ASP A 1 664 ? 28.454 9.164 43.143 1.00 79.00 664 ASP A CA 1
ATOM 5302 C C . ASP A 1 664 ? 26.980 9.380 43.531 1.00 79.00 664 ASP A C 1
ATOM 5304 O O . ASP A 1 664 ? 26.339 10.295 43.002 1.00 79.00 664 ASP A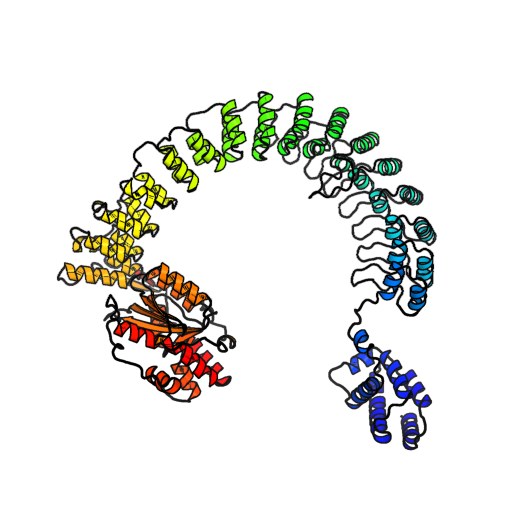 O 1
ATOM 5308 N N . ILE A 1 665 ? 26.470 8.631 44.519 1.00 82.12 665 ILE A N 1
ATOM 5309 C CA . ILE A 1 665 ? 25.082 8.725 45.031 1.00 82.12 665 ILE A CA 1
ATOM 5310 C C . ILE A 1 665 ? 24.566 10.172 45.197 1.00 82.12 665 ILE A C 1
ATOM 5312 O O . ILE A 1 665 ? 23.451 10.456 44.756 1.00 82.12 665 ILE A O 1
ATOM 5316 N N . PRO A 1 666 ? 25.309 11.134 45.789 1.00 80.06 666 PRO A N 1
ATOM 5317 C CA . PRO A 1 666 ? 24.807 12.503 45.959 1.00 80.06 666 PRO A CA 1
ATOM 5318 C C . PRO A 1 666 ? 24.543 13.249 44.642 1.00 80.06 666 PRO A C 1
ATOM 5320 O O . PRO A 1 666 ? 23.871 14.277 44.643 1.00 80.06 666 PRO A O 1
ATOM 5323 N N . SER A 1 667 ? 25.086 12.751 43.530 1.00 81.81 667 SER A N 1
ATOM 5324 C CA . SER A 1 667 ? 24.990 13.339 42.192 1.00 81.81 667 SER A CA 1
ATOM 5325 C C . SER A 1 667 ? 24.041 12.593 41.245 1.00 81.81 667 SER A C 1
ATOM 5327 O O . SER A 1 667 ? 23.849 13.045 40.113 1.00 81.81 667 SER A O 1
ATOM 5329 N N . THR A 1 668 ? 23.425 11.488 41.689 1.00 85.75 668 THR A N 1
ATOM 5330 C CA . THR A 1 668 ? 22.416 10.758 40.908 1.00 85.75 668 THR A CA 1
ATOM 5331 C C . THR A 1 668 ? 20.990 11.193 41.224 1.00 85.75 668 THR A C 1
ATOM 5333 O O . THR A 1 668 ? 20.662 11.628 42.331 1.00 85.75 668 THR A O 1
ATOM 5336 N N . GLU A 1 669 ? 20.125 11.087 40.216 1.00 88.81 669 GLU A N 1
ATOM 5337 C CA . GLU A 1 669 ? 18.690 11.350 40.338 1.00 88.81 669 GLU A CA 1
ATOM 5338 C C . GLU A 1 669 ? 17.989 10.105 40.908 1.00 88.81 669 GLU A C 1
ATOM 5340 O O . GLU A 1 669 ? 18.113 9.025 40.332 1.00 88.81 669 GLU A O 1
ATOM 5345 N N . LEU A 1 670 ? 17.255 10.254 42.018 1.00 90.69 670 LEU A N 1
ATOM 5346 C CA . LEU A 1 670 ? 16.431 9.198 42.620 1.00 90.69 670 LEU A CA 1
ATOM 5347 C C . LEU A 1 670 ? 14.961 9.398 42.238 1.00 90.69 670 LEU A C 1
ATOM 5349 O O . LEU A 1 670 ? 14.372 10.430 42.562 1.00 90.69 670 LEU A O 1
ATOM 5353 N N . ILE A 1 671 ? 14.356 8.401 41.592 1.00 92.19 671 ILE A N 1
ATOM 5354 C CA . ILE A 1 671 ? 12.986 8.467 41.077 1.00 92.19 671 ILE A CA 1
ATOM 5355 C C . ILE A 1 671 ? 12.137 7.362 41.713 1.00 92.19 671 ILE A C 1
ATOM 5357 O O . ILE A 1 671 ? 12.384 6.174 41.514 1.00 92.19 671 ILE A O 1
ATOM 5361 N N . TRP A 1 672 ? 11.088 7.763 42.436 1.00 91.50 672 TRP A N 1
ATOM 5362 C CA . TRP A 1 672 ? 10.030 6.862 42.905 1.00 91.50 672 TRP A CA 1
ATOM 5363 C C . TRP A 1 672 ? 8.989 6.642 41.801 1.00 91.50 672 TRP A C 1
ATOM 5365 O O . TRP A 1 672 ? 8.311 7.591 41.384 1.00 91.50 672 TRP A O 1
ATOM 5375 N N . VAL A 1 673 ? 8.872 5.404 41.316 1.00 91.50 673 VAL A N 1
ATOM 5376 C CA . VAL A 1 673 ? 8.002 5.022 40.195 1.00 91.50 673 VAL A CA 1
ATOM 5377 C C . VAL A 1 673 ? 6.722 4.372 40.725 1.00 91.50 673 VAL A C 1
ATOM 5379 O O . VAL A 1 673 ? 6.670 3.171 40.979 1.00 91.50 673 VAL A O 1
ATOM 5382 N N . ASP A 1 674 ? 5.683 5.194 40.863 1.00 84.19 674 ASP A N 1
ATOM 5383 C CA . ASP A 1 674 ? 4.358 4.869 41.415 1.00 84.19 674 ASP A CA 1
ATOM 5384 C C . ASP A 1 674 ? 3.201 5.034 40.413 1.00 84.19 674 ASP A C 1
ATOM 5386 O O . ASP A 1 674 ? 2.061 4.692 40.708 1.00 84.19 674 ASP A O 1
ATOM 5390 N N . THR A 1 675 ? 3.465 5.557 39.215 1.00 83.25 675 THR A N 1
ATOM 5391 C CA . THR A 1 675 ? 2.448 5.878 38.198 1.00 83.25 675 THR A CA 1
ATOM 5392 C C . THR A 1 675 ? 2.837 5.313 36.835 1.00 83.25 675 THR A C 1
ATOM 5394 O O . THR A 1 675 ? 4.013 5.060 36.571 1.00 83.25 675 THR A O 1
ATOM 5397 N N . VAL A 1 676 ? 1.854 5.126 35.945 1.00 80.62 676 VAL A N 1
ATOM 5398 C CA . VAL A 1 676 ? 2.099 4.673 34.561 1.00 80.62 676 VAL A CA 1
ATOM 5399 C C . VAL A 1 676 ? 3.012 5.655 33.823 1.00 80.62 676 VAL A C 1
ATOM 5401 O O . VAL A 1 676 ? 3.953 5.229 33.171 1.00 80.62 676 VAL A O 1
ATOM 5404 N N . GLU A 1 677 ? 2.802 6.963 33.982 1.00 88.69 677 GLU A N 1
ATOM 5405 C CA . GLU A 1 677 ? 3.622 7.983 33.319 1.00 88.69 677 GLU A CA 1
ATOM 5406 C C . GLU A 1 677 ? 5.095 7.917 33.750 1.00 88.69 677 GLU A C 1
ATOM 5408 O O . GLU A 1 677 ? 5.991 7.902 32.908 1.00 88.69 677 GLU A O 1
ATOM 5413 N N . LYS A 1 678 ? 5.370 7.830 35.060 1.00 91.81 678 LYS A N 1
ATOM 5414 C CA . LYS A 1 678 ? 6.748 7.674 35.553 1.00 91.81 678 LYS A CA 1
ATOM 5415 C C . LYS A 1 678 ? 7.355 6.338 35.133 1.00 91.81 678 LYS A C 1
ATOM 5417 O O . LYS A 1 678 ? 8.559 6.281 34.895 1.00 91.81 678 LYS A O 1
ATOM 5422 N N . LEU A 1 679 ? 6.536 5.288 35.030 1.00 92.06 679 LEU A N 1
ATOM 5423 C CA . LEU A 1 679 ? 6.968 3.999 34.508 1.00 92.06 679 LEU A CA 1
ATOM 5424 C C . LEU A 1 679 ? 7.405 4.144 33.047 1.00 92.06 679 LEU A C 1
ATOM 5426 O O . LEU A 1 679 ? 8.521 3.750 32.745 1.00 92.06 679 LEU A O 1
ATOM 5430 N N . GLU A 1 680 ? 6.608 4.765 32.171 1.00 92.00 680 GLU A N 1
ATOM 5431 C CA . GLU A 1 680 ? 6.989 5.009 30.768 1.00 92.00 680 GLU A CA 1
ATOM 5432 C C . GLU A 1 680 ? 8.260 5.858 30.647 1.00 92.00 680 GLU A C 1
ATOM 5434 O O . GLU A 1 680 ? 9.182 5.466 29.937 1.00 92.00 680 GLU A O 1
ATOM 5439 N N . ARG A 1 681 ? 8.389 6.941 31.426 1.00 92.12 681 ARG A N 1
ATOM 5440 C CA . ARG A 1 681 ? 9.625 7.750 31.461 1.00 92.12 681 ARG A CA 1
ATOM 5441 C C . ARG A 1 681 ? 10.850 6.929 31.871 1.00 92.12 681 ARG A C 1
ATOM 5443 O O . ARG A 1 681 ? 11.940 7.120 31.334 1.00 92.12 681 ARG A O 1
ATOM 5450 N N . MET A 1 682 ? 10.687 6.011 32.826 1.00 94.75 682 MET A N 1
ATOM 5451 C CA . MET A 1 682 ? 11.742 5.069 33.194 1.00 94.75 682 MET A CA 1
ATOM 5452 C C . MET A 1 682 ? 12.061 4.118 32.035 1.00 94.75 682 MET A C 1
ATOM 5454 O O . MET A 1 682 ? 13.238 3.896 31.764 1.00 94.75 682 MET A O 1
ATOM 5458 N N . LYS A 1 683 ? 11.054 3.581 31.328 1.00 94.12 683 LYS A N 1
ATOM 5459 C CA . LYS A 1 683 ? 11.280 2.716 30.156 1.00 94.12 683 LYS A CA 1
ATOM 5460 C C . LYS A 1 683 ? 12.077 3.443 29.082 1.00 94.12 683 LYS A C 1
ATOM 5462 O O . LYS A 1 683 ? 13.078 2.906 28.630 1.00 94.12 683 LYS A O 1
ATOM 5467 N N . GLU A 1 684 ? 11.655 4.649 28.708 1.00 93.69 684 GLU A N 1
ATOM 5468 C CA . GLU A 1 684 ? 12.326 5.493 27.712 1.00 93.69 684 GLU A CA 1
ATOM 5469 C C . GLU A 1 684 ? 13.787 5.742 28.088 1.00 93.69 684 GLU A C 1
ATOM 5471 O O . GLU A 1 684 ? 14.680 5.541 27.271 1.00 93.69 684 GLU A O 1
ATOM 5476 N N . TYR A 1 685 ? 14.053 6.102 29.347 1.00 93.56 685 TYR A N 1
ATOM 5477 C CA . TYR A 1 685 ? 15.424 6.288 29.815 1.00 93.56 685 TYR A CA 1
ATOM 5478 C C . TYR A 1 685 ? 16.242 4.994 29.736 1.00 93.56 685 TYR A C 1
ATOM 5480 O O . TYR A 1 685 ? 17.379 5.008 29.271 1.00 93.56 685 TYR A O 1
ATOM 5488 N N . LEU A 1 686 ? 15.675 3.870 30.181 1.00 92.88 686 LEU A N 1
ATOM 5489 C CA . LEU A 1 686 ? 16.377 2.590 30.218 1.00 92.88 686 LEU A CA 1
ATOM 5490 C C . LEU A 1 686 ? 16.543 1.945 28.835 1.00 92.88 686 LEU A C 1
ATOM 5492 O O . LEU A 1 686 ? 17.372 1.047 28.720 1.00 92.88 686 LEU A O 1
ATOM 5496 N N . GLN A 1 687 ? 15.816 2.367 27.793 1.00 88.88 687 GLN A N 1
ATOM 5497 C CA . GLN A 1 687 ? 15.925 1.794 26.441 1.00 88.88 687 GLN A CA 1
ATOM 5498 C C . GLN A 1 687 ? 17.371 1.799 25.928 1.00 88.88 687 GLN A C 1
ATOM 5500 O O . GLN A 1 687 ? 17.845 0.754 25.477 1.00 88.88 687 GLN A O 1
ATOM 5505 N N . GLU A 1 688 ? 18.069 2.923 26.096 1.00 84.69 688 GLU A N 1
ATOM 5506 C CA . GLU A 1 688 ? 19.448 3.145 25.635 1.00 84.69 688 GLU A CA 1
ATOM 5507 C C . GLU A 1 688 ? 20.518 2.657 26.633 1.00 84.69 688 GLU A C 1
ATOM 5509 O O . GLU A 1 688 ? 21.709 2.607 26.315 1.00 84.69 688 GLU A O 1
ATOM 5514 N N . ILE A 1 689 ? 20.121 2.270 27.850 1.00 90.75 689 ILE A N 1
ATOM 5515 C CA . ILE A 1 689 ? 21.048 1.796 28.882 1.00 90.75 689 ILE A CA 1
ATOM 5516 C C . ILE A 1 689 ? 21.288 0.298 28.710 1.00 90.75 689 ILE A C 1
ATOM 5518 O O . ILE A 1 689 ? 20.380 -0.521 28.857 1.00 90.75 689 ILE A O 1
ATOM 5522 N N . LYS A 1 690 ? 22.542 -0.072 28.436 1.00 89.25 690 LYS A N 1
ATOM 5523 C CA . LYS A 1 690 ? 22.931 -1.472 28.215 1.00 89.25 690 LYS A CA 1
ATOM 5524 C C . LYS A 1 690 ? 23.213 -2.259 29.492 1.00 89.25 690 LYS A C 1
ATOM 5526 O O . LYS A 1 690 ? 23.077 -3.475 29.475 1.00 89.25 690 LYS A O 1
ATOM 5531 N N . VAL A 1 691 ? 23.621 -1.612 30.581 1.00 92.38 691 VAL A N 1
ATOM 5532 C CA . VAL A 1 691 ? 23.955 -2.292 31.842 1.00 92.38 691 VAL A CA 1
ATOM 5533 C C . VAL A 1 691 ? 23.160 -1.661 32.969 1.00 92.38 691 VAL A C 1
ATOM 5535 O O . VAL A 1 691 ? 23.224 -0.449 33.165 1.00 92.38 691 VAL A O 1
ATOM 5538 N N . ILE A 1 692 ? 22.411 -2.485 33.696 1.00 95.00 692 ILE A N 1
ATOM 5539 C CA . ILE A 1 692 ? 21.550 -2.040 34.790 1.00 95.00 692 ILE A CA 1
ATOM 5540 C C . ILE A 1 692 ? 21.778 -2.896 36.032 1.00 95.00 692 ILE A C 1
ATOM 5542 O O . ILE A 1 692 ? 21.851 -4.119 35.941 1.00 95.00 692 ILE A O 1
ATOM 5546 N N . GLY A 1 693 ? 21.879 -2.252 37.189 1.00 95.25 693 GLY A N 1
ATOM 5547 C CA . GLY A 1 693 ? 21.812 -2.891 38.496 1.00 95.25 693 GLY A CA 1
ATOM 5548 C C . GLY A 1 693 ? 20.364 -3.173 38.859 1.00 95.25 693 GLY A C 1
ATOM 5549 O O . GLY A 1 693 ? 19.521 -2.295 38.679 1.00 95.25 693 GLY A O 1
ATOM 5550 N N . ILE A 1 694 ? 20.078 -4.380 39.341 1.00 95.94 694 ILE A N 1
ATOM 5551 C CA . ILE A 1 694 ? 18.753 -4.777 39.811 1.00 95.94 694 ILE A CA 1
ATOM 5552 C C . ILE A 1 694 ? 18.883 -5.400 41.194 1.00 95.94 694 ILE A C 1
ATOM 5554 O O . ILE A 1 694 ? 19.700 -6.297 41.395 1.00 95.94 694 ILE A O 1
ATOM 5558 N N . ASP A 1 695 ? 18.032 -4.938 42.100 1.00 94.06 695 ASP A N 1
ATOM 5559 C CA . ASP A 1 695 ? 17.839 -5.502 43.431 1.00 94.06 695 ASP A CA 1
ATOM 5560 C C . ASP A 1 695 ? 16.336 -5.522 43.759 1.00 94.06 695 ASP A C 1
ATOM 5562 O O . ASP A 1 695 ? 15.560 -4.794 43.125 1.00 94.06 695 ASP A O 1
ATOM 5566 N N . LEU A 1 696 ? 15.903 -6.406 44.662 1.00 91.81 696 LEU A N 1
ATOM 5567 C CA . LEU A 1 696 ? 14.488 -6.616 44.970 1.00 91.81 696 LEU A CA 1
ATOM 5568 C C . LEU A 1 696 ? 14.260 -6.802 46.461 1.00 91.81 696 LEU A C 1
ATOM 5570 O O . LEU A 1 696 ? 14.916 -7.613 47.107 1.00 91.81 696 LEU A O 1
ATOM 5574 N N . GLU A 1 697 ? 13.174 -6.209 46.946 1.00 89.81 697 GLU A N 1
ATOM 5575 C CA . GLU A 1 697 ? 12.651 -6.513 48.272 1.00 89.81 697 GLU A CA 1
ATOM 5576 C C . GLU A 1 697 ? 11.352 -7.299 48.159 1.00 89.81 697 GLU A C 1
ATOM 5578 O O . GLU A 1 697 ? 10.414 -6.925 47.442 1.00 89.81 697 GLU A O 1
ATOM 5583 N N . TYR A 1 698 ? 11.274 -8.407 48.887 1.00 84.88 698 TYR A N 1
ATOM 5584 C CA . TYR A 1 698 ? 10.145 -9.327 48.839 1.00 84.88 698 TYR A CA 1
ATOM 5585 C C . TYR A 1 698 ? 9.582 -9.602 50.228 1.00 84.88 698 TYR A C 1
ATOM 5587 O O . TYR A 1 698 ? 10.287 -9.624 51.233 1.00 84.88 698 TYR A O 1
ATOM 5595 N N . PHE A 1 699 ? 8.278 -9.864 50.277 1.00 78.50 699 PHE A N 1
ATOM 5596 C CA . PHE A 1 699 ? 7.581 -10.244 51.498 1.00 78.50 699 PHE A CA 1
ATOM 5597 C C . PHE A 1 699 ? 7.059 -11.672 51.376 1.00 78.50 699 PHE A C 1
ATOM 5599 O O . PHE A 1 699 ? 6.292 -11.967 50.461 1.00 78.50 699 PHE A O 1
ATOM 5606 N N . THR A 1 700 ? 7.444 -12.554 52.303 1.00 66.31 700 THR A N 1
ATOM 5607 C CA . THR A 1 700 ? 6.967 -13.945 52.361 1.00 66.31 700 THR A CA 1
ATOM 5608 C C . THR A 1 700 ? 5.711 -14.060 53.221 1.00 66.31 700 THR A C 1
ATOM 5610 O O . THR A 1 700 ? 5.644 -13.524 54.324 1.00 66.31 700 THR A O 1
ATOM 5613 N N . PHE A 1 701 ? 4.703 -14.791 52.740 1.00 60.59 701 PHE A N 1
ATOM 5614 C CA . PHE A 1 701 ? 3.525 -15.123 53.544 1.00 60.59 701 PHE A CA 1
ATOM 5615 C C . PHE A 1 701 ? 3.748 -16.475 54.230 1.00 60.59 701 PHE A C 1
ATOM 5617 O O . PHE A 1 701 ? 4.289 -17.389 53.614 1.00 60.59 701 PHE A O 1
ATOM 5624 N N . ALA A 1 702 ? 3.290 -16.630 55.477 1.00 45.97 702 ALA A N 1
ATOM 5625 C CA . ALA A 1 702 ? 3.582 -17.787 56.340 1.00 45.97 702 ALA A CA 1
ATOM 5626 C C . ALA A 1 702 ? 3.357 -19.181 55.703 1.00 45.97 702 ALA A C 1
ATOM 5628 O O . ALA A 1 702 ? 3.986 -20.146 56.125 1.00 45.97 702 ALA A O 1
ATOM 5629 N N . TYR A 1 703 ? 2.490 -19.289 54.685 1.00 45.47 703 TYR A N 1
ATOM 5630 C CA . TYR A 1 703 ? 2.144 -20.553 54.017 1.00 45.47 703 TYR A CA 1
ATOM 5631 C C . TYR A 1 703 ? 2.053 -20.462 52.482 1.00 45.47 703 TYR A C 1
ATOM 5633 O O . TYR A 1 703 ? 1.584 -21.400 51.838 1.00 45.47 703 TYR A O 1
ATOM 5641 N N . ARG A 1 704 ? 2.447 -19.339 51.867 1.00 53.31 704 ARG A N 1
ATOM 5642 C CA . ARG A 1 704 ? 2.348 -19.132 50.411 1.00 53.31 704 ARG A CA 1
ATOM 5643 C C . ARG A 1 704 ? 3.592 -18.439 49.871 1.00 53.31 704 ARG A C 1
ATOM 5645 O O . ARG A 1 704 ? 4.277 -17.714 50.589 1.00 53.31 704 ARG A O 1
ATOM 5652 N N . LYS A 1 705 ? 3.849 -18.631 48.573 1.00 56.09 705 LYS A N 1
ATOM 5653 C CA . LYS A 1 705 ? 4.826 -17.818 47.844 1.00 56.09 705 LYS A CA 1
ATOM 5654 C C . LYS A 1 705 ? 4.444 -16.342 48.025 1.00 56.09 705 LYS A C 1
ATOM 5656 O O . LYS A 1 705 ? 3.285 -15.974 47.863 1.00 56.09 705 LYS A O 1
ATOM 5661 N N . GLY A 1 706 ? 5.414 -15.559 48.472 1.00 68.75 706 GLY A N 1
ATOM 5662 C CA . GLY A 1 706 ? 5.328 -14.126 48.745 1.00 68.75 706 GLY A CA 1
ATOM 5663 C C . GLY A 1 706 ? 5.097 -13.243 47.517 1.00 68.75 706 GLY A C 1
ATOM 5664 O O . GLY A 1 706 ? 4.776 -13.735 46.437 1.00 68.75 706 GLY A O 1
ATOM 5665 N N . CYS A 1 707 ? 5.319 -11.941 47.671 1.00 79.06 707 CYS A N 1
ATOM 5666 C CA . CYS A 1 707 ? 5.305 -10.987 46.564 1.00 79.06 707 CYS A CA 1
ATOM 5667 C C . CYS A 1 707 ? 6.502 -10.039 46.616 1.00 79.06 707 CYS A C 1
ATOM 5669 O O . CYS A 1 707 ? 6.973 -9.668 47.695 1.00 79.06 707 CYS A O 1
ATOM 5671 N N . ILE A 1 708 ? 6.957 -9.614 45.442 1.00 87.31 708 ILE A N 1
ATOM 5672 C CA . ILE A 1 708 ? 7.894 -8.510 45.293 1.00 87.31 708 ILE A CA 1
ATOM 5673 C C . ILE A 1 708 ? 7.166 -7.232 45.714 1.00 87.31 708 ILE A C 1
ATOM 5675 O O . ILE A 1 708 ? 6.105 -6.886 45.177 1.00 87.31 708 ILE A O 1
ATOM 5679 N N . SER A 1 709 ? 7.734 -6.578 46.722 1.00 86.69 709 SER A N 1
ATOM 5680 C CA . SER A 1 709 ? 7.214 -5.375 47.375 1.00 86.69 709 SER A CA 1
ATOM 5681 C C . SER A 1 709 ? 7.934 -4.109 46.912 1.00 86.69 709 SER A C 1
ATOM 5683 O O . SER A 1 709 ? 7.359 -3.022 46.992 1.00 86.69 709 SER A O 1
ATOM 5685 N N . LEU A 1 710 ? 9.160 -4.251 46.402 1.00 90.88 710 LEU A N 1
ATOM 5686 C CA . LEU A 1 710 ? 9.963 -3.181 45.824 1.00 90.88 710 LEU A CA 1
ATOM 5687 C C . LEU A 1 710 ? 10.850 -3.744 44.714 1.00 90.88 710 LEU A C 1
ATOM 5689 O O . LEU A 1 710 ? 11.335 -4.869 44.831 1.00 90.88 710 LEU A O 1
ATOM 5693 N N . VAL A 1 711 ? 11.049 -2.967 43.650 1.00 94.12 711 VAL A N 1
ATOM 5694 C CA . VAL A 1 711 ? 12.040 -3.275 42.615 1.00 94.12 711 VAL A CA 1
ATOM 5695 C C . VAL A 1 711 ? 12.962 -2.086 42.448 1.00 94.12 711 VAL A C 1
ATOM 5697 O O . VAL A 1 711 ? 12.506 -0.986 42.144 1.00 94.12 711 VAL A O 1
ATOM 5700 N N . GLN A 1 712 ? 14.256 -2.307 42.602 1.00 94.50 712 GLN A N 1
ATOM 5701 C CA . GLN A 1 712 ? 15.273 -1.288 42.438 1.00 94.50 712 GLN A CA 1
ATOM 5702 C C . GLN A 1 712 ? 15.982 -1.510 41.109 1.00 94.50 712 GLN A C 1
ATOM 5704 O O . GLN A 1 712 ? 16.431 -2.614 40.810 1.00 94.50 712 GLN A O 1
ATOM 5709 N N . ILE A 1 713 ? 16.064 -0.461 40.292 1.00 95.81 713 ILE A N 1
ATOM 5710 C CA . ILE A 1 713 ? 16.771 -0.484 39.011 1.00 95.81 713 ILE A CA 1
ATOM 5711 C C . ILE A 1 713 ? 17.683 0.732 38.955 1.00 95.81 713 ILE A C 1
ATOM 5713 O O . ILE A 1 713 ? 17.214 1.859 39.081 1.00 95.81 713 ILE A O 1
ATOM 5717 N N . SER A 1 714 ? 18.976 0.533 38.726 1.00 94.81 714 SER A N 1
ATOM 5718 C CA . SER A 1 714 ? 19.934 1.633 38.604 1.00 94.81 714 SER A CA 1
ATOM 5719 C C . SER A 1 714 ? 20.771 1.518 37.338 1.00 94.81 714 SER A C 1
ATOM 5721 O O . SER A 1 714 ? 21.196 0.431 36.957 1.00 94.81 714 SER A O 1
ATOM 5723 N N . SER A 1 715 ? 21.042 2.651 36.694 1.00 92.75 715 SER A N 1
ATOM 5724 C CA . SER A 1 715 ? 22.069 2.761 35.649 1.00 92.75 715 SER A CA 1
ATOM 5725 C C . SER A 1 715 ? 23.442 3.175 36.197 1.00 92.75 715 SER A C 1
ATOM 5727 O O . SER A 1 715 ? 24.391 3.282 35.428 1.00 92.75 715 SER A O 1
ATOM 5729 N N . GLY A 1 716 ? 23.549 3.477 37.497 1.00 87.00 716 GLY A N 1
ATOM 5730 C CA . GLY A 1 716 ? 24.698 4.165 38.098 1.00 87.00 716 GLY A CA 1
ATOM 5731 C C . GLY A 1 716 ? 24.682 5.689 37.899 1.00 87.00 716 GLY A C 1
ATOM 5732 O O . GLY A 1 716 ? 25.425 6.402 38.566 1.00 87.00 716 GLY A O 1
ATOM 5733 N N . ALA A 1 717 ? 23.810 6.211 37.026 1.00 89.00 717 ALA A N 1
ATOM 5734 C CA . ALA A 1 717 ? 23.574 7.647 36.840 1.00 89.00 717 ALA A CA 1
ATOM 5735 C C . ALA A 1 717 ? 22.175 8.087 37.310 1.00 89.00 717 ALA A C 1
ATOM 5737 O O . ALA A 1 717 ? 21.996 9.226 37.754 1.00 89.00 717 ALA A O 1
ATOM 5738 N N . LYS A 1 718 ? 21.185 7.192 37.217 1.00 93.00 718 LYS A N 1
ATOM 5739 C CA . LYS A 1 718 ? 19.835 7.365 37.759 1.00 93.00 718 LYS A CA 1
ATOM 5740 C C . LYS A 1 718 ? 19.412 6.110 38.505 1.00 93.00 718 LYS A C 1
ATOM 5742 O O . LYS A 1 718 ? 19.665 4.999 38.037 1.00 93.00 718 LYS A O 1
ATOM 5747 N N . ASP A 1 719 ? 18.734 6.320 39.624 1.00 94.00 719 ASP A N 1
ATOM 5748 C CA . ASP A 1 719 ? 18.250 5.275 40.513 1.00 94.00 719 ASP A CA 1
ATOM 5749 C C . ASP A 1 719 ? 16.721 5.291 40.515 1.00 94.00 719 ASP A C 1
ATOM 5751 O O . ASP A 1 719 ? 16.091 6.294 40.855 1.00 94.00 719 ASP A O 1
ATOM 5755 N N . PHE A 1 720 ? 16.116 4.175 40.134 1.00 94.94 720 PHE A N 1
ATOM 5756 C CA . PHE A 1 720 ? 14.675 3.990 40.122 1.00 94.94 720 PHE A CA 1
ATOM 5757 C C . PHE A 1 720 ? 14.284 3.035 41.232 1.00 94.94 720 PHE A C 1
ATOM 5759 O O . PHE A 1 720 ? 14.757 1.901 41.293 1.00 94.94 720 PHE A O 1
ATOM 5766 N N . VAL A 1 721 ? 13.376 3.489 42.085 1.00 93.56 721 VAL A N 1
ATOM 5767 C CA . VAL A 1 721 ? 12.721 2.637 43.067 1.00 93.56 721 VAL A CA 1
ATOM 5768 C C . VAL A 1 721 ? 11.276 2.488 42.618 1.00 93.56 721 VAL A C 1
ATOM 5770 O O . VAL A 1 721 ? 10.487 3.435 42.653 1.00 93.56 721 VAL A O 1
ATOM 5773 N N . VAL A 1 722 ? 10.969 1.308 42.096 1.00 92.75 722 VAL A N 1
ATOM 5774 C CA . VAL A 1 722 ? 9.699 0.973 41.462 1.00 92.75 722 VAL A CA 1
ATOM 5775 C C . VAL A 1 722 ? 8.791 0.317 42.480 1.00 92.75 722 VAL A C 1
ATOM 5777 O O . VAL A 1 722 ? 9.178 -0.646 43.140 1.00 92.75 722 VAL A O 1
ATOM 5780 N N . ASP A 1 723 ? 7.567 0.832 42.570 1.00 88.12 723 ASP A N 1
ATOM 5781 C CA . ASP A 1 723 ? 6.536 0.320 43.458 1.00 88.12 723 ASP A CA 1
ATOM 5782 C C . ASP A 1 723 ? 5.579 -0.622 42.706 1.00 88.12 723 ASP A C 1
ATOM 5784 O O . ASP A 1 723 ? 4.585 -0.181 42.110 1.00 88.12 723 ASP A O 1
ATOM 5788 N N . PRO A 1 724 ? 5.829 -1.944 42.727 1.00 84.69 724 PRO A N 1
ATOM 5789 C CA . PRO A 1 724 ? 4.950 -2.908 42.085 1.00 84.69 724 PRO A CA 1
ATOM 5790 C C . PRO A 1 724 ? 3.582 -3.040 42.768 1.00 84.69 724 PRO A C 1
ATOM 5792 O O . PRO A 1 724 ? 2.741 -3.773 42.251 1.00 84.69 724 PRO A O 1
ATOM 5795 N N . LEU A 1 725 ? 3.336 -2.407 43.922 1.00 75.31 725 LEU A N 1
ATOM 5796 C CA . LEU A 1 725 ? 2.051 -2.510 44.621 1.00 75.31 725 LEU A CA 1
ATOM 5797 C C . LEU A 1 725 ? 0.989 -1.580 44.023 1.00 75.31 725 LEU A C 1
ATOM 5799 O O . LEU A 1 725 ? -0.192 -1.918 44.042 1.00 75.31 725 LEU A O 1
ATOM 5803 N N . ILE A 1 726 ? 1.396 -0.448 43.442 1.00 72.50 726 ILE A N 1
ATOM 5804 C CA . ILE A 1 726 ? 0.463 0.537 42.871 1.00 72.50 726 ILE A CA 1
ATOM 5805 C C . ILE A 1 726 ? 0.101 0.183 41.426 1.00 72.50 726 ILE A C 1
ATOM 5807 O O . ILE A 1 726 ? -1.058 0.283 41.029 1.00 72.50 726 ILE A O 1
ATOM 5811 N N . ASN A 1 727 ? 1.083 -0.262 40.636 1.00 76.31 727 ASN A N 1
ATOM 5812 C CA . ASN A 1 727 ? 0.918 -0.501 39.201 1.00 76.31 727 ASN A CA 1
ATOM 5813 C C . ASN A 1 727 ? 1.416 -1.889 38.769 1.00 76.31 727 ASN A C 1
ATOM 5815 O O . ASN A 1 727 ? 2.165 -2.057 37.803 1.00 76.31 727 ASN A O 1
ATOM 5819 N N . ARG A 1 728 ? 0.994 -2.908 39.518 1.00 80.06 728 ARG A N 1
ATOM 5820 C CA . ARG A 1 728 ? 1.514 -4.276 39.432 1.00 80.06 728 ARG A CA 1
ATOM 5821 C C . ARG A 1 728 ? 1.480 -4.884 38.037 1.00 80.06 728 ARG A C 1
ATOM 5823 O O . ARG A 1 728 ? 2.439 -5.535 37.634 1.00 80.06 728 ARG A O 1
ATOM 5830 N N . LYS A 1 729 ? 0.377 -4.684 37.307 1.00 77.56 729 LYS A N 1
ATOM 5831 C CA . LYS A 1 729 ? 0.191 -5.250 35.966 1.00 77.56 729 LYS A CA 1
ATOM 5832 C C . LYS A 1 729 ? 1.195 -4.663 34.977 1.00 77.56 729 LYS A C 1
ATOM 5834 O O . LYS A 1 729 ? 1.949 -5.421 34.378 1.00 77.56 729 LYS A O 1
ATOM 5839 N N . ASN A 1 730 ? 1.241 -3.336 34.846 1.00 82.19 730 ASN A N 1
ATOM 5840 C CA . ASN A 1 730 ? 2.127 -2.680 33.881 1.00 82.19 730 ASN A CA 1
ATOM 5841 C C . ASN A 1 730 ? 3.604 -2.851 34.265 1.00 82.19 730 ASN A C 1
ATOM 5843 O O . ASN A 1 730 ? 4.447 -3.039 33.389 1.00 82.19 730 ASN A O 1
ATOM 5847 N N . VAL A 1 731 ? 3.922 -2.837 35.567 1.00 88.50 731 VAL A N 1
ATOM 5848 C CA . VAL A 1 731 ? 5.269 -3.155 36.066 1.00 88.50 731 VAL A CA 1
ATOM 5849 C C . VAL A 1 731 ? 5.627 -4.599 35.727 1.00 88.50 731 VAL A C 1
ATOM 5851 O O . VAL A 1 731 ? 6.686 -4.838 35.163 1.00 88.50 731 VAL A O 1
ATOM 5854 N N . GLY A 1 732 ? 4.736 -5.559 35.982 1.00 87.75 732 GLY A N 1
ATOM 5855 C CA . GLY A 1 732 ? 4.957 -6.964 35.647 1.00 87.75 732 GLY A CA 1
ATOM 5856 C C . GLY A 1 732 ? 5.137 -7.203 34.147 1.00 87.75 732 GLY A C 1
ATOM 5857 O O . GLY A 1 732 ? 6.045 -7.925 33.748 1.00 87.75 732 GLY A O 1
ATOM 5858 N N . GLU A 1 733 ? 4.318 -6.576 33.299 1.00 87.06 733 GLU A N 1
ATOM 5859 C CA . GLU A 1 733 ? 4.470 -6.623 31.838 1.00 87.06 733 GLU A CA 1
ATOM 5860 C C . GLU A 1 733 ? 5.807 -6.035 31.388 1.00 87.06 733 GLU A C 1
ATOM 5862 O O . GLU A 1 733 ? 6.503 -6.642 30.574 1.00 87.06 733 GLU A O 1
ATOM 5867 N N . TYR A 1 734 ? 6.213 -4.905 31.965 1.00 92.50 734 TYR A N 1
ATOM 5868 C CA . TYR A 1 734 ? 7.510 -4.318 31.670 1.00 92.50 734 TYR A CA 1
ATOM 5869 C C . TYR A 1 734 ? 8.669 -5.197 32.136 1.00 92.50 734 TYR A C 1
ATOM 5871 O O . TYR A 1 734 ? 9.584 -5.434 31.358 1.00 92.50 734 TYR A O 1
ATOM 5879 N N . LEU A 1 735 ? 8.631 -5.730 33.359 1.00 92.12 735 LEU A N 1
ATOM 5880 C CA . LEU A 1 735 ? 9.678 -6.608 33.880 1.00 92.12 735 LEU A CA 1
ATOM 5881 C C . LEU A 1 735 ? 9.802 -7.882 33.040 1.00 92.12 735 LEU A C 1
ATOM 5883 O O . LEU A 1 735 ? 10.917 -8.309 32.763 1.00 92.12 735 LEU A O 1
ATOM 5887 N N . LYS A 1 736 ? 8.697 -8.452 32.539 1.00 88.62 736 LYS A N 1
ATOM 5888 C CA . LYS A 1 736 ? 8.759 -9.565 31.572 1.00 88.62 736 LYS A CA 1
ATOM 5889 C C . LYS A 1 736 ? 9.571 -9.201 30.330 1.00 88.62 736 LYS A C 1
ATOM 5891 O O . LYS A 1 736 ? 10.344 -10.033 29.863 1.00 88.62 736 LYS A O 1
ATOM 5896 N N . VAL A 1 737 ? 9.382 -7.995 29.794 1.00 90.12 737 VAL A N 1
ATOM 5897 C CA . VAL A 1 737 ? 10.113 -7.504 28.617 1.00 90.12 737 VAL A CA 1
ATOM 5898 C C . VAL A 1 737 ? 11.566 -7.198 28.976 1.00 90.12 737 VAL A C 1
ATOM 5900 O O . VAL A 1 737 ? 12.470 -7.735 28.346 1.00 90.12 737 VAL A O 1
ATOM 5903 N N . LEU A 1 738 ? 11.798 -6.404 30.023 1.00 92.44 738 LEU A N 1
ATOM 5904 C CA . LEU A 1 738 ? 13.121 -5.974 30.470 1.00 92.44 738 LEU A CA 1
ATOM 5905 C C . LEU A 1 738 ? 14.022 -7.164 30.804 1.00 92.44 738 LEU A C 1
ATOM 5907 O O . LEU A 1 738 ? 15.154 -7.240 30.331 1.00 92.44 738 LEU A O 1
ATOM 5911 N N . MET A 1 739 ? 13.517 -8.121 31.588 1.00 90.19 739 MET A N 1
ATOM 5912 C CA . MET A 1 739 ? 14.292 -9.294 31.992 1.00 90.19 739 MET A CA 1
ATOM 5913 C C . MET A 1 739 ? 14.651 -10.179 30.789 1.00 90.19 739 MET A C 1
ATOM 5915 O O . MET A 1 739 ? 15.722 -10.784 30.792 1.00 90.19 739 MET A O 1
ATOM 5919 N N . ARG A 1 740 ? 13.826 -10.169 29.733 1.00 85.75 740 ARG A N 1
ATOM 5920 C CA . ARG A 1 740 ? 14.036 -10.895 28.470 1.00 85.75 740 ARG A CA 1
ATOM 5921 C C . ARG A 1 740 ? 14.763 -10.093 27.386 1.00 85.75 740 ARG A C 1
ATOM 5923 O O . ARG A 1 740 ? 14.917 -10.612 26.288 1.00 85.75 740 ARG A O 1
ATOM 5930 N N . ASP A 1 741 ? 15.195 -8.862 27.651 1.00 86.00 741 ASP A N 1
ATOM 5931 C CA . ASP A 1 741 ? 15.876 -8.030 26.651 1.00 86.00 741 ASP A CA 1
ATOM 5932 C C . ASP A 1 741 ? 17.345 -8.468 26.487 1.00 86.00 741 ASP A C 1
ATOM 5934 O O . ASP A 1 741 ? 18.134 -8.275 27.415 1.00 86.00 741 ASP A O 1
ATOM 5938 N N . PRO A 1 742 ? 17.764 -9.037 25.343 1.00 81.44 742 PRO A N 1
ATOM 5939 C CA . PRO A 1 742 ? 19.146 -9.473 25.169 1.00 81.44 742 PRO A CA 1
ATOM 5940 C C . PRO A 1 742 ? 20.127 -8.315 25.005 1.00 81.44 742 PRO A C 1
ATOM 5942 O O . PRO A 1 742 ? 21.320 -8.489 25.221 1.00 81.44 742 PRO A O 1
ATOM 5945 N N . GLY A 1 743 ? 19.655 -7.115 24.672 1.00 84.38 743 GLY A N 1
ATOM 5946 C CA . GLY A 1 743 ? 20.496 -5.926 24.587 1.00 84.38 743 GLY A CA 1
ATOM 5947 C C . GLY A 1 743 ? 20.968 -5.405 25.946 1.00 84.38 743 GLY A C 1
ATOM 5948 O O . GLY A 1 743 ? 21.769 -4.471 25.977 1.00 84.38 743 GLY A O 1
ATOM 5949 N N . LYS A 1 744 ? 20.473 -5.977 27.056 1.00 88.81 744 LYS A N 1
ATOM 5950 C CA . LYS A 1 744 ? 20.719 -5.489 28.416 1.00 88.81 744 LYS A CA 1
ATOM 5951 C C . LYS A 1 744 ? 21.358 -6.532 29.317 1.00 88.81 744 LYS A C 1
ATOM 5953 O O . LYS A 1 744 ? 20.832 -7.638 29.452 1.00 88.81 744 LYS A O 1
ATOM 5958 N N . VAL A 1 745 ? 22.417 -6.127 30.009 1.00 90.31 745 VAL A N 1
ATOM 5959 C CA . VAL A 1 745 ? 23.059 -6.869 31.095 1.00 90.31 745 VAL A CA 1
ATOM 5960 C C . VAL A 1 745 ? 22.387 -6.506 32.416 1.00 90.31 745 VAL A C 1
ATOM 5962 O O . VAL A 1 745 ? 22.364 -5.337 32.805 1.00 90.31 745 VAL A O 1
ATOM 5965 N N . LYS A 1 746 ? 21.831 -7.510 33.102 1.00 93.25 746 LYS A N 1
ATOM 5966 C CA . LYS A 1 746 ? 21.171 -7.352 34.406 1.00 93.25 746 LYS A CA 1
ATOM 5967 C C . LYS A 1 746 ? 22.177 -7.743 35.469 1.00 93.25 746 LYS A C 1
ATOM 5969 O O . LYS A 1 746 ? 22.505 -8.920 35.609 1.00 93.25 746 LYS A O 1
ATOM 5974 N N . VAL A 1 747 ? 22.695 -6.754 36.175 1.00 94.69 747 VAL A N 1
ATOM 5975 C CA . VAL A 1 747 ? 23.671 -6.943 37.237 1.00 94.69 747 VAL A CA 1
ATOM 5976 C C . VAL A 1 747 ? 22.920 -7.149 38.545 1.00 94.69 747 VAL A C 1
ATOM 5978 O O . VAL A 1 747 ? 22.187 -6.265 38.972 1.00 94.69 747 VAL A O 1
ATOM 5981 N N . LEU A 1 748 ? 23.109 -8.309 39.168 1.00 94.62 748 LEU A N 1
ATOM 5982 C CA . LEU A 1 748 ? 22.544 -8.664 40.471 1.00 94.62 748 LEU A CA 1
ATOM 5983 C C . LEU A 1 748 ? 23.663 -9.033 41.454 1.00 94.62 748 LEU A C 1
ATOM 5985 O O . LEU A 1 748 ? 24.823 -9.262 41.078 1.00 94.62 748 LEU A O 1
ATOM 5989 N N . HIS A 1 749 ? 23.311 -9.139 42.731 1.00 91.31 749 HIS A N 1
ATOM 5990 C CA . HIS A 1 749 ? 24.189 -9.663 43.767 1.00 91.31 749 HIS A CA 1
ATOM 5991 C C . HIS A 1 749 ? 23.565 -10.893 44.432 1.00 91.31 749 HIS A C 1
ATOM 5993 O O . HIS A 1 749 ? 22.590 -10.767 45.155 1.00 91.31 749 HIS A O 1
ATOM 5999 N N . GLY A 1 750 ? 24.133 -12.088 44.219 1.00 83.88 750 GLY A N 1
ATOM 6000 C CA . GLY A 1 750 ? 23.568 -13.310 44.807 1.00 83.88 750 GLY A CA 1
ATOM 6001 C C . GLY A 1 750 ? 22.185 -13.646 44.238 1.00 83.88 750 GLY A C 1
ATOM 6002 O O . GLY A 1 750 ? 21.234 -13.860 44.979 1.00 83.88 750 GLY A O 1
ATOM 6003 N N . ALA A 1 751 ? 22.089 -13.729 42.911 1.00 83.88 751 ALA A N 1
ATOM 6004 C CA . ALA A 1 751 ? 20.838 -13.612 42.154 1.00 83.88 751 ALA A CA 1
ATOM 6005 C C . ALA A 1 751 ? 19.794 -14.740 42.350 1.00 83.88 751 ALA A C 1
ATOM 6007 O O . ALA A 1 751 ? 18.730 -14.698 41.738 1.00 83.88 751 ALA A O 1
ATOM 6008 N N . ASP A 1 752 ? 20.073 -15.785 43.136 1.00 83.50 752 ASP A N 1
ATOM 6009 C CA . ASP A 1 752 ? 19.218 -16.979 43.209 1.00 83.50 752 ASP A CA 1
ATOM 6010 C C . ASP A 1 752 ? 17.802 -16.673 43.728 1.00 83.50 752 ASP A C 1
ATOM 6012 O O . ASP A 1 752 ? 16.820 -17.162 43.164 1.00 83.50 752 ASP A O 1
ATOM 6016 N N . SER A 1 753 ? 17.680 -15.865 44.788 1.00 83.06 753 SER A N 1
ATOM 6017 C CA . SER A 1 753 ? 16.376 -15.474 45.339 1.00 83.06 753 SER A CA 1
ATOM 6018 C C . SER A 1 753 ? 15.619 -14.566 44.383 1.00 83.06 753 SER A C 1
ATOM 6020 O O . SER A 1 753 ? 14.437 -14.786 44.128 1.00 83.06 753 SER A O 1
ATOM 6022 N N . ASP A 1 754 ? 16.300 -13.574 43.827 1.00 87.88 754 ASP A N 1
ATOM 6023 C CA . ASP A 1 754 ? 15.667 -12.468 43.111 1.00 87.88 754 ASP A CA 1
ATOM 6024 C C . ASP A 1 754 ? 15.095 -12.935 41.779 1.00 87.88 754 ASP A C 1
ATOM 6026 O O . ASP A 1 754 ? 13.953 -12.631 41.429 1.00 87.88 754 ASP A O 1
ATOM 6030 N N . LEU A 1 755 ? 15.853 -13.777 41.076 1.00 86.69 755 LEU A N 1
ATOM 6031 C CA . LEU A 1 755 ? 15.396 -14.427 39.853 1.00 86.69 755 LEU A CA 1
ATOM 6032 C C . LEU A 1 755 ? 14.199 -15.345 40.121 1.00 86.69 755 LEU A C 1
ATOM 6034 O O . LEU A 1 755 ? 13.230 -15.338 39.359 1.00 86.69 755 LEU A O 1
ATOM 6038 N N . MET A 1 756 ? 14.222 -16.088 41.232 1.00 80.38 756 MET A N 1
ATOM 6039 C CA . MET A 1 756 ? 13.103 -16.938 41.633 1.00 80.38 756 MET A CA 1
ATOM 6040 C C . MET A 1 756 ? 11.851 -16.108 41.958 1.00 80.38 756 MET A C 1
ATOM 6042 O O . MET A 1 756 ? 10.740 -16.504 41.598 1.00 80.38 756 MET A O 1
ATOM 6046 N N . TRP A 1 757 ? 11.999 -14.958 42.616 1.00 83.94 757 TRP A N 1
ATOM 6047 C CA . TRP A 1 757 ? 10.890 -14.052 42.914 1.00 83.94 757 TRP A CA 1
ATOM 6048 C C . TRP A 1 757 ? 10.309 -13.402 41.660 1.00 83.94 757 TRP A C 1
ATOM 6050 O O . TRP A 1 757 ? 9.090 -13.418 41.490 1.00 83.94 757 TRP A O 1
ATOM 6060 N N . LEU A 1 758 ? 11.150 -12.907 40.746 1.00 85.06 758 LEU A N 1
ATOM 6061 C CA . LEU A 1 758 ? 10.717 -12.328 39.466 1.00 85.06 758 LEU A CA 1
ATOM 6062 C C . LEU A 1 758 ? 9.934 -13.335 38.626 1.00 85.06 758 LEU A C 1
ATOM 6064 O O . LEU A 1 758 ? 8.902 -13.001 38.033 1.00 85.06 758 LEU A O 1
ATOM 6068 N N . GLN A 1 759 ? 10.390 -14.586 38.622 1.00 77.75 759 GLN A N 1
ATOM 6069 C CA . GLN A 1 759 ? 9.694 -15.672 37.956 1.00 77.75 759 GLN A CA 1
ATOM 6070 C C . GLN A 1 759 ? 8.362 -15.994 38.641 1.00 77.75 759 GLN A C 1
ATOM 6072 O O . GLN A 1 759 ? 7.340 -16.102 37.967 1.00 77.75 759 GLN A O 1
ATOM 6077 N N . ASN A 1 760 ? 8.354 -16.161 39.965 1.00 73.88 760 ASN A N 1
ATOM 6078 C CA . ASN A 1 760 ? 7.150 -16.555 40.696 1.00 73.88 760 ASN A CA 1
ATOM 6079 C C . ASN A 1 760 ? 6.050 -15.493 40.623 1.00 73.88 760 ASN A C 1
ATOM 6081 O O . ASN A 1 760 ? 4.879 -15.845 40.513 1.00 73.88 760 ASN A O 1
ATOM 6085 N N . ASP A 1 761 ? 6.428 -14.221 40.709 1.00 78.94 761 ASP A N 1
ATOM 6086 C CA . ASP A 1 761 ? 5.479 -13.127 40.862 1.00 78.94 761 ASP A CA 1
ATOM 6087 C C . ASP A 1 761 ? 5.047 -12.530 39.518 1.00 78.94 761 ASP A C 1
ATOM 6089 O O . ASP A 1 761 ? 3.861 -12.377 39.226 1.00 78.94 761 ASP A O 1
ATOM 6093 N N . PHE A 1 762 ? 6.016 -12.256 38.642 1.00 81.69 762 PHE A N 1
ATOM 6094 C CA . PHE A 1 762 ? 5.761 -11.603 37.361 1.00 81.69 762 PHE A CA 1
ATOM 6095 C C . PHE A 1 762 ? 5.916 -12.523 36.160 1.00 81.69 762 PHE A C 1
ATOM 6097 O O . PHE A 1 762 ? 5.698 -12.061 35.044 1.00 81.69 762 PHE A O 1
ATOM 6104 N N . LEU A 1 763 ? 6.277 -13.801 36.327 1.00 76.62 763 LEU A N 1
ATOM 6105 C CA . LEU A 1 763 ? 6.675 -14.670 35.208 1.00 76.62 763 LEU A CA 1
ATOM 6106 C C . LEU A 1 763 ? 7.777 -14.018 34.351 1.00 76.62 763 LEU A C 1
ATOM 6108 O O . LEU A 1 763 ? 7.807 -14.179 33.128 1.00 76.62 763 LEU A O 1
ATOM 6112 N N . ALA A 1 764 ? 8.648 -13.227 34.982 1.00 83.62 764 ALA A N 1
ATOM 6113 C CA . ALA A 1 764 ? 9.741 -12.533 34.325 1.00 83.62 764 ALA A CA 1
ATOM 6114 C C . ALA A 1 764 ? 10.984 -13.430 34.348 1.00 83.62 764 ALA A C 1
ATOM 6116 O O . ALA A 1 764 ? 11.547 -13.708 35.403 1.00 83.62 764 ALA A O 1
ATOM 6117 N N . TYR A 1 765 ? 11.386 -13.906 33.169 1.00 83.12 765 TYR A N 1
ATOM 6118 C CA . TYR A 1 765 ? 12.537 -14.793 32.998 1.00 83.12 765 TYR A CA 1
ATOM 6119 C C . TYR A 1 765 ? 13.739 -13.960 32.578 1.00 83.12 765 TYR A C 1
ATOM 6121 O O . TYR A 1 765 ? 13.696 -13.301 31.537 1.00 83.12 765 TYR A O 1
ATOM 6129 N N . ALA A 1 766 ? 14.782 -13.970 33.400 1.00 84.25 766 ALA A N 1
ATOM 6130 C CA . ALA A 1 766 ? 15.986 -13.198 33.152 1.00 84.25 766 ALA A CA 1
ATOM 6131 C C . ALA A 1 766 ? 16.907 -13.882 32.146 1.00 84.25 766 ALA A C 1
ATOM 6133 O O . ALA A 1 766 ? 17.191 -15.071 32.259 1.00 84.25 766 ALA A O 1
ATOM 6134 N N . ILE A 1 767 ? 17.425 -13.090 31.214 1.00 81.81 767 ILE A N 1
ATOM 6135 C CA . ILE A 1 767 ? 18.547 -13.444 30.344 1.00 81.81 767 ILE A CA 1
ATOM 6136 C C . ILE A 1 767 ? 19.640 -12.383 30.483 1.00 81.81 767 ILE A C 1
ATOM 6138 O O . ILE A 1 767 ? 19.350 -11.242 30.858 1.00 81.81 767 ILE A O 1
ATOM 6142 N N . ASN A 1 768 ? 20.878 -12.740 30.134 1.00 82.44 768 ASN A N 1
ATOM 6143 C CA . ASN A 1 768 ? 22.050 -11.859 30.222 1.00 82.44 768 ASN A CA 1
ATOM 6144 C C . ASN A 1 768 ? 22.257 -11.299 31.640 1.00 82.44 768 ASN A C 1
ATOM 6146 O O . ASN A 1 768 ? 22.356 -10.092 31.858 1.00 82.44 768 ASN A O 1
ATOM 6150 N N . VAL A 1 769 ? 22.286 -12.208 32.617 1.00 89.00 769 VAL A N 1
ATOM 6151 C CA . VAL A 1 769 ? 22.537 -11.898 34.029 1.00 89.00 769 VAL A CA 1
ATOM 6152 C C . VAL A 1 769 ? 24.038 -11.870 34.310 1.00 89.00 769 VAL A C 1
ATOM 6154 O O . VAL A 1 769 ? 24.758 -12.781 33.909 1.00 89.00 769 VAL A O 1
ATOM 6157 N N . PHE A 1 770 ? 24.491 -10.874 35.068 1.00 91.44 770 PHE A N 1
ATOM 6158 C CA . PHE A 1 770 ? 25.816 -10.830 35.681 1.00 91.44 770 PHE A CA 1
ATOM 6159 C C . PHE A 1 770 ? 25.669 -10.853 37.205 1.00 91.44 770 PHE A C 1
ATOM 6161 O O . PHE A 1 770 ? 25.004 -9.994 37.777 1.00 91.44 770 PHE A O 1
ATOM 6168 N N . ASP A 1 771 ? 26.299 -11.819 37.876 1.00 93.19 771 ASP A N 1
ATOM 6169 C CA . ASP A 1 771 ? 26.261 -11.936 39.338 1.00 93.19 771 ASP A CA 1
ATOM 6170 C C . ASP A 1 771 ? 27.595 -11.492 39.950 1.00 93.19 771 ASP A C 1
ATOM 6172 O O . ASP A 1 771 ? 28.627 -12.153 39.789 1.00 93.19 771 ASP A O 1
ATOM 6176 N N . THR A 1 772 ? 27.567 -10.371 40.673 1.00 94.12 772 THR A N 1
ATOM 6177 C CA . THR A 1 772 ? 28.765 -9.751 41.266 1.00 94.12 772 THR A CA 1
ATOM 6178 C C . THR A 1 772 ? 29.443 -10.627 42.324 1.00 94.12 772 THR A C 1
ATOM 6180 O O . THR A 1 772 ? 30.672 -10.627 42.428 1.00 94.12 772 THR A O 1
ATOM 6183 N N . ALA A 1 773 ? 28.683 -11.420 43.084 1.00 92.19 773 ALA A N 1
ATOM 6184 C CA . ALA A 1 773 ? 29.221 -12.284 44.132 1.00 92.19 773 ALA A CA 1
ATOM 6185 C C . ALA A 1 773 ? 29.983 -13.475 43.528 1.00 92.19 773 ALA A C 1
ATOM 6187 O O . ALA A 1 773 ? 31.078 -13.832 43.970 1.00 92.19 773 ALA A O 1
ATOM 6188 N N . ARG A 1 774 ? 29.431 -14.060 42.460 1.00 91.38 774 ARG A N 1
ATOM 6189 C CA . ARG A 1 774 ? 30.059 -15.162 41.712 1.00 91.38 774 ARG A CA 1
ATOM 6190 C C . ARG A 1 774 ? 31.269 -14.696 40.908 1.00 91.38 774 ARG A C 1
ATOM 6192 O O . ARG A 1 774 ? 32.288 -15.383 40.901 1.00 91.38 774 ARG A O 1
ATOM 6199 N N . ALA A 1 775 ? 31.178 -13.519 40.293 1.00 91.81 775 ALA A N 1
ATOM 6200 C CA . ALA A 1 775 ? 32.286 -12.865 39.605 1.00 91.81 775 ALA A CA 1
ATOM 6201 C C . ALA A 1 775 ? 33.509 -12.708 40.520 1.00 91.81 775 ALA A C 1
ATOM 6203 O O . ALA A 1 775 ? 34.615 -13.118 40.163 1.00 91.81 775 ALA A O 1
ATOM 6204 N N . TYR A 1 776 ? 33.303 -12.185 41.732 1.00 91.75 776 TYR A N 1
ATOM 6205 C CA . TYR A 1 776 ? 34.368 -12.063 42.725 1.00 91.75 776 TYR A CA 1
ATOM 6206 C C . TYR A 1 776 ? 34.985 -13.413 43.090 1.00 91.75 776 TYR A C 1
ATOM 6208 O O . TYR A 1 776 ? 36.209 -13.553 43.107 1.00 91.75 776 TYR A O 1
ATOM 6216 N N . ARG A 1 777 ? 34.136 -14.417 43.336 1.00 90.88 777 ARG A N 1
ATOM 6217 C CA . ARG A 1 777 ? 34.565 -15.767 43.702 1.00 90.88 777 ARG A CA 1
ATOM 6218 C C . ARG A 1 777 ? 35.514 -16.368 42.664 1.00 90.88 777 ARG A C 1
ATOM 6220 O O . ARG A 1 777 ? 36.537 -16.931 43.033 1.00 90.88 777 ARG A O 1
ATOM 6227 N N . ILE A 1 778 ? 35.211 -16.200 41.376 1.00 90.19 778 ILE A N 1
ATOM 6228 C CA . ILE A 1 778 ? 36.060 -16.681 40.275 1.00 90.19 778 ILE A CA 1
ATOM 6229 C C . ILE A 1 778 ? 37.392 -15.921 40.229 1.00 90.19 778 ILE A C 1
ATOM 6231 O O . ILE A 1 778 ? 38.441 -16.530 40.040 1.00 90.19 778 ILE A O 1
ATOM 6235 N N . ILE A 1 779 ? 37.377 -14.599 40.429 1.00 89.06 779 ILE A N 1
ATOM 6236 C CA . ILE A 1 779 ? 38.599 -13.778 40.413 1.00 89.06 779 ILE A CA 1
ATOM 6237 C C . ILE A 1 779 ? 39.536 -14.137 41.574 1.00 89.06 779 ILE A C 1
ATOM 6239 O O . ILE A 1 779 ? 40.753 -14.153 41.391 1.00 89.06 779 ILE A O 1
ATOM 6243 N N . LYS A 1 780 ? 38.993 -14.380 42.773 1.00 87.81 780 LYS A N 1
ATOM 6244 C CA . LYS A 1 780 ? 39.789 -14.634 43.986 1.00 87.81 780 LYS A CA 1
ATOM 6245 C C . LYS A 1 780 ? 40.073 -16.109 44.259 1.00 87.81 780 LYS A C 1
ATOM 6247 O O . LYS A 1 780 ? 41.035 -16.400 44.962 1.00 87.81 780 LYS A O 1
ATOM 6252 N N . GLY A 1 781 ? 39.301 -17.024 43.672 1.00 80.25 781 GLY A N 1
ATOM 6253 C CA . GLY A 1 781 ? 39.407 -18.462 43.929 1.00 80.25 781 GLY A CA 1
ATOM 6254 C C . GLY A 1 781 ? 38.844 -18.892 45.290 1.00 80.25 781 GLY A C 1
ATOM 6255 O O . GLY A 1 781 ? 39.223 -19.948 45.791 1.00 80.25 781 GLY A O 1
ATOM 6256 N N . ASP A 1 782 ? 37.970 -18.081 45.893 1.00 77.44 782 ASP A N 1
ATOM 6257 C CA . ASP A 1 782 ? 37.372 -18.346 47.207 1.00 77.44 782 ASP A CA 1
ATOM 6258 C C . ASP A 1 782 ? 36.256 -19.407 47.136 1.00 77.44 782 ASP A C 1
ATOM 6260 O O . ASP A 1 782 ? 35.622 -19.607 46.099 1.00 77.44 782 ASP A O 1
ATOM 6264 N N . ALA A 1 783 ? 35.981 -20.091 48.254 1.00 66.19 783 ALA A N 1
ATOM 6265 C CA . ALA A 1 783 ? 34.931 -21.115 48.321 1.00 66.19 783 ALA A CA 1
ATOM 6266 C C . ALA A 1 783 ? 33.508 -20.518 48.364 1.00 66.19 783 ALA A C 1
ATOM 6268 O O . ALA A 1 783 ? 32.606 -21.030 47.694 1.00 66.19 783 ALA A O 1
ATOM 6269 N N . ASP A 1 784 ? 33.321 -19.407 49.086 1.00 73.31 784 ASP A N 1
ATOM 6270 C CA . ASP A 1 784 ? 32.008 -18.810 49.358 1.00 73.31 784 ASP A CA 1
ATOM 6271 C C . ASP A 1 784 ? 31.844 -17.425 48.701 1.00 73.31 784 ASP A C 1
ATOM 6273 O O . ASP A 1 784 ? 32.787 -16.629 48.689 1.00 73.31 784 ASP A O 1
ATOM 6277 N N . PRO A 1 785 ? 30.657 -17.102 48.147 1.00 79.19 785 PRO A N 1
ATOM 6278 C CA . PRO A 1 785 ? 30.383 -15.778 47.596 1.00 79.19 785 PRO A CA 1
ATOM 6279 C C . PRO A 1 785 ? 30.329 -14.714 48.715 1.00 79.19 785 PRO A C 1
ATOM 6281 O O . PRO A 1 785 ? 29.676 -14.937 49.738 1.00 79.19 785 PRO A O 1
ATOM 6284 N N . PRO A 1 786 ? 30.974 -13.542 48.551 1.00 88.62 786 PRO A N 1
ATOM 6285 C CA . PRO A 1 786 ? 30.936 -12.478 49.553 1.00 88.62 786 PRO A CA 1
ATOM 6286 C C . PRO A 1 786 ? 29.578 -11.768 49.554 1.00 88.62 786 PRO A C 1
ATOM 6288 O O . PRO A 1 786 ? 28.922 -11.687 48.521 1.00 88.62 786 PRO A O 1
ATOM 6291 N N . SER A 1 787 ? 29.191 -11.174 50.688 1.00 88.88 787 SER A N 1
ATOM 6292 C CA . SER A 1 787 ? 28.031 -10.265 50.733 1.00 88.88 787 SER A CA 1
ATOM 6293 C C . SER A 1 787 ? 28.310 -8.942 50.010 1.00 88.88 787 SER A C 1
ATOM 6295 O O . SER A 1 787 ? 29.465 -8.510 49.952 1.00 88.88 787 SER A O 1
ATOM 6297 N N . LEU A 1 788 ? 27.262 -8.243 49.566 1.00 90.00 788 LEU A N 1
ATOM 6298 C CA . LEU A 1 788 ? 27.376 -6.969 48.850 1.00 90.00 788 LEU A CA 1
ATOM 6299 C C . LEU A 1 788 ? 28.187 -5.950 49.651 1.00 90.00 788 LEU A C 1
ATOM 6301 O O . LEU A 1 788 ? 29.115 -5.347 49.127 1.00 90.00 788 LEU A O 1
ATOM 6305 N N . ALA A 1 789 ? 27.944 -5.864 50.960 1.00 88.25 789 ALA A N 1
ATOM 6306 C CA . ALA A 1 789 ? 28.693 -5.002 51.874 1.00 88.25 789 ALA A CA 1
ATOM 6307 C C . ALA A 1 789 ? 30.218 -5.219 51.828 1.00 88.25 789 ALA A C 1
ATOM 6309 O O . ALA A 1 789 ? 30.983 -4.265 51.955 1.00 88.25 789 ALA A O 1
ATOM 6310 N N . ILE A 1 790 ? 30.665 -6.466 51.640 1.00 88.88 790 ILE A N 1
ATOM 6311 C CA . ILE A 1 790 ? 32.091 -6.791 51.513 1.00 88.88 790 ILE A CA 1
ATOM 6312 C C . ILE A 1 790 ? 32.614 -6.290 50.167 1.00 88.88 790 ILE A C 1
ATOM 6314 O O . ILE A 1 790 ? 33.674 -5.673 50.125 1.00 88.88 790 ILE A O 1
ATOM 6318 N N . LEU A 1 791 ? 31.873 -6.508 49.078 1.00 91.44 791 LEU A N 1
ATOM 6319 C CA . LEU A 1 791 ? 32.269 -6.037 47.749 1.00 91.44 791 LEU A CA 1
ATOM 6320 C C . LEU A 1 791 ? 32.360 -4.513 47.686 1.00 91.44 791 LEU A C 1
ATOM 6322 O O . LEU A 1 791 ? 33.359 -3.983 47.201 1.00 91.44 791 LEU A O 1
ATOM 6326 N N . LEU A 1 792 ? 31.364 -3.817 48.234 1.00 91.00 792 LEU A N 1
ATOM 6327 C CA . LEU A 1 792 ? 31.336 -2.358 48.307 1.00 91.00 792 LEU A CA 1
ATOM 6328 C C . LEU A 1 792 ? 32.529 -1.813 49.092 1.00 91.00 792 LEU A C 1
ATOM 6330 O O . LEU A 1 792 ? 33.187 -0.872 48.649 1.00 91.00 792 LEU A O 1
ATOM 6334 N N . TYR A 1 793 ? 32.887 -2.447 50.207 1.00 90.38 793 TYR A N 1
ATOM 6335 C CA . TYR A 1 793 ? 34.062 -2.041 50.966 1.00 90.38 793 TYR A CA 1
ATOM 6336 C C . TYR A 1 793 ? 35.367 -2.313 50.204 1.00 90.38 793 TYR A C 1
ATOM 6338 O O . TYR A 1 793 ? 36.217 -1.433 50.100 1.00 90.38 793 TYR A O 1
ATOM 6346 N N . VAL A 1 794 ? 35.523 -3.510 49.630 1.00 89.06 794 VAL A N 1
ATOM 6347 C CA . VAL A 1 794 ? 36.764 -3.934 48.959 1.00 89.06 794 VAL A CA 1
ATOM 6348 C C . VAL A 1 794 ? 37.037 -3.141 47.680 1.00 89.06 794 VAL A C 1
ATOM 6350 O O . VAL A 1 794 ? 38.185 -2.791 47.419 1.00 89.06 794 VAL A O 1
ATOM 6353 N N . TYR A 1 795 ? 36.011 -2.863 46.875 1.00 89.31 795 TYR A N 1
ATOM 6354 C CA . TYR A 1 795 ? 36.182 -2.238 45.560 1.00 89.31 795 TYR A CA 1
ATOM 6355 C C . TYR A 1 795 ? 35.932 -0.733 45.555 1.00 89.31 795 TYR A C 1
ATOM 6357 O O . TYR A 1 795 ? 36.495 -0.028 44.709 1.00 89.31 795 TYR A O 1
ATOM 6365 N N . LEU A 1 796 ? 35.068 -0.246 46.446 1.00 88.75 796 LEU A N 1
ATOM 6366 C CA . LEU A 1 796 ? 34.585 1.137 46.438 1.00 88.75 796 LEU A CA 1
ATOM 6367 C C . LEU A 1 796 ? 34.905 1.885 47.740 1.00 88.75 796 LEU A C 1
ATOM 6369 O O . LEU A 1 796 ? 34.685 3.088 47.813 1.00 88.75 796 LEU A O 1
ATOM 6373 N N . ASN A 1 797 ? 35.437 1.204 48.766 1.00 89.06 797 ASN A N 1
ATOM 6374 C CA . ASN A 1 797 ? 35.625 1.752 50.115 1.00 89.06 797 ASN A CA 1
ATOM 6375 C C . ASN A 1 797 ? 34.319 2.303 50.731 1.00 89.06 797 ASN A C 1
ATOM 6377 O O . ASN A 1 797 ? 34.332 3.228 51.545 1.00 89.06 797 ASN A O 1
ATOM 6381 N N . VAL A 1 798 ? 33.180 1.717 50.349 1.00 87.62 798 VAL A N 1
ATOM 6382 C CA . VAL A 1 798 ? 31.847 2.089 50.834 1.00 87.62 798 VAL A CA 1
ATOM 6383 C C . VAL A 1 798 ? 31.422 1.128 51.942 1.00 87.62 798 VAL A C 1
ATOM 6385 O O . VAL A 1 798 ? 31.476 -0.092 51.784 1.00 87.62 798 VAL A O 1
ATOM 6388 N N . LYS A 1 799 ? 30.983 1.671 53.082 1.00 86.75 799 LYS A N 1
ATOM 6389 C CA . LYS A 1 799 ? 30.373 0.883 54.160 1.00 86.75 799 LYS A CA 1
ATOM 6390 C C . LYS A 1 799 ? 28.868 0.802 53.931 1.00 86.75 799 LYS A C 1
ATOM 6392 O O . LYS A 1 799 ? 28.186 1.811 54.069 1.00 86.75 799 LYS A O 1
ATOM 6397 N N . ALA A 1 800 ? 28.375 -0.389 53.608 1.00 80.75 800 ALA A N 1
ATOM 6398 C CA . ALA A 1 800 ? 26.944 -0.623 53.450 1.00 80.75 800 ALA A CA 1
ATOM 6399 C C . ALA A 1 800 ? 26.219 -0.581 54.802 1.00 80.75 800 ALA A C 1
ATOM 6401 O O . ALA A 1 800 ? 26.673 -1.194 55.775 1.00 80.75 800 ALA A O 1
ATOM 6402 N N . ASP A 1 801 ? 25.086 0.116 54.837 1.00 78.38 801 ASP A N 1
ATOM 6403 C CA . ASP A 1 801 ? 24.122 0.031 55.928 1.00 78.38 801 ASP A CA 1
ATOM 6404 C C . ASP A 1 801 ? 23.327 -1.277 55.790 1.00 78.38 801 ASP A C 1
ATOM 6406 O O . ASP A 1 801 ? 22.959 -1.659 54.688 1.00 78.38 801 ASP A O 1
ATOM 6410 N N . LYS A 1 802 ? 23.087 -1.984 56.899 1.00 77.81 802 LYS A N 1
ATOM 6411 C CA . LYS A 1 802 ? 22.281 -3.221 56.949 1.00 77.81 802 LYS A CA 1
ATOM 6412 C C . LYS A 1 802 ? 21.011 -3.069 57.793 1.00 77.81 802 LYS A C 1
ATOM 6414 O O . LYS A 1 802 ? 20.351 -4.059 58.097 1.00 77.81 802 LYS A O 1
ATOM 6419 N N . THR A 1 803 ? 20.671 -1.843 58.194 1.00 81.44 803 THR A N 1
ATOM 6420 C CA . THR A 1 803 ? 19.591 -1.553 59.151 1.00 81.44 803 THR A CA 1
ATOM 6421 C C . THR A 1 803 ? 18.223 -2.046 58.676 1.00 81.44 803 THR A C 1
ATOM 6423 O O . THR A 1 803 ? 17.434 -2.515 59.495 1.00 81.44 803 THR A O 1
ATOM 6426 N N . PHE A 1 804 ? 17.944 -1.994 57.369 1.00 82.81 804 PHE A N 1
ATOM 6427 C CA . PHE A 1 804 ? 16.625 -2.319 56.811 1.00 82.81 804 PHE A CA 1
ATOM 6428 C C . PHE A 1 804 ? 16.544 -3.672 56.097 1.00 82.81 804 PHE A C 1
ATOM 6430 O O . PHE A 1 804 ? 15.510 -3.985 55.518 1.00 82.81 804 PHE A O 1
ATOM 6437 N N . GLN A 1 805 ? 17.566 -4.524 56.227 1.00 77.50 805 GLN A N 1
ATOM 6438 C CA . GLN A 1 805 ? 17.622 -5.831 55.556 1.00 77.50 805 GLN A CA 1
ATOM 6439 C C . GLN A 1 805 ? 16.434 -6.763 55.894 1.00 77.50 805 GLN A C 1
ATOM 6441 O O . GLN A 1 805 ? 16.108 -7.669 55.136 1.00 77.50 805 GLN A O 1
ATOM 6446 N N . VAL A 1 806 ? 15.794 -6.571 57.052 1.00 75.00 806 VAL A N 1
ATOM 6447 C CA . VAL A 1 806 ? 14.634 -7.360 57.518 1.00 75.00 806 VAL A CA 1
ATOM 6448 C C . VAL A 1 806 ? 13.391 -6.492 57.754 1.00 75.00 806 VAL A C 1
ATOM 6450 O O . VAL A 1 806 ? 12.542 -6.824 58.583 1.00 75.00 806 VAL A O 1
ATOM 6453 N N . ALA A 1 807 ? 13.299 -5.344 57.076 1.00 77.94 807 ALA A N 1
ATOM 6454 C CA . ALA A 1 807 ? 12.179 -4.420 57.216 1.00 77.94 807 ALA A CA 1
ATOM 6455 C C . ALA A 1 807 ? 10.896 -4.933 56.536 1.00 77.94 807 ALA A C 1
ATOM 6457 O O . ALA A 1 807 ? 10.925 -5.755 55.622 1.00 77.94 807 ALA A O 1
ATOM 6458 N N . ASP A 1 808 ? 9.743 -4.413 56.968 1.00 78.69 808 ASP A N 1
ATOM 6459 C CA . ASP A 1 808 ? 8.480 -4.644 56.266 1.00 78.69 808 ASP A CA 1
ATOM 6460 C C . ASP A 1 808 ? 8.334 -3.659 55.096 1.00 78.69 808 ASP A C 1
ATOM 6462 O O . ASP A 1 808 ? 7.913 -2.511 55.255 1.00 78.69 808 ASP A O 1
ATOM 6466 N N . TRP A 1 809 ? 8.675 -4.126 53.898 1.00 81.06 809 TRP A N 1
ATOM 6467 C CA . TRP A 1 809 ? 8.688 -3.333 52.666 1.00 81.06 809 TRP A CA 1
ATOM 6468 C C . TRP A 1 809 ? 7.305 -3.000 52.093 1.00 81.06 809 TRP A C 1
ATOM 6470 O O . TRP A 1 809 ? 7.204 -2.341 51.055 1.00 81.06 809 TRP A O 1
ATOM 6480 N N . ARG A 1 810 ? 6.223 -3.411 52.763 1.00 77.38 810 ARG A N 1
ATOM 6481 C CA . ARG A 1 810 ? 4.839 -3.119 52.353 1.00 77.38 810 ARG A CA 1
ATOM 6482 C C . ARG A 1 810 ? 4.334 -1.764 52.850 1.00 77.38 810 ARG A C 1
ATOM 6484 O O . ARG A 1 810 ? 3.279 -1.312 52.414 1.00 77.38 810 ARG A O 1
ATOM 6491 N N . ILE A 1 811 ? 5.062 -1.107 53.753 1.00 72.38 811 ILE A N 1
ATOM 6492 C CA . ILE A 1 811 ? 4.660 0.177 54.340 1.00 72.38 811 ILE A CA 1
ATOM 6493 C C . ILE A 1 811 ? 4.569 1.253 53.249 1.00 72.38 811 ILE A C 1
ATOM 6495 O O . ILE A 1 811 ? 5.484 1.400 52.433 1.00 72.38 811 ILE A O 1
ATOM 6499 N N . ARG A 1 812 ? 3.468 2.019 53.238 1.00 73.56 812 ARG A N 1
ATOM 6500 C CA . ARG A 1 812 ? 3.270 3.174 52.350 1.00 73.56 812 ARG A CA 1
ATOM 6501 C C . ARG A 1 812 ? 2.774 4.405 53.128 1.00 73.56 812 ARG A C 1
ATOM 6503 O O . ARG A 1 812 ? 1.867 4.257 53.946 1.00 73.56 812 ARG A O 1
ATOM 6510 N N . PRO A 1 813 ? 3.319 5.611 52.859 1.00 75.75 813 PRO A N 1
ATOM 6511 C CA . PRO A 1 813 ? 4.478 5.876 51.995 1.00 75.75 813 PRO A CA 1
ATOM 6512 C C . PRO A 1 813 ? 5.765 5.266 52.576 1.00 75.75 813 PRO A C 1
ATOM 6514 O O . PRO A 1 813 ? 5.865 5.069 53.787 1.00 75.75 813 PRO A O 1
ATOM 6517 N N . LEU A 1 814 ? 6.734 4.937 51.716 1.00 79.00 814 LEU A N 1
ATOM 6518 C CA . LEU A 1 814 ? 7.984 4.331 52.173 1.00 79.00 814 LEU A CA 1
ATOM 6519 C C . LEU A 1 814 ? 8.823 5.375 52.942 1.00 79.00 814 LEU A C 1
ATOM 6521 O O . LEU A 1 814 ? 9.013 6.481 52.430 1.00 79.00 814 LEU A O 1
ATOM 6525 N N . PRO A 1 815 ? 9.327 5.071 54.154 1.00 85.06 815 PRO A N 1
ATOM 6526 C CA . PRO A 1 815 ? 10.184 5.992 54.896 1.00 85.06 815 PRO A CA 1
ATOM 6527 C C . PRO A 1 815 ? 11.450 6.367 54.116 1.00 85.06 815 PRO A C 1
ATOM 6529 O O . PRO A 1 815 ? 12.090 5.506 53.515 1.00 85.06 815 PRO A O 1
ATOM 6532 N N . GLN A 1 816 ? 11.863 7.635 54.195 1.00 82.75 816 GLN A N 1
ATOM 6533 C CA . GLN A 1 816 ? 13.061 8.137 53.509 1.00 82.75 816 GLN A CA 1
ATOM 6534 C C . GLN A 1 816 ? 14.337 7.304 53.789 1.00 82.75 816 GLN A C 1
ATOM 6536 O O . GLN A 1 816 ? 15.047 6.996 52.837 1.00 82.75 816 GLN A O 1
ATOM 6541 N N . PRO A 1 817 ? 14.615 6.837 55.025 1.00 84.69 817 PRO A N 1
ATOM 6542 C CA . PRO A 1 817 ? 15.770 5.967 55.269 1.00 84.69 817 PRO A CA 1
ATOM 6543 C C . PRO A 1 817 ? 15.682 4.600 54.570 1.00 84.69 817 PRO A C 1
ATOM 6545 O O . PRO A 1 817 ? 16.697 4.062 54.143 1.00 84.69 817 PRO A O 1
ATOM 6548 N N . MET A 1 818 ? 14.474 4.045 54.410 1.00 87.25 818 MET A N 1
ATOM 6549 C CA . MET A 1 818 ? 14.259 2.795 53.666 1.00 87.25 818 MET A CA 1
ATOM 6550 C C . MET A 1 818 ? 14.438 3.007 52.159 1.00 87.25 818 MET A C 1
ATOM 6552 O O . MET A 1 818 ? 14.989 2.149 51.480 1.00 87.25 818 MET A O 1
ATOM 6556 N N . MET A 1 819 ? 14.018 4.167 51.645 1.00 85.88 819 MET A N 1
ATOM 6557 C CA . MET A 1 819 ? 14.270 4.584 50.261 1.00 85.88 819 MET A CA 1
ATOM 6558 C C . MET A 1 819 ? 15.769 4.713 49.962 1.00 85.88 819 MET A C 1
ATOM 6560 O O . MET A 1 819 ? 16.237 4.260 48.921 1.00 85.88 819 MET A O 1
ATOM 6564 N N . GLU A 1 820 ? 16.525 5.326 50.873 1.00 84.62 820 GLU A N 1
ATOM 6565 C CA . GLU A 1 820 ? 17.978 5.503 50.746 1.00 84.62 820 GLU A CA 1
ATOM 6566 C C . GLU A 1 820 ? 18.739 4.179 50.880 1.00 84.62 820 GLU A C 1
ATOM 6568 O O . GLU A 1 820 ? 19.695 3.940 50.138 1.00 84.62 820 GLU A O 1
ATOM 6573 N N . TYR A 1 821 ? 18.275 3.291 51.762 1.00 87.00 821 TYR A N 1
ATOM 6574 C CA . TYR A 1 821 ? 18.765 1.919 51.847 1.00 87.00 821 TYR A CA 1
ATOM 6575 C C . TYR A 1 821 ? 18.565 1.185 50.516 1.00 87.00 821 TYR A C 1
ATOM 6577 O O . TYR A 1 821 ? 19.539 0.767 49.897 1.00 87.00 821 TYR A O 1
ATOM 6585 N N . ALA A 1 822 ? 17.323 1.130 50.020 1.00 85.38 822 ALA A N 1
ATOM 6586 C CA . ALA A 1 822 ? 16.979 0.423 48.788 1.00 85.38 822 ALA A CA 1
ATOM 6587 C C . ALA A 1 822 ? 17.768 0.956 47.582 1.00 85.38 822 ALA A C 1
ATOM 6589 O O . ALA A 1 822 ? 18.243 0.191 46.744 1.00 85.38 822 ALA A O 1
ATOM 6590 N N . ARG A 1 823 ? 17.959 2.279 47.513 1.00 86.56 823 ARG A N 1
ATOM 6591 C CA . ARG A 1 823 ? 18.798 2.922 46.495 1.00 86.56 823 ARG A CA 1
ATOM 6592 C C . ARG A 1 823 ? 20.219 2.356 46.484 1.00 86.56 823 ARG A C 1
ATOM 6594 O O . ARG A 1 823 ? 20.766 2.123 45.412 1.00 86.56 823 ARG A O 1
ATOM 6601 N N . THR A 1 824 ? 20.812 2.153 47.657 1.00 86.38 824 THR A N 1
ATOM 6602 C CA . THR A 1 824 ? 22.222 1.768 47.805 1.00 86.38 824 THR A CA 1
ATOM 6603 C C . THR A 1 824 ? 22.508 0.370 47.246 1.00 86.38 824 THR A C 1
ATOM 6605 O O . THR A 1 824 ? 23.549 0.180 46.612 1.00 86.38 824 THR A O 1
ATOM 6608 N N . ASP A 1 825 ? 21.579 -0.575 47.416 1.00 86.00 825 ASP A N 1
ATOM 6609 C CA . ASP A 1 825 ? 21.777 -1.981 47.040 1.00 86.00 825 ASP A CA 1
ATOM 6610 C C . ASP A 1 825 ? 21.824 -2.202 45.517 1.00 86.00 825 ASP A C 1
ATOM 6612 O O . ASP A 1 825 ? 22.608 -3.022 45.039 1.00 86.00 825 ASP A O 1
ATOM 6616 N N . ALA A 1 826 ? 21.099 -1.396 44.731 1.00 91.88 826 ALA A N 1
ATOM 6617 C CA . ALA A 1 826 ? 21.175 -1.441 43.266 1.00 91.88 826 ALA A CA 1
ATOM 6618 C C . ALA A 1 826 ? 22.210 -0.470 42.669 1.00 91.88 826 ALA A C 1
ATOM 6620 O O . ALA A 1 826 ? 22.818 -0.777 41.639 1.00 91.88 826 ALA A O 1
ATOM 6621 N N . HIS A 1 827 ? 22.417 0.699 43.290 1.00 92.88 827 HIS A N 1
ATOM 6622 C CA . HIS A 1 827 ? 23.191 1.809 42.718 1.00 92.88 827 HIS A CA 1
ATOM 6623 C C . HIS A 1 827 ? 24.631 1.437 42.352 1.00 92.88 827 HIS A C 1
ATOM 6625 O O . HIS A 1 827 ? 25.130 1.806 41.292 1.00 92.88 827 HIS A O 1
ATOM 6631 N N . TYR A 1 828 ? 25.300 0.681 43.220 1.00 92.38 828 TYR A N 1
ATOM 6632 C CA . TYR A 1 828 ? 26.712 0.345 43.043 1.00 92.38 828 TYR A CA 1
ATOM 6633 C C . TYR A 1 828 ? 26.956 -0.896 42.177 1.00 92.38 828 TYR A C 1
ATOM 6635 O O . TYR A 1 828 ? 28.105 -1.189 41.836 1.00 92.38 828 TYR A O 1
ATOM 6643 N N . LEU A 1 829 ? 25.911 -1.638 41.801 1.00 94.38 829 LEU A N 1
ATOM 6644 C CA . LEU A 1 829 ? 26.058 -2.856 41.003 1.00 94.38 829 LEU A CA 1
ATOM 6645 C C . LEU A 1 829 ? 26.693 -2.587 39.622 1.00 94.38 829 LEU A C 1
ATOM 6647 O O . LEU A 1 829 ? 27.630 -3.312 39.278 1.00 94.38 829 LEU A O 1
ATOM 6651 N N . PRO A 1 830 ? 26.302 -1.544 38.854 1.00 93.44 830 PRO A N 1
ATOM 6652 C CA . PRO A 1 830 ? 26.975 -1.192 37.598 1.00 93.44 830 PRO A CA 1
ATOM 6653 C C . PRO A 1 830 ? 28.464 -0.845 37.761 1.00 93.44 830 PRO A C 1
ATOM 6655 O O . PRO A 1 830 ? 29.280 -1.221 36.918 1.00 93.44 830 PRO A O 1
ATOM 6658 N N . GLU A 1 831 ? 28.855 -0.174 38.850 1.00 91.38 831 GLU A N 1
ATOM 6659 C CA . GLU A 1 831 ? 30.271 0.125 39.115 1.00 91.38 831 GLU A CA 1
ATOM 6660 C C . GLU A 1 831 ? 31.057 -1.138 39.489 1.00 91.38 831 GLU A C 1
ATOM 6662 O O . GLU A 1 831 ? 32.154 -1.374 38.971 1.00 91.38 831 GLU A O 1
ATOM 6667 N N . LEU A 1 832 ? 30.491 -1.988 40.352 1.00 92.56 832 LEU A N 1
ATOM 6668 C CA . LEU A 1 832 ? 31.091 -3.277 40.697 1.00 92.56 832 LEU A CA 1
ATOM 6669 C C . LEU A 1 832 ? 31.290 -4.144 39.452 1.00 92.56 832 LEU A C 1
ATOM 6671 O O . LEU A 1 832 ? 32.350 -4.747 39.297 1.00 92.56 832 LEU A O 1
ATOM 6675 N N . TYR A 1 833 ? 30.309 -4.167 38.550 1.00 92.31 833 TYR A N 1
ATOM 6676 C CA . TYR A 1 833 ? 30.398 -4.846 37.261 1.00 92.31 833 TYR A CA 1
ATOM 6677 C C . TYR A 1 833 ? 31.643 -4.415 36.469 1.00 92.31 833 TYR A C 1
ATOM 6679 O O . TYR A 1 833 ? 32.447 -5.272 36.097 1.00 92.31 833 TYR A O 1
ATOM 6687 N N . GLN A 1 834 ? 31.879 -3.107 36.300 1.00 89.25 834 GLN A N 1
ATOM 6688 C CA . GLN A 1 834 ? 33.057 -2.614 35.575 1.00 89.25 834 GLN A CA 1
ATOM 6689 C C . GLN A 1 834 ? 34.372 -3.027 36.235 1.00 89.25 834 GLN A C 1
ATOM 6691 O O . GLN A 1 834 ? 35.292 -3.503 35.564 1.00 89.25 834 GLN A O 1
ATOM 6696 N N . LYS A 1 835 ? 34.478 -2.854 37.558 1.00 90.50 835 LYS A N 1
ATOM 6697 C CA . LYS A 1 835 ? 35.722 -3.158 38.279 1.00 90.50 835 LYS A CA 1
ATOM 6698 C C . LYS A 1 835 ? 36.038 -4.647 38.286 1.00 90.50 835 LYS A C 1
ATOM 6700 O O . LYS A 1 835 ? 37.212 -5.015 38.260 1.00 90.50 835 LYS A O 1
ATOM 6705 N N . LEU A 1 836 ? 35.011 -5.493 38.340 1.00 91.12 836 LEU A N 1
ATOM 6706 C CA . LEU A 1 836 ? 35.169 -6.942 38.302 1.00 91.12 836 LEU A CA 1
ATOM 6707 C C . LEU A 1 836 ? 35.578 -7.404 36.902 1.00 91.12 836 LEU A C 1
ATOM 6709 O O . LEU A 1 836 ? 36.537 -8.163 36.792 1.00 91.12 836 LEU A O 1
ATOM 6713 N N . ILE A 1 837 ? 34.942 -6.899 35.841 1.00 88.38 837 ILE A N 1
ATOM 6714 C CA . ILE A 1 837 ? 35.297 -7.256 34.457 1.00 88.38 837 ILE A CA 1
ATOM 6715 C C . ILE A 1 837 ? 36.724 -6.840 34.110 1.00 88.38 837 ILE A C 1
ATOM 6717 O O . ILE A 1 837 ? 37.467 -7.643 33.554 1.00 88.38 837 ILE A O 1
ATOM 6721 N N . ALA A 1 838 ? 37.158 -5.648 34.530 1.00 86.81 838 ALA A N 1
ATOM 6722 C CA . ALA A 1 838 ? 38.529 -5.184 34.309 1.00 86.81 838 ALA A CA 1
ATOM 6723 C C . ALA A 1 838 ? 39.607 -6.103 34.930 1.00 86.81 838 ALA A C 1
ATOM 6725 O O . ALA A 1 838 ? 40.776 -6.024 34.556 1.00 86.81 838 ALA A O 1
ATOM 6726 N N . GLN A 1 839 ? 39.235 -6.963 35.886 1.00 89.38 839 GLN A N 1
ATOM 6727 C CA . GLN A 1 839 ? 40.130 -7.919 36.547 1.00 89.38 839 GLN A CA 1
ATOM 6728 C C . GLN A 1 839 ? 39.998 -9.354 36.008 1.00 89.38 839 GLN A C 1
ATOM 6730 O O . GLN A 1 839 ? 40.724 -10.242 36.462 1.00 89.38 839 GLN A O 1
ATOM 6735 N N . MET A 1 840 ? 39.080 -9.621 35.075 1.00 87.69 840 MET A N 1
ATOM 6736 C CA . MET A 1 840 ? 38.836 -10.970 34.563 1.00 87.69 840 MET A CA 1
ATOM 6737 C C . MET A 1 840 ? 39.758 -11.332 33.397 1.00 87.69 840 MET A C 1
ATOM 6739 O O . MET A 1 840 ? 39.977 -10.554 32.475 1.00 87.69 840 MET A O 1
ATOM 6743 N N . SER A 1 841 ? 40.258 -12.570 33.413 1.00 86.50 841 SER A N 1
ATOM 6744 C CA . SER A 1 841 ? 40.840 -13.209 32.227 1.00 86.50 841 SER A CA 1
ATOM 6745 C C . SER A 1 841 ? 39.741 -13.791 31.327 1.00 86.50 841 SER A C 1
ATOM 6747 O O . SER A 1 841 ? 38.646 -14.083 31.810 1.00 86.50 841 SER A O 1
ATOM 6749 N N . SER A 1 842 ? 40.042 -14.075 30.053 1.00 80.12 842 SER A N 1
ATOM 6750 C CA . SER A 1 842 ? 39.103 -14.753 29.136 1.00 80.12 842 SER A CA 1
ATOM 6751 C C . SER A 1 842 ? 38.588 -16.092 29.689 1.00 80.12 842 SER A C 1
ATOM 6753 O O . SER A 1 842 ? 37.439 -16.457 29.471 1.00 80.12 842 SER A O 1
ATOM 6755 N N . LYS A 1 843 ? 39.403 -16.799 30.485 1.00 84.94 843 LYS A N 1
ATOM 6756 C CA . LYS A 1 843 ? 39.004 -18.047 31.153 1.00 84.94 843 LYS A CA 1
ATOM 6757 C C . LYS A 1 843 ? 38.024 -17.804 32.307 1.00 84.94 843 LYS A C 1
ATOM 6759 O O . LYS A 1 843 ? 37.036 -18.522 32.426 1.00 84.94 843 LYS A O 1
ATOM 6764 N N . ASN A 1 844 ? 38.288 -16.793 33.141 1.00 87.19 844 ASN A N 1
ATOM 6765 C CA . ASN A 1 844 ? 37.389 -16.402 34.237 1.00 87.19 844 ASN A CA 1
ATOM 6766 C C . ASN A 1 844 ? 36.024 -15.983 33.683 1.00 87.19 844 ASN A C 1
ATOM 6768 O O . ASN A 1 844 ? 34.984 -16.286 34.265 1.00 87.19 844 ASN A O 1
ATOM 6772 N N . PHE A 1 845 ? 36.051 -15.303 32.539 1.00 82.38 845 PHE A N 1
ATOM 6773 C CA . PHE A 1 845 ? 34.869 -14.867 31.826 1.00 82.38 845 PHE A CA 1
ATOM 6774 C C . PHE A 1 845 ? 33.994 -16.047 31.370 1.00 82.38 845 PHE A C 1
ATOM 6776 O O . PHE A 1 845 ? 32.813 -16.104 31.712 1.00 82.38 845 PHE A O 1
ATOM 6783 N N . GLU A 1 846 ? 34.572 -17.027 30.666 1.00 81.50 846 GLU A N 1
ATOM 6784 C CA . GLU A 1 846 ? 33.840 -18.227 30.232 1.00 81.50 846 GLU A CA 1
ATOM 6785 C C . GLU A 1 846 ? 33.228 -19.002 31.410 1.00 81.50 846 GLU A C 1
ATOM 6787 O O . GLU A 1 846 ? 32.126 -19.547 31.308 1.00 81.50 846 GLU A O 1
ATOM 6792 N N . GLU A 1 847 ? 33.934 -19.063 32.541 1.00 86.81 847 GLU A N 1
ATOM 6793 C CA . GLU A 1 847 ? 33.453 -19.731 33.750 1.00 86.81 847 GLU A CA 1
ATOM 6794 C C . GLU A 1 847 ? 32.254 -19.000 34.372 1.00 86.81 847 GLU A C 1
ATOM 6796 O O . GLU A 1 847 ? 31.244 -19.634 34.698 1.00 86.81 847 GLU A O 1
ATOM 6801 N N . LEU A 1 848 ? 32.317 -17.668 34.466 1.00 87.00 848 LEU A N 1
ATOM 6802 C CA . LEU A 1 848 ? 31.208 -16.857 34.965 1.00 87.00 848 LEU A CA 1
ATOM 6803 C C . LEU A 1 848 ? 29.987 -16.962 34.050 1.00 87.00 848 LEU A C 1
ATOM 6805 O O . LEU A 1 848 ? 28.876 -17.172 34.537 1.00 87.00 848 LEU A O 1
ATOM 6809 N N . ALA A 1 849 ? 30.194 -16.880 32.734 1.00 80.56 849 ALA A N 1
ATOM 6810 C CA . ALA A 1 849 ? 29.130 -17.003 31.746 1.00 80.56 849 ALA A CA 1
ATOM 6811 C C . ALA A 1 849 ? 28.386 -18.341 31.889 1.00 80.56 849 ALA A C 1
ATOM 6813 O O . ALA A 1 849 ? 27.155 -18.366 31.915 1.00 80.56 849 ALA A O 1
ATOM 6814 N N . LYS A 1 850 ? 29.106 -19.455 32.088 1.00 81.44 850 LYS A N 1
ATOM 6815 C CA . LYS A 1 850 ? 28.499 -20.775 32.348 1.00 81.44 850 LYS A CA 1
ATOM 6816 C C . LYS A 1 850 ? 27.662 -20.789 33.626 1.00 81.44 850 LYS A C 1
ATOM 6818 O O . LYS A 1 850 ? 26.556 -21.332 33.633 1.00 81.44 850 LYS A O 1
ATOM 6823 N N . MET A 1 851 ? 28.162 -20.184 34.703 1.00 83.12 851 MET A N 1
ATOM 6824 C CA . MET A 1 851 ? 27.441 -20.106 35.974 1.00 83.12 851 MET A CA 1
ATOM 6825 C C . MET A 1 851 ? 26.164 -19.265 35.877 1.00 83.12 851 MET A C 1
ATOM 6827 O O . MET A 1 851 ? 25.105 -19.709 36.319 1.00 83.12 851 MET A O 1
ATOM 6831 N N . CYS A 1 852 ? 26.251 -18.072 35.294 1.00 82.50 852 CYS A N 1
ATOM 6832 C CA . CYS A 1 852 ? 25.109 -17.180 35.114 1.00 82.50 852 CYS A CA 1
ATOM 6833 C C . CYS A 1 852 ? 24.081 -17.766 34.137 1.00 82.50 852 CYS A C 1
ATOM 6835 O O . CYS A 1 852 ? 22.880 -17.677 34.390 1.00 82.50 852 CYS A O 1
ATOM 6837 N N . ASN A 1 853 ? 24.527 -18.452 33.080 1.00 76.44 853 ASN A N 1
ATOM 6838 C CA . ASN A 1 853 ? 23.627 -19.177 32.187 1.00 76.44 853 ASN A CA 1
ATOM 6839 C C . ASN A 1 853 ? 22.902 -20.313 32.926 1.00 76.44 853 ASN A C 1
ATOM 6841 O O . ASN A 1 853 ? 21.692 -20.466 32.793 1.00 76.44 853 ASN A O 1
ATOM 6845 N N . SER A 1 854 ? 23.599 -21.057 33.795 1.00 77.06 854 SER A N 1
ATOM 6846 C CA . SER A 1 854 ? 22.957 -22.070 34.642 1.00 77.06 854 SER A CA 1
ATOM 6847 C C . SER A 1 854 ? 21.868 -21.479 35.542 1.00 77.06 854 SER A C 1
ATOM 6849 O O . SER A 1 854 ? 20.840 -22.126 35.706 1.00 77.06 854 SER A O 1
ATOM 6851 N N . LEU A 1 855 ? 22.040 -20.268 36.084 1.00 74.12 855 LEU A N 1
ATOM 6852 C CA . LEU A 1 855 ? 20.989 -19.593 36.858 1.00 74.12 855 LEU A CA 1
ATOM 6853 C C . LEU A 1 855 ? 19.754 -19.290 36.010 1.00 74.12 855 LEU A C 1
ATOM 6855 O O . LEU A 1 855 ? 18.642 -19.556 36.452 1.00 74.12 855 LEU A O 1
ATOM 6859 N N . CYS A 1 856 ? 19.952 -18.808 34.782 1.00 69.62 856 CYS A N 1
ATOM 6860 C CA . CYS A 1 856 ? 18.860 -18.552 33.839 1.00 69.62 856 CYS A CA 1
ATOM 6861 C C . CYS A 1 856 ? 18.132 -19.853 33.437 1.00 69.62 856 CYS A C 1
ATOM 6863 O O . CYS A 1 856 ? 16.938 -19.836 33.153 1.00 69.62 856 CYS A O 1
ATOM 6865 N N . LEU A 1 857 ? 18.845 -20.988 33.438 1.00 63.66 857 LEU A N 1
ATOM 6866 C CA . LEU A 1 857 ? 18.335 -22.317 33.075 1.00 63.66 857 LEU A CA 1
ATOM 6867 C C . LEU A 1 857 ? 17.789 -23.135 34.257 1.00 63.66 857 LEU A C 1
ATOM 6869 O O . LEU A 1 857 ? 17.180 -24.184 34.031 1.00 63.66 857 LEU A O 1
ATOM 6873 N N . ARG A 1 858 ? 18.001 -22.704 35.510 1.00 60.03 858 ARG A N 1
ATOM 6874 C CA . ARG A 1 858 ? 17.424 -23.345 36.703 1.00 60.03 858 ARG A CA 1
ATOM 6875 C C . ARG A 1 858 ? 15.917 -23.106 36.708 1.00 60.03 858 ARG A C 1
ATOM 6877 O O . ARG A 1 858 ? 15.412 -22.234 37.399 1.00 60.03 858 ARG A O 1
ATOM 6884 N N . ASN A 1 859 ? 15.191 -23.913 35.945 1.00 53.03 859 ASN A N 1
ATOM 6885 C CA . ASN A 1 859 ? 13.746 -24.015 36.049 1.00 53.03 859 ASN A CA 1
ATOM 6886 C C . ASN A 1 859 ? 13.387 -24.623 37.415 1.00 53.03 859 ASN A C 1
ATOM 6888 O O . ASN A 1 859 ? 13.659 -25.808 37.628 1.00 53.03 859 ASN A O 1
ATOM 6892 N N . PRO A 1 860 ? 12.691 -23.916 38.323 1.00 47.19 860 PRO A N 1
ATOM 6893 C CA . PRO A 1 860 ? 11.711 -24.605 39.137 1.00 47.19 860 PRO A CA 1
ATOM 6894 C C . PRO A 1 860 ? 10.639 -25.093 38.159 1.00 47.19 860 PRO A C 1
ATOM 6896 O O . PRO A 1 860 ? 10.064 -24.299 37.412 1.00 47.19 860 PRO A O 1
ATOM 6899 N N . THR A 1 861 ? 10.436 -26.407 38.113 1.00 42.44 861 THR A N 1
ATOM 6900 C CA . THR A 1 861 ? 9.375 -27.096 37.367 1.00 42.44 861 THR A CA 1
ATOM 6901 C C . THR A 1 861 ? 8.108 -26.244 37.300 1.00 42.44 861 THR A C 1
ATOM 6903 O O . THR A 1 861 ? 7.363 -26.145 38.277 1.00 42.44 861 THR A O 1
ATOM 6906 N N . SER A 1 862 ? 7.879 -25.585 36.170 1.00 45.53 862 SER A N 1
ATOM 6907 C CA . SER A 1 862 ? 6.611 -24.925 35.906 1.00 45.53 862 SER A CA 1
ATOM 6908 C C . SER A 1 862 ? 5.821 -25.934 35.097 1.00 45.53 862 SER A C 1
ATOM 6910 O O . SER A 1 862 ? 6.214 -26.330 34.010 1.00 45.53 862 SER A O 1
ATOM 6912 N N . LYS A 1 863 ? 4.769 -26.454 35.704 1.00 49.97 863 LYS A N 1
ATOM 6913 C CA . LYS A 1 863 ? 3.749 -27.219 35.009 1.00 49.97 863 LYS A CA 1
ATOM 6914 C C . LYS A 1 863 ? 2.544 -26.301 34.925 1.00 49.97 863 LYS A C 1
ATOM 6916 O O . LYS A 1 863 ? 2.316 -25.494 35.833 1.00 49.97 863 LYS A O 1
ATOM 6921 N N . TYR A 1 864 ? 1.828 -26.345 33.816 1.00 48.47 864 TYR A N 1
ATOM 6922 C CA . TYR A 1 864 ? 0.514 -25.725 33.764 1.00 48.47 864 TYR A CA 1
ATOM 6923 C C . TYR A 1 864 ? -0.379 -26.469 34.751 1.00 48.47 864 TYR A C 1
ATOM 6925 O O . TYR A 1 864 ? -0.252 -27.678 34.895 1.00 48.47 864 TYR A O 1
ATOM 6933 N N . TYR A 1 865 ? -1.231 -25.750 35.476 1.00 50.59 865 TYR A N 1
ATOM 6934 C CA . TYR A 1 865 ? -2.158 -26.364 36.415 1.00 50.59 865 TYR A CA 1
ATOM 6935 C C . TYR A 1 865 ? -3.582 -25.992 36.019 1.00 50.59 865 TYR A C 1
ATOM 6937 O O . TYR A 1 865 ? -3.930 -24.812 35.951 1.00 50.59 865 TYR A O 1
ATOM 6945 N N . LYS A 1 866 ? -4.410 -27.001 35.788 1.00 49.81 866 LYS A N 1
ATOM 6946 C CA . LYS A 1 866 ? -5.859 -26.920 35.756 1.00 49.81 866 LYS A CA 1
ATOM 6947 C C . LYS A 1 866 ? -6.368 -26.677 37.175 1.00 49.81 866 LYS A C 1
ATOM 6949 O O . LYS A 1 866 ? -6.035 -27.401 38.108 1.00 49.81 866 LYS A O 1
ATOM 6954 N N . LEU A 1 867 ? -7.155 -25.623 37.340 1.00 51.50 867 LEU A N 1
ATOM 6955 C CA . LEU A 1 867 ? -7.725 -25.240 38.625 1.00 51.50 867 LEU A CA 1
ATOM 6956 C C . LEU A 1 867 ? -9.011 -26.044 38.874 1.00 51.50 867 LEU A C 1
ATOM 6958 O O . LEU A 1 867 ? -10.006 -25.843 38.180 1.00 51.50 867 LEU A O 1
ATOM 6962 N N . ASN A 1 868 ? -9.001 -26.923 39.871 1.00 55.81 868 ASN A N 1
ATOM 6963 C CA . ASN A 1 868 ? -10.179 -27.631 40.359 1.00 55.81 868 ASN A CA 1
ATOM 6964 C C . ASN A 1 868 ? -10.667 -26.934 41.638 1.00 55.81 868 ASN A C 1
ATOM 6966 O O . ASN A 1 868 ? -10.035 -27.006 42.693 1.00 55.81 868 ASN A O 1
ATOM 6970 N N . ILE A 1 869 ? -11.795 -26.229 41.548 1.00 56.91 869 ILE A N 1
ATOM 6971 C CA . ILE A 1 869 ? -12.442 -25.609 42.710 1.00 56.91 869 ILE A CA 1
ATOM 6972 C C . ILE A 1 869 ? -13.376 -26.653 43.333 1.00 56.91 869 ILE A C 1
ATOM 6974 O O . ILE A 1 869 ? -14.370 -27.036 42.716 1.00 56.91 869 ILE A O 1
ATOM 6978 N N . LEU A 1 870 ? -13.054 -27.142 44.535 1.00 52.44 870 LEU A N 1
ATOM 6979 C CA . LEU A 1 870 ? -13.850 -28.157 45.231 1.00 52.44 870 LEU A CA 1
ATOM 6980 C C . LEU A 1 870 ? -14.733 -27.528 46.318 1.00 52.44 870 LEU A C 1
ATOM 6982 O O . LEU A 1 870 ? -14.294 -26.661 47.073 1.00 52.44 870 LEU A O 1
ATOM 6986 N N . ASN A 1 871 ? -15.968 -28.034 46.436 1.00 47.22 871 ASN A N 1
ATOM 6987 C CA . ASN A 1 871 ? -17.014 -27.543 47.344 1.00 47.22 871 ASN A CA 1
ATOM 6988 C C . ASN A 1 871 ? -17.356 -26.054 47.149 1.00 47.22 871 ASN A C 1
ATOM 6990 O O . ASN A 1 871 ? -17.172 -25.246 48.059 1.00 47.22 871 ASN A O 1
ATOM 6994 N N . CYS A 1 872 ? -17.913 -25.706 45.987 1.00 40.62 872 CYS A N 1
ATOM 6995 C CA . CYS A 1 872 ? -18.739 -24.505 45.859 1.00 40.62 872 CYS A CA 1
ATOM 6996 C C . CYS A 1 872 ? -20.066 -24.793 46.577 1.00 40.62 872 CYS A C 1
ATOM 6998 O O . CYS A 1 872 ? -20.824 -25.652 46.124 1.00 40.62 872 CYS A O 1
ATOM 7000 N N . GLY A 1 873 ? -20.276 -24.178 47.742 1.00 36.38 873 GLY A N 1
ATOM 7001 C CA . GLY A 1 873 ? -21.537 -24.269 48.484 1.00 36.38 873 GLY A CA 1
ATOM 7002 C C . GLY A 1 873 ? -22.657 -23.517 47.790 1.00 36.38 873 GLY A C 1
ATOM 7003 O O . GLY A 1 873 ? -22.383 -22.378 47.352 1.00 36.38 873 GLY A O 1
#

pLDDT: mean 81.72, std 15.81, range [33.22, 97.88]

Solvent-accessible surface area (backbone atoms only — not comparable to full-atom values): 48716 Å² total; per-residue (Å²): 109,73,70,54,56,54,45,51,55,36,48,78,67,78,42,90,53,57,73,68,46,53,54,51,61,74,65,58,52,72,89,63,54,71,81,50,46,63,60,53,46,56,47,51,53,50,44,45,72,74,66,45,92,74,86,54,78,62,54,56,55,52,52,59,56,48,66,72,28,70,62,54,50,51,50,74,71,41,93,80,61,65,66,65,58,54,49,53,51,52,50,64,53,66,76,60,74,62,92,59,53,72,60,52,69,79,34,86,77,68,62,69,39,68,54,45,51,21,59,76,70,65,37,59,72,60,28,60,66,37,58,86,76,46,70,63,71,42,34,60,40,103,72,31,55,31,41,57,33,51,24,26,48,72,55,39,57,69,59,37,55,51,41,45,75,73,68,35,62,72,77,45,59,37,80,63,43,48,35,28,62,57,35,9,59,74,61,64,26,60,73,52,42,53,50,41,51,74,73,64,41,70,72,83,44,60,24,73,63,36,41,37,50,61,31,53,34,38,62,70,62,42,54,76,57,47,55,59,43,49,77,69,67,52,73,64,68,56,47,22,77,58,28,42,28,24,57,30,43,14,21,21,66,50,38,52,69,50,38,58,57,52,69,66,40,91,83,59,67,58,64,62,41,21,76,58,34,42,26,19,52,41,27,3,35,46,20,55,72,72,51,91,76,88,65,80,85,63,95,70,90,56,41,21,43,70,41,31,49,52,37,47,77,72,65,36,69,64,75,53,47,24,73,62,35,41,28,44,56,34,47,12,21,52,65,64,14,60,64,40,36,53,51,37,54,75,72,65,45,72,72,77,46,57,20,74,82,19,45,24,27,54,40,34,2,29,46,60,54,25,54,68,48,32,48,54,43,41,78,71,72,45,66,76,70,49,55,28,79,77,67,46,33,36,59,57,38,5,30,63,57,64,22,50,67,39,41,54,57,49,55,74,71,66,55,92,73,53,71,66,58,49,53,47,23,27,47,54,30,45,48,65,46,40,50,55,42,39,72,72,71,52,89,60,91,63,50,66,44,48,27,47,69,65,24,31,71,61,30,28,46,52,50,60,70,76,50,88,64,62,55,72,67,41,46,59,41,26,42,74,51,57,72,68,50,32,52,55,44,57,73,35,46,86,70,82,60,58,45,66,54,54,36,40,22,57,73,61,70,44,80,48,77,86,46,50,90,67,33,68,80,44,66,66,30,44,52,48,24,52,77,71,67,35,55,67,62,34,45,51,49,42,74,79,40,58,77,52,70,81,48,57,39,92,88,54,38,39,35,68,55,36,57,25,24,67,70,58,40,57,68,52,39,50,55,52,42,75,68,38,94,49,42,65,60,63,54,62,44,51,24,75,85,63,46,26,28,48,54,42,6,50,75,68,64,31,55,66,55,25,49,51,52,50,48,57,39,36,77,75,59,83,52,84,85,80,70,78,59,84,44,80,44,72,46,77,46,94,69,81,73,83,74,61,97,55,81,87,57,82,82,68,72,76,73,70,77,64,90,77,71,75,51,59,75,95,75,34,53,80,44,80,30,64,48,72,67,51,43,51,54,48,50,63,60,49,70,82,49,44,53,32,4,44,39,70,43,70,47,77,45,103,86,48,88,48,44,67,39,34,41,27,41,8,50,21,46,42,36,36,43,32,36,41,79,72,41,41,66,65,46,27,56,46,42,32,50,62,28,53,32,80,79,29,38,40,25,28,70,64,47,69,64,54,53,51,47,36,34,73,64,44,65,17,54,57,43,55,55,41,42,55,20,59,50,48,23,62,71,71,68,52,95,65,65,62,56,68,50,53,52,36,35,75,76,66,71,38,84,64,84,69,89,62,81,83,56,76,65,79,55,78,81,70,53,69,71,57,53,56,50,52,46,55,72,8,34,50,34,42,57,51,50,51,60,50,52,78,67,52,50,76,66,50,46,56,53,45,52,53,54,38,49,48,59,59,62,60,70,75,88,80,64,48,59,48,78,46,78,45,64,83,119

Foldseek 3Di:
DVLLVVLLVCVLVVHDCLVSVVVVLVVQDLVCNVVCVVVVLVVLVSNCVRPNLDDDPSLVVSLVSLVVRVVSVVQLVDPDHSVSVVVNSVSVDVVDDPVCPVVCVVCVQPQDCQLVVCLVVVVVVSNVVCLVVDPQQTAPHVQHDGSLLSCLLSLPPVSNVSSVVSPDDQCDAGNQSDGSLLNNLLNVNVVVNVVSVVVPRDQQDATPQRAGSLLSNLLSLVVVVNVVSVVVVHDQCRAGVQQDGSLLNNLQALVLVSNVVQLPRPPDDQLRATNQQDGSLLSQQCHPVVDDDDDDPDPDDHGNLSSNVVSVVSPHDQCRATNQGDGSLLSNLQRVRVSNNVVSVVVPHPQQGATPVQDGSLLNNLLRLNLVSNVVSVVVPDDQQDAGPVRDGSLLSNFQSANLVSNVSSVVVVYDDDPVSLLSNQQRGALSSNVVNCVSHHDDPCPLVSSLQRGDPRNNLSSLVPDQADDPSSLLSQLLDDPVSNVSNVVRHPDQDEQVSLLSCLVNVHPCVVCLVRYQHDLNSLLSCLVSVVLVSNLVNCVVPVVSLPDADPPWRDGSLLSCLLVVQQVSNVSSLVSDPQNLCSQCRAIPLLDGSLRSNVVNLVVLSNVSSLVSNCVRPVDHDDDLFPDKDWAFDPDDDPDDPVPPPFQDPVLLPDDADADDPVQAAEEEAQDPVSVVVVCVVCVPQAEKFWDWDWDCDPPDRTATQWIWIESNRYIYIYGCSRVVQVVLVVLLCVQPDSSHAYFYEPCLVVQVRNCVRSVRQHDNYAYLQLLVCLLVVDPGGDDPQVLCCVPPVDHQDCPCVPPDSNDPPDDPVVSVNSRVRRNCRNVSSVVSSVRDDPVSVSVRSVVVVVSSVPDPDDGHIDIDRPDSD

Sequence (873 aa):
MGWLEDSLVKLKNNRPIFWDWARFIDSIDPIEPHQYYRILQEYLSTRTYLIGDEIFPEDLYLVNKLKQIPTFTKVLCGTKKPEHLCRWFNQVFSTFPDEKHEYYLKHSNVIDNRLIKAIREGDYSKFEMLLDLIDVNAKESESGPRPIHIACETGNFEILVKLLQKGASIETKDDEGLTPIFYAIQNDHKEIVEYLIANGANINHIEDQKRSLLYWTASLGKIEYIDKLLEKNCDPNIQTRLGRTCLSKAAWNGNLDVLKRLLKVPSIDVDIPDSKGRTALHNAIWGPAGGRSGKKMAETEGDSPECAKLLIEAGANIEVEDNAGNTPICIACSTYALDSLKLLIECGADKFHESKDGYSPLHQALARGNIECAEILIQNGVDPNQKSKGGRSGLEVSIQFGQDECVAFLLEFKIDCSQKEVEYCMKYGSQISLGMLIDYYGKWQGMVEYCLLEGNDNCAMWMLENIESLSLEELKTAFKRNEKIIKMALEKWKGTLPKEILELGLEYEFDVSKILAKVKPSLKALHTAIIKGKEEIAIDMIKHYPKLLQKLNPLTGRTALHLAAEHGFCNLAAALISSAPNPCEYINLLDTQGLSAMIIAEIHKFHYFTELLKDLYSQVSNREIITHIKSIEYEETDEEIPIHPYANIEMPTEYFDINIELKDIPSTELIWVDTVEKLERMKEYLQEIKVIGIDLEYFTFAYRKGCISLVQISSGAKDFVVDPLINRKNVGEYLKVLMRDPGKVKVLHGADSDLMWLQNDFLAYAINVFDTARAYRIIKGDADPPSLAILLYVYLNVKADKTFQVADWRIRPLPQPMMEYARTDAHYLPELYQKLIAQMSSKNFEELAKMCNSLCLRNPTSKYYKLNILNCG

Mean predicted aligned error: 18.78 Å

Secondary structure (DSSP, 8-state):
-HHHHHHHHHHHTT---HHHHHHHHHT--SSSGGGGHHHHHHHHHHHHHHHTT---HHHHHHHHHHHT-HHHHHHHTSSS--HHHHHHHHHHHHHS--TTHHHHHHTTT----HHHHHHHHT-HHHHHHHHTTS-TT--SSTT---HHHHHHHHT-HHHHHHHHHTT--TT---TT---HHHHHHHTT-HHHHHHHHHTT--TT-B-TT--BHHHHHHHTT-HHHHHHHHHTT--TT---TTS--HHHHHHHTT-HHHHHHHTTSTT--S----TTS--HHHHHHHTGGGSSS----SSS-S--HHHHHHHHHTT--TT---TTS--HHHHHHHHT-HHHHHHHHHTT--TT---TTS--HHHHHHHHT-HHHHHHHHHTT--TTPBPTTS-BHHHHHHHTT-HHHHHHHHHTT----HHHHHHHHHHS-HHHHHHHHHHH---TTHHHHHHHHS-HHHHHHHHHT-S---HHHHHHHTTS-HHHHHHHHHH--SPPPTHHHHHHHHTT--THHHHTTSPPPHHHHHHHHHTT-HHHHHHHHHH-GGGTTPPPTTT---HHHHHHHHT-HHHHHHHHHT-SSHHHHHH-B-TTS-BHHHHHHHTT-HHHHHHHHHHHHHHH-S----S-SEEEEEEE-PPPPPPTTTT-PPPGGGTS-------GGGSEEEEE-SHHHHHHHHHHHHT--EEEEEEEEEEETTEEEEEEEEEEE-SSEEEEE-TTTSHHHHHHHHHHHHT-TT-EEEESSTHHHHHHHHHHH-----SEEEHHHHHHHHHT-SSPPPHHHHHHHHH------TTTT--TT-SSPPHHHHHHHHHHHHTHHHHHHHHHTT--HHHHHHHHHHHHHHHH------EEEEEEE---